Protein AF-0000000075536141 (afdb_homodimer)

Sequence (960 aa):
MYKQQSSNAVSGLGKDHEILRRAIENGAKEFWYFVQSEVKKLKHLDRNELQRHVDEIIIDMGHQQRSVMTDLYYLSQTDGAGDWREREAKDLTDLVQRRITYLQNPKDCSKAKKLVCNINKGCGYGCQLHHVVYCFMIAYGTQRTLILESQSWRYATGGWETVFKPVSETCTDRSGSSTGHWSGEANDKNVQVVELPIVDSLHPRPPYLPLGVPEDLADRLIRLHGDPAVWWVSQFVKYLIRPQPWLEKEIEESTKKLGFKHPVIGVHVRRTDKVGTEAAFHPIEEYMVHVEEHFQLLARRMQIDKKRVYLATDDPTLLQEAKAKYPQYEFISDNSISWSAGLHNRYTENSLRGVILDIHFLSQADFLVCTFSSQVCRVAYEIMQTLHPDASAHFHSLDDIYYFGGQNAHNQLAIYPHQPRNAEEIPLEPGDIIGVAGNHWDGYSKGINRKLGRTGLYPSYKVKEKIETVKYPTYQEAEKMYKQQSSNAVSGLGKDHEILRRAIENGAKEFWYFVQSEVKKLKHLDRNELQRHVDEIIIDMGHQQRSVMTDLYYLSQTDGAGDWREREAKDLTDLVQRRITYLQNPKDCSKAKKLVCNINKGCGYGCQLHHVVYCFMIAYGTQRTLILESQSWRYATGGWETVFKPVSETCTDRSGSSTGHWSGEANDKNVQVVELPIVDSLHPRPPYLPLGVPEDLADRLIRLHGDPAVWWVSQFVKYLIRPQPWLEKEIEESTKKLGFKHPVIGVHVRRTDKVGTEAAFHPIEEYMVHVEEHFQLLARRMQIDKKRVYLATDDPTLLQEAKAKYPQYEFISDNSISWSAGLHNRYTENSLRGVILDIHFLSQADFLVCTFSSQVCRVAYEIMQTLHPDASAHFHSLDDIYYFGGQNAHNQLAIYPHQPRNAEEIPLEPGDIIGVAGNHWDGYSKGINRKLGRTGLYPSYKVKEKIETVKYPTYQEAEK

Secondary structure (DSSP, 8-state):
--------------HHHHHHHHHHHHHHHHHHHHHHHHHHHHTT--HHHHHHHHHHHHHHHHHHHHHHHHHHHHHHHGGGHHHHHHHHHHHHHHHHHHHHHHHHS-S-TTTS-EEEEE---SS-HHHHHHHHHHHHHHHHHTT-EEEEE-TT-SS-TT-GGGTB--S-SS--S---S-EEE---TTTTTT-SEEE---GGG--SPPTTSTT-EEHHHHHHHHHH-S-HHHHHHHHHHHHHTPBPHHHHHHHHHHHHHHT--SSEEEEEE--STTBTTTB----HHHHHHHHHHHHHHHHTTS--S-EEEEEEES-THHHHHHHHH-TTEEEE--HHHHHHTSGGGTTSHHHHHHHHHHHHHHHHSSEEEE-TTSHHHHHHHHHHHHHSS--TTSEEESS-----TTPPP-EEEE-S-B--SSTTB--B-TT-EEEEEEE-SSSEEEEEETTTTEEEEEEGGGEEE---EE-----GGGG-/--------------HHHHHHHHHHHHHHHHHHHHHHHHHHHGGG--HHHHHHHHHHHHHHHHHHHHHHHHHHHHHHHGGGHHHHHHHHHHHHHHHHHHHHHHHHS-S-TTTS-EEEEE---SS-HHHHHHHHHHHHHHHHHTT-EEEEE-TT-SS-TT-GGGTB--S-SS--S---S-EEE---TTTTTT-SEEE---GGG--SPPTTSTTEEEHHHHHHHHHH-S-HHHHHHHHHHHHHTPBPHHHHHHHHHHHHHHT--SSEEEEEE--STTBTTTB----HHHHHHHHHHHHHHHHTTS--S-EEEEEEES-THHHHHHHHH-TTEEEE--HHHHHHHSGGGTTSHHHHHHHHHHHHHHHHSSEEEE-TTSHHHHHHHHHHHHHSS--TTSEEESS-----TTPPP-EEEE-S-B--SSTTB--B-TT-EEEEEEE-SSSEEEEEETTTTEEEEEEGGGEEE--EEE-----GGGG-

Nearest PDB structures (foldseek):
  6x5t-assembly2_C  TM=9.969E-01  e=1.463E-86  Homo sapiens
  6vlg-assembly2_B-3  TM=9.958E-01  e=9.331E-86  Mus musculus
  6vld-assembly2_G  TM=9.700E-01  e=4.482E-81  Homo sapiens
  6vle-assembly1_A  TM=9.747E-01  e=5.301E-80  Homo sapiens
  6vle-assembly1_B  TM=9.748E-01  e=2.282E-79  Homo sapiens

Structure (mmCIF, N/CA/C/O backbone):
data_AF-0000000075536141-model_v1
#
loop_
_entity.id
_entity.type
_entity.pdbx_description
1 polymer Alpha-(1,6)-fucosyltransferase
#
loop_
_atom_site.group_PDB
_atom_site.id
_atom_site.type_symbol
_atom_site.label_atom_id
_atom_site.label_alt_id
_atom_site.label_comp_id
_atom_site.label_asym_id
_atom_site.label_entity_id
_atom_site.label_seq_id
_atom_site.pdbx_PDB_ins_code
_atom_site.Cartn_x
_atom_site.Cartn_y
_atom_site.Cartn_z
_atom_site.occupancy
_atom_site.B_iso_or_equiv
_atom_site.auth_seq_id
_atom_site.auth_comp_id
_atom_site.auth_asym_id
_atom_site.auth_atom_id
_atom_site.pdbx_PDB_model_num
ATOM 1 N N . MET A 1 1 ? -6.297 -10.992 17.375 1 19.36 1 MET A N 1
ATOM 2 C CA . MET A 1 1 ? -5.418 -10.93 18.547 1 19.36 1 MET A CA 1
ATOM 3 C C . MET A 1 1 ? -3.957 -11.078 18.125 1 19.36 1 MET A C 1
ATOM 5 O O . MET A 1 1 ? -3.486 -12.195 17.875 1 19.36 1 MET A O 1
ATOM 9 N N . TYR A 1 2 ? -3.369 -10.141 17.344 1 21.41 2 TYR A N 1
ATOM 10 C CA . TYR A 1 2 ? -1.97 -10.172 16.938 1 21.41 2 TYR A CA 1
ATOM 11 C C . TYR A 1 2 ? -1.044 -10.164 18.156 1 21.41 2 TYR A C 1
ATOM 13 O O . TYR A 1 2 ? -1.078 -9.242 18.969 1 21.41 2 TYR A O 1
ATOM 21 N N . LYS A 1 3 ? -0.803 -11.352 18.578 1 23.03 3 LYS A N 1
ATOM 22 C CA . LYS A 1 3 ? 0.125 -11.562 19.688 1 23.03 3 LYS A CA 1
ATOM 23 C C . LYS A 1 3 ? 1.375 -10.703 19.531 1 23.03 3 LYS A C 1
ATOM 25 O O . LYS A 1 3 ? 1.927 -10.586 18.438 1 23.03 3 LYS A O 1
ATOM 30 N N . GLN A 1 4 ? 1.766 -9.891 20.641 1 25.67 4 GLN A N 1
ATOM 31 C CA . GLN A 1 4 ? 2.85 -8.984 21.016 1 25.67 4 GLN A CA 1
ATOM 32 C C . GLN A 1 4 ? 4.188 -9.719 21.062 1 25.67 4 GLN A C 1
ATOM 34 O O . GLN A 1 4 ? 4.527 -10.336 22.078 1 25.67 4 GLN A O 1
ATOM 39 N N . GLN A 1 5 ? 4.527 -10.594 20.172 1 24.98 5 GLN A N 1
ATOM 40 C CA . GLN A 1 5 ? 5.805 -11.258 20.406 1 24.98 5 GLN A CA 1
ATOM 41 C C . GLN A 1 5 ? 6.91 -10.25 20.688 1 24.98 5 GLN A C 1
ATOM 43 O O . GLN A 1 5 ? 6.789 -9.07 20.344 1 24.98 5 GLN A O 1
ATOM 48 N N . SER A 1 6 ? 8.062 -10.812 21.297 1 25.97 6 SER A N 1
ATOM 49 C CA . SER A 1 6 ? 9.297 -10.406 21.953 1 25.97 6 SER A CA 1
ATOM 50 C C . SER A 1 6 ? 10.094 -9.445 21.094 1 25.97 6 SER A C 1
ATOM 52 O O . SER A 1 6 ? 10.016 -9.492 19.859 1 25.97 6 SER A O 1
ATOM 54 N N . SER A 1 7 ? 10.664 -8.305 21.703 1 30.2 7 SER A N 1
ATOM 55 C CA . SER A 1 7 ? 11.344 -7.027 21.516 1 30.2 7 SER A CA 1
ATOM 56 C C . SER A 1 7 ? 12.695 -7.207 20.844 1 30.2 7 SER A C 1
ATOM 58 O O . SER A 1 7 ? 13.742 -7.066 21.484 1 30.2 7 SER A O 1
ATOM 60 N N . ASN A 1 8 ? 13.062 -8.273 20.141 1 32.16 8 ASN A N 1
ATOM 61 C CA . ASN A 1 8 ? 14.414 -8.117 19.625 1 32.16 8 ASN A CA 1
ATOM 62 C C . ASN A 1 8 ? 14.562 -6.824 18.828 1 32.16 8 ASN A C 1
ATOM 64 O O . ASN A 1 8 ? 13.641 -6.422 18.109 1 32.16 8 ASN A O 1
ATOM 68 N N . ALA A 1 9 ? 15.594 -5.969 19.094 1 35.06 9 ALA A N 1
ATOM 69 C CA . ALA A 1 9 ? 15.93 -4.637 18.594 1 35.06 9 ALA A CA 1
ATOM 70 C C . ALA A 1 9 ? 15.781 -4.57 17.078 1 35.06 9 ALA A C 1
ATOM 72 O O . ALA A 1 9 ? 16.656 -5.043 16.344 1 35.06 9 ALA A O 1
ATOM 73 N N . VAL A 1 10 ? 14.758 -4.875 16.516 1 41.94 10 VAL A N 1
ATOM 74 C CA . VAL A 1 10 ? 14.539 -4.656 15.078 1 41.94 10 VAL A CA 1
ATOM 75 C C . VAL A 1 10 ? 15.07 -3.285 14.68 1 41.94 10 VAL A C 1
ATOM 77 O O . VAL A 1 10 ? 14.68 -2.266 15.25 1 41.94 10 VAL A O 1
ATOM 80 N N . SER A 1 11 ? 16.266 -3.092 14.352 1 49.12 11 SER A N 1
ATOM 81 C CA . SER A 1 11 ? 16.672 -1.906 13.609 1 49.12 11 SER A CA 1
ATOM 82 C C . SER A 1 11 ? 15.562 -1.399 12.711 1 49.12 11 SER A C 1
ATOM 84 O O . SER A 1 11 ? 14.891 -2.189 12.039 1 49.12 11 SER A O 1
ATOM 86 N N . GLY A 1 12 ? 14.773 -0.425 13.062 1 57.66 12 GLY A N 1
ATOM 87 C CA . GLY A 1 12 ? 13.664 0.284 12.453 1 57.66 12 GLY A CA 1
ATOM 88 C C . GLY A 1 12 ? 13.641 0.162 10.938 1 57.66 12 GLY A C 1
ATOM 89 O O . GLY A 1 12 ? 14.641 -0.231 10.328 1 57.66 12 GLY A O 1
ATOM 90 N N . LEU A 1 13 ? 12.391 0.246 10.242 1 75.12 13 LEU A N 1
ATOM 91 C CA . LEU A 1 13 ? 12.203 0.31 8.797 1 75.12 13 LEU A CA 1
ATOM 92 C C . LEU A 1 13 ? 12.984 1.472 8.195 1 75.12 13 LEU A C 1
ATOM 94 O O . LEU A 1 13 ? 13.195 2.49 8.859 1 75.12 13 LEU A O 1
ATOM 98 N N . GLY A 1 14 ? 13.656 1.254 7.145 1 85.31 14 GLY A N 1
ATOM 99 C CA . GLY A 1 14 ? 14.484 2.25 6.488 1 85.31 14 GLY A CA 1
ATOM 100 C C . GLY A 1 14 ? 13.711 3.475 6.043 1 85.31 14 GLY A C 1
ATOM 101 O O . GLY A 1 14 ? 12.477 3.463 6.023 1 85.31 14 GLY A O 1
ATOM 102 N N . LYS A 1 15 ? 14.367 4.609 5.852 1 91.25 15 LYS A N 1
ATOM 103 C CA . LYS A 1 15 ? 13.797 5.887 5.434 1 91.25 15 LYS A CA 1
ATOM 104 C C . LYS A 1 15 ? 12.992 5.734 4.148 1 91.25 15 LYS A C 1
ATOM 106 O O . LYS A 1 15 ? 11.867 6.227 4.055 1 91.25 15 LYS A O 1
ATOM 111 N N . ASP A 1 16 ? 13.57 5.039 3.227 1 93.12 16 ASP A N 1
ATOM 112 C CA . ASP A 1 16 ? 12.898 4.867 1.945 1 93.12 16 ASP A CA 1
ATOM 113 C C . ASP A 1 16 ? 11.602 4.078 2.111 1 93.12 16 ASP A C 1
ATOM 115 O O . ASP A 1 16 ? 10.609 4.355 1.434 1 93.12 16 ASP A O 1
ATOM 119 N N . HIS A 1 17 ? 11.703 3.145 2.961 1 93.62 17 HIS A N 1
ATOM 120 C CA . HIS A 1 17 ? 10.5 2.367 3.24 1 93.62 17 HIS A CA 1
ATOM 121 C C . HIS A 1 17 ? 9.375 3.26 3.756 1 93.62 17 HIS A C 1
ATOM 123 O O . HIS A 1 17 ? 8.234 3.168 3.283 1 93.62 17 HIS A O 1
ATOM 129 N N . GLU A 1 18 ? 9.664 4.125 4.703 1 94.69 18 GLU A N 1
ATOM 130 C CA . GLU A 1 18 ? 8.648 4.984 5.309 1 94.69 18 GLU A CA 1
ATOM 131 C C . GLU A 1 18 ? 8.102 5.988 4.297 1 94.69 18 GLU A C 1
ATOM 133 O O . GLU A 1 18 ? 6.898 6.254 4.266 1 94.69 18 GLU A O 1
ATOM 138 N N . ILE A 1 19 ? 8.953 6.504 3.5 1 95.44 19 ILE A N 1
ATOM 139 C CA . ILE A 1 19 ? 8.547 7.465 2.479 1 95.44 19 ILE A CA 1
ATOM 140 C C . ILE A 1 19 ? 7.598 6.789 1.489 1 95.44 19 ILE A C 1
ATOM 142 O O . ILE A 1 19 ? 6.551 7.344 1.148 1 95.44 19 ILE A O 1
ATOM 146 N N . LEU A 1 20 ? 7.941 5.566 1.063 1 96.12 20 LEU A N 1
ATOM 147 C CA . LEU A 1 20 ? 7.133 4.832 0.098 1 96.12 20 LEU A CA 1
ATOM 148 C C . LEU A 1 20 ? 5.793 4.438 0.705 1 96.12 20 LEU A C 1
ATOM 150 O O . LEU A 1 20 ? 4.758 4.52 0.04 1 96.12 20 LEU A O 1
ATOM 154 N N . ARG A 1 21 ? 5.848 3.973 1.936 1 96.19 21 ARG A N 1
ATOM 155 C CA . ARG A 1 21 ? 4.605 3.598 2.604 1 96.19 21 ARG A CA 1
ATOM 156 C C . ARG A 1 21 ? 3.621 4.762 2.627 1 96.19 21 ARG A C 1
ATOM 158 O O . ARG A 1 21 ? 2.441 4.59 2.307 1 96.19 21 ARG A O 1
ATOM 165 N N . ARG A 1 22 ? 4.066 5.949 2.969 1 97.12 22 ARG A N 1
ATOM 166 C CA . ARG A 1 22 ? 3.207 7.129 3.006 1 97.12 22 ARG A CA 1
ATOM 167 C C . ARG A 1 22 ? 2.758 7.523 1.604 1 97.12 22 ARG A C 1
ATOM 169 O O . ARG A 1 22 ? 1.634 7.996 1.416 1 97.12 22 ARG A O 1
ATOM 176 N N . ALA A 1 23 ? 3.648 7.363 0.634 1 97.12 23 ALA A N 1
ATOM 177 C CA . ALA A 1 23 ? 3.291 7.656 -0.751 1 97.12 23 ALA A CA 1
ATOM 178 C C . ALA A 1 23 ? 2.152 6.754 -1.226 1 97.12 23 ALA A C 1
ATOM 180 O O . ALA A 1 23 ? 1.239 7.211 -1.916 1 97.12 23 ALA A O 1
ATOM 181 N N . ILE A 1 24 ? 2.24 5.48 -0.866 1 98.06 24 ILE A N 1
ATOM 182 C CA . ILE A 1 24 ? 1.205 4.52 -1.233 1 98.06 24 ILE A CA 1
ATOM 183 C C . ILE A 1 24 ? -0.116 4.906 -0.572 1 98.06 24 ILE A C 1
ATOM 185 O O . ILE A 1 24 ? -1.17 4.879 -1.212 1 98.06 24 ILE A O 1
ATOM 189 N N . GLU A 1 25 ? -0.046 5.258 0.682 1 97.5 25 GLU A N 1
ATOM 190 C CA . GLU A 1 25 ? -1.239 5.684 1.407 1 97.5 25 GLU A CA 1
ATOM 191 C C . GLU A 1 25 ? -1.88 6.902 0.75 1 97.5 25 GLU A C 1
ATOM 193 O O . GLU A 1 25 ? -3.096 6.934 0.541 1 97.5 25 GLU A O 1
ATOM 198 N N . ASN A 1 26 ? -1.071 7.867 0.434 1 96.62 26 ASN A N 1
ATOM 199 C CA . ASN A 1 26 ? -1.565 9.062 -0.237 1 96.62 26 ASN A CA 1
ATOM 200 C C . ASN A 1 26 ? -2.123 8.742 -1.621 1 96.62 26 ASN A C 1
ATOM 202 O O . ASN A 1 26 ? -3.143 9.297 -2.029 1 96.62 26 ASN A O 1
ATOM 206 N N . GLY A 1 27 ? -1.408 7.898 -2.375 1 97 27 GLY A N 1
ATOM 207 C CA . GLY A 1 27 ? -1.882 7.484 -3.688 1 97 27 GLY A CA 1
ATOM 208 C C . GLY A 1 27 ? -3.236 6.805 -3.646 1 97 27 GLY A C 1
ATOM 209 O O . GLY A 1 27 ? -4.102 7.082 -4.477 1 97 27 GLY A O 1
ATOM 210 N N . ALA A 1 28 ? -3.393 5.891 -2.672 1 97.44 28 ALA A N 1
ATOM 211 C CA . ALA A 1 28 ? -4.668 5.195 -2.506 1 97.44 28 ALA A CA 1
ATOM 212 C C . ALA A 1 28 ? -5.789 6.18 -2.176 1 97.44 28 ALA A C 1
ATOM 214 O O . ALA A 1 28 ? -6.898 6.062 -2.703 1 97.44 28 ALA A O 1
ATOM 215 N N . LYS A 1 29 ? -5.504 7.141 -1.345 1 96.31 29 LYS A N 1
ATOM 216 C CA . LYS A 1 29 ? -6.484 8.156 -0.965 1 96.31 29 LYS A CA 1
ATOM 217 C C . LYS A 1 29 ? -6.891 9.008 -2.166 1 96.31 29 LYS A C 1
ATOM 219 O O . LYS A 1 29 ? -8.078 9.234 -2.398 1 96.31 29 LYS A O 1
ATOM 224 N N . GLU A 1 30 ? -5.922 9.508 -2.898 1 96.62 30 GLU A N 1
ATOM 225 C CA . GLU A 1 30 ? -6.188 10.352 -4.066 1 96.62 30 GLU A CA 1
ATOM 226 C C . GLU A 1 30 ? -6.949 9.578 -5.137 1 96.62 30 GLU A C 1
ATOM 228 O O . GLU A 1 30 ? -7.816 10.133 -5.812 1 96.62 30 GLU A O 1
ATOM 233 N N . PHE A 1 31 ? -6.582 8.328 -5.281 1 97.69 31 PHE A N 1
ATOM 234 C CA . PHE A 1 31 ? -7.305 7.488 -6.234 1 97.69 31 PHE A CA 1
ATOM 235 C C . PHE A 1 31 ? -8.773 7.387 -5.855 1 97.69 31 PHE A C 1
ATOM 237 O O . PHE A 1 31 ? -9.648 7.484 -6.719 1 97.69 31 PHE A O 1
ATOM 244 N N . TRP A 1 32 ? -9.062 7.18 -4.59 1 97.25 32 TRP A N 1
ATOM 245 C CA . TRP A 1 32 ? -10.438 7.074 -4.121 1 97.25 32 TRP A CA 1
ATOM 246 C C . TRP A 1 32 ? -11.188 8.383 -4.344 1 97.25 32 TRP A C 1
ATOM 248 O O . TRP A 1 32 ? -12.352 8.375 -4.758 1 97.25 32 TRP A O 1
ATOM 258 N N . TYR A 1 33 ? -10.484 9.539 -4.078 1 96.75 33 TYR A N 1
ATOM 259 C CA . TYR A 1 33 ? -11.094 10.836 -4.352 1 96.75 33 TYR A CA 1
ATOM 260 C C . TYR A 1 33 ? -11.516 10.945 -5.812 1 96.75 33 TYR A C 1
ATOM 262 O O . TYR A 1 33 ? -12.641 11.375 -6.105 1 96.75 33 TYR A O 1
ATOM 270 N N . PHE A 1 34 ? -10.656 10.555 -6.664 1 97.56 34 PHE A N 1
ATOM 271 C CA . PHE A 1 34 ? -10.906 10.648 -8.102 1 97.56 34 PHE A CA 1
ATOM 272 C C . PHE A 1 34 ? -12.055 9.75 -8.516 1 97.56 34 PHE A C 1
ATOM 274 O O . PHE A 1 34 ? -12.969 10.18 -9.219 1 97.56 34 PHE A O 1
ATOM 281 N N . VAL A 1 35 ? -12.016 8.445 -8.07 1 97.31 35 VAL A N 1
ATOM 282 C CA . VAL A 1 35 ? -13.039 7.465 -8.414 1 97.31 35 VAL A CA 1
ATOM 283 C C . VAL A 1 35 ? -14.406 7.961 -7.949 1 97.31 35 VAL A C 1
ATOM 285 O O . VAL A 1 35 ? -15.359 7.984 -8.727 1 97.31 35 VAL A O 1
ATOM 288 N N . GLN A 1 36 ? -14.477 8.367 -6.711 1 95.88 36 GLN A N 1
ATOM 289 C CA . GLN A 1 36 ? -15.742 8.828 -6.145 1 95.88 36 GLN A CA 1
ATOM 290 C C . GLN A 1 36 ? -16.297 10.016 -6.922 1 95.88 36 GLN A C 1
ATOM 292 O O . GLN A 1 36 ? -17.469 10.055 -7.266 1 95.88 36 GLN A O 1
ATOM 297 N N . SER A 1 37 ? -15.414 10.945 -7.18 1 95.5 37 SER A N 1
ATOM 298 C CA . SER A 1 37 ? -15.828 12.164 -7.871 1 95.5 37 SER A CA 1
ATOM 299 C C . SER A 1 37 ? -16.312 11.859 -9.289 1 95.5 37 SER A C 1
ATOM 301 O O . SER A 1 37 ? -17.391 12.289 -9.688 1 95.5 37 SER A O 1
ATOM 303 N N . GLU A 1 38 ? -15.562 11.109 -10.055 1 95.62 38 GLU A N 1
ATOM 304 C CA . GLU A 1 38 ? -15.867 10.852 -11.453 1 95.62 38 GLU A CA 1
ATOM 305 C C . GLU A 1 38 ? -17.094 9.961 -11.602 1 95.62 38 GLU A C 1
ATOM 307 O O . GLU A 1 38 ? -17.922 10.172 -12.5 1 95.62 38 GLU A O 1
ATOM 312 N N . VAL A 1 39 ? -17.203 8.953 -10.766 1 95.25 39 VAL A N 1
ATOM 313 C CA . VAL A 1 39 ? -18.344 8.031 -10.859 1 95.25 39 VAL A CA 1
ATOM 314 C C . VAL A 1 39 ? -19.625 8.758 -10.5 1 95.25 39 VAL A C 1
ATOM 316 O O . VAL A 1 39 ? -20.672 8.547 -11.133 1 95.25 39 VAL A O 1
ATOM 319 N N . LYS A 1 40 ? -19.594 9.609 -9.516 1 93.56 40 LYS A N 1
ATOM 320 C CA . LYS A 1 40 ? -20.781 10.391 -9.148 1 93.56 40 LYS A CA 1
ATOM 321 C C . LYS A 1 40 ? -21.203 11.32 -10.289 1 93.56 40 LYS A C 1
ATOM 323 O O . LYS A 1 40 ? -22.391 11.539 -10.516 1 93.56 40 LYS A O 1
ATOM 328 N N . LYS A 1 41 ? -20.266 11.844 -10.977 1 92.94 41 LYS A N 1
ATOM 329 C CA . LYS A 1 41 ? -20.547 12.75 -12.094 1 92.94 41 LYS A CA 1
ATOM 330 C C . LYS A 1 41 ? -21.281 12.023 -13.219 1 92.94 41 LYS A C 1
ATOM 332 O O . LYS A 1 41 ? -22.062 12.633 -13.938 1 92.94 41 LYS A O 1
ATOM 337 N N . LEU A 1 42 ? -21.016 10.773 -13.344 1 91.88 42 LEU A N 1
ATOM 338 C CA . LEU A 1 42 ? -21.625 9.992 -14.422 1 91.88 42 LEU A CA 1
ATOM 339 C C . LEU A 1 42 ? -23.141 9.984 -14.312 1 91.88 42 LEU A C 1
ATOM 341 O O . LEU A 1 42 ? -23.844 9.82 -15.312 1 91.88 42 LEU A O 1
ATOM 345 N N . LYS A 1 43 ? -23.672 10.227 -13.125 1 88 43 LYS A N 1
ATOM 346 C CA . LYS A 1 43 ? -25.125 10.211 -12.891 1 88 43 LYS A CA 1
ATOM 347 C C . LYS A 1 43 ? -25.812 11.312 -13.68 1 88 43 LYS A C 1
ATOM 349 O O . LYS A 1 43 ? -27 11.203 -14 1 88 43 LYS A O 1
ATOM 354 N N . HIS A 1 44 ? -25.094 12.297 -14.016 1 87.25 44 HIS A N 1
ATOM 355 C CA . HIS A 1 44 ? -25.734 13.492 -14.539 1 87.25 44 HIS A CA 1
ATOM 356 C C . HIS A 1 44 ? -25.438 13.68 -16.016 1 87.25 44 HIS A C 1
ATOM 358 O O . HIS A 1 44 ? -25.875 14.656 -16.625 1 87.25 44 HIS A O 1
ATOM 364 N N . LEU A 1 45 ? -24.812 12.727 -16.609 1 87.69 45 LEU A N 1
ATOM 365 C CA . LEU A 1 45 ? -24.422 12.859 -18 1 87.69 45 LEU A CA 1
ATOM 366 C C . LEU A 1 45 ? -25.469 12.234 -18.922 1 87.69 45 LEU A C 1
ATOM 368 O O . LEU A 1 45 ? -26.172 11.297 -18.531 1 87.69 45 LEU A O 1
ATOM 372 N N . ASP A 1 46 ? -25.516 12.898 -20.094 1 86.75 46 ASP A N 1
ATOM 373 C CA . ASP A 1 46 ? -26.344 12.266 -21.125 1 86.75 46 ASP A CA 1
ATOM 374 C C . ASP A 1 46 ? -25.656 11.031 -21.703 1 86.75 46 ASP A C 1
ATOM 376 O O . ASP A 1 46 ? -24.469 10.797 -21.453 1 86.75 46 ASP A O 1
ATOM 380 N N . ARG A 1 47 ? -26.406 10.258 -22.516 1 83 47 ARG A N 1
ATOM 381 C CA . ARG A 1 47 ? -25.953 8.938 -22.953 1 83 47 ARG A CA 1
ATOM 382 C C . ARG A 1 47 ? -24.672 9.047 -23.766 1 83 47 ARG A C 1
ATOM 384 O O . ARG A 1 47 ? -23.719 8.297 -23.547 1 83 47 ARG A O 1
ATOM 391 N N . ASN A 1 48 ? -24.672 9.914 -24.719 1 84.12 48 ASN A N 1
ATOM 392 C CA . ASN A 1 48 ? -23.5 10.055 -25.562 1 84.12 48 ASN A CA 1
ATOM 393 C C . ASN A 1 48 ? -22.297 10.555 -24.781 1 84.12 48 ASN A C 1
ATOM 395 O O . ASN A 1 48 ? -21.188 10.055 -24.953 1 84.12 48 ASN A O 1
ATOM 399 N N . GLU A 1 49 ? -22.547 11.43 -23.922 1 88.62 49 GLU A N 1
ATOM 400 C CA . GLU A 1 49 ? -21.484 11.961 -23.078 1 88.62 49 GLU A CA 1
ATOM 401 C C . GLU A 1 49 ? -21 10.922 -22.078 1 88.62 49 GLU A C 1
ATOM 403 O O . GLU A 1 49 ? -19.812 10.859 -21.766 1 88.62 49 GLU A O 1
ATOM 408 N N . LEU A 1 50 ? -21.875 10.109 -21.734 1 90.75 50 LEU A N 1
ATOM 409 C CA . LEU A 1 50 ? -21.578 9.07 -20.75 1 90.75 50 LEU A CA 1
ATOM 410 C C . LEU A 1 50 ? -20.578 8.07 -21.328 1 90.75 50 LEU A C 1
ATOM 412 O O . LEU A 1 50 ? -19.594 7.723 -20.656 1 90.75 50 LEU A O 1
ATOM 416 N N . GLN A 1 51 ? -20.766 7.645 -22.531 1 89.81 51 GLN A N 1
ATOM 417 C CA . GLN A 1 51 ? -19.891 6.648 -23.156 1 89.81 51 GLN A CA 1
ATOM 418 C C . GLN A 1 51 ? -18.469 7.184 -23.344 1 89.81 51 GLN A C 1
ATOM 420 O O . GLN A 1 51 ? -17.5 6.492 -23.031 1 89.81 51 GLN A O 1
ATOM 425 N N . ARG A 1 52 ? -18.422 8.32 -23.766 1 89.81 52 ARG A N 1
ATOM 426 C CA . ARG A 1 52 ? -17.125 8.938 -23.984 1 89.81 52 ARG A CA 1
ATOM 427 C C . ARG A 1 52 ? -16.406 9.188 -22.672 1 89.81 52 ARG A C 1
ATOM 429 O O . ARG A 1 52 ? -15.211 8.898 -22.531 1 89.81 52 ARG A O 1
ATOM 436 N N . HIS A 1 53 ? -17.125 9.656 -21.75 1 91.25 53 HIS A N 1
ATOM 437 C CA . HIS A 1 53 ? -16.531 10.008 -20.453 1 91.25 53 HIS A CA 1
ATOM 438 C C . HIS A 1 53 ? -16.078 8.758 -19.703 1 91.25 53 HIS A C 1
ATOM 440 O O . HIS A 1 53 ? -15.047 8.773 -19.031 1 91.25 53 HIS A O 1
ATOM 446 N N . VAL A 1 54 ? -16.812 7.711 -19.844 1 93.94 54 VAL A N 1
ATOM 447 C CA . VAL A 1 54 ? -16.453 6.465 -19.172 1 93.94 54 VAL A CA 1
ATOM 448 C C . VAL A 1 54 ? -15.117 5.957 -19.688 1 93.94 54 VAL A C 1
ATOM 450 O O . VAL A 1 54 ? -14.258 5.551 -18.906 1 93.94 54 VAL A O 1
ATOM 453 N N . ASP A 1 55 ? -14.891 5.98 -20.984 1 92.5 55 ASP A N 1
ATOM 454 C CA . ASP A 1 55 ? -13.633 5.523 -21.562 1 92.5 55 ASP A CA 1
ATOM 455 C C . ASP A 1 55 ? -12.461 6.379 -21.078 1 92.5 55 ASP A C 1
ATOM 457 O O . ASP A 1 55 ? -11.398 5.852 -20.75 1 92.5 55 ASP A O 1
ATOM 461 N N . GLU A 1 56 ? -12.703 7.625 -20.984 1 92.69 56 GLU A N 1
ATOM 462 C CA . GLU A 1 56 ? -11.664 8.555 -20.562 1 92.69 56 GLU A CA 1
ATOM 463 C C . GLU A 1 56 ? -11.305 8.352 -19.094 1 92.69 56 GLU A C 1
ATOM 465 O O . GLU A 1 56 ? -10.133 8.336 -18.719 1 92.69 56 GLU A O 1
ATOM 470 N N . ILE A 1 57 ? -12.32 8.188 -18.281 1 94.5 57 ILE A N 1
ATOM 471 C CA . ILE A 1 57 ? -12.055 8.094 -16.844 1 94.5 57 ILE A CA 1
ATOM 472 C C . ILE A 1 57 ? -11.367 6.77 -16.531 1 94.5 57 ILE A C 1
ATOM 474 O O . ILE A 1 57 ? -10.531 6.691 -15.633 1 94.5 57 ILE A O 1
ATOM 478 N N . ILE A 1 58 ? -11.664 5.723 -17.328 1 95.62 58 ILE A N 1
ATOM 479 C CA . ILE A 1 58 ? -11.031 4.426 -17.109 1 95.62 58 ILE A CA 1
ATOM 480 C C . ILE A 1 58 ? -9.539 4.527 -17.438 1 95.62 58 ILE A C 1
ATOM 482 O O . ILE A 1 58 ? -8.703 3.945 -16.734 1 95.62 58 ILE A O 1
ATOM 486 N N . ILE A 1 59 ? -9.203 5.262 -18.422 1 94.69 59 ILE A N 1
ATOM 487 C CA . ILE A 1 59 ? -7.809 5.48 -18.781 1 94.69 59 ILE A CA 1
ATOM 488 C C . ILE A 1 59 ? -7.09 6.227 -17.656 1 9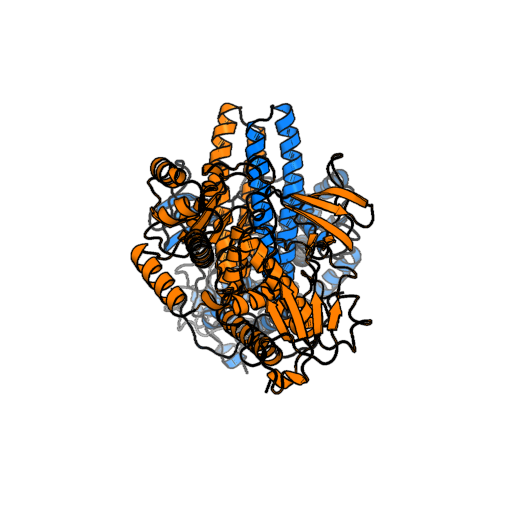4.69 59 ILE A C 1
ATOM 490 O O . ILE A 1 59 ? -6.008 5.824 -17.219 1 94.69 59 ILE A O 1
ATOM 494 N N . ASP A 1 60 ? -7.719 7.27 -17.141 1 95.19 60 ASP A N 1
ATOM 495 C CA . ASP A 1 60 ? -7.125 8.07 -16.078 1 95.19 60 ASP A CA 1
ATOM 496 C C . ASP A 1 60 ? -6.996 7.266 -14.781 1 95.19 60 ASP A C 1
ATOM 498 O O . ASP A 1 60 ? -5.973 7.336 -14.102 1 95.19 60 ASP A O 1
ATOM 502 N N . MET A 1 61 ? -8.07 6.52 -14.5 1 97.31 61 MET A N 1
ATOM 503 C CA . MET A 1 61 ? -8.031 5.656 -13.32 1 97.31 61 MET A CA 1
ATOM 504 C C . MET A 1 61 ? -6.914 4.625 -13.445 1 97.31 61 MET A C 1
ATOM 506 O O . MET A 1 61 ? -6.242 4.309 -12.461 1 97.31 61 MET A O 1
ATOM 510 N N . GLY A 1 62 ? -6.707 4.133 -14.641 1 96.94 62 GLY A N 1
ATOM 511 C CA . GLY A 1 62 ? -5.645 3.174 -14.891 1 96.94 62 GLY A CA 1
A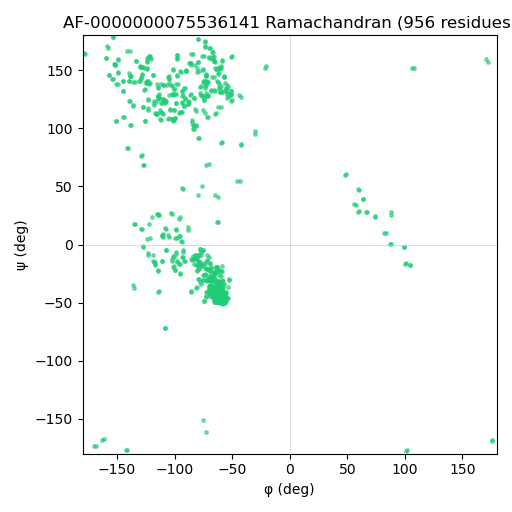TOM 512 C C . GLY A 1 62 ? -4.258 3.732 -14.625 1 96.94 62 GLY A C 1
ATOM 513 O O . GLY A 1 62 ? -3.418 3.057 -14.023 1 96.94 62 GLY A O 1
ATOM 514 N N . HIS A 1 63 ? -4.039 4.965 -15 1 96.25 63 HIS A N 1
ATOM 515 C CA . HIS A 1 63 ? -2.758 5.613 -14.742 1 96.25 63 HIS A CA 1
ATOM 516 C C . HIS A 1 63 ? -2.494 5.75 -13.25 1 96.25 63 HIS A C 1
ATOM 518 O O . HIS A 1 63 ? -1.386 5.48 -12.781 1 96.25 63 HIS A O 1
ATOM 524 N N . GLN A 1 64 ? -3.506 6.164 -12.57 1 96.56 64 GLN A N 1
ATOM 525 C CA . GLN A 1 64 ? -3.359 6.379 -11.133 1 96.56 64 GLN A CA 1
ATOM 526 C C . GLN A 1 64 ? -3.141 5.059 -10.406 1 96.56 64 GLN A C 1
ATOM 528 O O . GLN A 1 64 ? -2.299 4.973 -9.508 1 96.56 64 GLN A O 1
ATOM 533 N N . GLN A 1 65 ? -3.949 4.07 -10.82 1 97.25 65 GLN A N 1
ATOM 534 C CA . GLN A 1 65 ? -3.809 2.758 -10.195 1 97.25 65 GLN A CA 1
ATOM 535 C C . GLN A 1 65 ? -2.416 2.182 -10.438 1 97.25 65 GLN A C 1
ATOM 537 O O . GLN A 1 65 ? -1.809 1.61 -9.531 1 97.25 65 GLN A O 1
ATOM 542 N N . ARG A 1 66 ? -1.828 2.336 -11.578 1 97.75 66 ARG A N 1
ATOM 543 C CA . ARG A 1 66 ? -0.504 1.82 -11.914 1 97.75 66 ARG A CA 1
ATOM 544 C C . ARG A 1 66 ? 0.581 2.549 -11.125 1 97.75 66 ARG A C 1
ATOM 546 O O . ARG A 1 66 ? 1.605 1.959 -10.781 1 97.75 66 ARG A O 1
ATOM 553 N N . SER A 1 67 ? 0.306 3.832 -10.805 1 97.62 67 SER A N 1
ATOM 554 C CA . SER A 1 67 ? 1.243 4.57 -9.961 1 97.62 67 SER A CA 1
ATOM 555 C C . SER A 1 67 ? 1.332 3.961 -8.57 1 97.62 67 SER A C 1
ATOM 557 O O . SER A 1 67 ? 2.428 3.785 -8.031 1 97.62 67 SER A O 1
ATOM 559 N N . VAL A 1 68 ? 0.195 3.613 -8.023 1 98 68 VAL A N 1
ATOM 560 C CA . VAL A 1 68 ? 0.15 3 -6.699 1 98 68 VAL A CA 1
ATOM 561 C C . VAL A 1 68 ? 0.83 1.634 -6.738 1 98 68 VAL A C 1
ATOM 563 O O . VAL A 1 68 ? 1.629 1.307 -5.855 1 98 68 VAL A O 1
ATOM 566 N N . MET A 1 69 ? 0.56 0.854 -7.789 1 98.12 69 MET A N 1
ATOM 567 C CA . MET A 1 69 ? 1.152 -0.472 -7.934 1 98.12 69 MET A CA 1
ATOM 568 C C . MET A 1 69 ? 2.668 -0.378 -8.078 1 98.12 69 MET A C 1
ATOM 570 O O . MET A 1 69 ? 3.396 -1.245 -7.594 1 98.12 69 MET A O 1
ATOM 574 N N . THR A 1 70 ? 3.139 0.647 -8.75 1 97.75 70 THR A N 1
ATOM 575 C CA . THR A 1 70 ? 4.57 0.862 -8.922 1 97.75 70 THR A CA 1
ATOM 576 C C . THR A 1 70 ? 5.238 1.166 -7.582 1 97.75 70 THR A C 1
ATOM 578 O O . THR A 1 70 ? 6.309 0.635 -7.281 1 97.75 70 THR A O 1
ATOM 581 N N . ASP A 1 71 ? 4.602 1.995 -6.801 1 97.56 71 ASP A N 1
ATOM 582 C CA . ASP A 1 71 ? 5.133 2.293 -5.473 1 97.56 71 ASP A CA 1
ATOM 583 C C . ASP A 1 71 ? 5.164 1.042 -4.602 1 97.56 71 ASP A C 1
ATOM 585 O O . ASP A 1 71 ? 6.086 0.856 -3.803 1 97.56 71 ASP A O 1
ATOM 589 N N . LEU A 1 72 ? 4.176 0.208 -4.75 1 97.56 72 LEU A N 1
ATOM 590 C CA . LEU A 1 72 ? 4.133 -1.046 -4.008 1 97.56 72 LEU A CA 1
ATOM 591 C C . LEU A 1 72 ? 5.285 -1.959 -4.418 1 97.56 72 LEU A C 1
ATOM 593 O O . LEU A 1 72 ? 5.883 -2.627 -3.572 1 97.56 72 LEU A O 1
ATOM 597 N N . TYR A 1 73 ? 5.621 -1.962 -5.695 1 96.38 73 TYR A N 1
ATOM 598 C CA . TYR A 1 73 ? 6.762 -2.732 -6.18 1 96.38 73 TYR A CA 1
ATOM 599 C C . TYR A 1 73 ? 8.062 -2.232 -5.559 1 96.38 73 TYR A C 1
ATOM 601 O O . TYR A 1 73 ? 8.859 -3.025 -5.062 1 96.38 73 TYR A O 1
ATOM 609 N N . TYR A 1 74 ? 8.242 -0.95 -5.543 1 96.44 74 TYR A N 1
ATOM 610 C CA . TYR A 1 74 ? 9.461 -0.384 -4.977 1 96.44 74 TYR A CA 1
ATOM 611 C C . TYR A 1 74 ? 9.539 -0.636 -3.475 1 96.44 74 TYR A C 1
ATOM 613 O O . TYR A 1 74 ? 10.625 -0.846 -2.926 1 96.44 74 TYR A O 1
ATOM 621 N N . LEU A 1 75 ? 8.375 -0.571 -2.848 1 95.81 75 LEU A N 1
ATOM 622 C CA . LEU A 1 75 ? 8.344 -0.873 -1.42 1 95.81 75 LEU A CA 1
ATOM 623 C C . LEU A 1 75 ? 8.844 -2.287 -1.151 1 95.81 75 LEU A C 1
ATOM 625 O O . LEU A 1 75 ? 9.508 -2.533 -0.143 1 95.81 75 LEU A O 1
ATOM 629 N N . SER A 1 76 ? 8.555 -3.201 -2.031 1 93.81 76 SER A N 1
ATOM 630 C CA . SER A 1 76 ? 8.961 -4.594 -1.859 1 93.81 76 SER A CA 1
ATOM 631 C C . SER A 1 76 ? 10.461 -4.762 -2.061 1 93.81 76 SER A C 1
ATOM 633 O O . SER A 1 76 ? 11.039 -5.773 -1.652 1 93.81 76 SER A O 1
ATOM 635 N N . GLN A 1 77 ? 11.125 -3.736 -2.627 1 92.81 77 GLN A N 1
ATOM 636 C CA . GLN A 1 77 ? 12.531 -3.877 -2.99 1 92.81 77 GLN A CA 1
ATOM 637 C C . GLN A 1 77 ? 13.414 -3.021 -2.09 1 92.81 77 GLN A C 1
ATOM 639 O O . GLN A 1 77 ? 14.625 -3.256 -1.998 1 92.81 77 GLN A O 1
ATOM 644 N N . THR A 1 78 ? 12.844 -2.143 -1.393 1 91.25 78 THR A N 1
ATOM 645 C CA . THR A 1 78 ? 13.617 -1.08 -0.755 1 91.25 78 THR A CA 1
ATOM 646 C C . THR A 1 78 ? 14.281 -1.587 0.519 1 91.25 78 THR A C 1
ATOM 648 O O . THR A 1 78 ? 13.93 -2.65 1.031 1 91.25 78 THR A O 1
ATOM 651 N N . ASP A 1 79 ? 15.367 -0.862 0.886 1 87 79 ASP A N 1
ATOM 652 C CA . ASP A 1 79 ? 16.062 -1.026 2.158 1 87 79 ASP A CA 1
ATOM 653 C C . ASP A 1 79 ? 16.547 -2.467 2.344 1 87 79 ASP A C 1
ATOM 655 O O . ASP A 1 79 ? 16.391 -3.041 3.424 1 87 79 ASP A O 1
ATOM 659 N N . GLY A 1 80 ? 16.938 -3.104 1.193 1 87.69 80 GLY A N 1
ATOM 660 C CA . GLY A 1 80 ? 17.562 -4.414 1.242 1 87.69 80 GLY A CA 1
ATOM 661 C C . GLY A 1 80 ? 16.562 -5.559 1.232 1 87.69 80 GLY A C 1
ATOM 662 O O . GLY A 1 80 ? 16.953 -6.727 1.313 1 87.69 80 GLY A O 1
ATOM 663 N N . ALA A 1 81 ? 15.32 -5.234 1.168 1 90.25 81 ALA A N 1
ATOM 664 C CA . ALA A 1 81 ? 14.273 -6.258 1.176 1 90.25 81 ALA A CA 1
ATOM 665 C C . ALA A 1 81 ? 14.43 -7.203 -0.011 1 90.25 81 ALA A C 1
ATOM 667 O O . ALA A 1 81 ? 14.25 -8.414 0.126 1 90.25 81 ALA A O 1
ATOM 668 N N . GLY A 1 82 ? 14.758 -6.691 -1.179 1 91.38 82 GLY A N 1
ATOM 669 C CA . GLY A 1 82 ? 14.961 -7.516 -2.357 1 91.38 82 GLY A CA 1
ATOM 670 C C . GLY A 1 82 ? 16.125 -8.484 -2.211 1 91.38 82 GLY A C 1
ATOM 671 O O . GLY A 1 82 ? 16 -9.656 -2.568 1 91.38 82 GLY A O 1
ATOM 672 N N . ASP A 1 83 ? 17.141 -8.016 -1.681 1 92.88 83 ASP A N 1
ATOM 673 C CA . ASP A 1 83 ? 18.328 -8.852 -1.478 1 92.88 83 ASP A CA 1
ATOM 674 C C . ASP A 1 83 ? 18.031 -9.969 -0.479 1 92.88 83 ASP A C 1
ATOM 676 O O . ASP A 1 83 ? 18.469 -11.109 -0.674 1 92.88 83 ASP A O 1
ATOM 680 N N . TRP A 1 84 ? 17.375 -9.555 0.491 1 93.31 84 TRP A N 1
ATOM 681 C CA . TRP A 1 84 ? 17 -10.562 1.481 1 93.31 84 TRP A CA 1
ATOM 682 C C . TRP A 1 84 ? 16.172 -11.672 0.847 1 93.31 84 TRP A C 1
ATOM 684 O O . TRP A 1 84 ? 16.406 -12.852 1.111 1 93.31 84 TRP A O 1
ATOM 694 N N . ARG A 1 85 ? 15.211 -11.375 0.05 1 95.19 85 ARG A N 1
ATOM 695 C CA . ARG A 1 85 ? 14.336 -12.352 -0.578 1 95.19 85 ARG A CA 1
ATOM 696 C C . ARG A 1 85 ? 15.125 -13.289 -1.487 1 95.19 85 ARG A C 1
ATOM 698 O O . ARG A 1 85 ? 14.852 -14.492 -1.534 1 95.19 85 ARG A O 1
ATOM 705 N N . GLU A 1 86 ? 16.031 -12.703 -2.199 1 96.25 86 GLU A N 1
ATOM 706 C CA . GLU A 1 86 ? 16.859 -13.516 -3.082 1 96.25 86 GLU A CA 1
ATOM 707 C C . GLU A 1 86 ? 17.672 -14.539 -2.291 1 96.25 86 GLU A C 1
ATOM 709 O O . GLU A 1 86 ? 17.734 -15.711 -2.668 1 96.25 86 GLU A O 1
ATOM 714 N N . ARG A 1 87 ? 18.234 -14.062 -1.234 1 96.88 87 ARG A N 1
ATOM 715 C CA . ARG A 1 87 ? 19.047 -14.953 -0.409 1 96.88 87 ARG A CA 1
ATOM 716 C C . ARG A 1 87 ? 18.188 -16.031 0.245 1 96.88 87 ARG A C 1
ATOM 718 O O . ARG A 1 87 ? 18.562 -17.203 0.26 1 96.88 87 ARG A O 1
ATOM 725 N N . GLU A 1 88 ? 17.047 -15.57 0.766 1 97.06 88 GLU A N 1
ATOM 726 C CA . GLU A 1 88 ? 16.141 -16.5 1.443 1 97.06 88 GLU A CA 1
ATOM 727 C C . GLU A 1 88 ? 15.594 -17.547 0.473 1 97.06 88 GLU A C 1
ATOM 729 O O . GLU A 1 88 ? 15.5 -18.719 0.811 1 97.06 88 GLU A O 1
ATOM 734 N N . ALA A 1 89 ? 15.25 -17.094 -0.693 1 97.94 89 ALA A N 1
ATOM 735 C CA . ALA A 1 89 ? 14.734 -18.016 -1.71 1 97.94 89 ALA A CA 1
ATOM 736 C C . ALA A 1 89 ? 15.781 -19.047 -2.102 1 97.94 89 ALA A C 1
ATOM 738 O O . ALA A 1 89 ? 15.469 -20.234 -2.238 1 97.94 89 ALA A O 1
ATOM 739 N N . LYS A 1 90 ? 16.969 -18.641 -2.318 1 98.12 90 LYS A N 1
ATOM 740 C CA . LYS A 1 90 ? 18.062 -19.547 -2.666 1 98.12 90 LYS A CA 1
ATOM 741 C C . LYS A 1 90 ? 18.312 -20.547 -1.549 1 98.12 90 LYS A C 1
ATOM 743 O O . LYS A 1 90 ? 18.5 -21.734 -1.809 1 98.12 90 LYS A O 1
ATOM 748 N N . ASP A 1 91 ? 18.359 -20.016 -0.352 1 97.81 91 ASP A N 1
ATOM 749 C CA . ASP A 1 91 ? 18.609 -20.875 0.805 1 97.81 91 ASP A CA 1
ATOM 750 C C . ASP A 1 91 ? 17.547 -21.953 0.929 1 97.81 91 ASP A C 1
ATOM 752 O O . ASP A 1 91 ? 17.875 -23.125 1.157 1 97.81 91 ASP A O 1
ATOM 756 N N . LEU A 1 92 ? 16.312 -21.609 0.786 1 98.12 92 LEU A N 1
ATOM 757 C CA . LEU A 1 92 ? 15.203 -22.547 0.917 1 98.12 92 LEU A CA 1
ATOM 758 C C . LEU A 1 92 ? 15.219 -23.578 -0.215 1 98.12 92 LEU A C 1
ATOM 760 O O . LEU A 1 92 ? 15 -24.766 0.014 1 98.12 92 LEU A O 1
ATOM 764 N N . THR A 1 93 ? 15.438 -23.094 -1.428 1 98.56 93 THR A N 1
ATOM 765 C CA . THR A 1 93 ? 15.516 -24 -2.57 1 98.56 93 THR A CA 1
ATOM 766 C C . THR A 1 93 ? 16.656 -24.984 -2.396 1 98.56 93 THR A C 1
ATOM 768 O O . THR A 1 93 ? 16.5 -26.188 -2.635 1 98.56 93 THR A O 1
ATOM 771 N N . ASP A 1 94 ? 17.844 -24.469 -1.979 1 98.06 94 ASP A N 1
ATOM 772 C CA . ASP A 1 94 ? 19 -25.344 -1.767 1 98.06 94 ASP A CA 1
ATOM 773 C C . ASP A 1 94 ? 18.703 -26.406 -0.72 1 98.06 94 ASP A C 1
ATOM 775 O O . ASP A 1 94 ? 19.062 -27.578 -0.896 1 98.06 94 ASP A O 1
ATOM 779 N N . LEU A 1 95 ? 18.094 -25.984 0.314 1 97.88 95 LEU A N 1
ATOM 780 C CA . LEU A 1 95 ? 17.75 -26.922 1.388 1 97.88 95 LEU A CA 1
ATOM 781 C C . LEU A 1 95 ? 16.844 -28.031 0.876 1 97.88 95 LEU A C 1
ATOM 783 O O . LEU A 1 95 ? 17.109 -29.203 1.106 1 97.88 95 LEU A O 1
ATOM 787 N N . VAL A 1 96 ? 15.781 -27.688 0.188 1 98.25 96 VAL A N 1
ATOM 788 C CA . VAL A 1 96 ? 14.805 -28.672 -0.257 1 98.25 96 VAL A CA 1
ATOM 789 C C . VAL A 1 96 ? 15.414 -29.562 -1.334 1 98.25 96 VAL A C 1
ATOM 791 O O . VAL A 1 96 ? 15.172 -30.781 -1.364 1 98.25 96 VAL A O 1
ATOM 794 N N . GLN A 1 97 ? 16.219 -29 -2.229 1 98.25 97 GLN A N 1
ATOM 795 C CA . GLN A 1 97 ? 16.875 -29.797 -3.256 1 98.25 97 GLN A CA 1
ATOM 796 C C . GLN A 1 97 ? 17.844 -30.797 -2.637 1 98.25 97 GLN A C 1
ATOM 798 O O . GLN A 1 97 ? 18 -31.906 -3.131 1 98.25 97 GLN A O 1
ATOM 803 N N . ARG A 1 98 ? 18.547 -30.406 -1.548 1 98.06 98 ARG A N 1
ATOM 804 C CA . ARG A 1 98 ? 19.406 -31.328 -0.833 1 98.06 98 ARG A CA 1
ATOM 805 C C . ARG A 1 98 ? 18.609 -32.469 -0.219 1 98.06 98 ARG A C 1
ATOM 807 O O . ARG A 1 98 ? 19.016 -33.625 -0.274 1 98.06 98 ARG A O 1
ATOM 814 N N . ARG A 1 99 ? 17.469 -32.125 0.318 1 98.31 99 ARG A N 1
ATOM 815 C CA . ARG A 1 99 ? 16.609 -33.125 0.923 1 98.31 99 ARG A CA 1
ATOM 816 C C . ARG A 1 99 ? 16.125 -34.125 -0.123 1 98.31 99 ARG A C 1
ATOM 818 O O . ARG A 1 99 ? 16.125 -35.344 0.113 1 98.31 99 ARG A O 1
ATOM 825 N N . ILE A 1 100 ? 15.711 -33.625 -1.234 1 98.31 100 ILE A N 1
ATOM 826 C CA . ILE A 1 100 ? 15.219 -34.469 -2.326 1 98.31 100 ILE A CA 1
ATOM 827 C C . ILE A 1 100 ? 16.344 -35.375 -2.822 1 98.31 100 ILE A C 1
ATOM 829 O O . ILE A 1 100 ? 16.141 -36.562 -3.018 1 98.31 100 ILE A O 1
ATOM 833 N N . THR A 1 101 ? 17.531 -34.75 -2.998 1 97.81 101 THR A N 1
ATOM 834 C CA . THR A 1 101 ? 18.688 -35.5 -3.48 1 97.81 101 THR A CA 1
ATOM 835 C C . THR A 1 101 ? 19.062 -36.625 -2.498 1 97.81 101 THR A C 1
ATOM 837 O O . THR A 1 101 ? 19.391 -37.75 -2.906 1 97.81 101 THR A O 1
ATOM 840 N N . TYR A 1 102 ? 19.016 -36.281 -1.248 1 97.56 102 TYR A N 1
ATOM 841 C CA . TYR A 1 102 ? 19.312 -37.281 -0.207 1 97.56 102 TYR A CA 1
ATOM 842 C C . TYR A 1 102 ? 18.344 -38.438 -0.274 1 97.56 102 TYR A C 1
ATOM 844 O O . TYR A 1 102 ? 18.766 -39.594 -0.256 1 97.56 102 TYR A O 1
ATOM 852 N N . LEU A 1 103 ? 17.094 -38.156 -0.342 1 97.75 103 LEU A N 1
ATOM 853 C CA . LEU A 1 103 ? 16.078 -39.188 -0.392 1 97.75 103 LEU A CA 1
ATOM 854 C C . LEU A 1 103 ? 16.234 -40.062 -1.641 1 97.75 103 LEU A C 1
ATOM 856 O O . LEU A 1 103 ? 16.094 -41.281 -1.579 1 97.75 103 LEU A O 1
ATOM 860 N N . GLN A 1 104 ? 16.531 -39.438 -2.77 1 97.94 104 GLN A N 1
ATOM 861 C CA . GLN A 1 104 ? 16.516 -40.125 -4.066 1 97.94 104 GLN A CA 1
ATOM 862 C C . GLN A 1 104 ? 17.797 -40.906 -4.285 1 97.94 104 GLN A C 1
ATOM 864 O O . GLN A 1 104 ? 17.875 -41.75 -5.191 1 97.94 104 GLN A O 1
ATOM 869 N N . ASN A 1 105 ? 18.812 -40.656 -3.432 1 97.69 105 ASN A N 1
ATOM 870 C CA . ASN A 1 105 ? 20.078 -41.375 -3.615 1 97.69 105 ASN A CA 1
ATOM 871 C C . ASN A 1 105 ? 20.531 -42.062 -2.33 1 97.69 105 ASN A C 1
ATOM 873 O O . ASN A 1 105 ? 21.562 -41.688 -1.762 1 97.69 105 ASN A O 1
ATOM 877 N N . PRO A 1 106 ? 19.766 -43.062 -1.976 1 96.44 106 PRO A N 1
ATOM 878 C CA . PRO A 1 106 ? 20.172 -43.812 -0.783 1 96.44 106 PRO A CA 1
ATOM 879 C C . PRO A 1 106 ? 21.531 -44.5 -0.949 1 96.44 106 PRO A C 1
ATOM 881 O O . PRO A 1 106 ? 21.906 -44.875 -2.062 1 96.44 106 PRO A O 1
ATOM 884 N N . LYS A 1 107 ? 22.172 -44.656 0.171 1 94.38 107 LYS A N 1
ATOM 885 C CA . LYS A 1 107 ? 23.484 -45.312 0.154 1 94.38 107 LYS A CA 1
ATOM 886 C C . LYS A 1 107 ? 23.359 -46.781 -0.255 1 94.38 107 LYS A C 1
ATOM 888 O O . LYS A 1 107 ? 24.203 -47.281 -0.978 1 94.38 107 LYS A O 1
ATOM 893 N N . ASP A 1 108 ? 22.328 -47.406 0.243 1 95.56 108 ASP A N 1
ATOM 894 C CA . ASP A 1 108 ? 22.047 -48.812 -0.07 1 95.56 108 ASP A CA 1
ATOM 895 C C . ASP A 1 108 ? 20.625 -48.969 -0.6 1 95.56 108 ASP A C 1
ATOM 897 O O . ASP A 1 108 ? 19.688 -49.062 0.178 1 95.56 108 ASP A O 1
ATOM 901 N N . CYS A 1 109 ? 20.453 -49.188 -1.846 1 96 109 CYS A N 1
ATOM 902 C CA . CYS A 1 109 ? 19.156 -49.281 -2.508 1 96 109 CYS A CA 1
ATOM 903 C C . CYS A 1 109 ? 18.406 -50.531 -2.041 1 96 109 CYS A C 1
ATOM 905 O O . CYS A 1 109 ? 17.172 -50.531 -1.985 1 96 109 CYS A O 1
ATOM 907 N N . SER A 1 110 ? 19.109 -51.531 -1.717 1 94.62 110 SER A N 1
ATOM 908 C CA . SER A 1 110 ? 18.484 -52.812 -1.334 1 94.62 110 SER A CA 1
ATOM 909 C C . SER A 1 110 ? 17.719 -52.656 -0.024 1 94.62 110 SER A C 1
ATOM 911 O O . SER A 1 110 ? 16.797 -53.438 0.243 1 94.62 110 SER A O 1
ATOM 913 N N . LYS A 1 111 ? 18.094 -51.719 0.731 1 94.62 111 LYS A N 1
ATOM 914 C CA . LYS A 1 111 ? 17.469 -51.531 2.031 1 94.62 111 LYS A CA 1
ATOM 915 C C . LYS A 1 111 ? 16.469 -50.375 1.992 1 94.62 111 LYS A C 1
ATOM 917 O O . LYS A 1 111 ? 15.633 -50.219 2.891 1 94.62 111 LYS A O 1
ATOM 922 N N . ALA A 1 112 ? 16.578 -49.656 0.975 1 96.44 112 ALA A N 1
ATOM 923 C CA . ALA A 1 112 ? 15.742 -48.469 0.885 1 96.44 112 ALA A CA 1
ATOM 924 C C . ALA A 1 112 ? 14.281 -48.844 0.634 1 96.44 112 ALA A C 1
ATOM 926 O O . ALA A 1 112 ? 13.992 -49.812 -0.077 1 96.44 112 ALA A O 1
ATOM 927 N N . LYS A 1 113 ? 13.391 -48.125 1.304 1 97.44 113 LYS A N 1
ATOM 928 C CA . LYS A 1 113 ? 11.984 -48.219 0.921 1 97.44 113 LYS A CA 1
ATOM 929 C C . LYS A 1 113 ? 11.719 -47.438 -0.371 1 97.44 113 LYS A C 1
ATOM 931 O O . LYS A 1 113 ? 12.305 -46.375 -0.599 1 97.44 113 LYS A O 1
ATOM 936 N N . LYS A 1 114 ? 10.891 -48.031 -1.204 1 98.38 114 LYS A N 1
ATOM 937 C CA . LYS A 1 114 ? 10.727 -47.469 -2.545 1 98.38 114 LYS A CA 1
ATOM 938 C C . LYS A 1 114 ? 9.25 -47.25 -2.875 1 98.38 114 LYS A C 1
ATOM 940 O O . LYS A 1 114 ? 8.383 -47.969 -2.363 1 98.38 114 LYS A O 1
ATOM 945 N N . LEU A 1 115 ? 8.992 -46.25 -3.615 1 97.94 115 LEU A N 1
ATOM 946 C CA . LEU A 1 115 ? 7.676 -46 -4.191 1 97.94 115 LEU A CA 1
ATOM 947 C C . LEU A 1 115 ? 7.742 -46.031 -5.715 1 97.94 115 LEU A C 1
ATOM 949 O O . LEU A 1 115 ? 8.484 -45.25 -6.32 1 97.94 115 LEU A O 1
ATOM 953 N N . VAL A 1 116 ? 6.961 -46.875 -6.328 1 97.62 116 VAL A N 1
ATOM 954 C CA . VAL A 1 116 ? 7.016 -47.062 -7.773 1 97.62 116 VAL A CA 1
ATOM 955 C C . VAL A 1 116 ? 5.887 -46.281 -8.445 1 97.62 116 VAL A C 1
ATOM 957 O O . VAL A 1 116 ? 4.727 -46.375 -8.031 1 97.62 116 VAL A O 1
ATOM 960 N N . CYS A 1 117 ? 6.199 -45.531 -9.398 1 95.94 117 CYS A N 1
ATOM 961 C CA . CYS A 1 117 ? 5.266 -44.719 -10.195 1 95.94 117 CYS A CA 1
ATOM 962 C C . CYS A 1 117 ? 5.43 -45.031 -11.68 1 95.94 117 CYS A C 1
ATOM 964 O O . CYS A 1 117 ? 6.547 -45.031 -12.195 1 95.94 117 CYS A O 1
ATOM 966 N N . ASN A 1 118 ? 4.305 -45.219 -12.375 1 93.38 118 ASN A N 1
ATOM 967 C CA . ASN A 1 118 ? 4.305 -45.438 -13.812 1 93.38 118 ASN A CA 1
ATOM 968 C C . ASN A 1 118 ? 3.857 -44.219 -14.586 1 93.38 118 ASN A C 1
ATOM 970 O O . ASN A 1 118 ? 2.781 -43.656 -14.336 1 93.38 118 ASN A O 1
ATOM 974 N N . ILE A 1 119 ? 4.57 -43.781 -15.547 1 90.62 119 ILE A N 1
ATOM 975 C CA . ILE A 1 119 ? 4.332 -42.531 -16.234 1 90.62 119 ILE A CA 1
ATOM 976 C C . ILE A 1 119 ? 3.279 -42.719 -17.328 1 90.62 119 ILE A C 1
ATOM 978 O O . ILE A 1 119 ? 2.766 -41.75 -17.875 1 90.62 119 ILE A O 1
ATOM 982 N N . ASN A 1 120 ? 2.855 -43.875 -17.672 1 81.88 120 ASN A N 1
ATOM 983 C CA . ASN A 1 120 ? 2.027 -44.125 -18.844 1 81.88 120 ASN A CA 1
ATOM 984 C C . ASN A 1 120 ? 0.567 -43.781 -18.578 1 81.88 120 ASN A C 1
ATOM 986 O O . ASN A 1 120 ? -0.338 -44.469 -19.047 1 81.88 120 ASN A O 1
ATOM 990 N N . LYS A 1 121 ? 0.384 -42.719 -17.953 1 81.5 121 LYS A N 1
ATOM 991 C CA . LYS A 1 121 ? -0.962 -42.156 -17.875 1 81.5 121 LYS A CA 1
ATOM 992 C C . LYS A 1 121 ? -1.396 -41.562 -19.219 1 81.5 121 LYS A C 1
ATOM 994 O O . LYS A 1 121 ? -0.605 -40.938 -19.906 1 81.5 121 LYS A O 1
ATOM 999 N N . GLY A 1 122 ? -2.477 -41.844 -19.719 1 78.81 122 GLY A N 1
ATOM 1000 C CA . GLY A 1 122 ? -2.973 -41.438 -21.016 1 78.81 122 GLY A CA 1
ATOM 1001 C C . GLY A 1 122 ? -3.363 -39.969 -21.078 1 78.81 122 GLY A C 1
ATOM 1002 O O . GLY A 1 122 ? -4.531 -39.656 -21.297 1 78.81 122 GLY A O 1
ATOM 1003 N N . CYS A 1 123 ? -2.523 -39.156 -21.016 1 85.75 123 CYS A N 1
ATOM 1004 C CA . CYS A 1 123 ? -2.748 -37.719 -21.094 1 85.75 123 CYS A CA 1
ATOM 1005 C C . CYS A 1 123 ? -1.511 -37 -21.625 1 85.75 123 CYS A C 1
ATOM 1007 O O . CYS A 1 123 ? -0.51 -37.625 -21.953 1 85.75 123 CYS A O 1
ATOM 1009 N N . GLY A 1 124 ? -1.577 -35.656 -21.781 1 86.62 124 GLY A N 1
ATOM 1010 C CA . GLY A 1 124 ? -0.487 -34.875 -22.344 1 86.62 124 GLY A CA 1
ATOM 1011 C C . GLY A 1 124 ? 0.689 -34.719 -21.391 1 86.62 124 GLY A C 1
ATOM 1012 O O . GLY A 1 124 ? 0.637 -35.188 -20.25 1 86.62 124 GLY A O 1
ATOM 1013 N N . TYR A 1 125 ? 1.729 -34.156 -21.828 1 90.69 125 TYR A N 1
ATOM 1014 C CA . TYR A 1 125 ? 2.994 -34.062 -21.125 1 90.69 125 TYR A CA 1
ATOM 1015 C C . TYR A 1 125 ? 2.795 -33.375 -19.766 1 90.69 125 TYR A C 1
ATOM 1017 O O . TYR A 1 125 ? 3.281 -33.875 -18.75 1 90.69 125 TYR A O 1
ATOM 1025 N N . GLY A 1 126 ? 2.076 -32.219 -19.766 1 93.19 126 GLY A N 1
ATOM 1026 C CA . GLY A 1 126 ? 1.842 -31.531 -18.516 1 93.19 126 GLY A CA 1
ATOM 1027 C C . GLY A 1 126 ? 1.146 -32.406 -17.484 1 93.19 126 GLY A C 1
ATOM 1028 O O . GLY A 1 126 ? 1.505 -32.375 -16.297 1 93.19 126 GLY A O 1
ATOM 1029 N N . CYS A 1 127 ? 0.201 -33.094 -17.922 1 91.75 127 CYS A N 1
ATOM 1030 C CA . CYS A 1 127 ? -0.54 -34 -17.062 1 91.75 127 CYS A CA 1
ATOM 1031 C C . CYS A 1 127 ? 0.363 -35.125 -16.547 1 91.75 127 CYS A C 1
ATOM 1033 O O . CYS A 1 127 ? 0.292 -35.5 -15.367 1 91.75 127 CYS A O 1
ATOM 1035 N N . GLN A 1 128 ? 1.181 -35.656 -17.406 1 93.56 128 GLN A N 1
ATOM 1036 C CA . GLN A 1 128 ? 2.109 -36.688 -17 1 93.56 128 GLN A CA 1
ATOM 1037 C C . GLN A 1 128 ? 3.131 -36.188 -15.992 1 93.56 128 GLN A C 1
ATOM 1039 O O . GLN A 1 128 ? 3.461 -36.875 -15.023 1 93.56 128 GLN A O 1
ATOM 1044 N N . LEU A 1 129 ? 3.613 -35 -16.266 1 95.88 129 LEU A N 1
ATOM 1045 C CA . LEU A 1 129 ? 4.551 -34.406 -15.32 1 95.88 129 LEU A CA 1
ATOM 1046 C C . LEU A 1 129 ? 3.906 -34.25 -13.945 1 95.88 129 LEU A C 1
ATOM 1048 O O . LEU A 1 129 ? 4.504 -34.594 -12.93 1 95.88 129 LEU A O 1
ATOM 1052 N N . HIS A 1 130 ? 2.705 -33.75 -13.906 1 96.38 130 HIS A N 1
ATOM 1053 C CA . HIS A 1 130 ? 2.006 -33.562 -12.641 1 96.38 130 HIS A CA 1
ATOM 1054 C C . HIS A 1 130 ? 1.753 -34.875 -11.953 1 96.38 130 HIS A C 1
ATOM 1056 O O . HIS A 1 130 ? 1.773 -34.969 -10.719 1 96.38 130 HIS A O 1
ATOM 1062 N N . HIS A 1 131 ? 1.516 -35.875 -12.773 1 95.06 131 HIS A N 1
ATOM 1063 C CA . HIS A 1 131 ? 1.364 -37.219 -12.211 1 95.06 131 HIS A CA 1
ATOM 1064 C C . HIS A 1 131 ? 2.633 -37.656 -11.492 1 95.06 131 HIS A C 1
ATOM 1066 O O . HIS A 1 131 ? 2.572 -38.156 -10.367 1 95.06 131 HIS A O 1
ATOM 1072 N N . VAL A 1 132 ? 3.746 -37.469 -12.133 1 96.5 132 VAL A N 1
ATOM 1073 C CA . VAL A 1 132 ? 5.02 -37.844 -11.531 1 96.5 132 VAL A CA 1
ATOM 1074 C C . VAL A 1 132 ? 5.289 -37 -10.297 1 96.5 132 VAL A C 1
ATOM 1076 O O . VAL A 1 132 ? 5.812 -37.469 -9.297 1 96.5 132 VAL A O 1
ATOM 1079 N N . VAL A 1 133 ? 4.941 -35.75 -10.359 1 97.25 133 VAL A N 1
ATOM 1080 C CA . VAL A 1 133 ? 5.141 -34.844 -9.234 1 97.25 133 VAL A CA 1
ATOM 1081 C C . VAL A 1 133 ? 4.332 -35.312 -8.031 1 97.25 133 VAL A C 1
ATOM 1083 O O . VAL A 1 133 ? 4.836 -35.312 -6.902 1 97.25 133 VAL A O 1
ATOM 1086 N N . TYR A 1 134 ? 3.188 -35.625 -8.289 1 94.56 134 TYR A N 1
ATOM 1087 C CA . TYR A 1 134 ? 2.328 -36.156 -7.238 1 94.56 134 TYR A CA 1
ATOM 1088 C C . TYR A 1 134 ? 2.957 -37.406 -6.594 1 94.56 134 TYR A C 1
ATOM 1090 O O . TYR A 1 134 ? 3 -37.5 -5.367 1 94.56 134 TYR A O 1
ATOM 1098 N N . CYS A 1 135 ? 3.391 -38.344 -7.383 1 96.69 135 CYS A N 1
ATOM 1099 C CA . CYS A 1 135 ? 4.066 -39.531 -6.883 1 96.69 135 CYS A CA 1
ATOM 1100 C C . CYS A 1 135 ? 5.277 -39.156 -6.035 1 96.69 135 CYS A C 1
ATOM 1102 O O . CYS A 1 135 ? 5.492 -39.75 -4.969 1 96.69 135 CYS A O 1
ATOM 1104 N N . PHE A 1 136 ? 5.965 -38.188 -6.535 1 98.06 136 PHE A N 1
ATOM 1105 C CA . PHE A 1 136 ? 7.195 -37.75 -5.883 1 98.06 136 PHE A CA 1
ATOM 1106 C C . PHE A 1 136 ? 6.898 -37.156 -4.523 1 98.06 136 PHE A C 1
ATOM 1108 O O . PHE A 1 136 ? 7.629 -37.375 -3.557 1 98.06 136 PHE A O 1
ATOM 1115 N N . MET A 1 137 ? 5.891 -36.375 -4.418 1 97.44 137 MET A N 1
ATOM 1116 C CA . MET A 1 137 ? 5.512 -35.719 -3.156 1 97.44 137 MET A CA 1
ATOM 1117 C C . MET A 1 137 ? 5.121 -36.781 -2.119 1 97.44 137 MET A C 1
ATOM 1119 O O . MET A 1 137 ? 5.48 -36.656 -0.946 1 97.44 137 MET A O 1
ATOM 1123 N N . ILE A 1 138 ? 4.414 -37.75 -2.564 1 96.69 138 ILE A N 1
ATOM 1124 C CA . ILE A 1 138 ? 4.035 -38.844 -1.663 1 96.69 138 ILE A CA 1
ATOM 1125 C C . ILE A 1 138 ? 5.277 -39.625 -1.246 1 96.69 138 ILE A C 1
ATOM 1127 O O . ILE A 1 138 ? 5.418 -40 -0.081 1 96.69 138 ILE A O 1
ATOM 1131 N N . ALA A 1 139 ? 6.137 -39.875 -2.207 1 98 139 ALA A N 1
ATOM 1132 C CA . ALA A 1 139 ? 7.395 -40.531 -1.879 1 98 139 ALA A CA 1
ATOM 1133 C C . ALA A 1 139 ? 8.172 -39.75 -0.819 1 98 139 ALA A C 1
ATOM 1135 O O . ALA A 1 139 ? 8.656 -40.344 0.156 1 98 139 ALA A O 1
ATOM 1136 N N . TYR A 1 140 ? 8.289 -38.531 -1.031 1 98.19 140 TYR A N 1
ATOM 1137 C CA . TYR A 1 140 ? 8.977 -37.656 -0.089 1 98.19 140 TYR A CA 1
ATOM 1138 C C . TYR A 1 140 ? 8.336 -37.719 1.292 1 98.19 140 TYR A C 1
ATOM 1140 O O . TYR A 1 140 ? 9.039 -37.812 2.303 1 98.19 140 TYR A O 1
ATOM 1148 N N . GLY A 1 141 ? 7.055 -37.656 1.354 1 97.38 141 GLY A N 1
ATOM 1149 C CA . GLY A 1 141 ? 6.332 -37.688 2.615 1 97.38 141 GLY A CA 1
ATOM 1150 C C . GLY A 1 141 ? 6.402 -39 3.342 1 97.38 141 GLY A C 1
ATOM 1151 O O . GLY A 1 141 ? 6.344 -39.062 4.57 1 97.38 141 GLY A O 1
ATOM 1152 N N . THR A 1 142 ? 6.512 -40.062 2.609 1 97.19 142 THR A N 1
ATOM 1153 C CA . THR A 1 142 ? 6.516 -41.375 3.209 1 97.19 142 THR A CA 1
ATOM 1154 C C . THR A 1 142 ? 7.941 -41.906 3.348 1 97.19 142 THR A C 1
ATOM 1156 O O . THR A 1 142 ? 8.148 -43.062 3.674 1 97.19 142 THR A O 1
ATOM 1159 N N . GLN A 1 143 ? 8.938 -41.094 3.033 1 96.88 143 GLN A N 1
ATOM 1160 C CA . GLN A 1 143 ? 10.352 -41.438 3.121 1 96.88 143 GLN A CA 1
ATOM 1161 C C . GLN A 1 143 ? 10.688 -42.625 2.244 1 96.88 143 GLN A C 1
ATOM 1163 O O . GLN A 1 143 ? 11.305 -43.594 2.707 1 96.88 143 GLN A O 1
ATOM 1168 N N . ARG A 1 144 ? 10.211 -42.531 1.064 1 97.94 144 ARG A N 1
ATOM 1169 C CA . ARG A 1 144 ? 10.477 -43.594 0.087 1 97.94 144 ARG A CA 1
ATOM 1170 C C . ARG A 1 144 ? 11.172 -43.031 -1.147 1 97.94 144 ARG A C 1
ATOM 1172 O O . ARG A 1 144 ? 10.852 -41.938 -1.599 1 97.94 144 ARG A O 1
ATOM 1179 N N . THR A 1 145 ? 12.164 -43.75 -1.659 1 98.25 145 THR A N 1
ATOM 1180 C CA . THR A 1 145 ? 12.82 -43.344 -2.906 1 98.25 145 THR A CA 1
ATOM 1181 C C . THR A 1 145 ? 11.891 -43.594 -4.098 1 98.25 145 THR A C 1
ATOM 1183 O O . THR A 1 145 ? 11.352 -44.688 -4.266 1 98.25 145 THR A O 1
ATOM 1186 N N . LEU A 1 146 ? 11.68 -42.625 -4.891 1 98.44 146 LEU A N 1
ATOM 1187 C CA . LEU A 1 146 ? 10.805 -42.75 -6.051 1 98.44 146 LEU A CA 1
ATOM 1188 C C . LEU A 1 146 ? 11.484 -43.531 -7.168 1 98.44 146 LEU A C 1
ATOM 1190 O O . LEU A 1 146 ? 12.617 -43.219 -7.555 1 98.44 146 LEU A O 1
ATOM 1194 N N . ILE A 1 147 ? 10.805 -44.5 -7.625 1 97.62 147 ILE A N 1
ATOM 1195 C CA . ILE A 1 147 ? 11.203 -45.25 -8.82 1 97.62 147 ILE A CA 1
ATOM 1196 C C . ILE A 1 147 ? 10.234 -44.969 -9.953 1 97.62 147 ILE A C 1
ATOM 1198 O O . ILE A 1 147 ? 9.062 -45.344 -9.891 1 97.62 147 ILE A O 1
ATOM 1202 N N . LEU A 1 148 ? 10.688 -44.344 -10.938 1 96.56 148 LEU A N 1
ATOM 1203 C CA . LEU A 1 148 ? 9.844 -43.969 -12.078 1 96.56 148 LEU A CA 1
ATOM 1204 C C . LEU A 1 148 ? 9.969 -45 -13.195 1 96.56 148 LEU A C 1
ATOM 1206 O O . LEU A 1 148 ? 11.047 -45.188 -13.766 1 96.56 148 LEU A O 1
ATOM 1210 N N . GLU A 1 149 ? 8.922 -45.688 -13.438 1 94.56 149 GLU A N 1
ATOM 1211 C CA . GLU A 1 149 ? 8.867 -46.562 -14.586 1 94.56 149 GLU A CA 1
ATOM 1212 C C . GLU A 1 149 ? 8.453 -45.812 -15.852 1 94.56 149 GLU A C 1
ATOM 1214 O O . GLU A 1 149 ? 7.27 -45.531 -16.047 1 94.56 149 GLU A O 1
ATOM 1219 N N . SER A 1 150 ? 9.398 -45.625 -16.672 1 92.56 150 SER A N 1
ATOM 1220 C CA . SER A 1 150 ? 9.125 -44.75 -17.812 1 92.56 150 SER A CA 1
ATOM 1221 C C . SER A 1 150 ? 9.398 -45.469 -19.141 1 92.56 150 SER A C 1
ATOM 1223 O O . SER A 1 150 ? 9.281 -44.875 -20.203 1 92.56 150 SER A O 1
ATOM 1225 N N . GLN A 1 151 ? 9.719 -46.688 -19.062 1 89.44 151 GLN A N 1
ATOM 1226 C CA . GLN A 1 151 ? 9.969 -47.438 -20.297 1 89.44 151 GLN A CA 1
ATOM 1227 C C . GLN A 1 151 ? 8.727 -47.438 -21.188 1 89.44 151 GLN A C 1
ATOM 1229 O O . GLN A 1 151 ? 7.605 -47.625 -20.688 1 89.44 151 GLN A O 1
ATOM 1234 N N . SER A 1 152 ? 8.938 -47.219 -22.438 1 87.06 152 SER A N 1
ATOM 1235 C CA . SER A 1 152 ? 7.867 -47.188 -23.422 1 87.06 152 SER A CA 1
ATOM 1236 C C . SER A 1 152 ? 6.941 -46 -23.203 1 87.06 152 SER A C 1
ATOM 1238 O O . SER A 1 152 ? 5.73 -46.094 -23.422 1 87.06 152 SER A O 1
ATOM 1240 N N . TRP A 1 153 ? 7.531 -45.031 -22.656 1 89.75 153 TRP A N 1
ATOM 1241 C CA . TRP A 1 153 ? 6.805 -43.781 -22.531 1 89.75 153 TRP A CA 1
ATOM 1242 C C . TRP A 1 153 ? 6.211 -43.344 -23.859 1 89.75 153 TRP A C 1
ATOM 1244 O O . TRP A 1 153 ? 6.887 -43.406 -24.891 1 89.75 153 TRP A O 1
ATOM 1254 N N . ARG A 1 154 ? 4.988 -42.969 -23.922 1 83.88 154 ARG A N 1
ATOM 1255 C CA . ARG A 1 154 ? 4.262 -42.625 -25.141 1 83.88 154 ARG A CA 1
ATOM 1256 C C . ARG A 1 154 ? 4.992 -41.562 -25.953 1 83.88 154 ARG A C 1
ATOM 1258 O O . ARG A 1 154 ? 4.973 -41.594 -27.188 1 83.88 154 ARG A O 1
ATOM 1265 N N . TYR A 1 155 ? 5.605 -40.656 -25.312 1 85.69 155 TYR A N 1
ATOM 1266 C CA . TYR A 1 155 ? 6.297 -39.531 -25.969 1 85.69 155 TYR A CA 1
ATOM 1267 C C . TYR A 1 155 ? 7.676 -39.969 -26.453 1 85.69 155 TYR A C 1
ATOM 1269 O O . TYR A 1 155 ? 8.18 -39.469 -27.453 1 85.69 155 TYR A O 1
ATOM 1277 N N . ALA A 1 156 ? 8.273 -40.812 -25.625 1 86.31 156 ALA A N 1
ATOM 1278 C CA . ALA A 1 156 ? 9.641 -41.281 -25.875 1 86.31 156 ALA A CA 1
ATOM 1279 C C . ALA A 1 156 ? 9.82 -42.719 -25.453 1 86.31 156 ALA A C 1
ATOM 1281 O O . ALA A 1 156 ? 9.961 -43.031 -24.25 1 86.31 156 ALA A O 1
ATOM 1282 N N . THR A 1 157 ? 9.953 -43.469 -26.375 1 87.25 157 THR A N 1
ATOM 1283 C CA . THR A 1 157 ? 9.992 -44.906 -26.109 1 87.25 157 THR A CA 1
ATOM 1284 C C . THR A 1 157 ? 11.164 -45.25 -25.203 1 87.25 157 THR A C 1
ATOM 1286 O O . THR A 1 157 ? 11.086 -46.219 -24.422 1 87.25 157 THR A O 1
ATOM 1289 N N . GLY A 1 158 ? 12.266 -44.5 -25.312 1 89.75 158 GLY A N 1
ATOM 1290 C CA . GLY A 1 158 ? 13.43 -44.75 -24.484 1 89.75 158 GLY A CA 1
ATOM 1291 C C . GLY A 1 158 ? 13.211 -44.344 -23.031 1 89.75 158 GLY A C 1
ATOM 1292 O O . GLY A 1 158 ? 14.031 -44.656 -22.172 1 89.75 158 GLY A O 1
ATOM 1293 N N . GLY A 1 159 ? 12.125 -43.688 -22.781 1 91.94 159 GLY A N 1
ATOM 1294 C CA . GLY A 1 159 ? 11.766 -43.375 -21.406 1 91.94 159 GLY A CA 1
ATOM 1295 C C . GLY A 1 159 ? 12.086 -41.969 -21 1 91.94 159 GLY A C 1
ATOM 1296 O O . GLY A 1 159 ? 12.594 -41.188 -21.797 1 91.94 159 GLY A O 1
ATOM 1297 N N . TRP A 1 160 ? 11.82 -41.656 -19.75 1 94.19 160 TRP A N 1
ATOM 1298 C CA . TRP A 1 160 ? 11.992 -40.344 -19.125 1 94.19 160 TRP A CA 1
ATOM 1299 C C . TRP A 1 160 ? 13.445 -39.906 -19.172 1 94.19 160 TRP A C 1
ATOM 1301 O O . TRP A 1 160 ? 13.727 -38.719 -19.438 1 94.19 160 TRP A O 1
ATOM 1311 N N . GLU A 1 161 ? 14.352 -40.781 -19.078 1 94.06 161 GLU A N 1
ATOM 1312 C CA . GLU A 1 161 ? 15.781 -40.5 -18.922 1 94.06 161 GLU A CA 1
ATOM 1313 C C . GLU A 1 161 ? 16.406 -40.125 -20.266 1 94.06 161 GLU A C 1
ATOM 1315 O O . GLU A 1 161 ? 17.531 -39.656 -20.312 1 94.06 161 GLU A O 1
ATOM 1320 N N . THR A 1 162 ? 15.672 -40.281 -21.266 1 94.44 162 THR A N 1
ATOM 1321 C CA . THR A 1 162 ? 16.188 -39.844 -22.562 1 94.44 162 THR A CA 1
ATOM 1322 C C . THR A 1 162 ? 16.062 -38.312 -22.703 1 94.44 162 THR A C 1
ATOM 1324 O O . THR A 1 162 ? 16.766 -37.719 -23.516 1 94.44 162 THR A O 1
ATOM 1327 N N . VAL A 1 163 ? 15.211 -37.75 -21.922 1 95.44 163 VAL A N 1
ATOM 1328 C CA . VAL A 1 163 ? 14.938 -36.312 -22.062 1 95.44 163 VAL A CA 1
ATOM 1329 C C . VAL A 1 163 ? 15.43 -35.594 -20.812 1 95.44 163 VAL A C 1
ATOM 1331 O O . VAL A 1 163 ? 15.984 -34.5 -20.906 1 95.44 163 VAL A O 1
ATOM 1334 N N . PHE A 1 164 ? 15.195 -36.25 -19.656 1 97.25 164 PHE A N 1
ATOM 1335 C CA . PHE A 1 164 ? 15.555 -35.625 -18.391 1 97.25 164 PHE A CA 1
ATOM 1336 C C . PHE A 1 164 ? 16.531 -36.5 -17.625 1 97.25 164 PHE A C 1
ATOM 1338 O O . PHE A 1 164 ? 16.625 -37.719 -17.875 1 97.25 164 PHE A O 1
ATOM 1345 N N . LYS A 1 165 ? 17.219 -35.906 -16.688 1 97.38 165 LYS A N 1
ATOM 1346 C CA . LYS A 1 165 ? 18.109 -36.688 -15.82 1 97.38 165 LYS A CA 1
ATOM 1347 C C . LYS A 1 165 ? 17.328 -37.688 -14.977 1 97.38 165 LYS A C 1
ATOM 1349 O O . LYS A 1 165 ? 16.156 -37.438 -14.664 1 97.38 165 LYS A O 1
ATOM 1354 N N . PRO A 1 166 ? 18 -38.75 -14.672 1 95.81 166 PRO A N 1
ATOM 1355 C CA . PRO A 1 166 ? 17.297 -39.75 -13.875 1 95.81 166 PRO A CA 1
ATOM 1356 C C . PRO A 1 166 ? 16.828 -39.219 -12.523 1 95.81 166 PRO A C 1
ATOM 1358 O O . PRO A 1 166 ? 17.516 -38.375 -11.922 1 95.81 166 PRO A O 1
ATOM 1361 N N . VAL A 1 167 ? 15.75 -39.781 -12.016 1 96.88 167 VAL A N 1
ATOM 1362 C CA . VAL A 1 167 ? 15.188 -39.344 -10.742 1 96.88 167 VAL A CA 1
ATOM 1363 C C . VAL A 1 167 ? 16.078 -39.812 -9.594 1 96.88 167 VAL A C 1
ATOM 1365 O O . VAL A 1 167 ? 16.078 -39.219 -8.516 1 96.88 167 VAL A O 1
ATOM 1368 N N . SER A 1 168 ? 16.781 -40.844 -9.789 1 97.12 168 SER A N 1
ATOM 1369 C CA . SER A 1 168 ? 17.766 -41.375 -8.844 1 97.12 168 SER A CA 1
ATOM 1370 C C . SER A 1 168 ? 19.031 -41.844 -9.555 1 97.12 168 SER A C 1
ATOM 1372 O O . SER A 1 168 ? 18.953 -42.375 -10.664 1 97.12 168 SER A O 1
ATOM 1374 N N . GLU A 1 169 ? 20.125 -41.656 -8.883 1 95.56 169 GLU A N 1
ATOM 1375 C CA . GLU A 1 169 ? 21.391 -42.094 -9.445 1 95.56 169 GLU A CA 1
ATOM 1376 C C . GLU A 1 169 ? 21.844 -43.438 -8.82 1 95.56 169 GLU A C 1
ATOM 1378 O O . GLU A 1 169 ? 22.672 -44.156 -9.391 1 95.56 169 GLU A O 1
ATOM 1383 N N . THR A 1 170 ? 21.297 -43.75 -7.715 1 96.5 170 THR A N 1
ATOM 1384 C CA . THR A 1 170 ? 21.812 -44.906 -6.977 1 96.5 170 THR A CA 1
ATOM 1385 C C . THR A 1 170 ? 20.75 -46 -6.848 1 96.5 170 THR A C 1
ATOM 1387 O O . THR A 1 170 ? 21.062 -47.156 -6.512 1 96.5 170 THR A O 1
ATOM 1390 N N . CYS A 1 171 ? 19.547 -45.688 -7.105 1 96.12 171 CYS A N 1
ATOM 1391 C CA . CYS A 1 171 ? 18.438 -46.625 -6.934 1 96.12 171 CYS A CA 1
ATOM 1392 C C . CYS A 1 171 ? 17.469 -46.531 -8.094 1 96.12 171 CYS A C 1
ATOM 1394 O O . CYS A 1 171 ? 16.578 -45.688 -8.094 1 96.12 171 CYS A O 1
ATOM 1396 N N . THR A 1 172 ? 17.516 -47.5 -9.023 1 92.06 172 THR A N 1
ATOM 1397 C CA . THR A 1 172 ? 16.781 -47.312 -10.273 1 92.06 172 THR A CA 1
ATOM 1398 C C . THR A 1 172 ? 15.875 -48.5 -10.547 1 92.06 172 THR A C 1
ATOM 1400 O O . THR A 1 172 ? 15.195 -48.562 -11.57 1 92.06 172 THR A O 1
ATOM 1403 N N . ASP A 1 173 ? 15.898 -49.438 -9.719 1 90.31 173 ASP A N 1
ATOM 1404 C CA . ASP A 1 173 ? 15.055 -50.594 -9.992 1 90.31 173 ASP A CA 1
ATOM 1405 C C . ASP A 1 173 ? 14.109 -50.875 -8.828 1 90.31 173 ASP A C 1
ATOM 1407 O O . ASP A 1 173 ? 14.328 -50.375 -7.715 1 90.31 173 ASP A O 1
ATOM 1411 N N . ARG A 1 174 ? 13.086 -51.594 -9.078 1 91.5 174 ARG A N 1
ATOM 1412 C CA . ARG A 1 174 ? 12.047 -51.812 -8.078 1 91.5 174 ARG A CA 1
ATOM 1413 C C . ARG A 1 174 ? 12.281 -53.125 -7.309 1 91.5 174 ARG A C 1
ATOM 1415 O O . ARG A 1 174 ? 11.344 -53.688 -6.766 1 91.5 174 ARG A O 1
ATOM 1422 N N . SER A 1 175 ? 13.469 -53.594 -7.262 1 92.31 175 SER A N 1
ATOM 1423 C CA . SER A 1 175 ? 13.758 -54.812 -6.508 1 92.31 175 SER A CA 1
ATOM 1424 C C . SER A 1 175 ? 13.594 -54.594 -5.012 1 92.31 175 SER A C 1
ATOM 1426 O O . SER A 1 175 ? 13.914 -53.531 -4.504 1 92.31 175 SER A O 1
ATOM 1428 N N . GLY A 1 176 ? 13.109 -55.594 -4.289 1 92.19 176 GLY A N 1
ATOM 1429 C CA . GLY A 1 176 ? 12.93 -55.5 -2.85 1 92.19 176 GLY A CA 1
ATOM 1430 C C . GLY A 1 176 ? 12.391 -56.781 -2.248 1 92.19 176 GLY A C 1
ATOM 1431 O O . GLY A 1 176 ? 11.961 -57.688 -2.975 1 92.19 176 GLY A O 1
ATOM 1432 N N . SER A 1 177 ? 12.484 -56.875 -1.048 1 94.12 177 SER A N 1
ATOM 1433 C CA . SER A 1 177 ? 12.102 -58.094 -0.321 1 94.12 177 SER A CA 1
ATOM 1434 C C . SER A 1 177 ? 10.586 -58.25 -0.3 1 94.12 177 SER A C 1
ATOM 1436 O O . SER A 1 177 ? 10.086 -59.375 -0.213 1 94.12 177 SER A O 1
ATOM 1438 N N . SER A 1 178 ? 9.82 -57.156 -0.3 1 95.94 178 SER A N 1
ATOM 1439 C CA . SER A 1 178 ? 8.367 -57.188 -0.302 1 95.94 178 SER A CA 1
ATOM 1440 C C . SER A 1 178 ? 7.797 -56.125 -1.226 1 95.94 178 SER A C 1
ATOM 1442 O O . SER A 1 178 ? 8.344 -55 -1.316 1 95.94 178 SER A O 1
ATOM 1444 N N . THR A 1 179 ? 6.738 -56.531 -1.914 1 96 179 THR A N 1
ATOM 1445 C CA . THR A 1 179 ? 6.094 -55.625 -2.85 1 96 179 THR A CA 1
ATOM 1446 C C . THR A 1 179 ? 4.586 -55.594 -2.631 1 96 179 THR A C 1
ATOM 1448 O O . THR A 1 179 ? 3.98 -56.625 -2.307 1 96 179 THR A O 1
ATOM 1451 N N . GLY A 1 180 ? 4.004 -54.406 -2.734 1 95.5 180 GLY A N 1
ATOM 1452 C CA . GLY A 1 180 ? 2.562 -54.25 -2.609 1 95.5 180 GLY A CA 1
ATOM 1453 C C . GLY A 1 180 ? 2.027 -53 -3.258 1 95.5 180 GLY A C 1
ATOM 1454 O O . GLY A 1 180 ? 2.801 -52.125 -3.67 1 95.5 180 GLY A O 1
ATOM 1455 N N . HIS A 1 181 ? 0.655 -52.969 -3.344 1 96.5 181 HIS A N 1
ATOM 1456 C CA . HIS A 1 181 ? -0.03 -51.781 -3.82 1 96.5 181 HIS A CA 1
ATOM 1457 C C . HIS A 1 181 ? -0.373 -50.844 -2.666 1 96.5 181 HIS A C 1
ATOM 1459 O O . HIS A 1 181 ? -0.609 -51.281 -1.543 1 96.5 181 HIS A O 1
ATOM 1465 N N . TRP A 1 182 ? -0.391 -49.594 -2.986 1 96.88 182 TRP A N 1
ATOM 1466 C CA . TRP A 1 182 ? -0.694 -48.594 -1.969 1 96.88 182 TRP A CA 1
ATOM 1467 C C . TRP A 1 182 ? -1.973 -48.969 -1.219 1 96.88 182 TRP A C 1
ATOM 1469 O O . TRP A 1 182 ? -3.018 -49.188 -1.834 1 96.88 182 TRP A O 1
ATOM 1479 N N . SER A 1 183 ? -1.917 -49.062 -0.001 1 95.94 183 SER A N 1
ATOM 1480 C CA . SER A 1 183 ? -3.064 -49.344 0.852 1 95.94 183 SER A CA 1
ATOM 1481 C C . SER A 1 183 ? -3.084 -48.438 2.078 1 95.94 183 SER A C 1
ATOM 1483 O O . SER A 1 183 ? -3.715 -48.75 3.086 1 95.94 183 SER A O 1
ATOM 1485 N N . GLY A 1 184 ? -2.324 -47.344 1.985 1 94.81 184 GLY A N 1
ATOM 1486 C CA . GLY A 1 184 ? -2.201 -46.406 3.092 1 94.81 184 GLY A CA 1
ATOM 1487 C C . GLY A 1 184 ? -0.86 -46.5 3.795 1 94.81 184 GLY A C 1
ATOM 1488 O O . GLY A 1 184 ? -0.266 -47.562 3.887 1 94.81 184 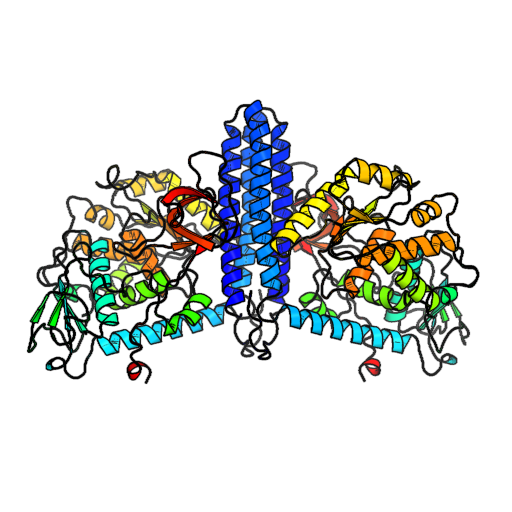GLY A O 1
ATOM 1489 N N . GLU A 1 185 ? -0.462 -45.438 4.348 1 92 185 GLU A N 1
ATOM 1490 C CA . GLU A 1 185 ? 0.87 -45.312 4.938 1 92 185 GLU A CA 1
ATOM 1491 C C . GLU A 1 185 ? 1.039 -46.281 6.109 1 92 185 GLU A C 1
ATOM 1493 O O . GLU A 1 185 ? 2.094 -46.906 6.266 1 92 185 GLU A O 1
ATOM 1498 N N . ALA A 1 186 ? 0.062 -46.375 6.938 1 92.94 186 ALA A N 1
ATOM 1499 C CA . ALA A 1 186 ? 0.121 -47.25 8.109 1 92.94 186 ALA A CA 1
ATOM 1500 C C . ALA A 1 186 ? 0.218 -48.688 7.695 1 92.94 186 ALA A C 1
ATOM 1502 O O . ALA A 1 186 ? 0.994 -49.469 8.273 1 92.94 186 ALA A O 1
ATOM 1503 N N . ASN A 1 187 ? -0.556 -49.062 6.691 1 94.62 187 ASN A N 1
ATOM 1504 C CA . ASN A 1 187 ? -0.588 -50.438 6.227 1 94.62 187 ASN A CA 1
ATOM 1505 C C . ASN A 1 187 ? 0.698 -50.812 5.496 1 94.62 187 ASN A C 1
ATOM 1507 O O . ASN A 1 187 ? 1.095 -52 5.488 1 94.62 187 ASN A O 1
ATOM 1511 N N . ASP A 1 188 ? 1.287 -49.844 4.902 1 94.94 188 ASP A N 1
ATOM 1512 C CA . ASP A 1 188 ? 2.418 -50.125 4.023 1 94.94 188 ASP A CA 1
ATOM 1513 C C . ASP A 1 188 ? 3.744 -49.875 4.734 1 94.94 188 ASP A C 1
ATOM 1515 O O . ASP A 1 188 ? 4.801 -49.844 4.102 1 94.94 188 ASP A O 1
ATOM 1519 N N . LYS A 1 189 ? 3.682 -49.719 5.984 1 93.25 189 LYS A N 1
ATOM 1520 C CA . LYS A 1 189 ? 4.863 -49.344 6.754 1 93.25 189 LYS A CA 1
ATOM 1521 C C . LYS A 1 189 ? 5.984 -50.375 6.574 1 93.25 189 LYS A C 1
ATOM 1523 O O . LYS A 1 189 ? 7.156 -50 6.484 1 93.25 189 LYS A O 1
ATOM 1528 N N . ASN A 1 190 ? 5.609 -51.625 6.465 1 93.62 190 ASN A N 1
ATOM 1529 C CA . ASN A 1 190 ? 6.621 -52.688 6.426 1 93.62 190 ASN A CA 1
ATOM 1530 C C . ASN A 1 190 ? 6.793 -53.25 5.016 1 93.62 190 ASN A C 1
ATOM 1532 O O . ASN A 1 190 ? 7.5 -54.219 4.82 1 93.62 190 ASN A O 1
ATOM 1536 N N . VAL A 1 191 ? 6.148 -52.625 4.113 1 96.94 191 VAL A N 1
ATOM 1537 C CA . VAL A 1 191 ? 6.312 -53.031 2.719 1 96.94 191 VAL A CA 1
ATOM 1538 C C . VAL A 1 191 ? 7.461 -52.219 2.094 1 96.94 191 VAL A C 1
ATOM 1540 O O . VAL A 1 191 ? 7.473 -51 2.146 1 96.94 191 VAL A O 1
ATOM 1543 N N . GLN A 1 192 ? 8.398 -52.844 1.546 1 97.69 192 GLN A N 1
ATOM 1544 C CA . GLN A 1 192 ? 9.578 -52.156 1.039 1 97.69 192 GLN A CA 1
ATOM 1545 C C . GLN A 1 192 ? 9.273 -51.406 -0.259 1 97.69 192 GLN A C 1
ATOM 1547 O O . GLN A 1 192 ? 9.688 -50.25 -0.44 1 97.69 192 GLN A O 1
ATOM 1552 N N . VAL A 1 193 ? 8.609 -52.156 -1.177 1 98.12 193 VAL A N 1
ATOM 1553 C CA . VAL A 1 193 ? 8.305 -51.562 -2.473 1 98.12 193 VAL A CA 1
ATOM 1554 C C . VAL A 1 193 ? 6.789 -51.375 -2.615 1 98.12 193 VAL A C 1
ATOM 1556 O O . VAL A 1 193 ? 6.047 -52.375 -2.654 1 98.12 193 VAL A O 1
ATOM 1559 N N . VAL A 1 194 ? 6.367 -50.156 -2.703 1 97.69 194 VAL A N 1
ATOM 1560 C CA . VAL A 1 194 ? 4.941 -49.844 -2.807 1 97.69 194 VAL A CA 1
ATOM 1561 C C . VAL A 1 194 ? 4.637 -49.219 -4.172 1 97.69 194 VAL A C 1
ATOM 1563 O O . VAL A 1 194 ? 5.301 -48.281 -4.594 1 97.69 194 VAL A O 1
ATOM 1566 N N . GLU A 1 195 ? 3.678 -49.75 -4.871 1 96.38 195 GLU A N 1
ATOM 1567 C CA . GLU A 1 195 ? 3.24 -49.188 -6.152 1 96.38 195 GLU A CA 1
ATOM 1568 C C . GLU A 1 195 ? 2.08 -48.219 -5.965 1 96.38 195 GLU A C 1
ATOM 1570 O O . GLU A 1 195 ? 1.064 -48.562 -5.355 1 96.38 195 GLU A O 1
ATOM 1575 N N . LEU A 1 196 ? 2.256 -47.125 -6.5 1 95.19 196 LEU A N 1
ATOM 1576 C CA . LEU A 1 196 ? 1.253 -46.062 -6.344 1 95.19 196 LEU A CA 1
ATOM 1577 C C . LEU A 1 196 ? 0.364 -45.969 -7.582 1 95.19 196 LEU A C 1
ATOM 1579 O O . LEU A 1 196 ? 0.86 -45.969 -8.711 1 95.19 196 LEU A O 1
ATOM 1583 N N . PRO A 1 197 ? -0.939 -45.875 -7.426 1 91.81 197 PRO A N 1
ATOM 1584 C CA . PRO A 1 197 ? -1.852 -45.656 -8.555 1 91.81 197 PRO A CA 1
ATOM 1585 C C . PRO A 1 197 ? -1.916 -44.219 -9 1 91.81 197 PRO A C 1
ATOM 1587 O O . PRO A 1 197 ? -1.23 -43.344 -8.438 1 91.81 197 PRO A O 1
ATOM 1590 N N . ILE A 1 198 ? -2.676 -43.938 -10.055 1 88.12 198 ILE A N 1
ATOM 1591 C CA . ILE A 1 198 ? -2.906 -42.562 -10.477 1 88.12 198 ILE A CA 1
ATOM 1592 C C . ILE A 1 198 ? -3.713 -41.844 -9.406 1 88.12 198 ILE A C 1
ATOM 1594 O O . ILE A 1 198 ? -4.375 -42.469 -8.578 1 88.12 198 ILE A O 1
ATOM 1598 N N . VAL A 1 199 ? -3.674 -40.562 -9.469 1 85.94 199 VAL A N 1
ATOM 1599 C CA . VAL A 1 199 ? -4.211 -39.719 -8.414 1 85.94 199 VAL A CA 1
ATOM 1600 C C . VAL A 1 199 ? -5.719 -39.938 -8.297 1 85.94 199 VAL A C 1
ATOM 1602 O O . VAL A 1 199 ? -6.277 -39.875 -7.199 1 85.94 199 VAL A O 1
ATOM 1605 N N . ASP A 1 200 ? -6.418 -40.25 -9.375 1 84.44 200 ASP A N 1
ATOM 1606 C CA . ASP A 1 200 ? -7.867 -40.406 -9.391 1 84.44 200 ASP A CA 1
ATOM 1607 C C . ASP A 1 200 ? -8.281 -41.656 -8.625 1 84.44 200 ASP A C 1
ATOM 1609 O O . ASP A 1 200 ? -9.406 -41.75 -8.133 1 84.44 200 ASP A O 1
ATOM 1613 N N . SER A 1 201 ? -7.359 -42.594 -8.5 1 87.06 201 SER A N 1
ATOM 1614 C CA . SER A 1 201 ? -7.656 -43.875 -7.863 1 87.06 201 SER A CA 1
ATOM 1615 C C . SER A 1 201 ? -6.941 -44 -6.523 1 87.06 201 SER A C 1
ATOM 1617 O O . SER A 1 201 ? -6.941 -45.094 -5.914 1 87.06 201 SER A O 1
ATOM 1619 N N . LEU A 1 202 ? -6.398 -43 -6.133 1 90.69 202 LEU A N 1
ATOM 1620 C CA . LEU A 1 202 ? -5.617 -43 -4.902 1 90.69 202 LEU A CA 1
ATOM 1621 C C . LEU A 1 202 ? -6.527 -43.062 -3.682 1 90.69 202 LEU A C 1
ATOM 1623 O O . LEU A 1 202 ? -7.223 -42.094 -3.381 1 90.69 202 LEU A O 1
ATOM 1627 N N . HIS A 1 203 ? -6.469 -44.156 -2.959 1 92.19 203 HIS A N 1
ATOM 1628 C CA . HIS A 1 203 ? -7.211 -44.344 -1.717 1 92.19 203 HIS A CA 1
ATOM 1629 C C . HIS A 1 203 ? -6.461 -45.25 -0.762 1 92.19 203 HIS A C 1
ATOM 1631 O O . HIS A 1 203 ? -5.98 -46.312 -1.168 1 92.19 203 HIS A O 1
ATOM 1637 N N . PRO A 1 204 ? -6.398 -45 0.453 1 94.62 204 PRO A N 1
ATOM 1638 C CA . PRO A 1 204 ? -6.73 -43.688 1.064 1 94.62 204 PRO A CA 1
ATOM 1639 C C . PRO A 1 204 ? -5.773 -42.594 0.646 1 94.62 204 PRO A C 1
ATOM 1641 O O . PRO A 1 204 ? -4.637 -42.844 0.256 1 94.62 204 PRO A O 1
ATOM 1644 N N . ARG A 1 205 ? -6.191 -41.375 0.743 1 93.06 205 ARG A N 1
ATOM 1645 C CA . ARG A 1 205 ? -5.371 -40.25 0.346 1 93.06 205 ARG A CA 1
ATOM 1646 C C . ARG A 1 205 ? -4.41 -39.844 1.463 1 93.06 205 ARG A C 1
ATOM 1648 O O . ARG A 1 205 ? -4.832 -39.625 2.602 1 93.06 205 ARG A O 1
ATOM 1655 N N . PRO A 1 206 ? -3.186 -39.781 1.174 1 93.31 206 PRO A N 1
ATOM 1656 C CA . PRO A 1 206 ? -2.238 -39.281 2.18 1 93.31 206 PRO A CA 1
ATOM 1657 C C . PRO A 1 206 ? -2.303 -37.781 2.371 1 93.31 206 PRO A C 1
ATOM 1659 O O . PRO A 1 206 ? -2.865 -37.062 1.53 1 93.31 206 PRO A O 1
ATOM 1662 N N . PRO A 1 207 ? -1.766 -37.281 3.473 1 93.75 207 PRO A N 1
ATOM 1663 C CA . PRO A 1 207 ? -1.812 -35.844 3.736 1 93.75 207 PRO A CA 1
ATOM 1664 C C . PRO A 1 207 ? -0.813 -35.062 2.893 1 93.75 207 PRO A C 1
ATOM 1666 O O . PRO A 1 207 ? -0.854 -33.812 2.873 1 93.75 207 PRO A O 1
ATOM 1669 N N . TYR A 1 208 ? 0.018 -35.719 2.115 1 94.94 208 TYR A N 1
ATOM 1670 C CA . TYR A 1 208 ? 1.159 -35.094 1.461 1 94.94 208 TYR A CA 1
ATOM 1671 C C . TYR A 1 208 ? 0.761 -34.531 0.105 1 94.94 208 TYR A C 1
ATOM 1673 O O . TYR A 1 208 ? 1.62 -34.094 -0.673 1 94.94 208 TYR A O 1
ATOM 1681 N N . LEU A 1 209 ? -0.499 -34.438 -0.196 1 91.69 209 LEU A N 1
ATOM 1682 C CA . LEU A 1 209 ? -0.986 -33.875 -1.454 1 91.69 209 LEU A CA 1
ATOM 1683 C C . LEU A 1 209 ? -0.996 -32.375 -1.408 1 91.69 209 LEU A C 1
ATOM 1685 O O . LEU A 1 209 ? -1.089 -31.766 -0.331 1 91.69 209 LEU A O 1
ATOM 1689 N N . PRO A 1 210 ? -0.854 -31.797 -2.58 1 92.81 210 PRO A N 1
ATOM 1690 C CA . PRO A 1 210 ? -1.072 -30.344 -2.578 1 92.81 210 PRO A CA 1
ATOM 1691 C C . PRO A 1 210 ? -2.443 -29.953 -2.027 1 92.81 210 PRO A C 1
ATOM 1693 O O . PRO A 1 210 ? -3.402 -30.719 -2.154 1 92.81 210 PRO A O 1
ATOM 1696 N N . LEU A 1 211 ? -2.479 -28.859 -1.215 1 93.25 211 LEU A N 1
ATOM 1697 C CA . LEU A 1 211 ? -1.825 -27.547 -1.081 1 93.25 211 LEU A CA 1
ATOM 1698 C C . LEU A 1 211 ? -1.119 -27.438 0.265 1 93.25 211 LEU A C 1
ATOM 1700 O O . LEU A 1 211 ? -0.884 -26.328 0.753 1 93.25 211 LEU A O 1
ATOM 1704 N N . GLY A 1 212 ? -0.805 -28.625 0.803 1 94.81 212 GLY A N 1
ATOM 1705 C CA . GLY A 1 212 ? -0.121 -28.625 2.086 1 94.81 212 GLY A CA 1
ATOM 1706 C C . GLY A 1 212 ? 1.331 -28.203 1.989 1 94.81 212 GLY A C 1
ATOM 1707 O O . GLY A 1 212 ? 2.041 -28.594 1.064 1 94.81 212 GLY A O 1
ATOM 1708 N N . VAL A 1 213 ? 1.737 -27.328 2.91 1 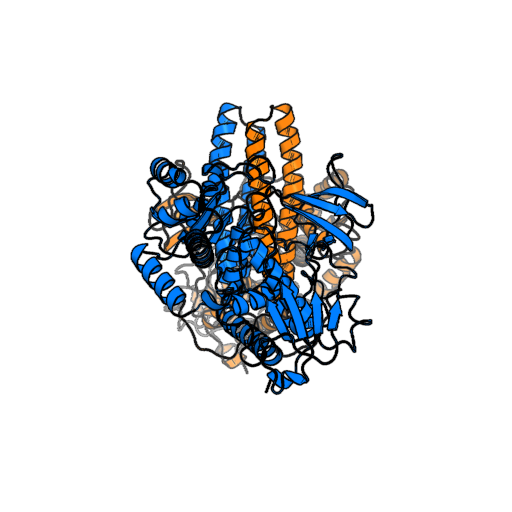96.25 213 VAL A N 1
ATOM 1709 C CA . VAL A 1 213 ? 3.109 -26.844 2.998 1 96.25 213 VAL A CA 1
ATOM 1710 C C . VAL A 1 213 ? 3.824 -27.516 4.168 1 96.25 213 VAL A C 1
ATOM 1712 O O . VAL A 1 213 ? 3.225 -27.75 5.219 1 96.25 213 VAL A O 1
ATOM 1715 N N . PRO A 1 214 ? 5.121 -27.906 3.951 1 97.88 214 PRO A N 1
ATOM 1716 C CA . PRO A 1 214 ? 5.828 -28.531 5.078 1 97.88 214 PRO A CA 1
ATOM 1717 C C . PRO A 1 214 ? 5.836 -27.641 6.32 1 97.88 214 PRO A C 1
ATOM 1719 O O . PRO A 1 214 ? 6.266 -26.484 6.258 1 97.88 214 PRO A O 1
ATOM 1722 N N . GLU A 1 215 ? 5.492 -28.234 7.438 1 97.81 215 GLU A N 1
ATOM 1723 C CA . GLU A 1 215 ? 5.34 -27.5 8.688 1 97.81 215 GLU A CA 1
ATOM 1724 C C . GLU A 1 215 ? 6.652 -26.844 9.102 1 97.81 215 GLU A C 1
ATOM 1726 O O . GLU A 1 215 ? 6.656 -25.703 9.586 1 97.81 215 GLU A O 1
ATOM 1731 N N . ASP A 1 216 ? 7.723 -27.516 8.93 1 97.25 216 ASP A N 1
ATOM 1732 C CA . ASP A 1 216 ? 9.008 -27.031 9.398 1 97.25 216 ASP A CA 1
ATOM 1733 C C . ASP A 1 216 ? 9.484 -25.844 8.562 1 97.25 216 ASP A C 1
ATOM 1735 O O . ASP A 1 216 ? 10.328 -25.062 9.008 1 97.25 216 ASP A O 1
ATOM 1739 N N . LEU A 1 217 ? 8.938 -25.719 7.348 1 97.75 217 LEU A N 1
ATOM 1740 C CA . LEU A 1 217 ? 9.359 -24.641 6.465 1 97.75 217 LEU A CA 1
ATOM 1741 C C . LEU A 1 217 ? 8.281 -23.562 6.352 1 97.75 217 LEU A C 1
ATOM 1743 O O . LEU A 1 217 ? 8.484 -22.531 5.727 1 97.75 217 LEU A O 1
ATOM 1747 N N . ALA A 1 218 ? 7.164 -23.797 6.953 1 97.5 218 ALA A N 1
ATOM 1748 C CA . ALA A 1 218 ? 5.965 -22.984 6.742 1 97.5 218 ALA A CA 1
ATOM 1749 C C . ALA A 1 218 ? 6.211 -21.531 7.109 1 97.5 218 ALA A C 1
ATOM 1751 O O . ALA A 1 218 ? 5.859 -20.625 6.352 1 97.5 218 ALA A O 1
ATOM 1752 N N . ASP A 1 219 ? 6.824 -21.312 8.258 1 96.56 219 ASP A N 1
ATOM 1753 C CA . ASP A 1 219 ? 7.043 -19.953 8.727 1 96.56 219 ASP A CA 1
ATOM 1754 C C . ASP A 1 219 ? 7.922 -19.172 7.758 1 96.56 219 ASP A C 1
ATOM 1756 O O . ASP A 1 219 ? 7.629 -18.016 7.438 1 96.56 219 ASP A O 1
ATOM 1760 N N . ARG A 1 220 ? 8.938 -19.781 7.285 1 97.12 220 ARG A N 1
ATOM 1761 C CA . ARG A 1 220 ? 9.852 -19.141 6.344 1 97.12 220 ARG A CA 1
ATOM 1762 C C . ARG A 1 220 ? 9.195 -18.938 4.988 1 97.12 220 ARG A C 1
ATOM 1764 O O . ARG A 1 220 ? 9.359 -17.891 4.363 1 97.12 220 ARG A O 1
ATOM 1771 N N . LEU A 1 221 ? 8.391 -19.891 4.582 1 97.88 221 LEU A N 1
ATOM 1772 C CA . LEU A 1 221 ? 7.754 -19.844 3.273 1 97.88 221 LEU A CA 1
ATOM 1773 C C . LEU A 1 221 ? 6.656 -18.781 3.246 1 97.88 221 LEU A C 1
ATOM 1775 O O . LEU A 1 221 ? 6.496 -18.078 2.252 1 97.88 221 LEU A O 1
ATOM 1779 N N . ILE A 1 222 ? 5.941 -18.734 4.324 1 97.06 222 ILE A N 1
ATOM 1780 C CA . ILE A 1 222 ? 4.844 -17.766 4.402 1 97.06 222 ILE A CA 1
ATOM 1781 C C . ILE A 1 222 ? 5.402 -16.344 4.363 1 97.06 222 ILE A C 1
ATOM 1783 O O . ILE A 1 222 ? 4.797 -15.445 3.771 1 97.06 222 ILE A O 1
ATOM 1787 N N . ARG A 1 223 ? 6.523 -16.156 4.969 1 96.31 223 ARG A N 1
ATOM 1788 C CA . ARG A 1 223 ? 7.18 -14.844 4.934 1 96.31 223 ARG A CA 1
ATOM 1789 C C . ARG A 1 223 ? 7.703 -14.531 3.535 1 96.31 223 ARG A C 1
ATOM 1791 O O . ARG A 1 223 ? 7.551 -13.414 3.045 1 96.31 223 ARG A O 1
ATOM 1798 N N . LEU A 1 224 ? 8.188 -15.445 2.814 1 97 224 LEU A N 1
ATOM 1799 C CA . LEU A 1 224 ? 8.93 -15.258 1.571 1 97 224 LEU A CA 1
ATOM 1800 C C . LEU A 1 224 ? 7.98 -15.148 0.384 1 97 224 LEU A C 1
ATOM 1802 O O . LEU A 1 224 ? 8.195 -14.328 -0.511 1 97 224 LEU A O 1
ATOM 1806 N N . HIS A 1 225 ? 6.969 -15.969 0.433 1 98.06 225 HIS A N 1
ATOM 1807 C CA . HIS A 1 225 ? 6.309 -16.25 -0.837 1 98.06 225 HIS A CA 1
ATOM 1808 C C . HIS A 1 225 ? 4.801 -16.062 -0.728 1 98.06 225 HIS A C 1
ATOM 1810 O O . HIS A 1 225 ? 4.199 -16.422 0.287 1 98.06 225 HIS A O 1
ATOM 1816 N N . GLY A 1 226 ? 4.184 -15.555 -1.791 1 97.56 226 GLY A N 1
ATOM 1817 C CA . GLY A 1 226 ? 2.76 -15.266 -1.808 1 97.56 226 GLY A CA 1
ATOM 1818 C C . GLY A 1 226 ? 1.902 -16.5 -2.006 1 97.56 226 GLY A C 1
ATOM 1819 O O . GLY A 1 226 ? 0.695 -16.469 -1.755 1 97.56 226 GLY A O 1
ATOM 1820 N N . ASP A 1 227 ? 2.441 -17.531 -2.453 1 97.44 227 ASP A N 1
ATOM 1821 C CA . ASP A 1 227 ? 1.796 -18.828 -2.625 1 97.44 227 ASP A CA 1
ATOM 1822 C C . ASP A 1 227 ? 2.738 -19.969 -2.24 1 97.44 227 ASP A C 1
ATOM 1824 O O . ASP A 1 227 ? 3.27 -20.656 -3.111 1 97.44 227 ASP A O 1
ATOM 1828 N N . PRO A 1 228 ? 2.809 -20.266 -0.977 1 97.81 228 PRO A N 1
ATOM 1829 C CA . PRO A 1 228 ? 3.756 -21.266 -0.491 1 97.81 228 PRO A CA 1
ATOM 1830 C C . PRO A 1 228 ? 3.498 -22.656 -1.077 1 97.81 228 PRO A C 1
ATOM 1832 O O . PRO A 1 228 ? 4.438 -23.422 -1.292 1 97.81 228 PRO A O 1
ATOM 1835 N N . ALA A 1 229 ? 2.264 -22.938 -1.358 1 97.31 229 ALA A N 1
ATOM 1836 C CA . ALA A 1 229 ? 1.929 -24.25 -1.889 1 97.31 229 ALA A CA 1
ATOM 1837 C C . ALA A 1 229 ? 2.531 -24.453 -3.275 1 97.31 229 ALA A C 1
ATOM 1839 O O . ALA A 1 229 ? 3.1 -25.516 -3.564 1 97.31 229 ALA A O 1
ATOM 1840 N N . VAL A 1 230 ? 2.369 -23.484 -4.133 1 97.75 230 VAL A N 1
ATOM 1841 C CA . VAL A 1 230 ? 2.924 -23.609 -5.477 1 97.75 230 VAL A CA 1
ATOM 1842 C C . VAL A 1 230 ? 4.449 -23.641 -5.406 1 97.75 230 VAL A C 1
ATOM 1844 O O . VAL A 1 230 ? 5.098 -24.344 -6.184 1 97.75 230 VAL A O 1
ATOM 1847 N N . TRP A 1 231 ? 5.008 -22.859 -4.492 1 98.5 231 TRP A N 1
ATOM 1848 C CA . TRP A 1 231 ? 6.453 -22.906 -4.301 1 98.5 231 TRP A CA 1
ATOM 1849 C C . TRP A 1 231 ? 6.914 -24.312 -3.975 1 98.5 231 TRP A C 1
ATOM 1851 O O . TRP A 1 231 ? 7.914 -24.797 -4.52 1 98.5 231 TRP A O 1
ATOM 1861 N N . TRP A 1 232 ? 6.227 -24.969 -3.113 1 98.38 232 TRP A N 1
ATOM 1862 C CA . TRP A 1 232 ? 6.562 -26.328 -2.699 1 98.38 232 TRP A CA 1
ATOM 1863 C C . TRP A 1 232 ? 6.484 -27.297 -3.879 1 98.38 232 TRP A C 1
ATOM 1865 O O . TRP A 1 232 ? 7.414 -28.062 -4.121 1 98.38 232 TRP A O 1
ATOM 1875 N N . VAL A 1 233 ? 5.434 -27.219 -4.621 1 98.25 233 VAL A N 1
ATOM 1876 C CA . VAL A 1 233 ? 5.25 -28.062 -5.801 1 98.25 233 VAL A CA 1
ATOM 1877 C C . VAL A 1 233 ? 6.387 -27.812 -6.793 1 98.25 233 VAL A C 1
ATOM 1879 O O . VAL A 1 233 ? 6.91 -28.766 -7.387 1 98.25 233 VAL A O 1
ATOM 1882 N N . SER A 1 234 ? 6.758 -26.594 -6.898 1 98.56 234 SER A N 1
ATOM 1883 C CA . SER A 1 234 ? 7.73 -26.188 -7.91 1 98.56 234 SER A CA 1
ATOM 1884 C C . SER A 1 234 ? 9.102 -26.812 -7.641 1 98.56 234 SER A C 1
ATOM 1886 O O . SER A 1 234 ? 9.883 -27.016 -8.57 1 98.56 234 SER A O 1
ATOM 1888 N N . GLN A 1 235 ? 9.367 -27.109 -6.406 1 98.69 235 GLN A N 1
ATOM 1889 C CA . GLN A 1 235 ? 10.664 -27.703 -6.082 1 98.69 235 GLN A CA 1
ATOM 1890 C C . GLN A 1 235 ? 10.773 -29.109 -6.633 1 98.69 235 GLN A C 1
ATOM 1892 O O . GLN A 1 235 ? 11.859 -29.547 -7.047 1 98.69 235 GLN A O 1
ATOM 1897 N N . PHE A 1 236 ? 9.711 -29.812 -6.594 1 98.69 236 PHE A N 1
ATOM 1898 C CA . PHE A 1 236 ? 9.703 -31.156 -7.184 1 98.69 236 PHE A CA 1
ATOM 1899 C C . PHE A 1 236 ? 9.797 -31.078 -8.703 1 98.69 236 PHE A C 1
ATOM 1901 O O . PHE A 1 236 ? 10.492 -31.875 -9.328 1 98.69 236 PHE A O 1
ATOM 1908 N N . VAL A 1 237 ? 9.07 -30.125 -9.25 1 98.69 237 VAL A N 1
ATOM 1909 C CA . VAL A 1 237 ? 9.141 -29.906 -10.688 1 98.69 237 VAL A CA 1
ATOM 1910 C C . VAL A 1 237 ? 10.578 -29.594 -11.094 1 98.69 237 VAL A C 1
ATOM 1912 O O . VAL A 1 237 ? 11.094 -30.172 -12.055 1 98.69 237 VAL A O 1
ATOM 1915 N N . LYS A 1 238 ? 11.172 -28.734 -10.367 1 98.56 238 LYS A N 1
ATOM 1916 C CA . LYS A 1 238 ? 12.555 -28.328 -10.648 1 98.56 238 LYS A CA 1
ATOM 1917 C C . LYS A 1 238 ? 13.477 -29.547 -10.695 1 98.56 238 LYS A C 1
ATOM 1919 O O . LYS A 1 238 ? 14.297 -29.672 -11.609 1 98.56 238 LYS A O 1
ATOM 1924 N N . TYR A 1 239 ? 13.352 -30.406 -9.734 1 98.69 239 TYR A N 1
ATOM 1925 C CA . TYR A 1 239 ? 14.195 -31.594 -9.656 1 98.69 239 TYR A CA 1
ATOM 1926 C C . TYR A 1 239 ? 13.914 -32.531 -10.828 1 98.69 239 TYR A C 1
ATOM 1928 O O . TYR A 1 239 ? 14.844 -33.094 -11.406 1 98.69 239 TYR A O 1
ATOM 1936 N N . LEU A 1 240 ? 12.688 -32.688 -11.203 1 98.44 240 LEU A N 1
ATOM 1937 C CA . LEU A 1 240 ? 12.258 -33.688 -12.172 1 98.44 240 LEU A CA 1
ATOM 1938 C C . LEU A 1 240 ? 12.641 -33.25 -13.594 1 98.44 240 LEU A C 1
ATOM 1940 O O . LEU A 1 240 ? 12.914 -34.125 -14.438 1 98.44 240 LEU A O 1
ATOM 1944 N N . ILE A 1 241 ? 12.688 -31.969 -13.859 1 98.19 241 ILE A N 1
ATOM 1945 C CA . ILE A 1 241 ? 12.844 -31.547 -15.242 1 98.19 241 ILE A CA 1
ATOM 1946 C C . ILE A 1 241 ? 14.281 -31.109 -15.5 1 98.19 241 ILE A C 1
ATOM 1948 O O . ILE A 1 241 ? 14.531 -30.188 -16.266 1 98.19 241 ILE A O 1
ATOM 1952 N N . ARG A 1 242 ? 15.227 -31.656 -14.75 1 98.06 242 ARG A N 1
ATOM 1953 C CA . ARG A 1 242 ? 16.641 -31.453 -15.078 1 98.06 242 ARG A CA 1
ATOM 1954 C C . ARG A 1 242 ? 16.969 -32.031 -16.453 1 98.06 242 ARG A C 1
ATOM 1956 O O . ARG A 1 242 ? 16.891 -33.219 -16.672 1 98.06 242 ARG A O 1
ATOM 1963 N N . PRO A 1 243 ? 17.375 -31.203 -17.312 1 97.88 243 PRO A N 1
ATOM 1964 C CA . PRO A 1 243 ? 17.469 -31.625 -18.703 1 97.88 243 PRO A CA 1
ATOM 1965 C C . PRO A 1 243 ? 18.734 -32.469 -18.969 1 97.88 243 PRO A C 1
ATOM 1967 O O . PRO A 1 243 ? 19.766 -32.219 -18.344 1 97.88 243 PRO A O 1
ATOM 1970 N N . GLN A 1 244 ? 18.625 -33.344 -19.875 1 97.38 244 GLN A N 1
ATOM 1971 C CA . GLN A 1 244 ? 19.812 -33.969 -20.469 1 97.38 244 GLN A CA 1
ATOM 1972 C C . GLN A 1 244 ? 20.625 -32.938 -21.25 1 97.38 244 GLN A C 1
ATOM 1974 O O . GLN A 1 244 ? 20.109 -31.906 -21.672 1 97.38 244 GLN A O 1
ATOM 1979 N N . PRO A 1 245 ? 21.875 -33.219 -21.438 1 97.31 245 PRO A N 1
ATOM 1980 C CA . PRO A 1 245 ? 22.75 -32.25 -22.109 1 97.31 245 PRO A CA 1
ATOM 1981 C C . PRO A 1 245 ? 22.219 -31.859 -23.484 1 97.31 245 PRO A C 1
ATOM 1983 O O . PRO A 1 245 ? 22.297 -30.688 -23.875 1 97.31 245 PRO A O 1
ATOM 1986 N N . TRP A 1 246 ? 21.75 -32.781 -24.188 1 96.12 246 TRP A N 1
ATOM 1987 C CA . TRP A 1 246 ? 21.266 -32.469 -25.531 1 96.12 246 TRP A CA 1
ATOM 1988 C C . TRP A 1 246 ? 20.109 -31.469 -25.469 1 96.12 246 TRP A C 1
ATOM 1990 O O . TRP A 1 246 ? 20 -30.578 -26.312 1 96.12 246 TRP A O 1
ATOM 2000 N N . LEU A 1 247 ? 19.172 -31.656 -24.547 1 96.19 247 LEU A N 1
ATOM 2001 C CA . LEU A 1 247 ? 18.047 -30.766 -24.375 1 96.19 247 LEU A CA 1
ATOM 2002 C C . LEU A 1 247 ? 18.5 -29.375 -23.953 1 96.19 247 LEU A C 1
ATOM 2004 O O . LEU A 1 247 ? 17.953 -28.375 -24.406 1 96.19 247 LEU A O 1
ATOM 2008 N N . GLU A 1 248 ? 19.531 -29.344 -23.094 1 97.06 248 GLU A N 1
ATOM 2009 C CA . GLU A 1 248 ? 20.125 -28.062 -22.703 1 97.06 248 GLU A CA 1
ATOM 2010 C C . GLU A 1 248 ? 20.656 -27.312 -23.922 1 97.06 248 GLU A C 1
ATOM 2012 O O . GLU A 1 248 ? 20.453 -26.094 -24.047 1 97.06 248 GLU A O 1
ATOM 2017 N N . LYS A 1 249 ? 21.328 -28.047 -24.703 1 96.62 249 LYS A N 1
ATOM 2018 C CA . LYS A 1 249 ? 21.859 -27.453 -25.922 1 96.62 249 LYS A CA 1
ATOM 2019 C C . LYS A 1 249 ? 20.75 -26.953 -26.828 1 96.62 249 LYS A C 1
ATOM 2021 O O . LYS A 1 249 ? 20.844 -25.875 -27.422 1 96.62 249 LYS A O 1
ATOM 2026 N N . GLU A 1 250 ? 19.75 -27.75 -26.953 1 94.12 250 GLU A N 1
ATOM 2027 C CA . GLU A 1 250 ? 18.609 -27.375 -27.766 1 94.12 250 GLU A CA 1
ATOM 2028 C C . GLU A 1 250 ? 17.953 -26.094 -27.25 1 94.12 250 GLU A C 1
ATOM 2030 O O . GLU A 1 250 ? 17.547 -25.234 -28.031 1 94.12 250 GLU A O 1
ATOM 2035 N N . ILE A 1 251 ? 17.781 -26 -25.984 1 95.25 251 ILE A N 1
ATOM 2036 C CA . ILE A 1 251 ? 17.188 -24.828 -25.359 1 95.25 251 ILE A CA 1
ATOM 2037 C C . ILE A 1 251 ? 18.047 -23.594 -25.656 1 95.25 251 ILE A C 1
ATOM 2039 O O . ILE A 1 251 ? 17.516 -22.547 -26.031 1 95.25 251 ILE A O 1
ATOM 2043 N N . GLU A 1 252 ? 19.328 -23.734 -25.547 1 95.94 252 GLU A N 1
ATOM 2044 C CA . GLU A 1 252 ? 20.25 -22.641 -25.812 1 95.94 252 GLU A CA 1
ATOM 2045 C C . GLU A 1 252 ? 20.188 -22.188 -27.266 1 95.94 252 GLU A C 1
ATOM 2047 O O . GLU A 1 252 ? 20.141 -21 -27.562 1 95.94 252 GLU A O 1
ATOM 2052 N N . GLU A 1 253 ? 20.172 -23.172 -28.094 1 94.81 253 GLU A N 1
ATOM 2053 C CA . GLU A 1 253 ? 20.125 -22.875 -29.531 1 94.81 253 GLU A CA 1
ATOM 2054 C C . GLU A 1 253 ? 18.797 -22.203 -29.891 1 94.81 253 GLU A C 1
ATOM 2056 O O . GLU A 1 253 ? 18.781 -21.25 -30.672 1 94.81 253 GLU A O 1
ATOM 2061 N N . SER A 1 254 ? 17.75 -22.75 -29.391 1 93.44 254 SER A N 1
ATOM 2062 C CA . SER A 1 254 ? 16.438 -22.172 -29.656 1 93.44 254 SER A CA 1
ATOM 2063 C C . SER A 1 254 ? 16.344 -20.75 -29.109 1 93.44 254 SER A C 1
ATOM 2065 O O . SER A 1 254 ? 15.688 -19.891 -29.703 1 93.44 254 SER A O 1
ATOM 2067 N N . THR A 1 255 ? 16.938 -20.516 -27.953 1 94.75 255 THR A N 1
ATOM 2068 C CA . THR A 1 255 ? 16.953 -19.188 -27.344 1 94.75 255 THR A CA 1
ATOM 2069 C C . THR A 1 255 ? 17.609 -18.172 -28.281 1 94.75 255 THR A C 1
ATOM 2071 O O . THR A 1 255 ? 17.078 -17.078 -28.469 1 94.75 255 THR A O 1
ATOM 2074 N N . LYS A 1 256 ? 18.703 -18.547 -28.828 1 94.12 256 LYS A N 1
ATOM 2075 C CA . LYS A 1 256 ? 19.422 -17.688 -29.766 1 94.12 256 LYS A CA 1
ATOM 2076 C C . LYS A 1 256 ? 18.641 -17.484 -31.047 1 94.12 256 LYS A C 1
ATOM 2078 O O . LYS A 1 256 ? 18.531 -16.359 -31.547 1 94.12 256 LYS A O 1
ATOM 2083 N N . LYS A 1 257 ? 18.141 -18.5 -31.469 1 93.19 257 LYS A N 1
ATOM 2084 C CA . LYS A 1 257 ? 17.406 -18.469 -32.75 1 93.19 257 LYS A CA 1
ATOM 2085 C C . LYS A 1 257 ? 16.172 -17.578 -32.625 1 93.19 257 LYS A C 1
ATOM 2087 O O . LYS A 1 257 ? 15.852 -16.844 -33.562 1 93.19 257 LYS A O 1
ATOM 2092 N N . LEU A 1 258 ? 15.477 -17.656 -31.562 1 92.44 258 LEU A N 1
ATOM 2093 C CA . LEU A 1 258 ? 14.234 -16.922 -31.344 1 92.44 258 LEU A CA 1
ATOM 2094 C C . LEU A 1 258 ? 14.531 -15.461 -31 1 92.44 258 LEU A C 1
ATOM 2096 O O . LEU A 1 258 ? 13.648 -14.602 -31.109 1 92.44 258 LEU A O 1
ATOM 2100 N N . GLY A 1 259 ? 15.719 -15.148 -30.609 1 92.38 259 GLY A N 1
ATOM 2101 C CA . GLY A 1 259 ? 16.016 -13.812 -30.109 1 92.38 259 GLY A CA 1
ATOM 2102 C C . GLY A 1 259 ? 15.273 -13.469 -28.844 1 92.38 259 GLY A C 1
ATOM 2103 O O . GLY A 1 259 ? 14.742 -12.359 -28.703 1 92.38 259 GLY A O 1
ATOM 2104 N N . PHE A 1 260 ? 15.148 -14.398 -28 1 94.19 260 PHE A N 1
ATOM 2105 C CA . PHE A 1 260 ? 14.43 -14.234 -26.75 1 94.19 260 PHE A CA 1
ATOM 2106 C C . PHE A 1 260 ? 15.109 -13.203 -25.859 1 94.19 260 PHE A C 1
ATOM 2108 O O . PHE A 1 260 ? 16.281 -13.375 -25.484 1 94.19 260 PHE A O 1
ATOM 2115 N N . LYS A 1 261 ? 14.477 -12.148 -25.656 1 94.69 261 LYS A N 1
ATOM 2116 C CA . LYS A 1 261 ? 15.031 -11.023 -24.906 1 94.69 261 LYS A CA 1
ATOM 2117 C C . LYS A 1 261 ? 13.977 -10.414 -23.984 1 94.69 261 LYS A C 1
ATOM 2119 O O . LYS A 1 261 ? 12.797 -10.328 -24.344 1 94.69 261 LYS A O 1
ATOM 2124 N N . HIS A 1 262 ? 14.43 -9.984 -22.891 1 95.69 262 HIS A N 1
ATOM 2125 C CA . HIS A 1 262 ? 13.531 -9.312 -21.969 1 95.69 262 HIS A CA 1
ATOM 2126 C C . HIS A 1 262 ? 13.438 -7.824 -22.266 1 95.69 262 HIS A C 1
ATOM 2128 O O . HIS A 1 262 ? 14.391 -7.223 -22.766 1 95.69 262 HIS A O 1
ATOM 2134 N N . PRO A 1 263 ? 12.391 -7.148 -21.891 1 97.38 263 PRO A N 1
ATOM 2135 C CA . PRO A 1 263 ? 11.195 -7.742 -21.297 1 97.38 263 PRO A CA 1
ATOM 2136 C C . PRO A 1 263 ? 10.344 -8.508 -22.312 1 97.38 263 PRO A C 1
ATOM 2138 O O . PRO A 1 263 ? 10.297 -8.125 -23.484 1 97.38 263 PRO A O 1
ATOM 2141 N N . VAL A 1 264 ? 9.734 -9.578 -21.891 1 98.25 264 VAL A N 1
ATOM 2142 C CA . VAL A 1 264 ? 8.891 -10.414 -22.734 1 98.25 264 VAL A CA 1
ATOM 2143 C C . VAL A 1 264 ? 7.73 -10.969 -21.922 1 98.25 264 VAL A C 1
ATOM 2145 O O . VAL A 1 264 ? 7.918 -11.391 -20.766 1 98.25 264 VAL A O 1
ATOM 2148 N N . ILE A 1 265 ? 6.543 -10.852 -22.469 1 98.75 265 ILE A N 1
ATOM 2149 C CA . ILE A 1 265 ? 5.363 -11.414 -21.828 1 98.75 265 ILE A CA 1
ATOM 2150 C C . ILE A 1 265 ? 4.984 -12.727 -22.5 1 98.75 265 ILE A C 1
ATOM 2152 O O . ILE A 1 265 ? 4.957 -12.812 -23.734 1 98.75 265 ILE A O 1
ATOM 2156 N N . GLY A 1 266 ? 4.805 -13.766 -21.688 1 98.75 266 GLY A N 1
ATOM 2157 C CA . GLY A 1 266 ? 4.395 -15.055 -22.219 1 98.75 266 GLY A CA 1
ATOM 2158 C C . GLY A 1 266 ? 2.889 -15.188 -22.359 1 98.75 266 GLY A C 1
ATOM 2159 O O . GLY A 1 266 ? 2.145 -14.875 -21.422 1 98.75 266 GLY A O 1
ATOM 2160 N N . VAL A 1 267 ? 2.461 -15.594 -23.531 1 98.44 267 VAL A N 1
ATOM 2161 C CA . VAL A 1 267 ? 1.044 -15.812 -23.812 1 98.44 267 VAL A CA 1
ATOM 2162 C C . VAL A 1 267 ? 0.819 -17.234 -24.281 1 98.44 267 VAL A C 1
ATOM 2164 O O . VAL A 1 267 ? 1.491 -17.703 -25.203 1 98.44 267 VAL A O 1
ATOM 2167 N N . HIS A 1 268 ? -0.036 -17.969 -23.656 1 96.31 268 HIS A N 1
ATOM 2168 C CA . HIS A 1 268 ? -0.436 -19.297 -24.094 1 96.31 268 HIS A CA 1
ATOM 2169 C C . HIS A 1 268 ? -1.91 -19.328 -24.484 1 96.31 268 HIS A C 1
ATOM 2171 O O . HIS A 1 268 ? -2.785 -19.125 -23.641 1 96.31 268 HIS A O 1
ATOM 2177 N N . VAL A 1 269 ? -2.135 -19.531 -25.781 1 93.5 269 VAL A N 1
ATOM 2178 C CA . VAL A 1 269 ? -3.5 -19.594 -26.297 1 93.5 269 VAL A CA 1
ATOM 2179 C C . VAL A 1 269 ? -3.846 -21.016 -26.688 1 93.5 269 VAL A C 1
ATOM 2181 O O . VAL A 1 269 ? -3.195 -21.609 -27.562 1 93.5 269 VAL A O 1
ATOM 2184 N N . ARG A 1 270 ? -4.871 -21.516 -26.094 1 84.69 270 ARG A N 1
ATOM 2185 C CA . ARG A 1 270 ? -5.367 -22.844 -26.406 1 84.69 270 ARG A CA 1
ATOM 2186 C C . ARG A 1 270 ? -6.438 -22.781 -27.5 1 84.69 270 ARG A C 1
ATOM 2188 O O . ARG A 1 270 ? -7.418 -22.047 -27.375 1 84.69 270 ARG A O 1
ATOM 2195 N N . ARG A 1 271 ? -6.262 -23.438 -28.719 1 77.12 271 ARG A N 1
ATOM 2196 C CA . ARG A 1 271 ? -7.277 -23.453 -29.781 1 77.12 271 ARG A CA 1
ATOM 2197 C C . ARG A 1 271 ? -7.73 -24.875 -30.078 1 77.12 271 ARG A C 1
ATOM 2199 O O . ARG A 1 271 ? -8.695 -25.078 -30.828 1 77.12 271 ARG A O 1
ATOM 2206 N N . THR A 1 272 ? -7.102 -25.812 -29.547 1 63.88 272 THR A N 1
ATOM 2207 C CA . THR A 1 272 ? -7.312 -27.188 -29.984 1 63.88 272 THR A CA 1
ATOM 2208 C C . THR A 1 272 ? -8.664 -27.703 -29.516 1 63.88 272 THR A C 1
ATOM 2210 O O . THR A 1 272 ? -9.492 -26.938 -29.016 1 63.88 272 THR A O 1
ATOM 2213 N N . ASP A 1 273 ? -8.672 -29.016 -29.562 1 54.34 273 ASP A N 1
ATOM 2214 C CA . ASP A 1 273 ? -9.828 -29.906 -29.438 1 54.34 273 ASP A CA 1
ATOM 2215 C C . ASP A 1 273 ? -10.539 -29.688 -28.094 1 54.34 273 ASP A C 1
ATOM 2217 O O . ASP A 1 273 ? -11.719 -30.016 -27.953 1 54.34 273 ASP A O 1
ATOM 2221 N N . LYS A 1 274 ? -9.875 -29.094 -27.172 1 59.34 274 LYS A N 1
ATOM 2222 C CA . LYS A 1 274 ? -10.531 -29.031 -25.875 1 59.34 274 LYS A CA 1
ATOM 2223 C C . LYS A 1 274 ? -11.328 -27.734 -25.719 1 59.34 274 LYS A C 1
ATOM 2225 O O . LYS A 1 274 ? -12.047 -27.562 -24.75 1 59.34 274 LYS A O 1
ATOM 2230 N N . VAL A 1 275 ? -11.141 -26.938 -26.781 1 60.78 275 VAL A N 1
ATOM 2231 C CA . VAL A 1 275 ? -11.93 -25.719 -26.766 1 60.78 275 VAL A CA 1
ATOM 2232 C C . VAL A 1 275 ? -13.383 -26.031 -27.094 1 60.78 275 VAL A C 1
ATOM 2234 O O . VAL A 1 275 ? -13.664 -26.703 -28.094 1 60.78 275 VAL A O 1
ATOM 2237 N N . GLY A 1 276 ? -14.258 -25.641 -26.219 1 54 276 GLY A N 1
ATOM 2238 C CA . GLY A 1 276 ? -15.672 -25.938 -26.375 1 54 276 GLY A CA 1
ATOM 2239 C C . GLY A 1 276 ? -16.141 -27.109 -25.516 1 54 276 GLY A C 1
ATOM 2240 O O . GLY A 1 276 ? -17.328 -27.297 -25.312 1 54 276 GLY A O 1
ATOM 2241 N N . THR A 1 277 ? -15.125 -27.859 -25.047 1 58.31 277 THR A N 1
ATOM 2242 C CA . THR A 1 277 ? -15.492 -28.953 -24.156 1 58.31 277 THR A CA 1
ATOM 2243 C C . THR A 1 277 ? -15.07 -28.656 -22.719 1 58.31 277 THR A C 1
ATOM 2245 O O . THR A 1 277 ? -15.891 -28.234 -21.891 1 58.31 277 THR A O 1
ATOM 2248 N N . GLU A 1 278 ? -13.789 -28.719 -22.516 1 58.22 278 GLU A N 1
ATOM 2249 C CA . GLU A 1 278 ? -13.273 -28.547 -21.172 1 58.22 278 GLU A CA 1
ATOM 2250 C C . GLU A 1 278 ? -12.789 -27.109 -20.938 1 58.22 278 GLU A C 1
ATOM 2252 O O . GLU A 1 278 ? -12.602 -26.688 -19.797 1 58.22 278 GLU A O 1
ATOM 2257 N N . ALA A 1 279 ? -12.648 -26.453 -22.047 1 69.12 279 ALA A N 1
ATOM 2258 C CA . ALA A 1 279 ? -12.133 -25.094 -21.922 1 69.12 279 ALA A CA 1
ATOM 2259 C C . ALA A 1 279 ? -12.922 -24.109 -22.766 1 69.12 279 ALA A C 1
ATOM 2261 O O . ALA A 1 279 ? -13.406 -24.469 -23.844 1 69.12 279 ALA A O 1
ATOM 2262 N N . ALA A 1 280 ? -13.164 -22.969 -22.234 1 77.31 280 ALA A N 1
ATOM 2263 C CA . ALA A 1 280 ? -13.844 -21.922 -22.984 1 77.31 280 ALA A CA 1
ATOM 2264 C C . ALA A 1 280 ? -12.906 -21.297 -24 1 77.31 280 ALA A C 1
ATOM 2266 O O . ALA A 1 280 ? -11.695 -21.25 -23.812 1 77.31 280 ALA A O 1
ATOM 2267 N N . PHE A 1 281 ? -13.422 -21.016 -25.109 1 83.5 281 PHE A N 1
ATOM 2268 C CA . PHE A 1 281 ? -12.656 -20.328 -26.141 1 83.5 281 PHE A CA 1
ATOM 2269 C C . PHE A 1 281 ? -12.422 -18.875 -25.75 1 83.5 281 PHE A C 1
ATOM 2271 O O . PHE A 1 281 ? -13.359 -18.156 -25.375 1 83.5 281 PHE A O 1
ATOM 2278 N N . HIS A 1 282 ? -11.211 -18.484 -25.812 1 90.88 282 HIS A N 1
ATOM 2279 C CA . HIS A 1 282 ? -10.805 -17.094 -25.609 1 90.88 282 HIS A CA 1
ATOM 2280 C C . HIS A 1 282 ? -10.031 -16.562 -26.812 1 90.88 282 HIS A C 1
ATOM 2282 O O . HIS A 1 282 ? -8.969 -17.094 -27.141 1 90.88 282 HIS A O 1
ATOM 2288 N N . PRO A 1 283 ? -10.562 -15.594 -27.469 1 93 283 PRO A N 1
ATOM 2289 C CA . PRO A 1 283 ? -9.82 -15.008 -28.594 1 93 283 PRO A CA 1
ATOM 2290 C C . PRO A 1 283 ? -8.562 -14.273 -28.141 1 93 283 PRO A C 1
ATOM 2292 O O . PRO A 1 283 ? -8.453 -13.891 -26.969 1 93 283 PRO A O 1
ATOM 2295 N N . ILE A 1 284 ? -7.605 -14.039 -29.031 1 95.5 284 ILE A N 1
ATOM 2296 C CA . ILE A 1 284 ? -6.309 -13.453 -28.719 1 95.5 284 ILE A CA 1
ATOM 2297 C C . ILE A 1 284 ? -6.5 -12.047 -28.156 1 95.5 284 ILE A C 1
ATOM 2299 O O . ILE A 1 284 ? -5.707 -11.594 -27.328 1 95.5 284 ILE A O 1
ATOM 2303 N N . GLU A 1 285 ? -7.578 -11.375 -28.484 1 96.62 285 GLU A N 1
ATOM 2304 C CA . GLU A 1 285 ? -7.875 -10.023 -28.031 1 96.62 285 GLU A CA 1
ATOM 2305 C C . GLU A 1 285 ? -8 -9.969 -26.516 1 96.62 285 GLU A C 1
ATOM 2307 O O . GLU A 1 285 ? -7.594 -8.992 -25.875 1 96.62 285 GLU A O 1
ATOM 2312 N N . GLU A 1 286 ? -8.531 -10.977 -25.938 1 96.06 286 GLU A N 1
ATOM 2313 C CA . GLU A 1 286 ? -8.703 -11.023 -24.484 1 96.06 286 GLU A CA 1
ATOM 2314 C C . GLU A 1 286 ? -7.359 -11.117 -23.781 1 96.06 286 GLU A C 1
ATOM 2316 O O . GLU A 1 286 ? -7.172 -10.523 -22.719 1 96.06 286 GLU A O 1
ATOM 2321 N N . TYR A 1 287 ? -6.457 -11.852 -24.375 1 97.75 287 TYR A N 1
ATOM 2322 C CA . TYR A 1 287 ? -5.125 -12 -23.812 1 97.75 287 TYR A CA 1
ATOM 2323 C C . TYR A 1 287 ? -4.352 -10.688 -23.875 1 97.75 287 TYR A C 1
ATOM 2325 O O . TYR A 1 287 ? -3.715 -10.281 -22.906 1 97.75 287 TYR A O 1
ATOM 2333 N N . MET A 1 288 ? -4.496 -10.023 -24.984 1 98.31 288 MET A N 1
ATOM 2334 C CA . MET A 1 288 ? -3.648 -8.875 -25.297 1 98.31 288 MET A CA 1
ATOM 2335 C C . MET A 1 288 ? -4.016 -7.68 -24.438 1 98.31 288 MET A C 1
ATOM 2337 O O . MET A 1 288 ? -3.193 -6.785 -24.219 1 98.31 288 MET A O 1
ATOM 2341 N N . VAL A 1 289 ? -5.223 -7.664 -23.891 1 96.69 289 VAL A N 1
ATOM 2342 C CA . VAL A 1 289 ? -5.598 -6.617 -22.938 1 96.69 289 VAL A CA 1
ATOM 2343 C C . VAL A 1 289 ? -4.676 -6.664 -21.719 1 96.69 289 VAL A C 1
ATOM 2345 O O . VAL A 1 289 ? -4.207 -5.625 -21.25 1 96.69 289 VAL A O 1
ATOM 2348 N N . HIS A 1 290 ? -4.426 -7.84 -21.25 1 97.56 290 HIS A N 1
ATOM 2349 C CA . HIS A 1 290 ? -3.605 -8.016 -20.062 1 97.56 290 HIS A CA 1
ATOM 2350 C C . HIS A 1 290 ? -2.121 -7.883 -20.391 1 97.56 290 HIS A C 1
ATOM 2352 O O . HIS A 1 290 ? -1.335 -7.434 -19.547 1 97.56 290 HIS A O 1
ATOM 2358 N N . VAL A 1 291 ? -1.769 -8.242 -21.594 1 98.62 291 VAL A N 1
ATOM 2359 C CA . VAL A 1 291 ? -0.401 -8.023 -22.047 1 98.62 291 VAL A CA 1
ATOM 2360 C C . VAL A 1 291 ? -0.081 -6.535 -22.047 1 98.62 291 VAL A C 1
ATOM 2362 O O . VAL A 1 291 ? 0.938 -6.117 -21.484 1 98.62 291 VAL A O 1
ATOM 2365 N N . GLU A 1 292 ? -0.952 -5.777 -22.609 1 97.94 292 GLU A N 1
ATOM 2366 C CA . GLU A 1 292 ? -0.752 -4.336 -22.672 1 97.94 292 GLU A CA 1
ATOM 2367 C C . GLU A 1 292 ? -0.713 -3.725 -21.266 1 97.94 292 GLU A C 1
ATOM 2369 O O . GLU A 1 292 ? 0.1 -2.84 -21 1 97.94 292 GLU A O 1
ATOM 2374 N N . GLU A 1 293 ? -1.588 -4.16 -20.422 1 97.06 293 GLU A N 1
ATOM 2375 C CA . GLU A 1 293 ? -1.606 -3.672 -19.047 1 97.06 293 GLU A CA 1
ATOM 2376 C C . GLU A 1 293 ? -0.261 -3.896 -18.375 1 97.06 293 GLU A C 1
ATOM 2378 O O . GLU A 1 293 ? 0.245 -3.012 -17.672 1 97.06 293 GLU A O 1
ATOM 2383 N N . HIS A 1 294 ? 0.28 -5.047 -18.562 1 97.94 294 HIS A N 1
ATOM 2384 C CA . HIS A 1 294 ? 1.545 -5.332 -17.891 1 97.94 294 HIS A CA 1
ATOM 2385 C C . HIS A 1 294 ? 2.682 -4.516 -18.484 1 97.94 294 HIS A C 1
ATOM 2387 O O . HIS A 1 294 ? 3.592 -4.09 -17.766 1 97.94 294 HIS A O 1
ATOM 2393 N N . PHE A 1 295 ? 2.664 -4.285 -19.781 1 98.19 295 PHE A N 1
ATOM 2394 C CA . PHE A 1 295 ? 3.684 -3.439 -20.391 1 98.19 295 PHE A CA 1
ATOM 2395 C C . PHE A 1 295 ? 3.584 -2.012 -19.859 1 98.19 295 PHE A C 1
ATOM 2397 O O . PHE A 1 295 ? 4.602 -1.343 -19.672 1 98.19 295 PHE A O 1
ATOM 2404 N N . GLN A 1 296 ? 2.379 -1.564 -19.672 1 96.81 296 GLN A N 1
ATOM 2405 C CA . GLN A 1 296 ? 2.201 -0.232 -19.094 1 96.81 296 GLN A CA 1
ATOM 2406 C C . GLN A 1 296 ? 2.77 -0.156 -17.688 1 96.81 296 GLN A C 1
ATOM 2408 O O . GLN A 1 296 ? 3.355 0.858 -17.297 1 96.81 296 GLN A O 1
ATOM 2413 N N . LEU A 1 297 ? 2.604 -1.168 -16.969 1 96.75 297 LEU A N 1
ATOM 2414 C CA . LEU A 1 297 ? 3.172 -1.239 -15.625 1 96.75 297 LEU A CA 1
ATOM 2415 C C . LEU A 1 297 ? 4.695 -1.252 -15.688 1 96.75 297 LEU A C 1
ATOM 2417 O O . LEU A 1 297 ? 5.355 -0.522 -14.938 1 96.75 297 LEU A O 1
ATOM 2421 N N . LEU A 1 298 ? 5.242 -2.07 -16.594 1 97 298 LEU A N 1
ATOM 2422 C CA . LEU A 1 298 ? 6.688 -2.189 -16.734 1 97 298 LEU A CA 1
ATOM 2423 C C . LEU A 1 298 ? 7.301 -0.866 -17.188 1 97 298 LEU A C 1
ATOM 2425 O O . LEU A 1 298 ? 8.398 -0.508 -16.766 1 97 298 LEU A O 1
ATOM 2429 N N . ALA A 1 299 ? 6.617 -0.171 -18 1 95.88 299 ALA A N 1
ATOM 2430 C CA . ALA A 1 299 ? 7.121 1.073 -18.562 1 95.88 299 ALA A CA 1
ATOM 2431 C C . ALA A 1 299 ? 7.352 2.125 -17.484 1 95.88 299 ALA A C 1
ATOM 2433 O O . ALA A 1 299 ? 8.125 3.066 -17.688 1 95.88 299 ALA A O 1
ATOM 2434 N N . ARG A 1 300 ? 6.742 1.979 -16.375 1 94.25 300 ARG A N 1
ATOM 2435 C CA . ARG A 1 300 ? 6.926 2.914 -15.266 1 94.25 300 ARG A CA 1
ATOM 2436 C C . ARG A 1 300 ? 8.219 2.629 -14.523 1 94.25 300 ARG A C 1
ATOM 2438 O O . ARG A 1 300 ? 8.742 3.496 -13.812 1 94.25 300 ARG A O 1
ATOM 2445 N N . ARG A 1 301 ? 8.727 1.495 -14.719 1 94 301 ARG A N 1
ATOM 2446 C CA . ARG A 1 301 ? 9.875 1.083 -13.914 1 94 301 ARG A CA 1
ATOM 2447 C C . ARG A 1 301 ? 11.125 0.922 -14.781 1 94 301 ARG A C 1
ATOM 2449 O O . ARG A 1 301 ? 12.242 0.949 -14.273 1 94 301 ARG A O 1
ATOM 2456 N N . MET A 1 302 ? 10.852 0.724 -16.031 1 94.19 302 MET A N 1
ATOM 2457 C CA . MET A 1 302 ? 11.992 0.472 -16.922 1 94.19 302 MET A CA 1
ATOM 2458 C C . MET A 1 302 ? 11.711 0.98 -18.328 1 94.19 302 MET A C 1
ATOM 2460 O O . MET A 1 302 ? 10.555 1.236 -18.688 1 94.19 302 MET A O 1
ATOM 2464 N N . GLN A 1 303 ? 12.789 1.178 -19.016 1 94.56 303 GLN A N 1
ATOM 2465 C CA . GLN A 1 303 ? 12.648 1.51 -20.438 1 94.56 303 GLN A CA 1
ATOM 2466 C C . GLN A 1 303 ? 12.328 0.269 -21.266 1 94.56 303 GLN A C 1
ATOM 2468 O O . GLN A 1 303 ? 12.984 -0.764 -21.125 1 94.56 303 GLN A O 1
ATOM 2473 N N . ILE A 1 304 ? 11.32 0.363 -22.031 1 96.44 304 ILE A N 1
ATOM 2474 C CA . ILE A 1 304 ? 10.914 -0.741 -22.891 1 96.44 304 ILE A CA 1
ATOM 2475 C C . ILE A 1 304 ? 11.367 -0.471 -24.328 1 96.44 304 ILE A C 1
ATOM 2477 O O . ILE A 1 304 ? 10.852 0.436 -24.984 1 96.44 304 ILE A O 1
ATOM 2481 N N . ASP A 1 305 ? 12.312 -1.15 -24.797 1 95.75 305 ASP A N 1
ATOM 2482 C CA . ASP A 1 305 ? 12.789 -0.981 -26.156 1 95.75 305 ASP A CA 1
ATOM 2483 C C . ASP A 1 305 ? 11.781 -1.555 -27.156 1 95.75 305 ASP A C 1
ATOM 2485 O O . ASP A 1 305 ? 11.5 -0.935 -28.188 1 95.75 305 ASP A O 1
ATOM 2489 N N . LYS A 1 306 ? 11.273 -2.754 -26.875 1 96.31 306 LYS A N 1
ATOM 2490 C CA . LYS A 1 306 ? 10.266 -3.42 -27.688 1 96.31 306 LYS A CA 1
ATOM 2491 C C . LYS A 1 306 ? 9.297 -4.219 -26.812 1 96.31 306 LYS A C 1
ATOM 2493 O O . LYS A 1 306 ? 9.703 -4.852 -25.844 1 96.31 306 LYS A O 1
ATOM 2498 N N . LYS A 1 307 ? 8.055 -4.148 -27.219 1 98.12 307 LYS A N 1
ATOM 2499 C CA . LYS A 1 307 ? 7.066 -4.988 -26.547 1 98.12 307 LYS A CA 1
ATOM 2500 C C . LYS A 1 307 ? 7.059 -6.398 -27.125 1 98.12 307 LYS A C 1
ATOM 2502 O O . LYS A 1 307 ? 6.395 -6.66 -28.125 1 98.12 307 LYS A O 1
ATOM 2507 N N . ARG A 1 308 ? 7.695 -7.281 -26.484 1 98.44 308 ARG A N 1
ATOM 2508 C CA . ARG A 1 308 ? 7.848 -8.641 -26.984 1 98.44 308 ARG A CA 1
ATOM 2509 C C . ARG A 1 308 ? 6.832 -9.578 -26.344 1 98.44 308 ARG A C 1
ATOM 2511 O O . ARG A 1 308 ? 6.555 -9.477 -25.156 1 98.44 308 ARG A O 1
ATOM 2518 N N . VAL A 1 309 ? 6.27 -10.445 -27.141 1 98.5 309 VAL A N 1
ATOM 2519 C CA . VAL A 1 309 ? 5.328 -11.453 -26.672 1 98.5 309 VAL A CA 1
ATOM 2520 C C . VAL A 1 309 ? 5.773 -12.836 -27.141 1 98.5 309 VAL A C 1
ATOM 2522 O O . VAL A 1 309 ? 5.938 -13.062 -28.344 1 98.5 309 VAL A O 1
ATOM 2525 N N . TYR A 1 310 ? 6.051 -13.688 -26.266 1 98.06 310 TYR A N 1
ATOM 2526 C CA . TYR A 1 310 ? 6.207 -15.086 -26.656 1 98.06 310 TYR A CA 1
ATOM 2527 C C . TYR A 1 310 ? 4.855 -15.781 -26.766 1 98.06 310 TYR A C 1
ATOM 2529 O O . TYR A 1 310 ? 4.148 -15.938 -25.766 1 98.06 310 TYR A O 1
ATOM 2537 N N . LEU A 1 311 ? 4.547 -16.188 -27.922 1 97.12 311 LEU A N 1
ATOM 2538 C CA . LEU A 1 311 ? 3.236 -16.766 -28.188 1 97.12 311 LEU A CA 1
ATOM 2539 C C . LEU A 1 311 ? 3.34 -18.281 -28.344 1 97.12 311 LEU A C 1
ATOM 2541 O O . LEU A 1 311 ? 3.918 -18.766 -29.312 1 97.12 311 LEU A O 1
ATOM 2545 N N . ALA A 1 312 ? 2.855 -19.031 -27.375 1 95 312 ALA A N 1
ATOM 2546 C CA . ALA A 1 312 ? 2.711 -20.469 -27.438 1 95 312 ALA A CA 1
ATOM 2547 C C . ALA A 1 312 ? 1.28 -20.875 -27.797 1 95 312 ALA A C 1
ATOM 2549 O O . ALA A 1 312 ? 0.332 -20.469 -27.125 1 95 312 ALA A O 1
ATOM 2550 N N . THR A 1 313 ? 1.144 -21.594 -28.844 1 91.88 313 THR A N 1
ATOM 2551 C CA . THR A 1 313 ? -0.183 -21.984 -29.312 1 91.88 313 THR A CA 1
ATOM 2552 C C . THR A 1 313 ? -0.117 -23.312 -30.078 1 91.88 313 THR A C 1
ATOM 2554 O O . THR A 1 313 ? 0.941 -23.688 -30.594 1 91.88 313 THR A O 1
ATOM 2557 N N . ASP A 1 314 ? -1.219 -24.047 -30.109 1 85.06 314 ASP A N 1
ATOM 2558 C CA . ASP A 1 314 ? -1.329 -25.266 -30.906 1 85.06 314 ASP A CA 1
ATOM 2559 C C . ASP A 1 314 ? -1.928 -24.969 -32.281 1 85.06 314 ASP A C 1
ATOM 2561 O O . ASP A 1 314 ? -2.164 -25.891 -33.062 1 85.06 314 ASP A O 1
ATOM 2565 N N . ASP A 1 315 ? -2.193 -23.656 -32.531 1 86.31 315 ASP A N 1
ATOM 2566 C CA . ASP A 1 315 ? -2.734 -23.219 -33.812 1 86.31 315 ASP A CA 1
ATOM 2567 C C . ASP A 1 315 ? -1.714 -22.391 -34.594 1 86.31 315 ASP A C 1
ATOM 2569 O O . ASP A 1 315 ? -1.53 -21.203 -34.281 1 86.31 315 ASP A O 1
ATOM 2573 N N . PRO A 1 316 ? -1.166 -22.984 -35.625 1 86 316 PRO A N 1
ATOM 2574 C CA . PRO A 1 316 ? -0.109 -22.281 -36.375 1 86 316 PRO A CA 1
ATOM 2575 C C . PRO A 1 316 ? -0.605 -21 -37.031 1 86 316 PRO A C 1
ATOM 2577 O O . PRO A 1 316 ? 0.196 -20.125 -37.344 1 86 316 PRO A O 1
ATOM 2580 N N . THR A 1 317 ? -1.856 -20.844 -37.219 1 89.06 317 THR A N 1
ATOM 2581 C CA . THR A 1 317 ? -2.391 -19.688 -37.938 1 89.06 317 THR A CA 1
ATOM 2582 C C . THR A 1 317 ? -2.479 -18.484 -37 1 89.06 317 THR A C 1
ATOM 2584 O O . THR A 1 317 ? -2.604 -17.344 -37.438 1 89.06 317 THR A O 1
ATOM 2587 N N . LEU A 1 318 ? -2.424 -18.734 -35.75 1 92.69 318 LEU A N 1
ATOM 2588 C CA . LEU A 1 318 ? -2.656 -17.672 -34.781 1 92.69 318 LEU A CA 1
ATOM 2589 C C . LEU A 1 318 ? -1.535 -16.641 -34.812 1 92.69 318 LEU A C 1
ATOM 2591 O O . LEU A 1 318 ? -1.767 -15.461 -34.562 1 92.69 318 LEU A O 1
ATOM 2595 N N . LEU A 1 319 ? -0.318 -17.109 -35.156 1 93.12 319 LEU A N 1
ATOM 2596 C CA . LEU A 1 319 ? 0.809 -16.188 -35.188 1 93.12 319 LEU A CA 1
ATOM 2597 C C . LEU A 1 319 ? 0.57 -15.078 -36.219 1 93.12 319 LEU A C 1
ATOM 2599 O O . LEU A 1 319 ? 0.762 -13.891 -35.906 1 93.12 319 LEU A O 1
ATOM 26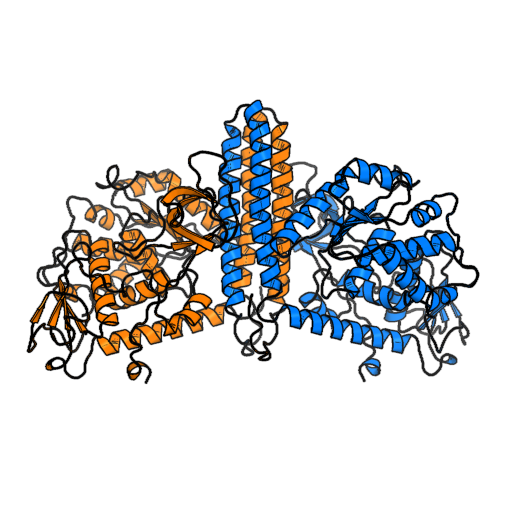03 N N . GLN A 1 320 ? 0.168 -15.469 -37.312 1 93.56 320 GLN A N 1
ATOM 2604 C CA . GLN A 1 320 ? -0.091 -14.492 -38.375 1 93.56 320 GLN A CA 1
ATOM 2605 C C . GLN A 1 320 ? -1.241 -13.562 -38 1 93.56 320 GLN A C 1
ATOM 2607 O O . GLN A 1 320 ? -1.187 -12.367 -38.281 1 93.56 320 GLN A O 1
ATOM 2612 N N . GLU A 1 321 ? -2.203 -14.133 -37.438 1 94.25 321 GLU A N 1
ATOM 2613 C CA . GLU A 1 321 ? -3.34 -13.344 -37 1 94.25 321 GLU A CA 1
ATOM 2614 C C . GLU A 1 321 ? -2.91 -12.312 -35.938 1 94.25 321 GLU A C 1
ATOM 2616 O O . GLU A 1 321 ? -3.307 -11.148 -36.031 1 94.25 321 GLU A O 1
ATOM 2621 N N . ALA A 1 322 ? -2.127 -12.711 -35 1 96.31 322 ALA A N 1
ATOM 2622 C CA . ALA A 1 322 ? -1.662 -11.836 -33.938 1 96.31 322 ALA A CA 1
ATOM 2623 C C . ALA A 1 322 ? -0.799 -10.703 -34.469 1 96.31 322 ALA A C 1
ATOM 2625 O O . ALA A 1 322 ? -0.961 -9.547 -34.094 1 96.31 322 ALA A O 1
ATOM 2626 N N . LYS A 1 323 ? 0.062 -11.031 -35.406 1 96.19 323 LYS A N 1
ATOM 2627 C CA . LYS A 1 323 ? 0.933 -10.031 -36 1 96.19 323 LYS A CA 1
ATOM 2628 C C . LYS A 1 323 ? 0.121 -8.992 -36.781 1 96.19 323 LYS A C 1
ATOM 2630 O O . LYS A 1 323 ? 0.442 -7.801 -36.75 1 96.19 323 LYS A O 1
ATOM 2635 N N . ALA A 1 324 ? -0.834 -9.445 -37.438 1 97.12 324 ALA A N 1
ATOM 2636 C CA . ALA A 1 324 ? -1.676 -8.562 -38.219 1 97.12 324 ALA A CA 1
ATOM 2637 C C . ALA A 1 324 ? -2.49 -7.629 -37.344 1 97.12 324 ALA A C 1
ATOM 2639 O O . ALA A 1 324 ? -2.627 -6.438 -37.625 1 97.12 324 ALA A O 1
ATOM 2640 N N . LYS A 1 325 ? -3 -8.148 -36.312 1 97.06 325 LYS A N 1
ATOM 2641 C CA . LYS A 1 325 ? -3.883 -7.391 -35.438 1 97.06 325 LYS A CA 1
ATOM 2642 C C . LYS A 1 325 ? -3.086 -6.441 -34.531 1 97.06 325 LYS A C 1
ATOM 2644 O O . LYS A 1 325 ? -3.57 -5.363 -34.188 1 97.06 325 LYS A O 1
ATOM 2649 N N . TYR A 1 326 ? -1.908 -6.891 -34.188 1 98.19 326 TYR A N 1
ATOM 2650 C CA . TYR A 1 326 ? -1.106 -6.121 -33.219 1 98.19 326 TYR A CA 1
ATOM 2651 C C . TYR A 1 326 ? 0.302 -5.895 -33.781 1 98.19 326 TYR A C 1
ATOM 2653 O O . TYR A 1 326 ? 1.279 -6.375 -33.188 1 98.19 326 TYR A O 1
ATOM 2661 N N . PRO A 1 327 ? 0.493 -5.016 -34.688 1 97.25 327 PRO A N 1
ATOM 2662 C CA . PRO A 1 327 ? 1.785 -4.809 -35.344 1 97.25 327 PRO A CA 1
ATOM 2663 C C . PRO A 1 327 ? 2.803 -4.113 -34.438 1 97.25 327 PRO A C 1
ATOM 2665 O O . PRO A 1 327 ? 4.008 -4.164 -34.688 1 97.25 327 PRO A O 1
ATOM 2668 N N . GLN A 1 328 ? 2.361 -3.48 -33.344 1 96.56 328 GLN A N 1
ATOM 2669 C CA . GLN A 1 328 ? 3.27 -2.754 -32.469 1 96.56 328 GLN A CA 1
ATOM 2670 C C . GLN A 1 328 ? 4.004 -3.705 -31.547 1 96.56 328 GLN A C 1
ATOM 2672 O O . GLN A 1 328 ? 4.957 -3.309 -30.859 1 96.56 328 GLN A O 1
ATOM 2677 N N . TYR A 1 329 ? 3.578 -4.93 -31.547 1 97.94 329 TYR A N 1
ATOM 2678 C CA . TYR A 1 329 ? 4.234 -5.945 -30.734 1 97.94 329 TYR A CA 1
ATOM 2679 C C . TYR A 1 329 ? 5.148 -6.82 -31.578 1 97.94 329 TYR A C 1
ATOM 2681 O O . TYR A 1 329 ? 4.934 -6.973 -32.781 1 97.94 329 TYR A O 1
ATOM 2689 N N . GLU A 1 330 ? 6.148 -7.297 -30.969 1 97.25 330 GLU A N 1
ATOM 2690 C CA . GLU A 1 330 ? 7.004 -8.312 -31.578 1 97.25 330 GLU A CA 1
ATOM 2691 C C . GLU A 1 330 ? 6.672 -9.703 -31.062 1 97.25 330 GLU A C 1
ATOM 2693 O O . GLU A 1 330 ? 6.988 -10.031 -29.906 1 97.25 330 GLU A O 1
ATOM 2698 N N . PHE A 1 331 ? 6.062 -10.461 -31.891 1 96.56 331 PHE A N 1
ATOM 2699 C CA . PHE A 1 331 ? 5.68 -11.812 -31.516 1 96.56 331 PHE A CA 1
ATOM 2700 C C . PHE A 1 331 ? 6.805 -12.797 -31.797 1 96.56 331 PHE A C 1
ATOM 2702 O O . PHE A 1 331 ? 7.309 -12.859 -32.938 1 96.56 331 PHE A O 1
ATOM 2709 N N . ILE A 1 332 ? 7.18 -13.453 -30.719 1 93.25 332 ILE A N 1
ATOM 2710 C CA . ILE A 1 332 ? 8.18 -14.508 -30.781 1 93.25 332 ILE A CA 1
ATOM 2711 C C . ILE A 1 332 ? 7.5 -15.875 -30.688 1 93.25 332 ILE A C 1
ATOM 2713 O O . ILE A 1 332 ? 6.789 -16.156 -29.719 1 93.25 332 ILE A O 1
ATOM 2717 N N . SER A 1 333 ? 7.629 -16.594 -31.734 1 88.94 333 SER A N 1
ATOM 2718 C CA . SER A 1 333 ? 6.996 -17.906 -31.734 1 88.94 333 SER A CA 1
ATOM 2719 C C . SER A 1 333 ? 7.73 -18.875 -32.688 1 88.94 333 SER A C 1
ATOM 2721 O O . SER A 1 333 ? 8.352 -18.438 -33.656 1 88.94 333 SER A O 1
ATOM 2723 N N . ASP A 1 334 ? 7.805 -20.031 -32.281 1 81.69 334 ASP A N 1
ATOM 2724 C CA . ASP A 1 334 ? 8.289 -21.078 -33.188 1 81.69 334 ASP A CA 1
ATOM 2725 C C . ASP A 1 334 ? 7.129 -21.875 -33.781 1 81.69 334 ASP A C 1
ATOM 2727 O O . ASP A 1 334 ? 6.574 -22.766 -33.156 1 81.69 334 ASP A O 1
ATOM 2731 N N . ASN A 1 335 ? 6.926 -21.656 -35 1 80.88 335 ASN A N 1
ATOM 2732 C CA . ASN A 1 335 ? 5.781 -22.266 -35.656 1 80.88 335 ASN A CA 1
ATOM 2733 C C . ASN A 1 335 ? 5.938 -23.781 -35.75 1 80.88 335 ASN A C 1
ATOM 2735 O O . ASN A 1 335 ? 4.949 -24.5 -35.875 1 80.88 335 ASN A O 1
ATOM 2739 N N . SER A 1 336 ? 7.141 -24.156 -35.812 1 77.44 336 SER A N 1
ATOM 2740 C CA . SER A 1 336 ? 7.34 -25.594 -35.875 1 77.44 336 SER A CA 1
ATOM 2741 C C . SER A 1 336 ? 6.777 -26.281 -34.625 1 77.44 336 SER A C 1
ATOM 2743 O O . SER A 1 336 ? 6.258 -27.406 -34.719 1 77.44 336 SER A O 1
ATOM 2745 N N . ILE A 1 337 ? 6.844 -25.641 -33.625 1 76.88 337 ILE A N 1
ATOM 2746 C CA . ILE A 1 337 ? 6.285 -26.172 -32.406 1 76.88 337 ILE A CA 1
ATOM 2747 C C . ILE A 1 337 ? 4.762 -26.188 -32.469 1 76.88 337 ILE A C 1
ATOM 2749 O O . ILE A 1 337 ? 4.121 -27.172 -32.094 1 76.88 337 ILE A O 1
ATOM 2753 N N . SER A 1 338 ? 4.238 -25.188 -33 1 74.88 338 SER A N 1
ATOM 2754 C CA . SER A 1 338 ? 2.791 -25.109 -33.156 1 74.88 338 SER A CA 1
ATOM 2755 C C . SER A 1 338 ? 2.27 -26.234 -34.031 1 74.88 338 SER A C 1
ATOM 2757 O O . SER A 1 338 ? 1.232 -26.828 -33.75 1 74.88 338 SER A O 1
ATOM 2759 N N . TRP A 1 339 ? 3.059 -26.453 -35 1 73.62 339 TRP A N 1
ATOM 2760 C CA . TRP A 1 339 ? 2.668 -27.5 -35.938 1 73.62 339 TRP A CA 1
ATOM 2761 C C . TRP A 1 339 ? 2.709 -28.875 -35.281 1 73.62 339 TRP A C 1
ATOM 2763 O O . TRP A 1 339 ? 1.806 -29.688 -35.469 1 73.62 339 TRP A O 1
ATOM 2773 N N . SER A 1 340 ? 3.695 -29.047 -34.5 1 72.5 340 SER A N 1
ATOM 2774 C CA . SER A 1 340 ? 3.865 -30.344 -33.875 1 72.5 340 SER A CA 1
ATOM 2775 C C . SER A 1 340 ? 2.871 -30.531 -32.719 1 72.5 340 SER A C 1
ATOM 2777 O O . SER A 1 340 ? 2.607 -31.656 -32.281 1 72.5 340 SER A O 1
ATOM 2779 N N . ALA A 1 341 ? 2.385 -29.547 -32.281 1 70.94 341 ALA A N 1
ATOM 2780 C CA . ALA A 1 341 ? 1.45 -29.578 -31.172 1 70.94 341 ALA A CA 1
ATOM 2781 C C . ALA A 1 341 ? 0.034 -29.891 -31.641 1 70.94 341 ALA A C 1
ATOM 2783 O O . ALA A 1 341 ? -0.848 -30.188 -30.828 1 70.94 341 ALA A O 1
ATOM 2784 N N . GLY A 1 342 ? -0.111 -29.812 -32.969 1 66.19 342 GLY A N 1
ATOM 2785 C CA . GLY A 1 342 ? -1.415 -30.125 -33.531 1 66.19 342 GLY A CA 1
ATOM 2786 C C . GLY A 1 342 ? -1.865 -31.547 -33.219 1 66.19 342 GLY A C 1
ATOM 2787 O O . GLY A 1 342 ? -1.039 -32.438 -32.969 1 66.19 342 GLY A O 1
ATOM 2788 N N . LEU A 1 343 ? -3.045 -31.797 -33.188 1 58.72 343 LEU A N 1
ATOM 2789 C CA . LEU A 1 343 ? -3.693 -33.031 -32.781 1 58.72 343 LEU A CA 1
ATOM 2790 C C . LEU A 1 343 ? -3.111 -34.25 -33.531 1 58.72 343 LEU A C 1
ATOM 2792 O O . LEU A 1 343 ? -2.932 -35.312 -32.969 1 58.72 343 LEU A O 1
ATOM 2796 N N . HIS A 1 344 ? -2.713 -33.938 -34.656 1 57.94 344 HIS A N 1
ATOM 2797 C CA . HIS A 1 344 ? -2.311 -35.062 -35.531 1 57.94 344 HIS A CA 1
ATOM 2798 C C . HIS A 1 344 ? -0.897 -35.531 -35.188 1 57.94 344 HIS A C 1
ATOM 2800 O O . HIS A 1 344 ? -0.525 -36.656 -35.5 1 57.94 344 HIS A O 1
ATOM 2806 N N . ASN A 1 345 ? -0.174 -34.75 -34.625 1 65.5 345 ASN A N 1
ATOM 2807 C CA . ASN A 1 345 ? 1.223 -35.062 -34.344 1 65.5 345 ASN A CA 1
ATOM 2808 C C . ASN A 1 345 ? 1.493 -35.156 -32.844 1 65.5 345 ASN A C 1
ATOM 2810 O O . ASN A 1 345 ? 2.65 -35.188 -32.406 1 65.5 345 ASN A O 1
ATOM 2814 N N . ARG A 1 346 ? 0.347 -35.5 -32.25 1 65.38 346 ARG A N 1
ATOM 2815 C CA . ARG A 1 346 ? 0.482 -35.531 -30.797 1 65.38 346 ARG A CA 1
ATOM 2816 C C . ARG A 1 346 ? 1.192 -36.781 -30.328 1 65.38 346 ARG A C 1
ATOM 2818 O O . ARG A 1 346 ? 1.111 -37.844 -30.969 1 65.38 346 ARG A O 1
ATOM 2825 N N . TYR A 1 347 ? 2.08 -36.75 -29.453 1 69.44 347 TYR A N 1
ATOM 2826 C CA . TYR A 1 347 ? 2.754 -37.844 -28.734 1 69.44 347 TYR A CA 1
ATOM 2827 C C . TYR A 1 347 ? 3.969 -38.312 -29.516 1 69.44 347 TYR A C 1
ATOM 2829 O O . TYR A 1 347 ? 4.266 -39.531 -29.531 1 69.44 347 TYR A O 1
ATOM 2837 N N . THR A 1 348 ? 4.484 -37.5 -30.266 1 79.5 348 THR A N 1
ATOM 2838 C CA . THR A 1 348 ? 5.77 -37.781 -30.891 1 79.5 348 THR A CA 1
ATOM 2839 C C . THR A 1 348 ? 6.91 -37.125 -30.125 1 79.5 348 THR A C 1
ATOM 2841 O O . THR A 1 348 ? 6.68 -36.281 -29.266 1 79.5 348 THR A O 1
ATOM 2844 N N . GLU A 1 349 ? 8.031 -37.594 -30.406 1 83.19 349 GLU A N 1
ATOM 2845 C CA . GLU A 1 349 ? 9.203 -37 -29.766 1 83.19 349 GLU A CA 1
ATOM 2846 C C . GLU A 1 349 ? 9.328 -35.531 -30.125 1 83.19 349 GLU A C 1
ATOM 2848 O O . GLU A 1 349 ? 9.758 -34.719 -29.312 1 83.19 349 GLU A O 1
ATOM 2853 N N . ASN A 1 350 ? 8.938 -35.25 -31.312 1 83.69 350 ASN A N 1
ATOM 2854 C CA . ASN A 1 350 ? 8.977 -33.875 -31.75 1 83.69 350 ASN A CA 1
ATOM 2855 C C . ASN A 1 350 ? 7.957 -33.031 -31 1 83.69 350 ASN A C 1
ATOM 2857 O O . ASN A 1 350 ? 8.242 -31.875 -30.656 1 83.69 350 ASN A O 1
ATOM 2861 N N . SER A 1 351 ? 6.84 -33.625 -30.844 1 86.38 351 SER A N 1
ATOM 2862 C CA . SER A 1 351 ? 5.812 -32.906 -30.078 1 86.38 351 SER A CA 1
ATOM 2863 C C . SER A 1 351 ? 6.242 -32.719 -28.641 1 86.38 351 SER A C 1
ATOM 2865 O O . SER A 1 351 ? 5.941 -31.672 -28.047 1 86.38 351 SER A O 1
ATOM 2867 N N . LEU A 1 352 ? 6.867 -33.688 -28.125 1 90.5 352 LEU A N 1
ATOM 2868 C CA . LEU A 1 352 ? 7.371 -33.562 -26.766 1 90.5 352 LEU A CA 1
ATOM 2869 C C . LEU A 1 352 ? 8.398 -32.469 -26.656 1 90.5 352 LEU A C 1
ATOM 2871 O O . LEU A 1 352 ? 8.328 -31.625 -25.75 1 90.5 352 LEU A O 1
ATOM 2875 N N . ARG A 1 353 ? 9.297 -32.469 -27.594 1 90.06 353 ARG A N 1
ATOM 2876 C CA . ARG A 1 353 ? 10.32 -31.438 -27.625 1 90.06 353 ARG A CA 1
ATOM 2877 C C . ARG A 1 353 ? 9.688 -30.047 -27.734 1 90.06 353 ARG A C 1
ATOM 2879 O O . ARG A 1 353 ? 10.102 -29.125 -27.047 1 90.06 353 ARG A O 1
ATOM 2886 N N . GLY A 1 354 ? 8.742 -29.969 -28.578 1 90.62 354 GLY A N 1
ATOM 2887 C CA . GLY A 1 354 ? 8.055 -28.703 -28.781 1 90.62 354 GLY A CA 1
ATOM 2888 C C . GLY A 1 354 ? 7.367 -28.188 -27.516 1 90.62 354 GLY A C 1
ATOM 2889 O O . GLY A 1 354 ? 7.473 -27.016 -27.188 1 90.62 354 GLY A O 1
ATOM 2890 N N . VAL A 1 355 ? 6.641 -29.062 -26.859 1 92.75 355 VAL A N 1
ATOM 2891 C CA . VAL A 1 355 ? 5.887 -28.641 -25.688 1 92.75 355 VAL A CA 1
ATOM 2892 C C . VAL A 1 355 ? 6.852 -28.297 -24.547 1 92.75 355 VAL A C 1
ATOM 2894 O O . VAL A 1 355 ? 6.605 -27.344 -23.797 1 92.75 355 VAL A O 1
ATOM 2897 N N . ILE A 1 356 ? 7.961 -28.984 -24.406 1 95.25 356 ILE A N 1
ATOM 2898 C CA . ILE A 1 356 ? 8.969 -28.703 -23.391 1 95.25 356 ILE A CA 1
ATOM 2899 C C . ILE A 1 356 ? 9.57 -27.312 -23.641 1 95.25 356 ILE A C 1
ATOM 2901 O O . ILE A 1 356 ? 9.734 -26.531 -22.703 1 95.25 356 ILE A O 1
ATOM 2905 N N . LEU A 1 357 ? 9.859 -27.047 -24.875 1 95.19 357 LEU A N 1
ATOM 2906 C CA . LEU A 1 357 ? 10.43 -25.75 -25.219 1 95.19 357 LEU A CA 1
ATOM 2907 C C . LEU A 1 357 ? 9.43 -24.625 -24.953 1 95.19 357 LEU A C 1
ATOM 2909 O O . LEU A 1 357 ? 9.797 -23.578 -24.422 1 95.19 357 LEU A O 1
ATOM 2913 N N . ASP A 1 358 ? 8.203 -24.812 -25.312 1 95.12 358 ASP A N 1
ATOM 2914 C CA . ASP A 1 358 ? 7.168 -23.828 -25.047 1 95.12 358 ASP A CA 1
ATOM 2915 C C . ASP A 1 358 ? 7.055 -23.531 -23.547 1 95.12 358 ASP A C 1
ATOM 2917 O O . ASP A 1 358 ? 6.996 -22.375 -23.141 1 95.12 358 ASP A O 1
ATOM 2921 N N . ILE A 1 359 ? 6.988 -24.562 -22.812 1 97.19 359 ILE A N 1
ATOM 2922 C CA . ILE A 1 359 ? 6.863 -24.406 -21.375 1 97.19 359 ILE A CA 1
ATOM 2923 C C . ILE A 1 359 ? 8.086 -23.672 -20.828 1 97.19 359 ILE A C 1
ATOM 2925 O O . ILE A 1 359 ? 7.949 -22.797 -19.969 1 97.19 359 ILE A O 1
ATOM 2929 N N . HIS A 1 360 ? 9.195 -24.047 -21.312 1 97.12 360 HIS A N 1
ATOM 2930 C CA . HIS A 1 360 ? 10.43 -23.406 -20.875 1 97.12 360 HIS A CA 1
ATOM 2931 C C . HIS A 1 360 ? 10.391 -21.906 -21.141 1 97.12 360 HIS A C 1
ATOM 2933 O O . HIS A 1 360 ? 10.648 -21.094 -20.25 1 97.12 360 HIS A O 1
ATOM 2939 N N . PHE A 1 361 ? 10.07 -21.516 -22.328 1 97.5 361 PHE A N 1
ATOM 2940 C CA . PHE A 1 361 ? 10.102 -20.094 -22.688 1 97.5 361 PHE A CA 1
ATOM 2941 C C . PHE A 1 361 ? 9 -19.328 -21.984 1 97.5 361 PHE A C 1
ATOM 2943 O O . PHE A 1 361 ? 9.18 -18.172 -21.609 1 97.5 361 PHE A O 1
ATOM 2950 N N . LEU A 1 362 ? 7.855 -19.953 -21.844 1 98.25 362 LEU A N 1
ATOM 2951 C CA . LEU A 1 362 ? 6.797 -19.328 -21.047 1 98.25 362 LEU A CA 1
ATOM 2952 C C . LEU A 1 362 ? 7.266 -19.062 -19.625 1 98.25 362 LEU A C 1
ATOM 2954 O O . LEU A 1 362 ? 6.996 -18 -19.062 1 98.25 362 LEU A O 1
ATOM 2958 N N . SER A 1 363 ? 7.938 -19.984 -19.031 1 98.5 363 SER A N 1
ATOM 2959 C CA . SER A 1 363 ? 8.406 -19.859 -17.656 1 98.5 363 SER A CA 1
ATOM 2960 C C . SER A 1 363 ? 9.469 -18.766 -17.531 1 98.5 363 SER A C 1
ATOM 2962 O O . SER A 1 363 ? 9.633 -18.172 -16.469 1 98.5 363 SER A O 1
ATOM 2964 N N . GLN A 1 364 ? 10.172 -18.516 -18.609 1 98 364 GLN A N 1
ATOM 2965 C CA . GLN A 1 364 ? 11.242 -17.531 -18.609 1 98 364 GLN A CA 1
ATOM 2966 C C . GLN A 1 364 ? 10.695 -16.125 -18.797 1 98 364 GLN A C 1
ATOM 2968 O O . GLN A 1 364 ? 11.406 -15.133 -18.594 1 98 364 GLN A O 1
ATOM 2973 N N . ALA A 1 365 ? 9.43 -15.984 -19.109 1 98.25 365 ALA A N 1
ATOM 2974 C CA . ALA A 1 365 ? 8.836 -14.672 -19.375 1 98.25 365 ALA A CA 1
ATOM 2975 C C . ALA A 1 365 ? 8.727 -13.844 -18.109 1 98.25 365 ALA A C 1
ATOM 2977 O O . ALA A 1 365 ? 8.797 -14.383 -17 1 98.25 365 ALA A O 1
ATOM 2978 N N . ASP A 1 366 ? 8.578 -12.539 -18.281 1 97.81 366 ASP A N 1
ATOM 2979 C CA . ASP A 1 366 ? 8.438 -11.633 -17.156 1 97.81 366 ASP A CA 1
ATOM 2980 C C . ASP A 1 366 ? 7.043 -11.742 -16.531 1 97.81 366 ASP A C 1
ATOM 2982 O O . ASP A 1 366 ? 6.852 -11.422 -15.352 1 97.81 366 ASP A O 1
ATOM 2986 N N . PHE A 1 367 ? 6.16 -12.117 -17.281 1 98.56 367 PHE A N 1
ATOM 2987 C CA . PHE A 1 367 ? 4.754 -12.219 -16.906 1 98.56 367 PHE A CA 1
ATOM 2988 C C . PHE A 1 367 ? 4.023 -13.211 -17.812 1 98.56 367 PHE A C 1
ATOM 2990 O O . PHE A 1 367 ? 4.34 -13.32 -19 1 98.56 367 PHE A O 1
ATOM 2997 N N . LEU A 1 368 ? 3.037 -13.914 -17.219 1 98.69 368 LEU A N 1
ATOM 2998 C CA . LEU A 1 368 ? 2.299 -14.93 -17.969 1 98.69 368 LEU A CA 1
ATOM 2999 C C . LEU A 1 368 ? 0.838 -14.523 -18.125 1 98.69 368 LEU A C 1
ATOM 3001 O O . LEU A 1 368 ? 0.192 -14.109 -17.172 1 98.69 368 LEU A O 1
ATOM 3005 N N . VAL A 1 369 ? 0.365 -14.547 -19.344 1 98.62 369 VAL A N 1
ATOM 3006 C CA . VAL A 1 369 ? -1.06 -14.422 -19.641 1 98.62 369 VAL A CA 1
ATOM 3007 C C . VAL A 1 369 ? -1.564 -15.695 -20.312 1 98.62 369 VAL A C 1
ATOM 3009 O O . VAL A 1 369 ? -1.161 -16.016 -21.438 1 98.62 369 VAL A O 1
ATOM 3012 N N . CYS A 1 370 ? -2.42 -16.438 -19.656 1 97.38 370 CYS A N 1
ATOM 3013 C CA . CYS A 1 370 ? -2.838 -17.75 -20.156 1 97.38 370 CYS A CA 1
ATOM 3014 C C . CYS A 1 370 ? -4.117 -18.219 -19.469 1 97.38 370 CYS A C 1
ATOM 3016 O O . CYS A 1 370 ? -4.902 -17.391 -18.984 1 97.38 370 CYS A O 1
ATOM 3018 N N . THR A 1 371 ? -4.484 -19.469 -19.641 1 94.94 371 THR A N 1
ATOM 3019 C CA . THR A 1 371 ? -5.582 -20.125 -18.922 1 94.94 371 THR A CA 1
ATOM 3020 C C . THR A 1 371 ? -5.059 -21.219 -18 1 94.94 371 THR A C 1
ATOM 3022 O O . THR A 1 371 ? -4.344 -22.125 -18.453 1 94.94 371 THR A O 1
ATOM 3025 N N . PHE A 1 372 ? -5.395 -21.172 -16.766 1 94.81 372 PHE A N 1
ATOM 3026 C CA . PHE A 1 372 ? -4.887 -22.141 -15.812 1 94.81 372 PHE A CA 1
ATOM 3027 C C . PHE A 1 372 ? -5.629 -23.469 -15.945 1 94.81 372 PHE A C 1
ATOM 3029 O O . PHE A 1 372 ? -5.246 -24.469 -15.328 1 94.81 372 PHE A O 1
ATOM 3036 N N . SER A 1 373 ? -6.617 -23.531 -16.797 1 91.38 373 SER A N 1
ATOM 3037 C CA . SER A 1 373 ? -7.195 -24.828 -17.172 1 91.38 373 SER A CA 1
ATOM 3038 C C . SER A 1 373 ? -6.223 -25.656 -18 1 91.38 373 SER A C 1
ATOM 3040 O O . SER A 1 373 ? -6.383 -26.875 -18.125 1 91.38 373 SER A O 1
ATOM 3042 N N . SER A 1 374 ? -5.242 -24.969 -18.5 1 91.25 374 SER A N 1
ATOM 3043 C CA . SER A 1 374 ? -4.211 -25.656 -19.266 1 91.25 374 SER A CA 1
ATOM 3044 C C . SER A 1 374 ? -3.053 -26.094 -18.391 1 91.25 374 SER A C 1
ATOM 3046 O O . SER A 1 374 ? -2.51 -25.297 -17.625 1 91.25 374 SER A O 1
ATOM 3048 N N . GLN A 1 375 ? -2.625 -27.375 -18.609 1 92.75 375 GLN A N 1
ATOM 3049 C CA . GLN A 1 375 ? -1.477 -27.875 -17.859 1 92.75 375 GLN A CA 1
ATOM 3050 C C . GLN A 1 375 ? -0.19 -27.188 -18.297 1 92.75 375 GLN A C 1
ATOM 3052 O O . GLN A 1 375 ? 0.716 -26.984 -17.484 1 92.75 375 GLN A O 1
ATOM 3057 N N . VAL A 1 376 ? -0.157 -26.766 -19.531 1 93.56 376 VAL A N 1
ATOM 3058 C CA . VAL A 1 376 ? 1.026 -26.109 -20.062 1 93.56 376 VAL A CA 1
ATOM 3059 C C . VAL A 1 376 ? 1.269 -24.797 -19.297 1 93.56 376 VAL A C 1
ATOM 3061 O O . VAL A 1 376 ? 2.387 -24.531 -18.844 1 93.56 376 VAL A O 1
ATOM 3064 N N . CYS A 1 377 ? 0.248 -24.062 -19.125 1 96.12 377 CYS A N 1
ATOM 3065 C CA . CYS A 1 377 ? 0.36 -22.797 -18.422 1 96.12 377 CYS A CA 1
ATOM 3066 C C . CYS A 1 377 ? 0.72 -23.031 -16.953 1 96.12 377 CYS A C 1
ATOM 3068 O O . CYS A 1 377 ? 1.57 -22.328 -16.406 1 96.12 377 CYS A O 1
ATOM 3070 N N . ARG A 1 378 ? 0.13 -23.969 -16.312 1 97.94 378 ARG A N 1
ATOM 3071 C CA . ARG A 1 378 ? 0.366 -24.234 -14.891 1 97.94 378 ARG A CA 1
ATOM 3072 C C . ARG A 1 378 ? 1.803 -24.688 -14.648 1 97.94 378 ARG A C 1
ATOM 3074 O O . ARG A 1 378 ? 2.441 -24.25 -13.695 1 97.94 378 ARG A O 1
ATOM 3081 N N . VAL A 1 379 ? 2.309 -25.531 -15.523 1 98.38 379 VAL A N 1
ATOM 3082 C CA . VAL A 1 379 ? 3.682 -26 -15.375 1 98.38 379 VAL A CA 1
ATOM 3083 C C . VAL A 1 379 ? 4.652 -24.844 -15.586 1 98.38 379 VAL A C 1
ATOM 3085 O O . VAL A 1 379 ? 5.629 -24.703 -14.844 1 98.38 379 VAL A O 1
ATOM 3088 N N . ALA A 1 380 ? 4.355 -24.016 -16.578 1 98.69 380 ALA A N 1
ATOM 3089 C CA . ALA A 1 380 ? 5.195 -22.844 -16.812 1 98.69 380 ALA A CA 1
ATOM 3090 C C . ALA A 1 380 ? 5.219 -21.938 -15.578 1 98.69 380 ALA A C 1
ATOM 3092 O O . ALA A 1 380 ? 6.277 -21.469 -15.164 1 98.69 380 ALA A O 1
ATOM 3093 N N . TYR A 1 381 ? 4.07 -21.75 -15.047 1 98.62 381 TYR A N 1
ATOM 3094 C CA . TYR A 1 381 ? 3.924 -20.953 -13.844 1 98.62 381 TYR A CA 1
ATOM 3095 C C . TYR A 1 381 ? 4.699 -21.562 -12.68 1 98.62 381 TYR A C 1
ATOM 3097 O O . TYR A 1 381 ? 5.355 -20.844 -11.922 1 98.62 381 TYR A O 1
ATOM 3105 N N . GLU A 1 382 ? 4.652 -22.844 -12.539 1 98.75 382 GLU A N 1
ATOM 3106 C CA . GLU A 1 382 ? 5.379 -23.547 -11.484 1 98.75 382 GLU A CA 1
ATOM 3107 C C . GLU A 1 382 ? 6.887 -23.391 -11.656 1 98.75 382 GLU A C 1
ATOM 3109 O O . GLU A 1 382 ? 7.602 -23.094 -10.695 1 98.75 382 GLU A O 1
ATOM 3114 N N . ILE A 1 383 ? 7.344 -23.578 -12.852 1 98.75 383 ILE A N 1
ATOM 3115 C CA . ILE A 1 383 ? 8.773 -23.438 -13.125 1 98.75 383 ILE A CA 1
ATOM 3116 C C . ILE A 1 383 ? 9.203 -22 -12.82 1 98.75 383 ILE A C 1
ATOM 3118 O O . ILE A 1 383 ? 10.281 -21.781 -12.258 1 98.75 383 ILE A O 1
ATOM 3122 N N . MET A 1 384 ? 8.352 -21.094 -13.133 1 98.62 384 MET A N 1
ATOM 3123 C CA . MET A 1 384 ? 8.633 -19.688 -12.906 1 98.62 384 MET A CA 1
ATOM 3124 C C . MET A 1 384 ? 8.914 -19.422 -11.438 1 98.62 384 MET A C 1
ATOM 3126 O O . MET A 1 384 ? 9.727 -18.547 -11.102 1 98.62 384 MET A O 1
ATOM 3130 N N . GLN A 1 385 ? 8.328 -20.156 -10.516 1 98.44 385 GLN A N 1
ATOM 3131 C CA . GLN A 1 385 ? 8.492 -19.953 -9.078 1 98.44 385 GLN A CA 1
ATOM 3132 C C . GLN A 1 385 ? 9.914 -20.297 -8.633 1 98.44 385 GLN A C 1
ATOM 3134 O O . GLN A 1 385 ? 10.352 -19.875 -7.559 1 98.44 385 GLN A O 1
ATOM 3139 N N . THR A 1 386 ? 10.641 -21.062 -9.406 1 97.75 386 THR A N 1
ATOM 3140 C CA . THR A 1 386 ? 12 -21.438 -9.031 1 97.75 386 THR A CA 1
ATOM 3141 C C . THR A 1 386 ? 13.008 -20.469 -9.641 1 97.75 386 THR A C 1
ATOM 3143 O O . THR A 1 386 ? 14.195 -20.5 -9.289 1 97.75 386 THR A O 1
ATOM 3146 N N . LEU A 1 387 ? 12.531 -19.641 -10.531 1 98 387 LEU A N 1
ATOM 3147 C CA . LEU A 1 387 ? 13.414 -18.719 -11.234 1 98 387 LEU A CA 1
ATOM 3148 C C . LEU A 1 387 ? 13.422 -17.344 -10.562 1 98 387 LEU A C 1
ATOM 3150 O O . LEU A 1 387 ? 14.312 -16.531 -10.812 1 98 387 LEU A O 1
ATOM 3154 N N . HIS A 1 388 ? 12.43 -17.094 -9.719 1 97.44 388 HIS A N 1
ATOM 3155 C CA . HIS A 1 388 ? 12.281 -15.859 -8.969 1 97.44 388 HIS A CA 1
ATOM 3156 C C . HIS A 1 388 ? 12.062 -16.141 -7.484 1 97.44 388 HIS A C 1
ATOM 3158 O O . HIS A 1 388 ? 11.547 -17.203 -7.117 1 97.44 388 HIS A O 1
ATOM 3164 N N . PRO A 1 389 ? 12.461 -15.172 -6.594 1 97.19 389 PRO A N 1
ATOM 3165 C CA . PRO A 1 389 ? 12.164 -15.375 -5.176 1 97.19 389 PRO A CA 1
ATOM 3166 C C . PRO A 1 389 ? 10.68 -15.555 -4.902 1 97.19 389 PRO A C 1
ATOM 3168 O O . PRO A 1 389 ? 10.289 -16.422 -4.105 1 97.19 389 PRO A O 1
ATOM 3171 N N . ASP A 1 390 ? 9.922 -14.781 -5.559 1 97.75 390 ASP A N 1
ATOM 3172 C CA . ASP A 1 390 ? 8.461 -14.844 -5.457 1 97.75 390 ASP A CA 1
ATOM 3173 C C . ASP A 1 390 ? 7.805 -14.398 -6.762 1 97.75 390 ASP A C 1
ATOM 3175 O O . ASP A 1 390 ? 7.762 -13.203 -7.07 1 97.75 390 ASP A O 1
ATOM 3179 N N . ALA A 1 391 ? 7.273 -15.328 -7.516 1 98 391 ALA A N 1
ATOM 3180 C CA . ALA A 1 391 ? 6.586 -15.023 -8.766 1 98 391 ALA A CA 1
ATOM 3181 C C . ALA A 1 391 ? 5.102 -15.352 -8.672 1 98 391 ALA A C 1
ATOM 3183 O O . ALA A 1 391 ? 4.449 -15.625 -9.688 1 98 391 ALA A O 1
ATOM 3184 N N . SER A 1 392 ? 4.594 -15.328 -7.461 1 97.56 392 SER A N 1
ATOM 3185 C CA . SER A 1 392 ? 3.217 -15.758 -7.23 1 97.56 392 SER A CA 1
ATOM 3186 C C . SER A 1 392 ? 2.227 -14.844 -7.938 1 97.56 392 SER A C 1
ATOM 3188 O O . SER A 1 392 ? 1.119 -15.258 -8.281 1 97.56 392 SER A O 1
ATOM 3190 N N . ALA A 1 393 ? 2.646 -13.617 -8.203 1 96.31 393 ALA A N 1
ATOM 3191 C CA . ALA A 1 393 ? 1.733 -12.656 -8.82 1 96.31 393 ALA A CA 1
ATOM 3192 C C . ALA A 1 393 ? 2.113 -12.398 -10.273 1 96.31 393 ALA A C 1
ATOM 3194 O O . ALA A 1 393 ? 1.578 -11.484 -10.914 1 96.31 393 ALA A O 1
ATOM 3195 N N . HIS A 1 394 ? 2.982 -13.188 -10.914 1 97.5 394 HIS A N 1
ATOM 3196 C CA . HIS A 1 394 ? 3.5 -12.922 -12.258 1 97.5 394 HIS A CA 1
ATOM 3197 C C . HIS A 1 394 ? 2.654 -13.609 -13.32 1 97.5 394 HIS A C 1
ATOM 3199 O O . HIS A 1 394 ? 3.189 -14.281 -14.203 1 97.5 394 HIS A O 1
ATOM 3205 N N . PHE A 1 395 ? 1.295 -13.375 -13.117 1 98 395 PHE A N 1
ATOM 3206 C CA . PHE A 1 395 ? 0.434 -14.016 -14.102 1 98 395 PHE A CA 1
ATOM 3207 C C . PHE A 1 395 ? -0.931 -13.344 -14.148 1 98 395 PHE A C 1
ATOM 3209 O O . PHE A 1 395 ? -1.29 -12.594 -13.242 1 98 395 PHE A O 1
ATOM 3216 N N . HIS A 1 396 ? -1.569 -13.562 -15.195 1 97.62 396 HIS A N 1
ATOM 3217 C CA . HIS A 1 396 ? -3.012 -13.383 -15.305 1 97.62 396 HIS A CA 1
ATOM 3218 C C . HIS A 1 396 ? -3.66 -14.547 -16.047 1 97.62 396 HIS A C 1
ATOM 3220 O O . HIS A 1 396 ? -3.334 -14.797 -17.219 1 97.62 396 HIS A O 1
ATOM 3226 N N . SER A 1 397 ? -4.516 -15.18 -15.375 1 96.94 397 SER A N 1
ATOM 3227 C CA . SER A 1 397 ? -5.289 -16.234 -16.016 1 96.94 397 SER A CA 1
ATOM 3228 C C . SER A 1 397 ? -6.66 -15.734 -16.453 1 96.94 397 SER A C 1
ATOM 3230 O O . SER A 1 397 ? -7.293 -14.953 -15.75 1 96.94 397 SER A O 1
ATOM 3232 N N . LEU A 1 398 ? -7.168 -16.266 -17.578 1 95.56 398 LEU A N 1
ATOM 3233 C CA . LEU A 1 398 ? -8.438 -15.781 -18.125 1 95.56 398 LEU A CA 1
ATOM 3234 C C . LEU A 1 398 ? -9.602 -16.609 -17.578 1 95.56 398 LEU A C 1
ATOM 3236 O O . LEU A 1 398 ? -10.758 -16.203 -17.703 1 95.56 398 LEU A O 1
ATOM 3240 N N . ASP A 1 399 ? -9.336 -17.75 -16.969 1 91.62 399 ASP A N 1
ATOM 3241 C CA . ASP A 1 399 ? -10.5 -18.609 -16.75 1 91.62 399 ASP A CA 1
ATOM 3242 C C . ASP A 1 399 ? -10.484 -19.203 -15.352 1 91.62 399 ASP A C 1
ATOM 3244 O O . ASP A 1 399 ? -11.531 -19.594 -14.828 1 91.62 399 ASP A O 1
ATOM 3248 N N . ASP A 1 400 ? -9.273 -19.516 -14.805 1 91.31 400 ASP A N 1
ATOM 3249 C CA . ASP A 1 400 ? -9.242 -20.219 -13.531 1 91.31 400 ASP A CA 1
ATOM 3250 C C . ASP A 1 400 ? -8.109 -19.703 -12.641 1 91.31 400 ASP A C 1
ATOM 3252 O O . ASP A 1 400 ? -7.23 -18.984 -13.109 1 91.31 400 ASP A O 1
ATOM 3256 N N . ILE A 1 401 ? -8.234 -20.141 -11.328 1 94.81 401 ILE A N 1
ATOM 3257 C CA . ILE A 1 401 ? -7.109 -19.938 -10.422 1 94.81 401 ILE A CA 1
ATOM 3258 C C . ILE A 1 401 ? -6.125 -21.094 -10.555 1 94.81 401 ILE A C 1
ATOM 3260 O O . ILE A 1 401 ? -6.445 -22.125 -11.156 1 94.81 401 ILE A O 1
ATOM 3264 N N . TYR A 1 402 ? -4.949 -20.891 -10.07 1 95.81 402 TYR A N 1
ATOM 3265 C CA . TYR A 1 402 ? -3.99 -22 -10.039 1 95.81 402 TYR A CA 1
ATOM 3266 C C . TYR A 1 402 ? -4.504 -23.141 -9.18 1 95.81 402 TYR A C 1
ATOM 3268 O O . TYR A 1 402 ? -5.012 -22.922 -8.078 1 95.81 402 TYR A O 1
ATOM 3276 N N . TYR A 1 403 ? -4.383 -24.359 -9.695 1 93.12 403 TYR A N 1
ATOM 3277 C CA . TYR A 1 403 ? -4.742 -25.562 -8.961 1 93.12 403 TYR A CA 1
ATOM 3278 C C . TYR A 1 403 ? -3.91 -26.75 -9.43 1 93.12 403 TYR A C 1
ATOM 3280 O O . TYR A 1 403 ? -3.367 -26.75 -10.539 1 93.12 403 TYR A O 1
ATOM 3288 N N . PHE A 1 404 ? -3.76 -27.719 -8.547 1 93.38 404 PHE A N 1
ATOM 3289 C CA . PHE A 1 404 ? -3.133 -29 -8.844 1 93.38 404 PHE A CA 1
ATOM 3290 C C . PHE A 1 404 ? -4.172 -30.109 -8.891 1 93.38 404 PHE A C 1
ATOM 3292 O O . PHE A 1 404 ? -4.945 -30.281 -7.949 1 93.38 404 PHE A O 1
ATOM 3299 N N . GLY A 1 405 ? -4.219 -30.828 -10.023 1 88 405 GLY A N 1
ATOM 3300 C CA . GLY A 1 405 ? -5.184 -31.906 -10.125 1 88 405 GLY A CA 1
ATOM 3301 C C . GLY A 1 405 ? -5.078 -32.906 -8.977 1 88 405 GLY A C 1
ATOM 3302 O O . GLY A 1 405 ? -3.996 -33.406 -8.688 1 88 405 GLY A O 1
ATOM 3303 N N . GLY A 1 406 ? -6.188 -33.125 -8.336 1 87.75 406 GLY A N 1
ATOM 3304 C CA . GLY A 1 406 ? -6.203 -34.062 -7.223 1 87.75 406 GLY A CA 1
ATOM 3305 C C . GLY A 1 406 ? -5.758 -33.438 -5.914 1 87.75 406 GLY A C 1
ATOM 3306 O O . GLY A 1 406 ? -5.574 -34.156 -4.914 1 87.75 406 GLY A O 1
ATOM 3307 N N . GLN A 1 407 ? -5.621 -32.125 -5.934 1 91.38 407 GLN A N 1
ATOM 3308 C CA . GLN A 1 407 ? -5.211 -31.422 -4.723 1 91.38 407 GLN A CA 1
ATOM 3309 C C . GLN A 1 407 ? -6.285 -31.516 -3.643 1 91.38 407 GLN A C 1
ATOM 3311 O O . GLN A 1 407 ? -7.414 -31.922 -3.914 1 91.38 407 GLN A O 1
ATOM 3316 N N . ASN A 1 408 ? -5.785 -31.141 -2.404 1 91.06 408 ASN A N 1
ATOM 3317 C CA . ASN A 1 408 ? -6.742 -30.938 -1.322 1 91.06 408 ASN A CA 1
ATOM 3318 C C . ASN A 1 408 ? -7.59 -29.688 -1.548 1 91.06 408 ASN A C 1
ATOM 3320 O O . ASN A 1 408 ? -7.332 -28.906 -2.473 1 91.06 408 ASN A O 1
ATOM 3324 N N . ALA A 1 409 ? -8.594 -29.578 -0.735 1 91.25 409 ALA A N 1
ATOM 3325 C CA . ALA A 1 409 ? -9.484 -28.422 -0.85 1 91.25 409 ALA A CA 1
ATOM 3326 C C . ALA A 1 409 ? -8.719 -27.125 -0.675 1 91.25 409 ALA A C 1
ATOM 3328 O O . ALA A 1 409 ? -7.84 -27.016 0.185 1 91.25 409 ALA A O 1
ATOM 3329 N N . HIS A 1 410 ? -8.969 -26.219 -1.58 1 95.44 410 HIS A N 1
ATOM 3330 C CA . HIS A 1 410 ? -8.43 -24.875 -1.452 1 95.44 410 HIS A CA 1
ATOM 3331 C C . HIS A 1 410 ? -9.312 -24 -0.564 1 95.44 410 HIS A C 1
ATOM 3333 O O . HIS A 1 410 ? -10.367 -23.531 -1.002 1 95.44 410 HIS A O 1
ATOM 3339 N N . ASN A 1 411 ? -8.883 -23.797 0.657 1 96.69 411 ASN A N 1
ATOM 3340 C CA . ASN A 1 411 ? -9.703 -23.125 1.651 1 96.69 411 ASN A CA 1
ATOM 3341 C C . ASN A 1 411 ? -9.219 -21.688 1.894 1 96.69 411 ASN A C 1
ATOM 3343 O O . ASN A 1 411 ? -8.016 -21.422 1.884 1 96.69 411 ASN A O 1
ATOM 3347 N N . GLN A 1 412 ? -10.141 -20.859 2.084 1 97.81 412 GLN A N 1
ATOM 3348 C CA . GLN A 1 412 ? -9.922 -19.484 2.494 1 97.81 412 GLN A CA 1
ATOM 3349 C C . GLN A 1 412 ? -10.688 -19.156 3.773 1 97.81 412 GLN A C 1
ATOM 3351 O O . GLN A 1 412 ? -11.586 -19.906 4.172 1 97.81 412 GLN A O 1
ATOM 3356 N N . LEU A 1 413 ? -10.25 -18.203 4.418 1 98.06 413 LEU A N 1
ATOM 3357 C CA . LEU A 1 413 ? -10.891 -17.734 5.648 1 98.06 413 LEU A CA 1
ATOM 3358 C C . LEU A 1 413 ? -11.547 -16.375 5.441 1 98.06 413 LEU A C 1
ATOM 3360 O O . LEU A 1 413 ? -10.906 -15.43 4.98 1 98.06 413 LEU A O 1
ATOM 3364 N N . ALA A 1 414 ? -12.844 -16.266 5.746 1 98.25 414 ALA A N 1
ATOM 3365 C CA . ALA A 1 414 ? -13.539 -14.984 5.684 1 98.25 414 ALA A CA 1
ATOM 3366 C C . ALA A 1 414 ? -13.031 -14.039 6.77 1 98.25 414 ALA A C 1
ATOM 3368 O O . ALA A 1 414 ? -12.969 -14.406 7.945 1 98.25 414 ALA A O 1
ATOM 3369 N N . ILE A 1 415 ? -12.734 -12.82 6.414 1 96.38 415 ILE A N 1
ATOM 3370 C CA . ILE A 1 415 ? -12.195 -11.891 7.398 1 96.38 415 ILE A CA 1
ATOM 3371 C C . ILE A 1 415 ? -13.164 -10.719 7.578 1 96.38 415 ILE A C 1
ATOM 3373 O O . ILE A 1 415 ? -13.062 -9.961 8.547 1 96.38 415 ILE A O 1
ATOM 3377 N N . TYR A 1 416 ? -14.102 -10.492 6.668 1 96.12 416 TYR A N 1
ATOM 3378 C CA . TYR A 1 416 ? -15.156 -9.484 6.77 1 96.12 416 TYR A CA 1
ATOM 3379 C C . TYR A 1 416 ? -16.531 -10.109 6.539 1 96.12 416 TYR A C 1
ATOM 3381 O O . TYR A 1 416 ? -16.656 -11.109 5.816 1 96.12 416 TYR A O 1
ATOM 3389 N N . PRO A 1 417 ? -17.469 -9.516 7.105 1 96.12 417 PRO A N 1
ATOM 3390 C CA . PRO A 1 417 ? -18.828 -10.008 6.84 1 96.12 417 PRO A CA 1
ATOM 3391 C C . PRO A 1 417 ? -19.328 -9.602 5.457 1 96.12 417 PRO A C 1
ATOM 3393 O O . PRO A 1 417 ? -18.859 -8.617 4.887 1 96.12 417 PRO A O 1
ATOM 3396 N N . HIS A 1 418 ? -20.188 -10.422 4.918 1 97.25 418 HIS A N 1
ATOM 3397 C CA . HIS A 1 418 ? -20.844 -10.117 3.648 1 97.25 418 HIS A CA 1
ATOM 3398 C C . HIS A 1 418 ? -22.312 -10.523 3.682 1 97.25 418 HIS A C 1
ATOM 3400 O O . HIS A 1 418 ? -22.641 -11.672 3.992 1 97.25 418 HIS A O 1
ATOM 3406 N N . GLN A 1 419 ? -23.125 -9.547 3.42 1 95.69 419 GLN A N 1
ATOM 3407 C CA . GLN A 1 419 ? -24.547 -9.797 3.232 1 95.69 419 GLN A CA 1
ATOM 3408 C C . GLN A 1 419 ? -24.906 -9.82 1.75 1 95.69 419 GLN A C 1
ATOM 3410 O O . GLN A 1 419 ? -24.812 -8.805 1.062 1 95.69 419 GLN A O 1
ATOM 3415 N N . PRO A 1 420 ? -25.344 -10.992 1.322 1 95.38 420 PRO A N 1
ATOM 3416 C CA . PRO A 1 420 ? -25.672 -11.125 -0.1 1 95.38 420 PRO A CA 1
ATOM 3417 C C . PRO A 1 420 ? -26.719 -10.109 -0.558 1 95.38 420 PRO A C 1
ATOM 3419 O O . PRO A 1 420 ? -27.672 -9.828 0.176 1 95.38 420 PRO A O 1
ATOM 3422 N N . ARG A 1 421 ? -26.625 -9.609 -1.757 1 88.56 421 ARG A N 1
ATOM 3423 C CA . ARG A 1 421 ? -27.594 -8.688 -2.332 1 88.56 421 ARG A CA 1
ATOM 3424 C C . ARG A 1 421 ? -28.562 -9.422 -3.254 1 88.56 421 ARG A C 1
ATOM 3426 O O . ARG A 1 421 ? -29.625 -8.898 -3.584 1 88.56 421 ARG A O 1
ATOM 3433 N N . ASN A 1 422 ? -28.125 -10.555 -3.715 1 91.69 422 ASN A N 1
ATOM 3434 C CA . ASN A 1 422 ? -28.953 -11.398 -4.57 1 91.69 422 ASN A CA 1
ATOM 3435 C C . ASN A 1 422 ? -28.766 -12.875 -4.258 1 91.69 422 ASN A C 1
ATOM 3437 O O . ASN A 1 422 ? -27.969 -13.234 -3.393 1 91.69 422 ASN A O 1
ATOM 3441 N N . ALA A 1 423 ? -29.406 -13.688 -5 1 93.44 423 ALA A N 1
ATOM 3442 C CA . ALA A 1 423 ? -29.453 -15.117 -4.715 1 93.44 423 ALA A CA 1
ATOM 3443 C C . ALA A 1 423 ? -28.156 -15.805 -5.168 1 93.44 423 ALA A C 1
ATOM 3445 O O . ALA A 1 423 ? -27.859 -16.922 -4.738 1 93.44 423 ALA A O 1
ATOM 3446 N N . GLU A 1 424 ? -27.375 -15.203 -5.953 1 95.81 424 GLU A N 1
ATOM 3447 C CA . GLU A 1 424 ? -26.156 -15.812 -6.496 1 95.81 424 GLU A CA 1
ATOM 3448 C C . GLU A 1 424 ? -24.984 -15.664 -5.531 1 95.81 424 GLU A C 1
ATOM 3450 O O . GLU A 1 424 ? -23.969 -16.344 -5.676 1 95.81 424 GLU A O 1
ATOM 3455 N N . GLU A 1 425 ? -25.125 -14.836 -4.551 1 97.38 425 GLU A N 1
ATOM 3456 C CA . GLU A 1 425 ? -24.047 -14.586 -3.588 1 97.38 425 GLU A CA 1
ATOM 3457 C C . GLU A 1 425 ? -24.25 -15.406 -2.316 1 97.38 425 GLU A C 1
ATOM 3459 O O . GLU A 1 425 ? -25.359 -15.883 -2.051 1 97.38 425 GLU A O 1
ATOM 3464 N N . ILE A 1 426 ? -23.219 -15.562 -1.594 1 98.06 426 ILE A N 1
ATOM 3465 C CA . ILE A 1 426 ? -23.297 -16.297 -0.336 1 98.06 426 ILE A CA 1
ATOM 3466 C C . ILE A 1 426 ? -22.906 -15.383 0.822 1 98.06 426 ILE A C 1
ATOM 3468 O O . ILE A 1 426 ? -22.062 -14.492 0.661 1 98.06 426 ILE A O 1
ATOM 3472 N N . PRO A 1 427 ? -23.531 -15.578 1.953 1 97.62 427 PRO A N 1
ATOM 3473 C CA . PRO A 1 427 ? -23.141 -14.805 3.137 1 97.62 427 PRO A CA 1
ATOM 3474 C C . PRO A 1 427 ? -21.797 -15.242 3.717 1 97.62 427 PRO A C 1
ATOM 3476 O O . PRO A 1 427 ? -21.422 -16.406 3.592 1 97.62 427 PRO A O 1
ATOM 3479 N N . LEU A 1 428 ? -21.094 -14.289 4.223 1 98.12 428 LEU A N 1
ATOM 3480 C CA . LEU A 1 428 ? -19.844 -14.555 4.918 1 98.12 428 LEU A CA 1
ATOM 3481 C C . LEU A 1 428 ? -19.875 -13.984 6.332 1 98.12 428 LEU A C 1
ATOM 3483 O O . LEU A 1 428 ? -20.438 -12.906 6.559 1 98.12 428 LEU A O 1
ATOM 3487 N N . GLU A 1 429 ? -19.375 -14.648 7.266 1 97.75 429 GLU A N 1
ATOM 3488 C CA . GLU A 1 429 ? -19.016 -14.188 8.602 1 97.75 429 GLU A CA 1
ATOM 3489 C C . GLU A 1 429 ? -17.547 -14.445 8.906 1 97.75 429 GLU A C 1
ATOM 3491 O O . GLU A 1 429 ? -17 -15.477 8.523 1 97.75 429 GLU A O 1
ATOM 3496 N N . PRO A 1 430 ? -17 -13.461 9.578 1 96.62 430 PRO A N 1
ATOM 3497 C CA . PRO A 1 430 ? -15.594 -13.703 9.93 1 96.62 430 PRO A CA 1
ATOM 3498 C C . PRO A 1 430 ? -15.383 -15.055 10.609 1 96.62 430 PRO A C 1
ATOM 3500 O O . PRO A 1 430 ? -16.109 -15.398 11.547 1 96.62 430 PRO A O 1
ATOM 3503 N N . GLY A 1 431 ? -14.414 -15.773 10.078 1 97.56 431 GLY A N 1
ATOM 3504 C CA . GLY A 1 431 ? -14.141 -17.094 10.625 1 97.56 431 GLY A CA 1
ATOM 3505 C C . GLY A 1 431 ? -14.656 -18.219 9.75 1 97.56 431 GLY A C 1
ATOM 3506 O O . GLY A 1 431 ? -14.234 -19.375 9.906 1 97.56 431 GLY A O 1
ATOM 3507 N N . ASP A 1 432 ? -15.57 -17.906 8.844 1 98.38 432 ASP A N 1
ATOM 3508 C CA . ASP A 1 432 ? -16.078 -18.906 7.922 1 98.38 432 ASP A CA 1
ATOM 3509 C C . ASP A 1 432 ? -14.969 -19.453 7.023 1 98.38 432 ASP A C 1
ATOM 3511 O O . ASP A 1 432 ? -14.094 -18.703 6.582 1 98.38 432 ASP A O 1
ATOM 3515 N N . ILE A 1 433 ? -15 -20.766 6.781 1 98.38 433 ILE A N 1
ATOM 3516 C CA . ILE A 1 433 ? -14.102 -21.391 5.824 1 98.38 433 ILE A CA 1
ATOM 3517 C C . ILE A 1 433 ? -14.773 -21.484 4.457 1 98.38 433 ILE A C 1
ATOM 3519 O O . ILE A 1 433 ? -15.867 -22.062 4.336 1 98.38 433 ILE A O 1
ATOM 3523 N N . ILE A 1 434 ? -14.156 -20.891 3.496 1 98.44 434 ILE A N 1
ATOM 3524 C CA . ILE A 1 434 ? -14.695 -20.859 2.141 1 98.44 434 ILE A CA 1
ATOM 3525 C C . ILE A 1 434 ? -13.828 -21.719 1.221 1 98.44 434 ILE A C 1
ATOM 3527 O O . ILE A 1 434 ? -12.617 -21.484 1.112 1 98.44 434 ILE A O 1
ATOM 3531 N N . GLY A 1 435 ? -14.414 -22.734 0.577 1 97.94 435 GLY A N 1
ATOM 3532 C CA . GLY A 1 435 ? -13.719 -23.453 -0.474 1 97.94 435 GLY A CA 1
ATOM 3533 C C . GLY A 1 435 ? -13.766 -22.766 -1.818 1 97.94 435 GLY A C 1
ATOM 3534 O O . GLY A 1 435 ? -14.789 -22.797 -2.502 1 97.94 435 GLY A O 1
ATOM 3535 N N . VAL A 1 436 ? -12.719 -22.125 -2.209 1 96.69 436 VAL A N 1
ATOM 3536 C CA . VAL A 1 436 ? -12.711 -21.328 -3.432 1 96.69 436 VAL A CA 1
ATOM 3537 C C . VAL A 1 436 ? -12.758 -22.25 -4.648 1 96.69 436 VAL A C 1
ATOM 3539 O O . VAL A 1 436 ? -12.102 -23.297 -4.668 1 96.69 436 VAL A O 1
ATOM 3542 N N . ALA A 1 437 ? -13.547 -21.828 -5.648 1 93.31 437 ALA A N 1
ATOM 3543 C CA . ALA A 1 437 ? -13.703 -22.609 -6.875 1 93.31 437 ALA A CA 1
ATOM 3544 C C . ALA A 1 437 ? -13.312 -21.781 -8.102 1 93.31 437 ALA A C 1
ATOM 3546 O O . ALA A 1 437 ? -13.234 -22.297 -9.211 1 93.31 437 ALA A O 1
ATOM 3547 N N . GLY A 1 438 ? -13.102 -20.5 -7.879 1 93.31 438 GLY A N 1
ATOM 3548 C CA . GLY A 1 438 ? -12.719 -19.688 -9.023 1 93.31 438 GLY A CA 1
ATOM 3549 C C . GLY A 1 438 ? -12.695 -18.203 -8.703 1 93.31 438 GLY A C 1
ATOM 3550 O O . GLY A 1 438 ? -13.359 -17.75 -7.773 1 93.31 438 GLY A O 1
ATOM 3551 N N . ASN A 1 439 ? -11.945 -17.453 -9.469 1 92.94 439 ASN A N 1
ATOM 3552 C CA . ASN A 1 439 ? -11.922 -15.984 -9.461 1 92.94 439 ASN A CA 1
ATOM 3553 C C . ASN A 1 439 ? -12.508 -15.414 -10.75 1 92.94 439 ASN A C 1
ATOM 3555 O O . ASN A 1 439 ? -12.258 -15.938 -11.836 1 92.94 439 ASN A O 1
ATOM 3559 N N . HIS A 1 440 ? -13.281 -14.398 -10.672 1 92.62 440 HIS A N 1
ATOM 3560 C CA . HIS A 1 440 ? -13.961 -13.836 -11.836 1 92.62 440 HIS A CA 1
ATOM 3561 C C . HIS A 1 440 ? -13.219 -12.625 -12.383 1 92.62 440 HIS A C 1
ATOM 3563 O O . HIS A 1 440 ? -13.57 -12.094 -13.438 1 92.62 440 HIS A O 1
ATOM 3569 N N . TRP A 1 441 ? -12.211 -12.164 -11.656 1 94.12 441 TRP A N 1
ATOM 3570 C CA . TRP A 1 441 ? -11.391 -11.023 -12.047 1 94.12 441 TRP A CA 1
ATOM 3571 C C . TRP A 1 441 ? -12.234 -9.766 -12.203 1 94.12 441 TRP A C 1
ATOM 3573 O O . TRP A 1 441 ? -12.039 -9 -13.148 1 94.12 441 TRP A O 1
ATOM 3583 N N . ASP A 1 442 ? -13.336 -9.625 -11.477 1 95.25 442 ASP A N 1
ATOM 3584 C CA . ASP A 1 442 ? -14.211 -8.453 -11.438 1 95.25 442 ASP A CA 1
ATOM 3585 C C . ASP A 1 442 ? -14.469 -8.016 -10 1 95.25 442 ASP A C 1
ATOM 3587 O O . ASP A 1 442 ? -15.422 -7.281 -9.727 1 95.25 442 ASP A O 1
ATOM 3591 N N . GLY A 1 443 ? -13.625 -8.594 -9.078 1 95.56 443 GLY A N 1
ATOM 3592 C CA . GLY A 1 443 ? -13.773 -8.289 -7.668 1 95.56 443 GLY A CA 1
ATOM 3593 C C . GLY A 1 443 ? -14.523 -9.352 -6.898 1 95.56 443 GLY A C 1
ATOM 3594 O O . GLY A 1 443 ? -14.656 -9.266 -5.676 1 95.56 443 GLY A O 1
ATOM 3595 N N . TYR A 1 444 ? -14.961 -10.352 -7.613 1 96.94 444 TYR A N 1
ATOM 3596 C CA . TYR A 1 444 ? -15.703 -11.438 -6.969 1 96.94 444 TYR A CA 1
ATOM 3597 C C . TYR A 1 444 ? -15.047 -12.781 -7.246 1 96.94 444 TYR A C 1
ATOM 3599 O O . TYR A 1 444 ? -14.336 -12.938 -8.242 1 96.94 444 TYR A O 1
ATOM 3607 N N . SER A 1 445 ? -15.219 -13.68 -6.355 1 97.69 445 SER A N 1
ATOM 3608 C CA . SER A 1 445 ? -14.836 -15.086 -6.488 1 97.69 445 SER A CA 1
ATOM 3609 C C . SER A 1 445 ? -16.047 -16 -6.301 1 97.69 445 SER A C 1
ATOM 3611 O O . SER A 1 445 ? -17.109 -15.555 -5.879 1 97.69 445 SER A O 1
ATOM 3613 N N . LYS A 1 446 ? -15.914 -17.172 -6.723 1 98 446 LYS A N 1
ATOM 3614 C CA . LYS A 1 446 ? -16.922 -18.203 -6.527 1 98 446 LYS A CA 1
ATOM 3615 C C . LYS A 1 446 ? -16.406 -19.312 -5.625 1 98 446 LYS A C 1
ATOM 3617 O O . LYS A 1 446 ? -15.25 -19.719 -5.727 1 98 446 LYS A O 1
ATOM 3622 N N . GLY A 1 447 ? -17.203 -19.719 -4.723 1 97.88 447 GLY A N 1
ATOM 3623 C CA . GLY A 1 447 ? -16.812 -20.797 -3.828 1 97.88 447 GLY A CA 1
ATOM 3624 C C . GLY A 1 447 ? -17.969 -21.312 -2.982 1 97.88 447 GLY A C 1
ATOM 3625 O O . GLY A 1 447 ? -19.125 -21 -3.256 1 97.88 447 GLY A O 1
ATOM 3626 N N . ILE A 1 448 ? -17.656 -22.172 -2.068 1 98 448 ILE A N 1
ATOM 3627 C CA . ILE A 1 448 ? -18.641 -22.797 -1.185 1 98 448 ILE A CA 1
ATOM 3628 C C . ILE A 1 448 ? -18.344 -22.406 0.262 1 98 448 ILE A C 1
ATOM 3630 O O . ILE A 1 448 ? -17.219 -22.562 0.745 1 98 448 ILE A O 1
ATOM 3634 N N . ASN A 1 449 ? -19.297 -21.797 0.937 1 98.06 449 ASN A N 1
ATOM 3635 C CA . ASN A 1 449 ? -19.203 -21.641 2.383 1 98.06 449 ASN A CA 1
ATOM 3636 C C . ASN A 1 449 ? -19.391 -22.969 3.107 1 98.06 449 ASN A C 1
ATOM 3638 O O . ASN A 1 449 ? -20.5 -23.5 3.17 1 98.06 449 ASN A O 1
ATOM 3642 N N . ARG A 1 450 ? -18.406 -23.5 3.676 1 97.31 450 ARG A N 1
ATOM 3643 C CA . ARG A 1 450 ? -18.391 -24.859 4.195 1 97.31 450 ARG A CA 1
ATOM 3644 C C . ARG A 1 450 ? -19.328 -24.984 5.398 1 97.31 450 ARG A C 1
ATOM 3646 O O . ARG A 1 450 ? -19.859 -26.062 5.652 1 97.31 450 ARG A O 1
ATOM 3653 N N . LYS A 1 451 ? -19.5 -23.938 6.125 1 97.06 451 LYS A N 1
ATOM 3654 C CA . LYS A 1 451 ? -20.438 -23.938 7.254 1 97.06 451 LYS A CA 1
ATOM 3655 C C . LYS A 1 451 ? -21.875 -24.047 6.781 1 97.06 451 LYS A C 1
ATOM 3657 O O . LYS A 1 451 ? -22.656 -24.828 7.328 1 97.06 451 LYS A O 1
ATOM 3662 N N . LEU A 1 452 ? -22.203 -23.375 5.754 1 96.44 452 LEU A N 1
ATOM 3663 C CA . LEU A 1 452 ? -23.578 -23.297 5.27 1 96.44 452 LEU A CA 1
ATOM 3664 C C . LEU A 1 452 ? -23.844 -24.328 4.18 1 96.44 452 LEU A C 1
ATOM 3666 O O . LEU A 1 452 ? -24.984 -24.656 3.893 1 96.44 452 LEU A O 1
ATOM 3670 N N . GLY A 1 453 ? -22.844 -24.766 3.477 1 96.5 453 GLY A N 1
ATOM 3671 C CA . GLY A 1 453 ? -22.969 -25.688 2.357 1 96.5 453 GLY A CA 1
ATOM 3672 C C . GLY A 1 453 ? -23.531 -25.031 1.109 1 96.5 453 GLY A C 1
ATOM 3673 O O . GLY A 1 453 ? -24.172 -25.688 0.287 1 96.5 453 GLY A O 1
ATOM 3674 N N . ARG A 1 454 ? -23.359 -23.766 1.014 1 96.56 454 ARG A N 1
ATOM 3675 C CA . ARG A 1 454 ? -23.906 -23.031 -0.12 1 96.56 454 ARG A CA 1
ATOM 3676 C C . ARG A 1 454 ? -22.797 -22.547 -1.044 1 96.56 454 ARG A C 1
ATOM 3678 O O . ARG A 1 454 ? -21.75 -22.062 -0.578 1 96.56 454 ARG A O 1
ATOM 3685 N N . THR A 1 455 ? -23.047 -22.703 -2.344 1 97.69 455 THR A N 1
ATOM 3686 C CA . THR A 1 455 ? -22.109 -22.266 -3.373 1 97.69 455 THR A CA 1
ATOM 3687 C C . THR A 1 455 ? -22.578 -20.953 -4.004 1 97.69 455 THR A C 1
ATOM 3689 O O . THR A 1 455 ? -23.781 -20.766 -4.246 1 97.69 455 THR A O 1
ATOM 3692 N N . GLY A 1 456 ? -21.672 -20.062 -4.191 1 98.12 456 GLY A N 1
ATOM 3693 C CA . GLY A 1 456 ? -22.031 -18.797 -4.816 1 98.12 456 GLY A CA 1
ATOM 3694 C C . GLY A 1 456 ? -20.875 -17.812 -4.867 1 98.12 456 GLY A C 1
ATOM 3695 O O . GLY A 1 456 ? -19.719 -18.203 -4.676 1 98.12 456 GLY A O 1
ATOM 3696 N N . LEU A 1 457 ? -21.203 -16.625 -5.199 1 98.19 457 LEU A N 1
ATOM 3697 C CA . LEU A 1 457 ? -20.219 -15.562 -5.363 1 98.19 457 LEU A CA 1
ATOM 3698 C C . LEU A 1 457 ? -20 -14.82 -4.051 1 98.19 457 LEU A C 1
ATOM 3700 O O . LEU A 1 457 ? -20.891 -14.766 -3.203 1 98.19 457 LEU A O 1
ATOM 3704 N N . TYR A 1 458 ? -18.844 -14.297 -3.801 1 98.06 458 TYR A N 1
ATOM 3705 C CA . TYR A 1 458 ? -18.469 -13.445 -2.678 1 98.06 458 TYR A CA 1
ATOM 3706 C C . TYR A 1 458 ? -17.375 -12.453 -3.074 1 98.06 458 TYR A C 1
ATOM 3708 O O . TYR A 1 458 ? -16.609 -12.719 -3.992 1 98.06 458 TYR A O 1
ATOM 3716 N N . PRO A 1 459 ? -17.359 -11.227 -2.473 1 97.5 459 PRO A N 1
ATOM 3717 C CA . PRO A 1 459 ? -16.266 -10.305 -2.779 1 97.5 459 PRO A CA 1
ATOM 3718 C C . PRO A 1 459 ? -14.898 -10.859 -2.395 1 97.5 459 PRO A C 1
ATOM 3720 O O . PRO A 1 459 ? -14.695 -11.266 -1.248 1 97.5 459 PRO A O 1
ATOM 3723 N N . SER A 1 460 ? -13.969 -10.797 -3.283 1 97.5 460 SER A N 1
ATOM 3724 C CA . SER A 1 460 ? -12.688 -11.469 -3.141 1 97.5 460 SER A CA 1
ATOM 3725 C C . SER A 1 460 ? -11.867 -10.867 -2.006 1 97.5 460 SER A C 1
ATOM 3727 O O . SER A 1 460 ? -11.055 -11.555 -1.38 1 97.5 460 SER A O 1
ATOM 3729 N N . TYR A 1 461 ? -12.102 -9.562 -1.711 1 96.88 461 TYR A N 1
ATOM 3730 C CA . TYR A 1 461 ? -11.273 -8.883 -0.722 1 96.88 461 TYR A CA 1
ATOM 3731 C C . TYR A 1 461 ? -11.68 -9.273 0.693 1 96.88 461 TYR A C 1
ATOM 3733 O O . TYR A 1 461 ? -10.992 -8.93 1.66 1 96.88 461 TYR A O 1
ATOM 3741 N N . LYS A 1 462 ? -12.742 -10.016 0.846 1 97.81 462 LYS A N 1
ATOM 3742 C CA . LYS A 1 462 ? -13.297 -10.305 2.168 1 97.81 462 LYS A CA 1
ATOM 3743 C C . LYS A 1 462 ? -12.781 -11.641 2.697 1 97.81 462 LYS A C 1
ATOM 3745 O O . LYS A 1 462 ? -13.25 -12.125 3.732 1 97.81 462 LYS A O 1
ATOM 3750 N N . VAL A 1 463 ? -11.844 -12.203 1.971 1 97.81 463 VAL A N 1
ATOM 3751 C CA . VAL A 1 463 ? -11.289 -13.484 2.387 1 97.81 463 VAL A CA 1
ATOM 3752 C C . VAL A 1 463 ? -9.766 -13.445 2.297 1 97.81 463 VAL A C 1
ATOM 3754 O O . VAL A 1 463 ? -9.203 -12.57 1.634 1 97.81 463 VAL A O 1
ATOM 3757 N N . LYS A 1 464 ? -9.164 -14.305 3.023 1 96.44 464 LYS A N 1
ATOM 3758 C CA . LYS A 1 464 ? -7.723 -14.523 2.932 1 96.44 464 LYS A CA 1
ATOM 3759 C C . LYS A 1 464 ? -7.398 -16 2.789 1 96.44 464 LYS A C 1
ATOM 3761 O O . LYS A 1 464 ? -8.18 -16.859 3.207 1 96.44 464 LYS A O 1
ATOM 3766 N N . GLU A 1 465 ? -6.273 -16.266 2.184 1 95.94 465 GLU A N 1
ATOM 3767 C CA . GLU A 1 465 ? -5.863 -17.656 1.968 1 95.94 465 GLU A CA 1
ATOM 3768 C C . GLU A 1 465 ? -5.578 -18.359 3.293 1 95.94 465 GLU A C 1
ATOM 3770 O O . GLU A 1 465 ? -4.969 -17.781 4.191 1 95.94 465 GLU A O 1
ATOM 3775 N N . LYS A 1 466 ? -6.105 -19.516 3.43 1 95.94 466 LYS A N 1
ATOM 3776 C CA . LYS A 1 466 ? -5.758 -20.359 4.562 1 95.94 466 LYS A CA 1
ATOM 3777 C C . LYS A 1 466 ? -4.641 -21.344 4.195 1 95.94 466 LYS A C 1
ATOM 3779 O O . LYS A 1 466 ? -4.84 -22.25 3.385 1 95.94 466 LYS A O 1
ATOM 3784 N N . ILE A 1 467 ? -3.5 -21.234 4.77 1 95.12 467 ILE A N 1
ATOM 3785 C CA . ILE A 1 467 ? -2.352 -22.078 4.469 1 95.12 467 ILE A CA 1
ATOM 3786 C C . ILE A 1 467 ? -2.389 -23.328 5.344 1 95.12 467 ILE A C 1
ATOM 3788 O O . ILE A 1 467 ? -2.424 -23.234 6.574 1 95.12 467 ILE A O 1
ATOM 3792 N N . GLU A 1 468 ? -2.424 -24.438 4.691 1 94.38 468 GLU A N 1
ATOM 3793 C CA . GLU A 1 468 ? -2.418 -25.719 5.395 1 94.38 468 GLU A CA 1
ATOM 3794 C C . GLU A 1 468 ? -1 -26.266 5.527 1 94.38 468 GLU A C 1
ATOM 3796 O O . GLU A 1 468 ? -0.225 -26.234 4.566 1 94.38 468 GLU A O 1
ATOM 3801 N N . THR A 1 469 ? -0.693 -26.672 6.75 1 96.88 469 THR A N 1
ATOM 3802 C CA . THR A 1 469 ? 0.628 -27.266 6.965 1 96.88 469 THR A CA 1
ATOM 3803 C C . THR A 1 469 ? 0.536 -28.766 7.125 1 96.88 469 THR A C 1
ATOM 3805 O O . THR A 1 469 ? -0.475 -29.297 7.602 1 96.88 469 THR A O 1
ATOM 3808 N N . VAL A 1 470 ? 1.498 -29.422 6.648 1 97 470 VAL A N 1
ATOM 3809 C CA . VAL A 1 470 ? 1.601 -30.875 6.723 1 97 470 VAL A CA 1
ATOM 3810 C C . VAL A 1 470 ? 2.922 -31.266 7.383 1 97 470 VAL A C 1
ATOM 3812 O O . VAL A 1 470 ? 3.949 -30.625 7.152 1 97 470 VAL A O 1
ATOM 3815 N N . LYS A 1 471 ? 2.916 -32.25 8.234 1 96.62 471 LYS A N 1
ATOM 3816 C CA . LYS A 1 471 ? 4.133 -32.75 8.867 1 96.62 471 LYS A CA 1
ATOM 3817 C C . LYS A 1 471 ? 4.91 -33.656 7.93 1 96.62 471 LYS A C 1
ATOM 3819 O O . LYS A 1 471 ? 4.723 -34.875 7.945 1 96.62 471 LYS A O 1
ATOM 3824 N N . TYR A 1 472 ? 5.793 -33.156 7.203 1 96.88 472 TYR A N 1
ATOM 3825 C CA . TYR A 1 472 ? 6.715 -33.906 6.355 1 96.88 472 TYR A CA 1
ATOM 3826 C C . TYR A 1 472 ? 7.945 -34.344 7.145 1 96.88 472 TYR A C 1
ATOM 3828 O O . TYR A 1 472 ? 8.297 -33.719 8.148 1 96.88 472 TYR A O 1
ATOM 3836 N N . PRO A 1 473 ? 8.57 -35.406 6.652 1 95.94 473 PRO A N 1
ATOM 3837 C CA . PRO A 1 473 ? 9.898 -35.688 7.207 1 95.94 473 PRO A CA 1
ATOM 3838 C C . PRO A 1 473 ? 10.891 -34.562 6.93 1 95.94 473 PRO A C 1
ATOM 3840 O O . PRO A 1 473 ? 10.836 -33.938 5.867 1 95.94 473 PRO A O 1
ATOM 3843 N N . THR A 1 474 ? 11.805 -34.312 7.82 1 95.12 474 THR A N 1
ATOM 3844 C CA . THR A 1 474 ? 12.68 -33.156 7.715 1 95.12 474 THR A CA 1
ATOM 3845 C C . THR A 1 474 ? 14.047 -33.562 7.176 1 95.12 474 THR A C 1
ATOM 3847 O O . THR A 1 474 ? 14.852 -32.719 6.805 1 95.12 474 THR A O 1
ATOM 3850 N N . TYR A 1 475 ? 14.305 -34.781 7.098 1 95.81 475 TYR A N 1
ATOM 3851 C CA . TYR A 1 475 ? 15.555 -35.281 6.547 1 95.81 475 TYR A CA 1
ATOM 3852 C C . TYR A 1 475 ? 16.75 -34.562 7.145 1 95.81 475 TYR A C 1
ATOM 3854 O O . TYR A 1 475 ? 17.562 -33.969 6.414 1 95.81 475 TYR A O 1
ATOM 3862 N N . GLN A 1 476 ? 16.984 -34.594 8.375 1 92.38 476 GLN A N 1
ATOM 3863 C CA . GLN A 1 476 ? 18.031 -33.875 9.109 1 92.38 476 GLN A CA 1
ATOM 3864 C C . GLN A 1 476 ? 19.406 -34.281 8.586 1 92.38 476 GLN A C 1
ATOM 3866 O O . GLN A 1 476 ? 20.344 -33.469 8.633 1 92.38 476 GLN A O 1
ATOM 3871 N N . GLU A 1 477 ? 19.484 -35.375 8.008 1 87.69 477 GLU A N 1
ATOM 3872 C CA . GLU A 1 477 ? 20.75 -35.875 7.48 1 87.69 477 GLU A CA 1
ATOM 3873 C C . GLU A 1 477 ? 21.219 -35.062 6.277 1 87.69 477 GLU A C 1
ATOM 3875 O O . GLU A 1 477 ? 22.406 -35.031 5.957 1 87.69 477 GLU A O 1
ATOM 3880 N N . ALA A 1 478 ? 20.344 -34.5 5.598 1 88.56 478 ALA A N 1
ATOM 3881 C CA . ALA A 1 478 ? 20.641 -33.719 4.398 1 88.56 478 ALA A CA 1
ATOM 3882 C C . ALA A 1 478 ? 21.125 -32.312 4.758 1 88.56 478 ALA A C 1
ATOM 3884 O O . ALA A 1 478 ? 21.594 -31.578 3.895 1 88.56 478 ALA A O 1
ATOM 3885 N N . GLU A 1 479 ? 21 -31.844 5.973 1 76.56 479 GLU A N 1
ATOM 3886 C CA . GLU A 1 479 ? 21.328 -30.484 6.402 1 76.56 479 GLU A CA 1
ATOM 3887 C C . GLU A 1 479 ? 22.812 -30.344 6.676 1 76.56 479 GLU A C 1
ATOM 3889 O O . GLU A 1 479 ? 23.344 -29.219 6.68 1 76.56 479 GLU A O 1
ATOM 3894 N N . LYS A 1 480 ? 23.453 -31.578 6.707 1 60.22 480 LYS A N 1
ATOM 3895 C CA . LYS A 1 480 ? 24.875 -31.547 6.98 1 60.22 480 LYS A CA 1
ATOM 3896 C C . LYS A 1 480 ? 25.688 -31.422 5.691 1 60.22 480 LYS A C 1
ATOM 3898 O O . LYS A 1 480 ? 25.281 -31.953 4.648 1 60.22 480 LYS A O 1
ATOM 3903 N N . MET B 1 1 ? 18.547 7.348 -9.961 1 19.27 1 MET B N 1
ATOM 3904 C CA . MET B 1 1 ? 19.781 6.672 -9.586 1 19.27 1 MET B CA 1
ATOM 3905 C C . MET B 1 1 ? 19.844 6.426 -8.086 1 19.27 1 MET B C 1
ATOM 3907 O O . MET B 1 1 ? 20.172 7.332 -7.312 1 19.27 1 MET B O 1
ATOM 3911 N N . TYR B 1 2 ? 18.906 5.574 -7.48 1 20.8 2 TYR B N 1
ATOM 3912 C CA . TYR B 1 2 ? 18.875 5.258 -6.059 1 20.8 2 TYR B CA 1
ATOM 3913 C C . TYR B 1 2 ? 20.188 4.594 -5.629 1 20.8 2 TYR B C 1
ATOM 3915 O O . TYR B 1 2 ? 20.547 3.537 -6.145 1 20.8 2 TYR B O 1
ATOM 3923 N N . LYS B 1 3 ? 21.062 5.461 -5.305 1 22.73 3 LYS B N 1
ATOM 3924 C CA . LYS B 1 3 ? 22.359 5.043 -4.797 1 22.73 3 LYS B CA 1
ATOM 3925 C C . LYS B 1 3 ? 22.234 3.898 -3.799 1 22.73 3 LYS B C 1
ATOM 3927 O O . LYS B 1 3 ? 21.375 3.939 -2.912 1 22.73 3 LYS B O 1
ATOM 3932 N N . GLN B 1 4 ? 23.016 2.707 -4.023 1 25.28 4 GLN B N 1
ATOM 3933 C CA . GLN B 1 4 ? 23.266 1.406 -3.414 1 25.28 4 GLN B CA 1
ATOM 3934 C C . GLN B 1 4 ? 23.938 1.559 -2.049 1 25.28 4 GLN B C 1
ATOM 3936 O O . GLN B 1 4 ? 25.156 1.685 -1.961 1 25.28 4 GLN B O 1
ATOM 3941 N N . GLN B 1 5 ? 23.578 2.441 -1.193 1 24.64 5 GLN B N 1
ATOM 3942 C CA . GLN B 1 5 ? 24.359 2.527 0.038 1 24.64 5 GLN B CA 1
ATOM 3943 C C . GLN B 1 5 ? 24.5 1.157 0.691 1 24.64 5 GLN B C 1
ATOM 3945 O O . GLN B 1 5 ? 23.719 0.245 0.421 1 24.64 5 GLN B O 1
ATOM 3950 N N . SER B 1 6 ? 25.562 1.081 1.635 1 25.95 6 SER B N 1
ATOM 3951 C CA . SER B 1 6 ? 26.312 0.087 2.398 1 25.95 6 SER B CA 1
ATOM 3952 C C . SER B 1 6 ? 25.375 -0.806 3.207 1 25.95 6 SER B C 1
ATOM 3954 O O . SER B 1 6 ? 24.281 -0.384 3.588 1 25.95 6 SER B O 1
ATOM 3956 N N . SER B 1 7 ? 25.641 -2.199 3.229 1 30.47 7 SER B N 1
ATOM 3957 C CA . SER B 1 7 ? 25.172 -3.535 3.582 1 30.47 7 SER B CA 1
ATOM 3958 C C . SER B 1 7 ? 24.984 -3.672 5.09 1 30.47 7 SER B C 1
ATOM 3960 O O . SER B 1 7 ? 25.75 -4.352 5.762 1 30.47 7 SER B O 1
ATOM 3962 N N . ASN B 1 8 ? 24.859 -2.666 5.941 1 31.91 8 ASN B N 1
ATOM 3963 C CA . ASN B 1 8 ? 24.656 -3.143 7.309 1 31.91 8 ASN B CA 1
ATOM 3964 C C . ASN B 1 8 ? 23.516 -4.148 7.395 1 31.91 8 ASN B C 1
ATOM 3966 O O . ASN B 1 8 ? 22.5 -4 6.711 1 31.91 8 ASN B O 1
ATOM 3970 N N . ALA B 1 9 ? 23.734 -5.355 7.992 1 35 9 ALA B N 1
ATOM 3971 C CA . ALA B 1 9 ? 22.891 -6.539 8.141 1 35 9 ALA B CA 1
ATOM 3972 C C . ALA B 1 9 ? 21.469 -6.152 8.523 1 35 9 ALA B C 1
ATOM 3974 O O . ALA B 1 9 ? 21.188 -5.844 9.688 1 35 9 ALA B O 1
ATOM 3975 N N . VAL B 1 10 ? 20.781 -5.359 7.875 1 42 10 VAL B N 1
ATOM 3976 C CA . VAL B 1 10 ? 19.375 -5.09 8.125 1 42 10 VAL B CA 1
ATOM 3977 C C . VAL B 1 10 ? 18.641 -6.402 8.406 1 42 10 VAL B C 1
ATOM 3979 O O . VAL B 1 10 ? 18.672 -7.32 7.586 1 42 10 VAL B O 1
ATOM 3982 N N . SER B 1 11 ? 18.594 -6.91 9.547 1 49.03 11 SER B N 1
ATOM 3983 C CA . SER B 1 11 ? 17.609 -7.93 9.898 1 49.03 11 SER B CA 1
ATOM 3984 C C . SER B 1 11 ? 16.328 -7.75 9.094 1 49.03 11 SER B C 1
ATOM 3986 O O . SER B 1 11 ? 15.812 -6.637 8.969 1 49.03 11 SER B O 1
ATOM 3988 N N . GLY B 1 12 ? 16.109 -8.406 8 1 57.59 12 GLY B N 1
ATOM 3989 C CA . GLY B 1 12 ? 15 -8.477 7.059 1 57.59 12 GLY B CA 1
ATOM 3990 C C . GLY B 1 12 ? 13.68 -8.008 7.648 1 57.59 12 GLY B C 1
ATOM 3991 O O . GLY B 1 12 ? 13.555 -7.879 8.867 1 57.59 12 GLY B O 1
ATOM 3992 N N . LEU B 1 13 ? 12.656 -7.469 6.77 1 75.5 13 LEU B N 1
ATOM 3993 C CA . LEU B 1 13 ? 11.289 -7.121 7.141 1 75.5 13 LEU B CA 1
ATOM 3994 C C . LEU B 1 13 ? 10.578 -8.312 7.777 1 75.5 13 LEU B C 1
ATOM 3996 O O . LEU B 1 13 ? 10.867 -9.461 7.445 1 75.5 13 LEU B O 1
ATOM 4000 N N . GLY B 1 14 ? 9.922 -8.117 8.844 1 85.31 14 GLY B N 1
ATOM 4001 C CA . GLY B 1 14 ? 9.234 -9.156 9.594 1 85.31 14 GLY B CA 1
ATOM 4002 C C . GLY B 1 14 ? 8.18 -9.883 8.773 1 85.31 14 GLY B C 1
ATOM 4003 O O . GLY B 1 14 ? 7.816 -9.43 7.688 1 85.31 14 GLY B O 1
ATOM 4004 N N . LYS B 1 15 ? 7.793 -11.086 9.172 1 91.31 15 LYS B N 1
ATOM 4005 C CA . LYS B 1 15 ? 6.809 -11.938 8.516 1 91.31 15 LYS B CA 1
ATOM 4006 C C . LYS B 1 15 ? 5.484 -11.195 8.328 1 91.31 15 LYS B C 1
ATOM 4008 O O . LYS B 1 15 ? 4.902 -11.219 7.242 1 91.31 15 LYS B O 1
ATOM 4013 N N . ASP B 1 16 ? 5.066 -10.547 9.359 1 93.19 16 ASP B N 1
ATOM 4014 C CA . ASP B 1 16 ? 3.791 -9.844 9.289 1 93.19 16 ASP B CA 1
ATOM 4015 C C . ASP B 1 16 ? 3.844 -8.711 8.266 1 93.19 16 ASP B C 1
ATOM 4017 O O . ASP B 1 16 ? 2.857 -8.445 7.574 1 93.19 16 ASP B O 1
ATOM 4021 N N . HIS B 1 17 ? 4.969 -8.109 8.258 1 93.62 17 HIS B N 1
ATOM 4022 C CA . HIS B 1 17 ? 5.148 -7.051 7.27 1 93.62 17 HIS B CA 1
ATOM 4023 C C . HIS B 1 17 ? 4.969 -7.582 5.852 1 93.62 17 HIS B C 1
ATOM 4025 O O . HIS B 1 17 ? 4.258 -6.984 5.043 1 93.62 17 HIS B O 1
ATOM 4031 N N . GLU B 1 18 ? 5.582 -8.695 5.535 1 94.69 18 GLU B N 1
ATOM 4032 C CA . GLU B 1 18 ? 5.527 -9.266 4.191 1 94.69 18 GLU B CA 1
ATOM 4033 C C . GLU B 1 18 ? 4.117 -9.734 3.846 1 94.69 18 GLU B C 1
ATOM 4035 O O . GLU B 1 18 ? 3.648 -9.539 2.723 1 94.69 18 GLU B O 1
ATOM 4040 N N . ILE B 1 19 ? 3.471 -10.297 4.789 1 95.5 19 ILE B N 1
ATOM 4041 C CA . ILE B 1 19 ? 2.107 -10.773 4.582 1 95.5 19 ILE B CA 1
ATOM 4042 C C . ILE B 1 19 ? 1.19 -9.586 4.281 1 95.5 19 ILE B C 1
ATOM 4044 O O . ILE B 1 19 ? 0.39 -9.633 3.346 1 95.5 19 ILE B O 1
ATOM 4048 N N . LEU B 1 20 ? 1.337 -8.508 5.047 1 96.19 20 LEU B N 1
ATOM 4049 C CA . LEU B 1 20 ? 0.504 -7.32 4.879 1 96.19 20 LEU B CA 1
ATOM 4050 C C . LEU B 1 20 ? 0.797 -6.637 3.547 1 96.19 20 LEU B C 1
ATOM 4052 O O . LEU B 1 20 ? -0.122 -6.188 2.859 1 96.19 20 LEU B O 1
ATOM 4056 N N . ARG B 1 21 ? 2.074 -6.543 3.232 1 96.19 21 ARG B N 1
ATOM 4057 C CA . ARG B 1 21 ? 2.445 -5.926 1.963 1 96.19 21 ARG B CA 1
ATOM 4058 C C . ARG B 1 21 ? 1.773 -6.637 0.793 1 96.19 21 ARG B C 1
ATOM 4060 O O . ARG B 1 21 ? 1.211 -5.988 -0.092 1 96.19 21 ARG B O 1
ATOM 4067 N N . ARG B 1 22 ? 1.789 -7.949 0.773 1 97.12 22 ARG B N 1
ATOM 4068 C CA . ARG B 1 22 ? 1.159 -8.719 -0.293 1 97.12 22 ARG B CA 1
ATOM 4069 C C . ARG B 1 22 ? -0.359 -8.578 -0.25 1 97.12 22 ARG B C 1
ATOM 4071 O O . ARG B 1 22 ? -1.016 -8.562 -1.294 1 97.12 22 ARG B O 1
ATOM 4078 N N . ALA B 1 23 ? -0.908 -8.516 0.952 1 97.25 23 ALA B N 1
ATOM 4079 C CA . ALA B 1 23 ? -2.348 -8.312 1.094 1 97.25 23 ALA B CA 1
ATOM 4080 C C . ALA B 1 23 ? -2.779 -6.984 0.483 1 97.25 23 ALA B C 1
ATOM 4082 O O . ALA B 1 23 ? -3.818 -6.906 -0.176 1 97.25 23 ALA B O 1
ATOM 4083 N N . ILE B 1 24 ? -1.985 -5.945 0.73 1 98.06 24 ILE B N 1
ATOM 4084 C CA . ILE B 1 24 ? -2.271 -4.621 0.185 1 98.06 24 ILE B CA 1
ATOM 4085 C C . ILE B 1 24 ? -2.197 -4.664 -1.34 1 98.06 24 ILE B C 1
ATOM 4087 O O . ILE B 1 24 ? -3.061 -4.109 -2.025 1 98.06 24 ILE B O 1
ATOM 4091 N N . GLU B 1 25 ? -1.182 -5.316 -1.84 1 97.56 25 GLU B N 1
ATOM 4092 C CA . GLU B 1 25 ? -1.029 -5.457 -3.285 1 97.56 25 GLU B CA 1
ATOM 4093 C C . GLU B 1 25 ? -2.23 -6.172 -3.9 1 97.56 25 GLU B C 1
ATOM 4095 O O . GLU B 1 25 ? -2.777 -5.723 -4.91 1 97.56 25 GLU B O 1
ATOM 4100 N N . ASN B 1 26 ? -2.617 -7.246 -3.295 1 96.75 26 ASN B N 1
ATOM 4101 C CA . ASN B 1 26 ? -3.779 -7.988 -3.768 1 96.75 26 ASN B CA 1
ATOM 4102 C C . ASN B 1 26 ? -5.059 -7.164 -3.65 1 96.75 26 ASN B C 1
ATOM 4104 O O . ASN B 1 26 ? -5.914 -7.203 -4.535 1 96.75 26 ASN B O 1
ATOM 4108 N N . GLY B 1 27 ? -5.223 -6.473 -2.521 1 97.12 27 GLY B N 1
ATOM 4109 C CA . GLY B 1 27 ? -6.383 -5.613 -2.336 1 97.12 27 GLY B CA 1
ATOM 4110 C C . GLY B 1 27 ? -6.496 -4.527 -3.393 1 97.12 27 GLY B C 1
ATOM 4111 O O . GLY B 1 27 ? -7.586 -4.273 -3.912 1 97.12 27 GLY B O 1
ATOM 4112 N N . ALA B 1 28 ? -5.352 -3.891 -3.689 1 97.5 28 ALA B N 1
ATOM 4113 C CA . ALA B 1 28 ? -5.328 -2.855 -4.719 1 97.5 28 ALA B CA 1
ATOM 4114 C C . ALA B 1 28 ? -5.703 -3.428 -6.082 1 97.5 28 ALA B C 1
ATOM 4116 O O . ALA B 1 28 ? -6.453 -2.805 -6.836 1 97.5 28 ALA B O 1
ATOM 4117 N N . LYS B 1 29 ? -5.223 -4.598 -6.383 1 96.5 29 LYS B N 1
ATOM 4118 C CA . LYS B 1 29 ? -5.527 -5.262 -7.645 1 96.5 29 LYS B CA 1
ATOM 4119 C C . LYS B 1 29 ? -7.012 -5.594 -7.754 1 96.5 29 LYS B C 1
ATOM 4121 O O . LYS B 1 29 ? -7.641 -5.32 -8.781 1 96.5 29 LYS B O 1
ATOM 4126 N N . GLU B 1 30 ? -7.566 -6.211 -6.73 1 96.75 30 GLU B N 1
ATOM 4127 C CA . GLU B 1 30 ? -8.977 -6.59 -6.723 1 96.75 30 GLU B CA 1
ATOM 4128 C C . GLU B 1 30 ? -9.875 -5.359 -6.801 1 96.75 30 GLU B C 1
ATOM 4130 O O . GLU B 1 30 ? -10.93 -5.391 -7.449 1 96.75 30 GLU B O 1
ATOM 4135 N N . PHE B 1 31 ? -9.453 -4.324 -6.109 1 97.75 31 PHE B N 1
ATOM 4136 C CA . PHE B 1 31 ? -10.211 -3.08 -6.18 1 97.75 31 PHE B CA 1
ATOM 4137 C C . PHE B 1 31 ? -10.258 -2.559 -7.613 1 97.75 31 PHE B C 1
ATOM 4139 O O . PHE B 1 31 ? -11.312 -2.127 -8.086 1 97.75 31 PHE B O 1
ATOM 4146 N N . TRP B 1 32 ? -9.141 -2.584 -8.305 1 97.25 32 TRP B N 1
ATOM 4147 C CA . TRP B 1 32 ? -9.086 -2.121 -9.688 1 97.25 32 TRP B CA 1
ATOM 4148 C C . TRP B 1 32 ? -9.961 -2.984 -10.594 1 97.25 32 TRP B C 1
ATOM 4150 O O . TRP B 1 32 ? -10.664 -2.469 -11.469 1 97.25 32 TRP B O 1
ATOM 4160 N N . TYR B 1 33 ? -9.938 -4.344 -10.352 1 96.81 33 TYR B N 1
ATOM 4161 C CA . TYR B 1 33 ? -10.812 -5.238 -11.094 1 96.81 33 TYR B CA 1
ATOM 4162 C C . TYR B 1 33 ? -12.273 -4.824 -10.945 1 96.81 33 TYR B C 1
ATOM 4164 O O . TYR B 1 33 ? -13.008 -4.746 -11.938 1 96.81 33 TYR B O 1
ATOM 4172 N N . PHE B 1 34 ? -12.648 -4.555 -9.758 1 97.62 34 PHE B N 1
ATOM 4173 C CA . PHE B 1 34 ? -14.031 -4.207 -9.453 1 97.62 34 PHE B CA 1
ATOM 4174 C C . PHE B 1 34 ? -14.414 -2.883 -10.102 1 97.62 34 PHE B C 1
ATOM 4176 O O . PHE B 1 34 ? -15.453 -2.779 -10.75 1 97.62 34 PHE B O 1
ATOM 4183 N N . VAL B 1 35 ? -13.547 -1.832 -9.914 1 97.38 35 VAL B N 1
ATOM 4184 C CA . VAL B 1 35 ? -13.805 -0.5 -10.453 1 97.38 35 VAL B CA 1
ATOM 4185 C C . VAL B 1 35 ? -13.945 -0.576 -11.977 1 97.38 35 VAL B C 1
ATOM 4187 O O . VAL B 1 35 ? -14.922 -0.073 -12.539 1 97.38 35 VAL B O 1
ATOM 4190 N N . GLN B 1 36 ? -13.008 -1.216 -12.609 1 95.88 36 GLN B N 1
ATOM 4191 C CA . GLN B 1 36 ? -13.023 -1.324 -14.062 1 95.88 36 GLN B CA 1
ATOM 4192 C C . GLN B 1 36 ? -14.289 -2.02 -14.547 1 95.88 36 GLN B C 1
ATOM 4194 O O . GLN B 1 36 ? -14.945 -1.55 -15.484 1 95.88 36 GLN B O 1
ATOM 4199 N N . SER B 1 37 ? -14.602 -3.1 -13.906 1 95.56 37 SER B N 1
ATOM 4200 C CA . SER B 1 37 ? -15.758 -3.889 -14.312 1 95.56 37 SER B CA 1
ATOM 4201 C C . SER B 1 37 ? -17.047 -3.105 -14.125 1 95.56 37 SER B C 1
ATOM 4203 O O . SER B 1 37 ? -17.875 -3.014 -15.047 1 95.56 37 SER B O 1
ATOM 4205 N N . GLU B 1 38 ? -17.25 -2.508 -12.984 1 95.75 38 GLU B N 1
ATOM 4206 C CA . GLU B 1 38 ? -18.516 -1.831 -12.656 1 95.75 38 GLU B CA 1
ATOM 4207 C C . GLU B 1 38 ? -18.672 -0.553 -13.469 1 95.75 38 GLU B C 1
ATOM 4209 O O . GLU B 1 38 ? -19.781 -0.232 -13.914 1 95.75 38 GLU B O 1
ATOM 4214 N N . VAL B 1 39 ? -17.609 0.196 -13.648 1 95.25 39 VAL B N 1
ATOM 4215 C CA . VAL B 1 39 ? -17.688 1.447 -14.391 1 95.25 39 VAL B CA 1
ATOM 4216 C C . VAL B 1 39 ? -18 1.156 -15.859 1 95.25 39 VAL B C 1
ATOM 4218 O O . VAL B 1 39 ? -18.781 1.87 -16.484 1 95.25 39 VAL B O 1
ATOM 4221 N N . LYS B 1 40 ? -17.406 0.138 -16.422 1 93.5 40 LYS B N 1
ATOM 4222 C CA . LYS B 1 40 ? -17.688 -0.247 -17.797 1 93.5 40 LYS B CA 1
ATOM 4223 C C . LYS B 1 40 ? -19.156 -0.658 -17.969 1 93.5 40 LYS B C 1
ATOM 4225 O O . LYS B 1 40 ? -19.766 -0.377 -19 1 93.5 40 LYS B O 1
ATOM 4230 N N . LYS B 1 41 ? -19.688 -1.285 -17 1 93 41 LYS B N 1
ATOM 4231 C CA . LYS B 1 41 ? -21.078 -1.73 -17.047 1 93 41 LYS B CA 1
ATOM 4232 C C . LYS B 1 41 ? -22.031 -0.543 -17.094 1 93 41 LYS B C 1
ATOM 4234 O O . LYS B 1 41 ? -23.109 -0.64 -17.672 1 93 41 LYS B O 1
ATOM 4239 N N . LEU B 1 42 ? -21.625 0.53 -16.516 1 91.88 42 LEU B N 1
ATOM 4240 C CA . LEU B 1 42 ? -22.484 1.706 -16.453 1 91.88 42 LEU B CA 1
ATOM 4241 C C . LEU B 1 42 ? -22.812 2.221 -17.844 1 91.88 42 LEU B C 1
ATOM 4243 O O . LEU B 1 42 ? -23.859 2.857 -18.047 1 91.88 42 LEU B O 1
ATOM 4247 N N . LYS B 1 43 ? -22 1.9 -18.844 1 88 43 LYS B N 1
ATOM 4248 C CA . LYS B 1 43 ? -22.188 2.359 -20.203 1 88 43 LYS B CA 1
ATOM 4249 C C . LYS B 1 43 ? -23.484 1.8 -20.797 1 88 43 LYS B C 1
ATOM 4251 O O . LYS B 1 43 ? -24.078 2.396 -21.703 1 88 43 LYS B O 1
ATOM 4256 N N . HIS B 1 44 ? -23.922 0.737 -20.266 1 87.31 44 HIS B N 1
ATOM 4257 C CA . HIS B 1 44 ? -25 0.012 -20.922 1 87.31 44 HIS B CA 1
ATOM 4258 C C . HIS B 1 44 ? -26.297 0.108 -20.141 1 87.31 44 HIS B C 1
ATOM 4260 O O . HIS B 1 44 ? -27.312 -0.485 -20.531 1 87.31 44 HIS B O 1
ATOM 4266 N N . LEU B 1 45 ? -26.297 0.894 -19.125 1 87.75 45 LEU B N 1
ATOM 4267 C CA . LEU B 1 45 ? -27.484 0.971 -18.281 1 87.75 45 LEU B CA 1
ATOM 4268 C C . LEU B 1 45 ? -28.375 2.131 -18.703 1 87.75 45 LEU B C 1
ATOM 4270 O O . LEU B 1 45 ? -27.906 3.127 -19.25 1 87.75 45 LEU B O 1
ATOM 4274 N N . ASP B 1 46 ? -29.672 1.843 -18.453 1 86.81 46 ASP B N 1
ATOM 4275 C CA . ASP B 1 46 ? -30.594 2.949 -18.625 1 86.81 46 ASP B CA 1
ATOM 4276 C C . ASP B 1 46 ? -30.484 3.965 -17.5 1 86.81 46 ASP B C 1
ATOM 4278 O O . ASP B 1 46 ? -29.828 3.695 -16.484 1 86.81 46 ASP B O 1
ATOM 4282 N N . ARG B 1 47 ? -31.141 5.121 -17.656 1 83.12 47 ARG B N 1
ATOM 4283 C CA . ARG B 1 47 ? -30.938 6.254 -16.766 1 83.12 47 ARG B CA 1
ATOM 4284 C C . ARG B 1 47 ? -31.328 5.902 -15.336 1 83.12 47 ARG B C 1
ATOM 4286 O O . ARG B 1 47 ? -30.594 6.191 -14.398 1 83.12 47 ARG B O 1
ATOM 4293 N N . ASN B 1 48 ? -32.469 5.363 -15.195 1 84.44 48 ASN B N 1
ATOM 4294 C CA . ASN B 1 48 ? -32.938 5.027 -13.852 1 84.44 48 ASN B CA 1
ATOM 4295 C C . ASN B 1 48 ? -32.062 3.955 -13.211 1 84.44 48 ASN B C 1
ATOM 4297 O O . ASN B 1 48 ? -31.734 4.055 -12.031 1 84.44 48 ASN B O 1
ATOM 4301 N N . GLU B 1 49 ? -31.703 3.045 -13.961 1 88.75 49 GLU B N 1
ATOM 4302 C CA . GLU B 1 49 ? -30.828 1.98 -13.477 1 88.75 49 GLU B CA 1
ATOM 4303 C C . GLU B 1 49 ? -29.422 2.508 -13.18 1 88.75 49 GLU B C 1
ATOM 4305 O O . GLU B 1 49 ? -28.781 2.072 -12.227 1 88.75 49 GLU B O 1
ATOM 4310 N N . LEU B 1 50 ? -29.109 3.475 -13.898 1 90.81 50 LEU B N 1
ATOM 4311 C CA . LEU B 1 50 ? -27.781 4.066 -13.75 1 90.81 50 LEU B CA 1
ATOM 4312 C C . LEU B 1 50 ? -27.641 4.762 -12.398 1 90.81 50 LEU B C 1
ATOM 4314 O O . LEU B 1 50 ? -26.656 4.566 -11.695 1 90.81 50 LEU B O 1
ATOM 4318 N N . GLN B 1 51 ? -28.641 5.496 -11.984 1 89.94 51 GLN B N 1
ATOM 4319 C CA . GLN B 1 51 ? -28.594 6.242 -10.734 1 89.94 51 GLN B CA 1
ATOM 4320 C C . GLN B 1 51 ? -28.531 5.301 -9.531 1 89.94 51 GLN B C 1
ATOM 4322 O O . GLN B 1 51 ? -27.734 5.504 -8.617 1 89.94 51 GLN B O 1
ATOM 4327 N N . ARG B 1 52 ? -29.297 4.363 -9.602 1 90.19 52 ARG B N 1
ATOM 4328 C CA . ARG B 1 52 ? -29.344 3.396 -8.516 1 90.19 52 ARG B CA 1
ATOM 4329 C C . ARG B 1 52 ? -28.047 2.6 -8.438 1 90.19 52 ARG B C 1
ATOM 4331 O O . ARG B 1 52 ? -27.484 2.404 -7.359 1 90.19 52 ARG B O 1
ATOM 4338 N N . HIS B 1 53 ? -27.594 2.209 -9.555 1 91.38 53 HIS B N 1
ATOM 4339 C CA . HIS B 1 53 ? -26.406 1.375 -9.609 1 91.38 53 HIS B CA 1
ATOM 4340 C C . HIS B 1 53 ? -25.156 2.16 -9.195 1 91.38 53 HIS B C 1
ATOM 4342 O O . HIS B 1 53 ? -24.281 1.621 -8.523 1 91.38 53 HIS B O 1
ATOM 4348 N N . VAL B 1 54 ? -25.125 3.395 -9.531 1 94.12 54 VAL B N 1
ATOM 4349 C CA . VAL B 1 54 ? -23.984 4.238 -9.164 1 94.12 54 VAL B CA 1
ATOM 4350 C C . VAL B 1 54 ? -23.891 4.352 -7.648 1 94.12 54 VAL B C 1
ATOM 4352 O O . VAL B 1 54 ? -22.797 4.223 -7.078 1 94.12 54 VAL B O 1
ATOM 4355 N N . ASP B 1 55 ? -24.984 4.559 -6.957 1 92.69 55 ASP B N 1
ATOM 4356 C CA . ASP B 1 55 ? -24.984 4.672 -5.5 1 92.69 55 ASP B CA 1
ATOM 4357 C C . ASP B 1 55 ? -24.531 3.369 -4.852 1 92.69 55 ASP B C 1
ATOM 4359 O O . ASP B 1 55 ? -23.75 3.389 -3.895 1 92.69 55 ASP B O 1
ATOM 4363 N N . GLU B 1 56 ? -24.953 2.311 -5.414 1 92.88 56 GLU B N 1
ATOM 4364 C CA . GLU B 1 56 ? -24.609 1.001 -4.871 1 92.88 56 GLU B CA 1
ATOM 4365 C C . GLU B 1 56 ? -23.125 0.702 -5.059 1 92.88 56 GLU B C 1
ATOM 4367 O O . GLU B 1 56 ? -22.453 0.21 -4.141 1 92.88 56 GLU B O 1
ATOM 4372 N N . ILE B 1 57 ? -22.625 0.992 -6.23 1 94.56 57 ILE B N 1
ATOM 4373 C CA . ILE B 1 57 ? -21.25 0.628 -6.512 1 94.56 57 ILE B CA 1
ATOM 4374 C C . ILE B 1 57 ? -20.297 1.514 -5.699 1 94.56 57 ILE B C 1
ATOM 4376 O O . ILE B 1 57 ? -19.234 1.068 -5.273 1 94.56 57 ILE B O 1
ATOM 4380 N N . ILE B 1 58 ? -20.719 2.76 -5.414 1 95.75 58 ILE B N 1
ATOM 4381 C CA . ILE B 1 58 ? -19.891 3.654 -4.609 1 95.75 58 ILE B CA 1
ATOM 4382 C C . ILE B 1 58 ? -19.797 3.121 -3.184 1 95.75 58 ILE B C 1
ATOM 4384 O O . ILE B 1 58 ? -18.719 3.18 -2.568 1 95.75 58 ILE B O 1
ATOM 4388 N N . ILE B 1 59 ? -20.828 2.578 -2.688 1 94.88 59 ILE B N 1
ATOM 4389 C CA . ILE B 1 59 ? -20.828 1.979 -1.355 1 94.88 59 ILE B CA 1
ATOM 4390 C C . ILE B 1 59 ? -19.891 0.775 -1.33 1 94.88 59 ILE B C 1
ATOM 4392 O O . ILE B 1 59 ? -19.047 0.649 -0.431 1 94.88 59 ILE B O 1
ATOM 4396 N N . ASP B 1 60 ? -19.969 -0.071 -2.338 1 95.38 60 ASP B N 1
ATOM 4397 C CA . ASP B 1 60 ? -19.141 -1.268 -2.41 1 95.38 60 ASP B CA 1
ATOM 4398 C C . ASP B 1 60 ? -17.672 -0.904 -2.592 1 95.38 60 ASP B C 1
ATOM 4400 O O . ASP B 1 60 ? -16.797 -1.502 -1.962 1 95.38 60 ASP B O 1
ATOM 4404 N N . MET B 1 61 ? -17.453 0.078 -3.482 1 97.44 61 MET B N 1
ATOM 4405 C CA . MET B 1 61 ? -16.094 0.551 -3.682 1 97.44 61 MET B CA 1
ATOM 4406 C C . MET B 1 61 ? -15.516 1.12 -2.389 1 97.44 61 MET B C 1
ATOM 4408 O O . MET B 1 61 ? -14.336 0.923 -2.088 1 97.44 61 MET B O 1
ATOM 4412 N N . GLY B 1 62 ? -16.359 1.788 -1.629 1 97.06 62 GLY B N 1
ATOM 4413 C CA . GLY B 1 62 ? -15.938 2.342 -0.351 1 97.06 62 GLY B CA 1
ATOM 4414 C C . GLY B 1 62 ? -15.492 1.282 0.643 1 97.06 62 GLY B C 1
ATOM 4415 O O . GLY B 1 62 ? -14.484 1.448 1.326 1 97.06 62 GLY B O 1
ATOM 4416 N N . HIS B 1 63 ? -16.203 0.185 0.678 1 96.38 63 HIS B N 1
ATOM 4417 C CA . HIS B 1 63 ? -15.844 -0.915 1.566 1 96.38 63 HIS B CA 1
ATOM 4418 C C . HIS B 1 63 ? -14.484 -1.501 1.194 1 96.38 63 HIS B C 1
ATOM 4420 O O . HIS B 1 63 ? -13.656 -1.764 2.068 1 96.38 63 HIS B O 1
ATOM 4426 N N . GLN B 1 64 ? -14.32 -1.687 -0.058 1 96.69 64 GLN B N 1
ATOM 4427 C CA . GLN B 1 64 ? -13.078 -2.285 -0.529 1 96.69 64 GLN B CA 1
ATOM 4428 C C . GLN B 1 64 ? -11.891 -1.349 -0.296 1 96.69 64 GLN B C 1
ATOM 4430 O O . GLN B 1 64 ? -10.82 -1.787 0.131 1 96.69 64 GLN B O 1
ATOM 4435 N N . GLN B 1 65 ? -12.141 -0.06 -0.621 1 97.31 65 GLN B N 1
ATOM 4436 C CA . GLN B 1 65 ? -11.078 0.924 -0.414 1 97.31 65 GLN B CA 1
ATOM 4437 C C . GLN B 1 65 ? -10.695 1.01 1.059 1 97.31 65 GLN B C 1
ATOM 4439 O O . GLN B 1 65 ? -9.508 1.09 1.39 1 97.31 65 GLN B O 1
ATOM 4444 N N . ARG B 1 66 ? -11.594 0.945 1.985 1 97.81 66 ARG B N 1
ATOM 4445 C CA . ARG B 1 66 ? -11.328 1.026 3.418 1 97.81 66 ARG B CA 1
ATOM 4446 C C . ARG B 1 66 ? -10.578 -0.207 3.906 1 97.81 66 ARG B C 1
ATOM 4448 O O . ARG B 1 66 ? -9.766 -0.12 4.828 1 97.81 66 ARG B O 1
ATOM 4455 N N . SER B 1 67 ? -10.82 -1.346 3.232 1 97.62 67 SER B N 1
ATOM 4456 C CA . SER B 1 67 ? -10.07 -2.549 3.568 1 97.62 67 SER B CA 1
ATOM 4457 C C . SER B 1 67 ? -8.586 -2.375 3.262 1 97.62 67 SER B C 1
ATOM 4459 O O . SER B 1 67 ? -7.73 -2.734 4.074 1 97.62 67 SER B O 1
ATOM 4461 N N . VAL B 1 68 ? -8.305 -1.798 2.119 1 98 68 VAL B N 1
ATOM 4462 C CA . VAL B 1 68 ? -6.918 -1.556 1.719 1 98 68 VAL B CA 1
ATOM 4463 C C . VAL B 1 68 ? -6.273 -0.551 2.67 1 98 68 VAL B C 1
ATOM 4465 O O . VAL B 1 68 ? -5.145 -0.752 3.121 1 98 68 VAL B O 1
ATOM 4468 N N . MET B 1 69 ? -7.012 0.51 3.02 1 98.12 69 MET B N 1
ATOM 4469 C CA . MET B 1 69 ? -6.5 1.536 3.924 1 98.12 69 MET B CA 1
ATOM 4470 C C . MET B 1 69 ? -6.227 0.955 5.309 1 98.12 69 MET B C 1
ATOM 4472 O O . MET B 1 69 ? -5.277 1.361 5.98 1 98.12 69 MET B O 1
ATOM 4476 N N . THR B 1 70 ? -7.047 0.029 5.73 1 97.75 70 THR B N 1
ATOM 4477 C CA . THR B 1 70 ? -6.863 -0.628 7.02 1 97.75 70 THR B CA 1
ATOM 4478 C C . THR B 1 70 ? -5.586 -1.462 7.023 1 97.75 70 THR B C 1
ATOM 4480 O O . THR B 1 70 ? -4.82 -1.431 7.992 1 97.75 70 THR B O 1
ATOM 4483 N N . ASP B 1 71 ? -5.363 -2.182 5.957 1 97.62 71 ASP B N 1
ATOM 4484 C CA . ASP B 1 71 ? -4.133 -2.963 5.848 1 97.62 71 ASP B CA 1
ATOM 4485 C C . ASP B 1 71 ? -2.904 -2.055 5.844 1 97.62 71 ASP B C 1
ATOM 4487 O O . ASP B 1 71 ? -1.865 -2.406 6.406 1 97.62 71 ASP B O 1
ATOM 4491 N N . LEU B 1 72 ? -3.027 -0.913 5.223 1 97.56 72 LEU B N 1
ATOM 4492 C CA . LEU B 1 72 ? -1.935 0.054 5.207 1 97.56 72 LEU B CA 1
ATOM 4493 C C . LEU B 1 72 ? -1.646 0.574 6.609 1 97.56 72 LEU B C 1
ATOM 4495 O O . LEU B 1 72 ? -0.485 0.754 6.984 1 97.56 72 LEU B O 1
ATOM 4499 N N . TYR B 1 73 ? -2.682 0.771 7.395 1 96.38 73 TYR B N 1
ATOM 4500 C CA . TYR B 1 73 ? -2.514 1.186 8.781 1 96.38 73 TYR B CA 1
ATOM 4501 C C . TYR B 1 73 ? -1.766 0.126 9.578 1 96.38 73 TYR B C 1
ATOM 4503 O O . TYR B 1 73 ? -0.816 0.439 10.305 1 96.38 73 TYR B O 1
ATOM 4511 N N . TYR B 1 74 ? -2.152 -1.105 9.43 1 96.44 74 TYR B N 1
ATOM 4512 C CA . TYR B 1 74 ? -1.5 -2.184 10.164 1 96.44 74 TYR B CA 1
ATOM 4513 C C . TYR B 1 74 ? -0.052 -2.35 9.719 1 96.44 74 TYR B C 1
ATOM 4515 O O . TYR B 1 74 ? 0.821 -2.672 10.531 1 96.44 74 TYR B O 1
ATOM 4523 N N . LEU B 1 75 ? 0.152 -2.152 8.43 1 95.88 75 LEU B N 1
ATOM 4524 C CA . LEU B 1 75 ? 1.52 -2.219 7.93 1 95.88 75 LEU B CA 1
ATOM 4525 C C . LEU B 1 75 ? 2.4 -1.18 8.617 1 95.88 75 LEU B C 1
ATOM 4527 O O . LEU B 1 75 ? 3.576 -1.437 8.883 1 95.88 75 LEU B O 1
ATOM 4531 N N . SER B 1 76 ? 1.858 -0.039 8.922 1 93.88 76 SER B N 1
ATOM 4532 C CA . SER B 1 76 ? 2.615 1.036 9.555 1 93.88 76 SER B CA 1
ATOM 4533 C C . SER B 1 76 ? 2.928 0.709 11.008 1 93.88 76 SER B C 1
ATOM 4535 O O . SER B 1 76 ? 3.811 1.322 11.617 1 93.88 76 SER B O 1
ATOM 4537 N N . GLN B 1 77 ? 2.252 -0.31 11.562 1 92.94 77 GLN B N 1
ATOM 4538 C CA . GLN B 1 77 ? 2.383 -0.592 12.992 1 92.94 77 GLN B CA 1
ATOM 4539 C C . GLN B 1 77 ? 3.137 -1.899 13.227 1 92.94 77 GLN B C 1
ATOM 4541 O O . GLN B 1 77 ? 3.645 -2.141 14.32 1 92.94 77 GLN B O 1
ATOM 4546 N N . THR B 1 78 ? 3.285 -2.662 12.227 1 91.38 78 THR B N 1
ATOM 4547 C CA . THR B 1 78 ? 3.693 -4.051 12.406 1 91.38 78 THR B CA 1
ATOM 4548 C C . THR B 1 78 ? 5.199 -4.145 12.641 1 91.38 78 THR B C 1
ATOM 4550 O O . THR B 1 78 ? 5.934 -3.191 12.375 1 91.38 78 THR B O 1
ATOM 4553 N N . ASP B 1 79 ? 5.582 -5.281 13.281 1 87.19 79 ASP B N 1
ATOM 4554 C CA . ASP B 1 79 ? 6.969 -5.688 13.461 1 87.19 79 ASP B CA 1
ATOM 4555 C C . ASP B 1 79 ? 7.781 -4.598 14.156 1 87.19 79 ASP B C 1
ATOM 4557 O O . ASP B 1 79 ? 8.898 -4.289 13.742 1 87.19 79 ASP B O 1
ATOM 4561 N N . GLY B 1 80 ? 7.094 -3.871 15.109 1 87.94 80 GLY B N 1
ATOM 4562 C CA . GLY B 1 80 ? 7.785 -2.92 15.969 1 87.94 80 GLY B CA 1
ATOM 4563 C C . GLY B 1 80 ? 7.891 -1.535 15.359 1 87.94 80 GLY B C 1
ATOM 4564 O O . GLY B 1 80 ? 8.477 -0.632 15.953 1 87.94 80 GLY B O 1
ATOM 4565 N N . ALA B 1 81 ? 7.355 -1.374 14.195 1 90.44 81 ALA B N 1
ATOM 4566 C CA . ALA B 1 81 ? 7.422 -0.084 13.516 1 90.44 81 ALA B CA 1
ATOM 4567 C C . ALA B 1 81 ? 6.742 1.008 14.336 1 90.44 81 ALA B C 1
ATOM 4569 O O . ALA B 1 81 ? 7.242 2.133 14.414 1 90.44 81 ALA B O 1
ATOM 4570 N N . GLY B 1 82 ? 5.613 0.706 14.953 1 91.56 82 GLY B N 1
ATOM 4571 C CA . GLY B 1 82 ? 4.914 1.666 15.789 1 91.56 82 GLY B CA 1
ATOM 4572 C C . GLY B 1 82 ? 5.719 2.096 17 1 91.56 82 GLY B C 1
ATOM 4573 O O . GLY B 1 82 ? 5.781 3.285 17.328 1 91.56 82 GLY B O 1
ATOM 4574 N N . ASP B 1 83 ? 6.32 1.186 17.594 1 93 83 ASP B N 1
ATOM 4575 C CA . ASP B 1 83 ? 7.133 1.472 18.781 1 93 83 ASP B CA 1
ATOM 4576 C C . ASP B 1 83 ? 8.336 2.34 18.406 1 93 83 ASP B C 1
ATOM 4578 O O . ASP B 1 83 ? 8.695 3.26 19.156 1 93 83 ASP B O 1
ATOM 4582 N N . TRP B 1 84 ? 8.859 1.959 17.344 1 93.44 84 TRP B N 1
ATOM 4583 C CA . TRP B 1 84 ? 9.992 2.756 16.875 1 93.44 84 TRP B CA 1
ATOM 4584 C C . TRP B 1 84 ? 9.578 4.207 16.656 1 93.44 84 TRP B C 1
ATOM 4586 O O . TRP B 1 84 ? 10.305 5.129 17.047 1 93.44 84 TRP B O 1
ATOM 4596 N N . ARG B 1 85 ? 8.484 4.473 16.031 1 95.25 85 ARG B N 1
ATOM 4597 C CA . ARG B 1 85 ? 8.023 5.824 15.734 1 95.25 85 ARG B CA 1
ATOM 4598 C C . ARG B 1 85 ? 7.77 6.613 17.016 1 95.25 85 ARG B C 1
ATOM 4600 O O . ARG B 1 85 ? 8.078 7.809 17.078 1 95.25 85 ARG B O 1
ATOM 4607 N N . GLU B 1 86 ? 7.195 5.934 17.953 1 96.31 86 GLU B N 1
ATOM 4608 C CA . GLU B 1 86 ? 6.934 6.59 19.234 1 96.31 86 GLU B CA 1
ATOM 4609 C C . GLU B 1 86 ? 8.234 7.035 19.891 1 96.31 86 GLU B C 1
ATOM 4611 O O . GLU B 1 86 ? 8.328 8.164 20.391 1 96.31 86 GLU B O 1
ATOM 4616 N N . ARG B 1 87 ? 9.164 6.152 19.875 1 96.88 87 ARG B N 1
ATOM 4617 C CA . ARG B 1 87 ? 10.445 6.465 20.5 1 96.88 87 ARG B CA 1
ATOM 4618 C C . ARG B 1 87 ? 11.164 7.582 19.75 1 96.88 87 ARG B C 1
ATOM 4620 O O . ARG B 1 87 ? 11.703 8.508 20.359 1 96.88 87 ARG B O 1
ATOM 4627 N N . GLU B 1 88 ? 11.133 7.441 18.406 1 97.12 88 GLU B N 1
ATOM 4628 C CA . GLU B 1 88 ? 11.812 8.43 17.578 1 97.12 88 GLU B CA 1
ATOM 4629 C C . GLU B 1 88 ? 11.156 9.805 17.719 1 97.12 88 GLU B C 1
ATOM 4631 O O . GLU B 1 88 ? 11.852 10.82 17.781 1 97.12 88 GLU B O 1
ATOM 4636 N N . ALA B 1 89 ? 9.867 9.82 17.75 1 97.94 89 ALA B N 1
ATOM 4637 C CA . ALA B 1 89 ? 9.133 11.078 17.906 1 97.94 89 ALA B CA 1
ATOM 4638 C C . ALA B 1 89 ? 9.453 11.734 19.25 1 97.94 89 ALA B C 1
ATOM 4640 O O . ALA B 1 89 ? 9.664 12.953 19.312 1 97.94 89 ALA B O 1
ATOM 4641 N N . LYS B 1 90 ? 9.469 11 20.281 1 98.12 90 LYS B N 1
ATOM 4642 C CA . LYS B 1 90 ? 9.789 11.516 21.609 1 98.12 90 LYS B CA 1
ATOM 4643 C C . LYS B 1 90 ? 11.219 12.062 21.656 1 98.12 90 LYS B C 1
ATOM 4645 O O . LYS B 1 90 ? 11.461 13.133 22.203 1 98.12 90 LYS B O 1
ATOM 4650 N N . ASP B 1 91 ? 12.102 11.266 21.094 1 97.81 91 ASP B N 1
ATOM 4651 C CA . ASP B 1 91 ? 13.508 11.664 21.078 1 97.81 91 ASP B CA 1
ATOM 4652 C C . ASP B 1 91 ? 13.695 12.992 20.359 1 97.81 91 ASP B C 1
ATOM 4654 O O . ASP B 1 91 ? 14.406 13.875 20.844 1 97.81 91 ASP B O 1
ATOM 4658 N N . LEU B 1 92 ? 13.086 13.148 19.219 1 98.19 92 LEU B N 1
ATOM 4659 C CA . LEU B 1 92 ? 13.219 14.367 18.422 1 98.19 92 LEU B CA 1
ATOM 4660 C C . LEU B 1 92 ? 12.578 15.555 19.125 1 98.19 92 LEU B C 1
ATOM 4662 O O . LEU B 1 92 ? 13.141 16.656 19.125 1 98.19 92 LEU B O 1
ATOM 4666 N N . THR B 1 93 ? 11.391 15.344 19.672 1 98.56 93 THR B N 1
ATOM 4667 C CA . THR B 1 93 ? 10.719 16.406 20.406 1 98.56 93 THR B CA 1
ATOM 4668 C C . THR B 1 93 ? 11.547 16.859 21.594 1 98.56 93 THR B C 1
ATOM 4670 O O . THR B 1 93 ? 11.711 18.062 21.844 1 98.56 93 THR B O 1
ATOM 4673 N N . ASP B 1 94 ? 12.078 15.875 22.359 1 98.06 94 ASP B N 1
ATOM 4674 C CA . ASP B 1 94 ? 12.906 16.203 23.516 1 98.06 94 ASP B CA 1
ATOM 4675 C C . ASP B 1 94 ? 14.133 17.016 23.109 1 98.06 94 ASP B C 1
ATOM 4677 O O . ASP B 1 94 ? 14.492 17.984 23.781 1 98.06 94 ASP B O 1
ATOM 4681 N N . LEU B 1 95 ? 14.719 16.609 22.062 1 97.88 95 LEU B N 1
ATOM 4682 C CA . LEU B 1 95 ? 15.906 17.297 21.578 1 97.88 95 LEU B CA 1
ATOM 4683 C C . LEU B 1 95 ? 15.578 18.75 21.234 1 97.88 95 LEU B C 1
ATOM 4685 O O . LEU B 1 95 ? 16.281 19.672 21.688 1 97.88 95 LEU B O 1
ATOM 4689 N N . VAL B 1 96 ? 14.547 18.984 20.469 1 98.25 96 VAL B N 1
ATOM 4690 C CA . VAL B 1 96 ? 14.219 20.328 20.016 1 98.25 96 VAL B CA 1
ATOM 4691 C C . VAL B 1 96 ? 13.75 21.172 21.188 1 98.25 96 VAL B C 1
ATOM 4693 O O . VAL B 1 96 ? 14.078 22.359 21.281 1 98.25 96 VAL B O 1
ATOM 4696 N N . GLN B 1 97 ? 12.984 20.609 22.109 1 98.25 97 GLN B N 1
ATOM 4697 C CA . GLN B 1 97 ? 12.539 21.344 23.281 1 98.25 97 GLN B CA 1
ATOM 4698 C C . GLN B 1 97 ? 13.719 21.75 24.156 1 98.25 97 GLN B C 1
ATOM 4700 O O . GLN B 1 97 ? 13.719 22.828 24.75 1 98.25 97 GLN B O 1
ATOM 4705 N N . ARG B 1 98 ? 14.75 20.891 24.266 1 98.06 98 ARG B N 1
ATOM 4706 C CA . ARG B 1 98 ? 15.961 21.25 24.984 1 98.06 98 ARG B CA 1
ATOM 4707 C C . ARG B 1 98 ? 16.688 22.406 24.312 1 98.06 98 ARG B C 1
ATOM 4709 O O . ARG B 1 98 ? 17.156 23.328 24.984 1 98.06 98 ARG B O 1
ATOM 4716 N N . ARG B 1 99 ? 16.719 22.375 23.016 1 98.25 99 ARG B N 1
ATOM 4717 C CA . ARG B 1 99 ? 17.359 23.438 22.266 1 98.25 99 ARG B CA 1
ATOM 4718 C C . ARG B 1 99 ? 16.641 24.766 22.469 1 98.25 99 ARG B C 1
ATOM 4720 O O . ARG B 1 99 ? 17.281 25.797 22.688 1 98.25 99 ARG B O 1
ATOM 4727 N N . ILE B 1 100 ? 15.352 24.719 22.406 1 98.25 100 ILE B N 1
ATOM 4728 C CA . ILE B 1 100 ? 14.531 25.906 22.594 1 98.25 100 ILE B CA 1
ATOM 4729 C C . ILE B 1 100 ? 14.734 26.453 24.016 1 98.25 100 ILE B C 1
ATOM 4731 O O . ILE B 1 100 ? 14.922 27.656 24.203 1 98.25 100 ILE B O 1
ATOM 4735 N N . THR B 1 101 ? 14.703 25.531 24.984 1 97.81 101 THR B N 1
ATOM 4736 C CA . THR B 1 101 ? 14.867 25.922 26.375 1 97.81 101 THR B CA 1
ATOM 4737 C C . THR B 1 101 ? 16.234 26.562 26.609 1 97.81 101 THR B C 1
ATOM 4739 O O . THR B 1 101 ? 16.359 27.547 27.328 1 97.81 101 THR B O 1
ATOM 4742 N N . TYR B 1 102 ? 17.219 25.969 26.016 1 97.56 102 TYR B N 1
ATOM 4743 C CA . TYR B 1 102 ? 18.578 26.5 26.125 1 97.56 102 TYR B CA 1
ATOM 4744 C C . TYR B 1 102 ? 18.656 27.922 25.578 1 97.56 102 TYR B C 1
ATOM 4746 O O . TYR B 1 102 ? 19.203 28.812 26.219 1 97.56 102 TYR B O 1
ATOM 4754 N N . LEU B 1 103 ? 18.141 28.125 24.422 1 97.75 103 LEU B N 1
ATOM 4755 C CA . LEU B 1 103 ? 18.172 29.438 23.781 1 97.75 103 LEU B CA 1
ATOM 4756 C C . LEU B 1 103 ? 17.406 30.453 24.609 1 97.75 103 LEU B C 1
ATOM 4758 O O . LEU B 1 103 ? 17.844 31.594 24.75 1 97.75 103 LEU B O 1
ATOM 4762 N N . GLN B 1 104 ? 16.266 30.078 25.156 1 97.94 104 GLN B N 1
ATOM 4763 C CA . GLN B 1 104 ? 15.336 31 25.812 1 97.94 104 GLN B CA 1
ATOM 4764 C C . GLN B 1 104 ? 15.797 31.328 27.234 1 97.94 104 GLN B C 1
ATOM 4766 O O . GLN B 1 104 ? 15.297 32.281 27.844 1 97.94 104 GLN B O 1
ATOM 4771 N N . ASN B 1 105 ? 16.766 30.531 27.75 1 97.69 105 ASN B N 1
ATOM 4772 C CA . ASN B 1 105 ? 17.219 30.766 29.109 1 97.69 105 ASN B CA 1
ATOM 4773 C C . ASN B 1 105 ? 18.734 30.922 29.188 1 97.69 105 ASN B C 1
ATOM 4775 O O . ASN B 1 105 ? 19.406 30.094 29.812 1 97.69 105 ASN B O 1
ATOM 4779 N N . PRO B 1 106 ? 19.188 32.031 28.625 1 96.44 106 PRO B N 1
ATOM 4780 C CA . PRO B 1 106 ? 20.625 32.25 28.703 1 96.44 106 PRO B CA 1
ATOM 4781 C C . PRO B 1 106 ? 21.109 32.438 30.141 1 96.44 106 PRO B C 1
ATOM 4783 O O . PRO B 1 106 ? 20.359 32.906 31 1 96.44 106 PRO B O 1
ATOM 4786 N N . LYS B 1 107 ? 22.344 32.062 30.328 1 94.38 107 LYS B N 1
ATOM 4787 C CA . LYS B 1 107 ? 22.938 32.219 31.656 1 94.38 107 LYS B CA 1
ATOM 4788 C C . LYS B 1 107 ? 23.047 33.656 32.062 1 94.38 107 LYS B C 1
ATOM 4790 O O . LYS B 1 107 ? 22.844 34.031 33.219 1 94.38 107 LYS B O 1
ATOM 4795 N N . ASP B 1 108 ? 23.422 34.5 31.109 1 95.44 108 ASP B N 1
ATOM 4796 C CA . ASP B 1 108 ? 23.547 35.938 31.328 1 95.44 108 ASP B CA 1
ATOM 4797 C C . ASP B 1 108 ? 22.734 36.719 30.312 1 95.44 108 ASP B C 1
ATOM 4799 O O . ASP B 1 108 ? 23.188 36.938 29.188 1 95.44 108 ASP B O 1
ATOM 4803 N N . CYS B 1 109 ? 21.641 37.281 30.688 1 95.94 109 CYS B N 1
ATOM 4804 C CA . CYS B 1 109 ? 20.719 38 29.828 1 95.94 109 CYS B CA 1
ATOM 4805 C C . CYS B 1 109 ? 21.344 39.25 29.281 1 95.94 109 CYS B C 1
ATOM 4807 O O . CYS B 1 109 ? 21.047 39.688 28.156 1 95.94 109 CYS B O 1
ATOM 4809 N N . SER B 1 110 ? 22.188 39.844 30.031 1 94.5 110 SER B N 1
ATOM 4810 C CA . SER B 1 110 ? 22.797 41.125 29.641 1 94.5 110 SER B CA 1
ATOM 4811 C C . SER B 1 110 ? 23.688 40.938 28.422 1 94.5 110 SER B C 1
ATOM 4813 O O . SER B 1 110 ? 23.938 41.906 27.672 1 94.5 110 SER B O 1
ATOM 4815 N N . LYS B 1 111 ? 24.156 39.781 28.219 1 94.56 111 LYS B N 1
ATOM 4816 C CA . LYS B 1 111 ? 25.062 39.5 27.109 1 94.56 111 LYS B CA 1
ATOM 4817 C C . LYS B 1 111 ? 24.328 38.812 25.953 1 94.56 111 LYS B C 1
ATOM 4819 O O . LYS B 1 111 ? 24.844 38.781 24.844 1 94.56 111 LYS B O 1
ATOM 4824 N N . ALA B 1 112 ? 23.203 38.406 26.266 1 96.44 112 ALA B N 1
ATOM 4825 C CA . ALA B 1 112 ? 22.453 37.625 25.281 1 96.44 112 ALA B CA 1
ATOM 4826 C C . ALA B 1 112 ? 21.938 38.531 24.156 1 96.44 112 ALA B C 1
ATOM 4828 O O . ALA B 1 112 ? 21.562 39.688 24.406 1 96.44 112 ALA B O 1
ATOM 4829 N N . LYS B 1 113 ? 22.047 38.062 22.938 1 97.38 113 LYS B N 1
ATOM 4830 C CA . LYS B 1 113 ? 21.328 38.719 21.859 1 97.38 113 LYS B CA 1
ATOM 4831 C C . LYS B 1 113 ? 19.828 38.438 21.922 1 97.38 113 LYS B C 1
ATOM 4833 O O . LYS B 1 113 ? 19.422 37.312 22.281 1 97.38 113 LYS B O 1
ATOM 4838 N N . LYS B 1 114 ? 19.047 39.438 21.641 1 98.31 114 LYS B N 1
ATOM 4839 C CA . LYS B 1 114 ? 17.609 39.344 21.875 1 98.31 114 LYS B CA 1
ATOM 4840 C C . LYS B 1 114 ? 16.812 39.719 20.641 1 98.31 114 LYS B C 1
ATOM 4842 O O . LYS B 1 114 ? 17.281 40.562 19.844 1 98.31 114 LYS B O 1
ATOM 4847 N N . LEU B 1 115 ? 15.742 39.125 20.438 1 97.94 115 LEU B N 1
ATOM 4848 C CA . LEU B 1 115 ? 14.75 39.469 19.438 1 97.94 115 LEU B CA 1
ATOM 4849 C C . LEU B 1 115 ? 13.422 39.844 20.078 1 97.94 115 LEU B C 1
ATOM 4851 O O . LEU B 1 115 ? 12.828 39.031 20.781 1 97.94 115 LEU B O 1
ATOM 4855 N N . VAL B 1 116 ? 12.961 41.062 19.828 1 97.62 116 VAL B N 1
ATOM 4856 C CA . VAL B 1 116 ? 11.758 41.562 20.484 1 97.62 116 VAL B CA 1
ATOM 4857 C C . VAL B 1 116 ? 10.562 41.406 19.547 1 97.62 116 VAL B C 1
ATOM 4859 O O . VAL B 1 116 ? 10.633 41.812 18.375 1 97.62 116 VAL B O 1
ATOM 4862 N N . CYS B 1 117 ? 9.523 40.844 20.016 1 95.94 117 CYS B N 1
ATOM 4863 C CA . CYS B 1 117 ? 8.281 40.625 19.281 1 95.94 117 CYS B CA 1
ATOM 4864 C C . CYS B 1 117 ? 7.098 41.188 20.062 1 95.94 117 CYS B C 1
ATOM 4866 O O . CYS B 1 117 ? 6.953 40.906 21.266 1 95.94 117 CYS B O 1
ATOM 4868 N N . ASN B 1 118 ? 6.234 41.938 19.375 1 93.62 118 ASN B N 1
ATOM 4869 C CA . ASN B 1 118 ? 5.031 42.5 19.984 1 93.62 118 ASN B CA 1
ATOM 4870 C C . ASN B 1 118 ? 3.787 41.688 19.594 1 93.62 118 ASN B C 1
ATOM 4872 O O . ASN B 1 118 ? 3.5 41.531 18.406 1 93.62 118 ASN B O 1
ATOM 4876 N N . ILE B 1 119 ? 3.012 41.312 20.5 1 91.19 119 ILE B N 1
ATOM 4877 C CA . ILE B 1 119 ? 1.901 40.375 20.266 1 91.19 119 ILE B CA 1
ATOM 4878 C C . ILE B 1 119 ? 0.701 41.156 19.734 1 91.19 119 ILE B C 1
ATOM 4880 O O . ILE B 1 119 ? -0.238 40.562 19.188 1 91.19 119 ILE B O 1
ATOM 4884 N N . ASN B 1 120 ? 0.66 42.469 19.859 1 83.06 120 ASN B N 1
ATOM 4885 C CA . ASN B 1 120 ? -0.538 43.25 19.594 1 83.06 120 ASN B CA 1
ATOM 4886 C C . ASN B 1 120 ? -0.781 43.406 18.094 1 83.06 120 ASN B C 1
ATOM 4888 O O . ASN B 1 120 ? -1.009 44.531 17.609 1 83.06 120 ASN B O 1
ATOM 4892 N N . LYS B 1 121 ? -0.753 42.344 17.422 1 82.31 121 LYS B N 1
ATOM 4893 C CA . LYS B 1 121 ? -1.234 42.344 16.047 1 82.31 121 LYS B CA 1
ATOM 4894 C C . LYS B 1 121 ? -2.76 42.312 16 1 82.31 121 LYS B C 1
ATOM 4896 O O . LYS B 1 121 ? -3.4 41.625 16.797 1 82.31 121 LYS B O 1
ATOM 4901 N N . GLY B 1 122 ? -3.393 43.094 15.32 1 79 122 GLY B N 1
ATOM 4902 C CA . GLY B 1 122 ? -4.84 43.219 15.258 1 79 122 GLY B CA 1
ATOM 4903 C C . GLY B 1 122 ? -5.527 42.062 14.57 1 79 122 GLY B C 1
ATOM 4904 O O . GLY B 1 122 ? -6.156 42.219 13.531 1 79 122 GLY B O 1
ATOM 4905 N N . CYS B 1 123 ? -5.531 41 15.109 1 85.75 123 CYS B N 1
ATOM 4906 C CA . CYS B 1 123 ? -6.176 39.781 14.594 1 85.75 123 CYS B CA 1
ATOM 4907 C C . CYS B 1 123 ? -6.547 38.844 15.719 1 85.75 123 CYS B C 1
ATOM 4909 O O . CYS B 1 123 ? -6.336 39.156 16.891 1 85.75 123 CYS B O 1
ATOM 4911 N N . GLY B 1 124 ? -7.184 37.688 15.406 1 86.81 124 GLY B N 1
ATOM 4912 C CA . GLY B 1 124 ? -7.645 36.75 16.406 1 86.81 124 GLY B CA 1
ATOM 4913 C C . GLY B 1 124 ? -6.516 35.969 17.047 1 86.81 124 GLY B C 1
ATOM 4914 O O . GLY B 1 124 ? -5.352 36.125 16.672 1 86.81 124 GLY B O 1
ATOM 4915 N N . TYR B 1 125 ? -6.809 35.188 18.016 1 90.94 125 TYR B N 1
ATOM 4916 C CA . TYR B 1 125 ? -5.852 34.469 18.828 1 90.94 125 TYR B CA 1
ATOM 4917 C C . TYR B 1 125 ? -4.945 33.594 17.969 1 90.94 125 TYR B C 1
ATOM 4919 O O . TYR B 1 125 ? -3.723 33.625 18.141 1 90.94 125 TYR B O 1
ATOM 4927 N N . GLY B 1 126 ? -5.57 32.781 17.047 1 93.31 126 GLY B N 1
ATOM 4928 C CA . GLY B 1 126 ? -4.762 31.938 16.188 1 93.31 126 GLY B CA 1
ATOM 4929 C C . GLY B 1 126 ? -3.736 32.719 15.383 1 93.31 126 GLY B C 1
ATOM 4930 O O . GLY B 1 126 ? -2.594 32.281 15.242 1 93.31 126 GLY B O 1
ATOM 4931 N N . CYS B 1 127 ? -4.152 33.781 14.883 1 91.81 127 CYS B N 1
ATOM 4932 C CA . CYS B 1 127 ? -3.273 34.656 14.117 1 91.81 127 CYS B CA 1
ATOM 4933 C C . CYS B 1 127 ? -2.16 35.219 14.992 1 91.81 127 CYS B C 1
ATOM 4935 O O . CYS B 1 127 ? -1.006 35.281 14.57 1 91.81 127 CYS B O 1
ATOM 4937 N N . GLN B 1 128 ? -2.502 35.625 16.172 1 93.69 128 GLN B N 1
ATOM 4938 C CA . GLN B 1 128 ? -1.507 36.156 17.094 1 93.69 128 GLN B CA 1
ATOM 4939 C C . GLN B 1 128 ? -0.503 35.062 17.5 1 93.69 128 GLN B C 1
ATOM 4941 O O . GLN B 1 128 ? 0.697 35.344 17.594 1 93.69 128 GLN B O 1
ATOM 4946 N N . LEU B 1 129 ? -1.018 33.906 17.75 1 96 129 LEU B N 1
ATOM 4947 C CA . LEU B 1 129 ? -0.12 32.812 18.078 1 96 129 LEU B CA 1
ATOM 4948 C C . LEU B 1 129 ? 0.856 32.531 16.938 1 96 129 LEU B C 1
ATOM 4950 O O . LEU B 1 129 ? 2.061 32.406 17.172 1 96 129 LEU B O 1
ATOM 4954 N N . HIS B 1 130 ? 0.365 32.5 15.727 1 96.38 130 HIS B N 1
ATOM 4955 C CA . HIS B 1 130 ? 1.224 32.281 14.57 1 96.38 130 HIS B CA 1
ATOM 4956 C C . HIS B 1 130 ? 2.244 33.375 14.406 1 96.38 130 HIS B C 1
ATOM 4958 O O . HIS B 1 130 ? 3.373 33.156 13.977 1 96.38 130 HIS B O 1
ATOM 4964 N N . HIS B 1 131 ? 1.793 34.562 14.75 1 95.12 131 HIS B N 1
ATOM 4965 C CA . HIS B 1 131 ? 2.723 35.688 14.719 1 95.12 131 HIS B CA 1
ATOM 4966 C C . HIS B 1 131 ? 3.883 35.469 15.688 1 95.12 131 HIS B C 1
ATOM 4968 O O . HIS B 1 131 ? 5.043 35.656 15.32 1 95.12 131 HIS B O 1
ATOM 4974 N N . VAL B 1 132 ? 3.566 35.062 16.875 1 96.5 132 VAL B N 1
ATOM 4975 C CA . VAL B 1 132 ? 4.594 34.812 17.875 1 96.5 132 VAL B CA 1
ATOM 4976 C C . VAL B 1 132 ? 5.477 33.656 17.438 1 96.5 132 VAL B C 1
ATOM 4978 O O . VAL B 1 132 ? 6.691 33.656 17.641 1 96.5 132 VAL B O 1
ATOM 4981 N N . VAL B 1 133 ? 4.871 32.656 16.844 1 97.19 133 VAL B N 1
ATOM 4982 C CA . VAL B 1 133 ? 5.613 31.484 16.375 1 97.19 133 VAL B CA 1
ATOM 4983 C C . VAL B 1 133 ? 6.617 31.922 15.305 1 97.19 133 VAL B C 1
ATOM 4985 O O . VAL B 1 133 ? 7.77 31.484 15.312 1 97.19 133 VAL B O 1
ATOM 4988 N N . TYR B 1 134 ? 6.172 32.688 14.461 1 94.75 134 TYR B N 1
ATOM 4989 C CA . TYR B 1 134 ? 7.043 33.219 13.422 1 94.75 134 TYR B CA 1
ATOM 4990 C C . TYR B 1 134 ? 8.234 33.938 14.031 1 94.75 134 TYR B C 1
ATOM 4992 O O . TYR B 1 134 ? 9.375 33.719 13.633 1 94.75 134 TYR B O 1
ATOM 5000 N N . CYS B 1 135 ? 8 34.844 14.969 1 96.62 135 CYS B N 1
ATOM 5001 C CA . CYS B 1 135 ? 9.062 35.562 15.672 1 96.62 135 CYS B CA 1
ATOM 5002 C C . CYS B 1 135 ? 10.039 34.594 16.328 1 96.62 135 CYS B C 1
ATOM 5004 O O . CYS B 1 135 ? 11.258 34.781 16.25 1 96.62 135 CYS B O 1
ATOM 5006 N N . PHE B 1 136 ? 9.445 33.594 16.891 1 98 136 PHE B N 1
ATOM 5007 C CA . PHE B 1 136 ? 10.227 32.594 17.625 1 98 136 PHE B CA 1
ATOM 5008 C C . PHE B 1 136 ? 11.141 31.812 16.688 1 98 136 PHE B C 1
ATOM 5010 O O . PHE B 1 136 ? 12.289 31.531 17.016 1 98 136 PHE B O 1
ATOM 5017 N N . MET B 1 137 ? 10.664 31.438 15.555 1 97.31 137 MET B N 1
ATOM 5018 C CA . MET B 1 137 ? 11.453 30.703 14.578 1 97.31 137 MET B CA 1
ATOM 5019 C C . MET B 1 137 ? 12.633 31.531 14.086 1 97.31 137 MET B C 1
ATOM 5021 O O . MET B 1 137 ? 13.742 31.016 13.93 1 97.31 137 MET B O 1
ATOM 5025 N N . ILE B 1 138 ? 12.383 32.781 13.867 1 96.56 138 ILE B N 1
ATOM 5026 C CA . ILE B 1 138 ? 13.453 33.688 13.453 1 96.56 138 ILE B CA 1
ATOM 5027 C C . ILE B 1 138 ? 14.461 33.844 14.594 1 96.56 138 ILE B C 1
ATOM 5029 O O . ILE B 1 138 ? 15.672 33.844 14.367 1 96.56 138 ILE B O 1
ATOM 5033 N N . ALA B 1 139 ? 13.938 34 15.797 1 98 139 ALA B N 1
ATOM 5034 C CA . ALA B 1 139 ? 14.82 34.062 16.953 1 98 139 ALA B CA 1
ATOM 5035 C C . ALA B 1 139 ? 15.719 32.844 17.047 1 98 139 ALA B C 1
ATOM 5037 O O . ALA B 1 139 ? 16.922 32.938 17.25 1 98 139 ALA B O 1
ATOM 5038 N N . TYR B 1 140 ? 15.117 31.719 16.922 1 98.12 140 TYR B N 1
ATOM 5039 C CA . TYR B 1 140 ? 15.852 30.469 16.969 1 98.12 140 TYR B CA 1
ATOM 5040 C C . TYR B 1 140 ? 16.922 30.422 15.883 1 98.12 140 TYR B C 1
ATOM 5042 O O . TYR B 1 140 ? 18.062 30.016 16.141 1 98.12 140 TYR B O 1
ATOM 5050 N N . GLY B 1 141 ? 16.594 30.812 14.703 1 97.31 141 GLY B N 1
ATOM 5051 C CA . GLY B 1 141 ? 17.516 30.766 13.578 1 97.31 141 GLY B CA 1
ATOM 5052 C C . GLY B 1 141 ? 18.641 31.766 13.695 1 97.31 141 GLY B C 1
ATOM 5053 O O . GLY B 1 141 ? 19.75 31.531 13.18 1 97.31 141 GLY B O 1
ATOM 5054 N N . THR B 1 142 ? 18.391 32.875 14.32 1 97.12 142 THR B N 1
ATOM 5055 C CA . THR B 1 142 ? 19.391 33.906 14.422 1 97.12 142 THR B CA 1
ATOM 5056 C C . THR B 1 142 ? 20.109 33.844 15.773 1 97.12 142 THR B C 1
ATOM 5058 O O . THR B 1 142 ? 20.875 34.75 16.109 1 97.12 142 THR B O 1
ATOM 5061 N N . GLN B 1 143 ? 19.828 32.844 16.578 1 96.88 143 GLN B N 1
ATOM 5062 C CA . GLN B 1 143 ? 20.438 32.625 17.891 1 96.88 143 GLN B CA 1
ATOM 5063 C C . GLN B 1 143 ? 20.172 33.812 18.812 1 96.88 143 GLN B C 1
ATOM 5065 O O . GLN B 1 143 ? 21.094 34.344 19.422 1 96.88 143 GLN B O 1
ATOM 5070 N N . ARG B 1 144 ? 18.953 34.188 18.828 1 97.94 144 ARG B N 1
ATOM 5071 C CA . ARG B 1 144 ? 18.531 35.281 19.703 1 97.94 144 ARG B CA 1
ATOM 5072 C C . ARG B 1 144 ? 17.438 34.812 20.656 1 97.94 144 ARG B C 1
ATOM 5074 O O . ARG B 1 144 ? 16.547 34.031 20.266 1 97.94 144 ARG B O 1
ATOM 5081 N N . THR B 1 145 ? 17.5 35.219 21.906 1 98.25 145 THR B N 1
ATOM 5082 C CA . THR B 1 145 ? 16.453 34.938 22.875 1 98.25 145 THR B CA 1
ATOM 5083 C C . THR B 1 145 ? 15.203 35.781 22.562 1 98.25 145 THR B C 1
ATOM 5085 O O . THR B 1 145 ? 15.289 37 22.406 1 98.25 145 THR B O 1
ATOM 5088 N N . LEU B 1 146 ? 14.102 35.188 22.453 1 98.44 146 LEU B N 1
ATOM 5089 C CA . LEU B 1 146 ? 12.859 35.875 22.141 1 98.44 146 LEU B CA 1
ATOM 5090 C C . LEU B 1 146 ? 12.336 36.625 23.359 1 98.44 146 LEU B C 1
ATOM 5092 O O . LEU B 1 146 ? 12.203 36.031 24.438 1 98.44 146 LEU B O 1
ATOM 5096 N N . ILE B 1 147 ? 12.078 37.875 23.172 1 97.62 147 ILE B N 1
ATOM 5097 C CA . ILE B 1 147 ? 11.391 38.688 24.172 1 97.62 147 ILE B CA 1
ATOM 5098 C C . ILE B 1 147 ? 9.992 39.031 23.672 1 97.62 147 ILE B C 1
ATOM 5100 O O . ILE B 1 147 ? 9.844 39.781 22.703 1 97.62 147 ILE B O 1
ATOM 5104 N N . LEU B 1 148 ? 9.023 38.531 24.281 1 96.69 148 LEU B N 1
ATOM 5105 C CA . LEU B 1 148 ? 7.645 38.781 23.891 1 96.69 148 LEU B CA 1
ATOM 5106 C C . LEU B 1 148 ? 7.055 39.938 24.688 1 96.69 148 LEU B C 1
ATOM 5108 O O . LEU B 1 148 ? 6.918 39.875 25.906 1 96.69 148 LEU B O 1
ATOM 5112 N N . GLU B 1 149 ? 6.77 41 24 1 94.69 149 GLU B N 1
ATOM 5113 C CA . GLU B 1 149 ? 6.035 42.094 24.609 1 94.69 149 GLU B CA 1
ATOM 5114 C C . GLU B 1 149 ? 4.527 41.875 24.547 1 94.69 149 GLU B C 1
ATOM 5116 O O . GLU B 1 149 ? 3.914 42.062 23.5 1 94.69 149 GLU B O 1
ATOM 5121 N N . SER B 1 150 ? 3.988 41.531 25.672 1 92.81 150 SER B N 1
ATOM 5122 C CA . SER B 1 150 ? 2.59 41.125 25.656 1 92.81 150 SER B CA 1
ATOM 5123 C C . SER B 1 150 ? 1.743 42 26.578 1 92.81 150 SER B C 1
ATOM 5125 O O . SER B 1 150 ? 0.543 41.781 26.734 1 92.81 150 SER B O 1
ATOM 5127 N N . GLN B 1 151 ? 2.346 43 27.125 1 89.69 151 GLN B N 1
ATOM 5128 C CA . GLN B 1 151 ? 1.574 43.875 28 1 89.69 151 GLN B CA 1
ATOM 5129 C C . GLN B 1 151 ? 0.433 44.531 27.234 1 89.69 151 GLN B C 1
ATOM 5131 O O . GLN B 1 151 ? 0.608 44.969 26.094 1 89.69 151 GLN B O 1
ATOM 5136 N N . SER B 1 152 ? -0.695 44.594 27.859 1 87.56 152 SER B N 1
ATOM 5137 C CA . SER B 1 152 ? -1.896 45.188 27.266 1 87.56 152 SER B CA 1
ATOM 5138 C C . SER B 1 152 ? -2.389 44.375 26.078 1 87.56 152 SER B C 1
ATOM 5140 O O . SER B 1 152 ? -2.896 44.938 25.109 1 87.56 152 SER B O 1
ATOM 5142 N N . TRP B 1 153 ? -2.08 43.156 26.172 1 90 153 TRP B N 1
ATOM 5143 C CA . TRP B 1 153 ? -2.621 42.219 25.172 1 90 153 TRP B CA 1
ATOM 5144 C C . TRP B 1 153 ? -4.133 42.375 25.047 1 90 153 TRP B C 1
ATOM 5146 O O . TRP B 1 153 ? -4.84 42.438 26.062 1 90 153 TRP B O 1
ATOM 5156 N N . ARG B 1 154 ? -4.672 42.469 23.875 1 84.25 154 ARG B N 1
ATOM 5157 C CA . ARG B 1 154 ? -6.082 42.75 23.641 1 84.25 154 ARG B CA 1
ATOM 5158 C C . ARG B 1 154 ? -6.969 41.719 24.328 1 84.25 154 ARG B C 1
ATOM 5160 O O . ARG B 1 154 ? -8.062 42.031 24.797 1 84.25 154 ARG B O 1
ATOM 5167 N N . TYR B 1 155 ? -6.551 40.5 24.406 1 85.94 155 TYR B N 1
ATOM 5168 C CA . TYR B 1 155 ? -7.332 39.438 25.016 1 85.94 155 TYR B CA 1
ATOM 5169 C C . TYR B 1 155 ? -7.199 39.469 26.531 1 85.94 155 TYR B C 1
ATOM 5171 O O . TYR B 1 155 ? -8.125 39.062 27.234 1 85.94 155 TYR B O 1
ATOM 5179 N N . ALA B 1 156 ? -5.992 39.812 26.953 1 86.69 156 ALA B N 1
ATOM 5180 C CA . ALA B 1 156 ? -5.664 39.812 28.375 1 86.69 156 ALA B CA 1
ATOM 5181 C C . ALA B 1 156 ? -4.719 40.938 28.719 1 86.69 156 ALA B C 1
ATOM 5183 O O . ALA B 1 156 ? -3.518 40.875 28.453 1 86.69 156 ALA B O 1
ATOM 5184 N N . THR B 1 157 ? -5.242 41.812 29.375 1 87.56 157 THR B N 1
ATOM 5185 C CA . THR B 1 157 ? -4.492 43.031 29.672 1 87.56 157 THR B CA 1
ATOM 5186 C C . THR B 1 157 ? -3.215 42.688 30.438 1 87.56 157 THR B C 1
ATOM 5188 O O . THR B 1 157 ? -2.205 43.375 30.297 1 87.56 157 THR B O 1
ATOM 5191 N N . GLY B 1 158 ? -3.271 41.656 31.281 1 90.12 158 GLY B N 1
ATOM 5192 C CA . GLY B 1 158 ? -2.105 41.25 32.062 1 90.12 158 GLY B CA 1
ATOM 5193 C C . GLY B 1 158 ? -1.021 40.625 31.203 1 90.12 158 GLY B C 1
ATOM 5194 O O . GLY B 1 158 ? 0.098 40.406 31.672 1 90.12 158 GLY B O 1
ATOM 5195 N N . GLY B 1 159 ? -1.357 40.344 29.969 1 92.12 159 GLY B N 1
ATOM 5196 C CA . GLY B 1 159 ? -0.339 39.875 29.047 1 92.12 159 GLY B CA 1
ATOM 5197 C C . GLY B 1 159 ? -0.382 38.375 28.828 1 92.12 159 GLY B C 1
ATOM 5198 O O . GLY B 1 159 ? -1.229 37.656 29.391 1 92.12 159 GLY B O 1
ATOM 5199 N N . TRP B 1 160 ? 0.56 37.875 28.047 1 94.38 160 TRP B N 1
ATOM 5200 C CA . TRP B 1 160 ? 0.707 36.469 27.625 1 94.38 160 TRP B CA 1
ATOM 5201 C C . TRP B 1 160 ? 0.91 35.562 28.844 1 94.38 160 TRP B C 1
ATOM 5203 O O . TRP B 1 160 ? 0.352 34.469 28.906 1 94.38 160 TRP B O 1
ATOM 5213 N N . GLU B 1 161 ? 1.583 36.031 29.812 1 94.12 161 GLU B N 1
ATOM 5214 C CA . GLU B 1 161 ? 2.027 35.25 30.969 1 94.12 161 GLU B CA 1
ATOM 5215 C C . GLU B 1 161 ? 0.883 35 31.953 1 94.12 161 GLU B C 1
ATOM 5217 O O . GLU B 1 161 ? 0.993 34.188 32.844 1 94.12 161 GLU B O 1
ATOM 5222 N N . THR B 1 162 ? -0.171 35.625 31.719 1 94.56 162 THR B N 1
ATOM 5223 C CA . THR B 1 162 ? -1.329 35.375 32.562 1 94.56 162 THR B CA 1
ATOM 5224 C C . THR B 1 162 ? -2.018 34.062 32.125 1 94.56 162 THR B C 1
ATOM 5226 O O . THR B 1 162 ? -2.771 33.469 32.906 1 94.56 162 THR B O 1
ATOM 5229 N N . VAL B 1 163 ? -1.785 33.656 30.953 1 95.5 163 VAL B N 1
ATOM 5230 C CA . VAL B 1 163 ? -2.48 32.5 30.406 1 95.5 163 VAL B CA 1
ATOM 5231 C C . VAL B 1 163 ? -1.487 31.375 30.172 1 95.5 163 VAL B C 1
ATOM 5233 O O . VAL B 1 163 ? -1.797 30.203 30.438 1 95.5 163 VAL B O 1
ATOM 5236 N N . PHE B 1 164 ? -0.301 31.75 29.672 1 97.25 164 PHE B N 1
ATOM 5237 C CA . PHE B 1 164 ? 0.724 30.766 29.359 1 97.25 164 PHE B CA 1
ATOM 5238 C C . PHE B 1 164 ? 1.999 31.031 30.156 1 97.25 164 PHE B C 1
ATOM 5240 O O . PHE B 1 164 ? 2.217 32.156 30.625 1 97.25 164 PHE B O 1
ATOM 5247 N N . LYS B 1 165 ? 2.818 30 30.266 1 97.38 165 LYS B N 1
ATOM 5248 C CA . LYS B 1 165 ? 4.113 30.188 30.906 1 97.38 165 LYS B CA 1
ATOM 5249 C C . LYS B 1 165 ? 4.992 31.156 30.141 1 97.38 165 LYS B C 1
ATOM 5251 O O . LYS B 1 165 ? 4.855 31.297 28.922 1 97.38 165 LYS B O 1
ATOM 5256 N N . PRO B 1 166 ? 5.84 31.828 30.875 1 95.88 166 PRO B N 1
ATOM 5257 C CA . PRO B 1 166 ? 6.703 32.781 30.188 1 95.88 166 PRO B CA 1
ATOM 5258 C C . PRO B 1 166 ? 7.578 32.125 29.125 1 95.88 166 PRO B C 1
ATOM 5260 O O . PRO B 1 166 ? 8.008 30.984 29.281 1 95.88 166 PRO B O 1
ATOM 5263 N N . VAL B 1 167 ? 7.918 32.906 28.109 1 96.88 167 VAL B N 1
ATOM 5264 C CA . VAL B 1 167 ? 8.734 32.406 27.016 1 96.88 167 VAL B CA 1
ATOM 5265 C C . VAL B 1 167 ? 10.18 32.25 27.469 1 96.88 167 VAL B C 1
ATOM 5267 O O . VAL B 1 167 ? 10.938 31.438 26.906 1 96.88 167 VAL B O 1
ATOM 5270 N N . SER B 1 168 ? 10.57 32.969 28.422 1 97.12 168 SER B N 1
ATOM 5271 C CA . SER B 1 168 ? 11.883 32.844 29.047 1 97.12 168 SER B CA 1
ATOM 5272 C C . SER B 1 168 ? 11.781 33 30.562 1 97.12 168 SER B C 1
ATOM 5274 O O . SER B 1 168 ? 10.961 33.781 31.062 1 97.12 168 SER B O 1
ATOM 5276 N N . GLU B 1 169 ? 12.625 32.312 31.234 1 95.56 169 GLU B N 1
ATOM 5277 C CA . GLU B 1 169 ? 12.648 32.375 32.688 1 95.56 169 GLU B CA 1
ATOM 5278 C C . GLU B 1 169 ? 13.797 33.281 33.188 1 95.56 169 GLU B C 1
ATOM 5280 O O . GLU B 1 169 ? 13.766 33.781 34.312 1 95.56 169 GLU B O 1
ATOM 5285 N N . THR B 1 170 ? 14.742 33.5 32.344 1 96.44 170 THR B N 1
ATOM 5286 C CA . THR B 1 170 ? 15.953 34.188 32.812 1 96.44 170 THR B CA 1
ATOM 5287 C C . THR B 1 170 ? 16.141 35.5 32.094 1 96.44 170 THR B C 1
ATOM 5289 O O . THR B 1 170 ? 16.938 36.344 32.5 1 96.44 170 THR B O 1
ATOM 5292 N N . CYS B 1 171 ? 15.477 35.719 31.047 1 96.12 171 CYS B N 1
ATOM 5293 C CA . CYS B 1 171 ? 15.648 36.906 30.219 1 96.12 171 CYS B CA 1
ATOM 5294 C C . CYS B 1 171 ? 14.297 37.438 29.766 1 96.12 171 CYS B C 1
ATOM 5296 O O . CYS B 1 171 ? 13.742 37 28.766 1 96.12 171 CYS B O 1
ATOM 5298 N N . THR B 1 172 ? 13.82 38.531 30.406 1 92.06 172 THR B N 1
ATOM 5299 C CA . THR B 1 172 ? 12.438 38.938 30.203 1 92.06 172 THR B CA 1
ATOM 5300 C C . THR B 1 172 ? 12.359 40.406 29.797 1 92.06 172 THR B C 1
ATOM 5302 O O . THR B 1 172 ? 11.266 40.938 29.578 1 92.06 172 THR B O 1
ATOM 5305 N N . ASP B 1 173 ? 13.422 41.031 29.734 1 90.19 173 ASP B N 1
ATOM 5306 C CA . ASP B 1 173 ? 13.359 42.438 29.375 1 90.19 173 ASP B CA 1
ATOM 5307 C C . ASP B 1 173 ? 14.211 42.75 28.141 1 90.19 173 ASP B C 1
ATOM 5309 O O . ASP B 1 173 ? 15.094 41.938 27.781 1 90.19 173 ASP B O 1
ATOM 5313 N N . ARG B 1 174 ? 13.953 43.812 27.516 1 91.56 174 ARG B N 1
ATOM 5314 C CA . ARG B 1 174 ? 14.609 44.125 26.25 1 91.56 174 ARG B CA 1
ATOM 5315 C C . ARG B 1 174 ? 15.812 45.031 26.484 1 91.56 174 ARG B C 1
ATOM 5317 O O . ARG B 1 174 ? 16.234 45.781 25.578 1 91.56 174 ARG B O 1
ATOM 5324 N N . SER B 1 175 ? 16.359 45.062 27.641 1 92.19 175 SER B N 1
ATOM 5325 C CA . SER B 1 175 ? 17.547 45.875 27.891 1 92.19 175 SER B CA 1
ATOM 5326 C C . SER B 1 175 ? 18.75 45.375 27.125 1 92.19 175 SER B C 1
ATOM 5328 O O . SER B 1 175 ? 18.922 44.156 26.938 1 92.19 175 SER B O 1
ATOM 5330 N N . GLY B 1 176 ? 19.609 46.25 26.641 1 92.12 176 GLY B N 1
ATOM 5331 C CA . GLY B 1 176 ? 20.812 45.906 25.906 1 92.12 176 GLY B CA 1
ATOM 5332 C C . GLY B 1 176 ? 21.641 47.094 25.516 1 92.12 176 GLY B C 1
ATOM 5333 O O . GLY B 1 176 ? 21.188 48.25 25.609 1 92.12 176 GLY B O 1
ATOM 5334 N N . SER B 1 177 ? 22.781 46.844 25.172 1 94.06 177 SER B N 1
ATOM 5335 C CA . SER B 1 177 ? 23.75 47.906 24.844 1 94.06 177 SER B CA 1
ATOM 5336 C C . SER B 1 177 ? 23.391 48.562 23.516 1 94.06 177 SER B C 1
ATOM 5338 O O . SER B 1 177 ? 23.719 49.75 23.312 1 94.06 177 SER B O 1
ATOM 5340 N N . SER B 1 178 ? 22.797 47.875 22.578 1 95.94 178 SER B N 1
ATOM 5341 C CA . SER B 1 178 ? 22.375 48.406 21.281 1 95.94 178 SER B CA 1
ATOM 5342 C C . SER B 1 178 ? 21.016 47.844 20.875 1 95.94 178 SER B C 1
ATOM 5344 O O . SER B 1 178 ? 20.703 46.688 21.125 1 95.94 178 SER B O 1
ATOM 5346 N N . THR B 1 179 ? 20.25 48.781 20.297 1 96 179 THR B N 1
ATOM 5347 C CA . THR B 1 179 ? 18.906 48.406 19.859 1 96 179 THR B CA 1
ATOM 5348 C C . THR B 1 179 ? 18.656 48.844 18.438 1 96 179 THR B C 1
ATOM 5350 O O . THR B 1 179 ? 19.141 49.906 18.016 1 96 179 THR B O 1
ATOM 5353 N N . GLY B 1 180 ? 17.969 48 17.672 1 95.5 180 GLY B N 1
ATOM 5354 C CA . GLY B 1 180 ? 17.609 48.375 16.312 1 95.5 180 GLY B CA 1
ATOM 5355 C C . GLY B 1 180 ? 16.422 47.562 15.773 1 95.5 180 GLY B C 1
ATOM 5356 O O . GLY B 1 180 ? 15.977 46.625 16.406 1 95.5 180 GLY B O 1
ATOM 5357 N N . HIS B 1 181 ? 15.953 48.062 14.57 1 96.5 181 HIS B N 1
ATOM 5358 C CA . HIS B 1 181 ? 14.906 47.344 13.852 1 96.5 181 HIS B CA 1
ATOM 5359 C C . HIS B 1 181 ? 15.508 46.312 12.875 1 96.5 181 HIS B C 1
ATOM 5361 O O . HIS B 1 181 ? 16.594 46.531 12.344 1 96.5 181 HIS B O 1
ATOM 5367 N N . TRP B 1 182 ? 14.773 45.281 12.68 1 96.81 182 TRP B N 1
ATOM 5368 C CA . TRP B 1 182 ? 15.234 44.25 11.773 1 96.81 182 TRP B CA 1
ATOM 5369 C C . TRP B 1 182 ? 15.656 44.844 10.43 1 96.81 182 TRP B C 1
ATOM 5371 O O . TRP B 1 182 ? 14.891 45.562 9.789 1 96.81 182 TRP B O 1
ATOM 5381 N N . SER B 1 183 ? 16.797 44.625 10.039 1 95.88 183 SER B N 1
ATOM 5382 C CA . SER B 1 183 ? 17.328 45.062 8.758 1 95.88 183 SER B CA 1
ATOM 5383 C C . SER B 1 183 ? 18.094 43.969 8.047 1 95.88 183 SER B C 1
ATOM 5385 O O . SER B 1 183 ? 18.922 44.219 7.176 1 95.88 183 SER B O 1
ATOM 5387 N N . GLY B 1 184 ? 17.844 42.75 8.508 1 94.75 184 GLY B N 1
ATOM 5388 C CA . GLY B 1 184 ? 18.547 41.594 7.961 1 94.75 184 GLY B CA 1
ATOM 5389 C C . GLY B 1 184 ? 19.578 41 8.906 1 94.75 184 GLY B C 1
ATOM 5390 O O . GLY B 1 184 ? 20.219 41.75 9.664 1 94.75 184 GLY B O 1
ATOM 5391 N N . GLU B 1 185 ? 19.812 39.75 8.773 1 91.94 185 GLU B N 1
ATOM 5392 C CA . GLU B 1 185 ? 20.688 39.062 9.711 1 91.94 185 GLU B CA 1
ATOM 5393 C C . GLU B 1 185 ? 22.109 39.562 9.648 1 91.94 185 GLU B C 1
ATOM 5395 O O . GLU B 1 185 ? 22.781 39.719 10.68 1 91.94 185 GLU B O 1
ATOM 5400 N N . ALA B 1 186 ? 22.609 39.812 8.477 1 92.94 186 ALA B N 1
ATOM 5401 C CA . ALA B 1 186 ? 23.969 40.281 8.297 1 92.94 186 ALA B CA 1
ATOM 5402 C C . ALA B 1 186 ? 24.141 41.688 8.898 1 92.94 186 ALA B C 1
ATOM 5404 O O . ALA B 1 186 ? 25.156 41.938 9.555 1 92.94 186 ALA B O 1
ATOM 5405 N N . ASN B 1 187 ? 23.156 42.5 8.68 1 94.56 187 ASN B N 1
ATOM 5406 C CA . ASN B 1 187 ? 23.219 43.875 9.164 1 94.56 187 ASN B CA 1
ATOM 5407 C C . ASN B 1 187 ? 23.078 43.938 10.688 1 94.56 187 ASN B C 1
ATOM 5409 O O . ASN B 1 187 ? 23.578 44.875 11.328 1 94.56 187 ASN B O 1
ATOM 5413 N N . ASP B 1 188 ? 22.375 43 11.195 1 94.88 188 ASP B N 1
ATOM 5414 C CA . ASP B 1 188 ? 22.016 43.062 12.609 1 94.88 188 ASP B CA 1
ATOM 5415 C C . ASP B 1 188 ? 22.938 42.188 13.453 1 94.88 188 ASP B C 1
ATOM 5417 O O . ASP B 1 188 ? 22.672 41.938 14.625 1 94.88 188 ASP B O 1
ATOM 5421 N N . LYS B 1 189 ? 23.969 41.781 12.883 1 93.25 189 LYS B N 1
ATOM 5422 C CA . LYS B 1 189 ? 24.875 40.844 13.539 1 93.25 189 LYS B CA 1
ATOM 5423 C C . LYS B 1 189 ? 25.391 41.406 14.859 1 93.25 189 LYS B C 1
ATOM 5425 O O . LYS B 1 189 ? 25.516 40.656 15.844 1 93.25 189 LYS B O 1
ATOM 5430 N N . ASN B 1 190 ? 25.641 42.688 14.875 1 93.62 190 ASN B N 1
ATOM 5431 C CA . ASN B 1 190 ? 26.266 43.281 16.047 1 93.62 190 ASN B CA 1
ATOM 5432 C C . ASN B 1 190 ? 25.266 44.094 16.875 1 93.62 190 ASN B C 1
ATOM 5434 O O . ASN B 1 190 ? 25.641 44.781 17.828 1 93.62 190 ASN B O 1
ATOM 5438 N N . VAL B 1 191 ? 24.047 43.969 16.5 1 96.94 191 VAL B N 1
ATOM 5439 C CA . VAL B 1 191 ? 23 44.625 17.281 1 96.94 191 VAL B CA 1
ATOM 5440 C C . VAL B 1 191 ? 22.484 43.656 18.359 1 96.94 191 VAL B C 1
ATOM 5442 O O . VAL B 1 191 ? 22.109 42.5 18.047 1 96.94 191 VAL B O 1
ATOM 5445 N N . GLN B 1 192 ? 22.484 44 19.547 1 97.69 192 GLN B N 1
ATOM 5446 C CA . GLN B 1 192 ? 22.125 43.094 20.625 1 97.69 192 GLN B CA 1
ATOM 5447 C C . GLN B 1 192 ? 20.625 42.844 20.672 1 97.69 192 GLN B C 1
ATOM 5449 O O . GLN B 1 192 ? 20.172 41.719 20.828 1 97.69 192 GLN B O 1
ATOM 5454 N N . VAL B 1 193 ? 19.875 43.969 20.625 1 98.12 193 VAL B N 1
ATOM 5455 C CA . VAL B 1 193 ? 18.422 43.875 20.703 1 98.12 193 VAL B CA 1
ATOM 5456 C C . VAL B 1 193 ? 17.797 44.281 19.375 1 98.12 193 VAL B C 1
ATOM 5458 O O . VAL B 1 193 ? 17.906 45.438 18.969 1 98.12 193 VAL B O 1
ATOM 5461 N N . VAL B 1 194 ? 17.172 43.312 18.719 1 97.69 194 VAL B N 1
ATOM 5462 C CA . VAL B 1 194 ? 16.562 43.594 17.422 1 97.69 194 VAL B CA 1
ATOM 5463 C C . VAL B 1 194 ? 15.039 43.469 17.516 1 97.69 194 VAL B C 1
ATOM 5465 O O . VAL B 1 194 ? 14.523 42.5 18.047 1 97.69 194 VAL B O 1
ATOM 5468 N N . GLU B 1 195 ? 14.32 44.438 17.062 1 96.38 195 GLU B N 1
ATOM 5469 C CA . GLU B 1 195 ? 12.867 44.406 17.031 1 96.38 195 GLU B CA 1
ATOM 5470 C C . GLU B 1 195 ? 12.352 43.906 15.68 1 96.38 195 GLU B C 1
ATOM 5472 O O . GLU B 1 195 ? 12.727 44.438 14.633 1 96.38 195 GLU B O 1
ATOM 5477 N N . LEU B 1 196 ? 11.531 42.969 15.773 1 95.25 196 LEU B N 1
ATOM 5478 C CA . LEU B 1 196 ? 11.016 42.344 14.562 1 95.25 196 LEU B CA 1
ATOM 5479 C C . LEU B 1 196 ? 9.625 42.875 14.219 1 95.25 196 LEU B C 1
ATOM 5481 O O . LEU B 1 196 ? 8.766 42.969 15.094 1 95.25 196 LEU B O 1
ATOM 5485 N N . PRO B 1 197 ? 9.367 43.219 12.977 1 91.62 197 PRO B N 1
ATOM 5486 C CA . PRO B 1 197 ? 8.023 43.625 12.547 1 91.62 197 PRO B CA 1
ATOM 5487 C C . PRO B 1 197 ? 7.09 42.438 12.305 1 91.62 197 PRO B C 1
ATOM 5489 O O . PRO B 1 197 ? 7.492 41.281 12.484 1 91.62 197 PRO B O 1
ATOM 5492 N N . ILE B 1 198 ? 5.84 42.75 11.977 1 88.06 198 ILE B N 1
ATOM 5493 C CA . ILE B 1 198 ? 4.91 41.688 11.602 1 88.06 198 ILE B CA 1
ATOM 5494 C C . ILE B 1 198 ? 5.355 41.031 10.289 1 88.06 198 ILE B C 1
ATOM 5496 O O . ILE B 1 198 ? 6.121 41.625 9.531 1 88.06 198 ILE B O 1
ATOM 5500 N N . VAL B 1 199 ? 4.871 39.906 10.055 1 85.56 199 VAL B N 1
ATOM 5501 C CA . VAL B 1 199 ? 5.344 39.062 8.953 1 85.56 199 VAL B CA 1
ATOM 5502 C C . VAL B 1 199 ? 5.094 39.781 7.621 1 85.56 199 VAL B C 1
ATOM 5504 O O . VAL B 1 199 ? 5.891 39.656 6.691 1 85.56 199 VAL B O 1
ATOM 5507 N N . ASP B 1 200 ? 4.051 40.562 7.48 1 84.19 200 ASP B N 1
ATOM 5508 C CA . ASP B 1 200 ? 3.684 41.219 6.238 1 84.19 200 ASP B CA 1
ATOM 5509 C C . ASP B 1 200 ? 4.688 42.312 5.887 1 84.19 200 ASP B C 1
ATOM 5511 O O . ASP B 1 200 ? 4.836 42.688 4.719 1 84.19 200 ASP B O 1
ATOM 5515 N N . SER B 1 201 ? 5.391 42.812 6.883 1 86.81 201 SER B N 1
ATOM 5516 C CA . SER B 1 201 ? 6.32 43.906 6.68 1 86.81 201 SER B CA 1
ATOM 5517 C C . SER B 1 201 ? 7.766 43.438 6.832 1 86.81 201 SER B C 1
ATOM 5519 O O . SER B 1 201 ? 8.688 44.281 6.844 1 86.81 201 SER B O 1
ATOM 5521 N N . LEU B 1 202 ? 7.91 42.219 6.918 1 90.44 202 LEU B N 1
ATOM 5522 C CA . LEU B 1 202 ? 9.242 41.688 7.145 1 90.44 202 LEU B CA 1
ATOM 5523 C C . LEU B 1 202 ? 10.086 41.75 5.875 1 90.44 202 LEU B C 1
ATOM 5525 O O . LEU B 1 202 ? 9.797 41.062 4.898 1 90.44 202 LEU B O 1
ATOM 5529 N N . HIS B 1 203 ? 11.133 42.531 5.926 1 91.94 203 HIS B N 1
ATOM 5530 C CA . HIS B 1 203 ? 12.094 42.656 4.836 1 91.94 203 HIS B CA 1
ATOM 5531 C C . HIS B 1 203 ? 13.484 43 5.359 1 91.94 203 HIS B C 1
ATOM 5533 O O . HIS B 1 203 ? 13.633 43.875 6.207 1 91.94 203 HIS B O 1
ATOM 5539 N N . PRO B 1 204 ? 14.492 42.438 4.867 1 94.56 204 PRO B N 1
ATOM 5540 C CA . PRO B 1 204 ? 14.492 41.25 4.02 1 94.56 204 PRO B CA 1
ATOM 5541 C C . PRO B 1 204 ? 14 40 4.754 1 94.56 204 PRO B C 1
ATOM 5543 O O . PRO B 1 204 ? 14.07 39.938 5.984 1 94.56 204 PRO B O 1
ATOM 5546 N N . ARG B 1 205 ? 13.547 39.031 4.055 1 93 205 ARG B N 1
ATOM 5547 C CA . ARG B 1 205 ? 13.031 37.781 4.656 1 93 205 ARG B CA 1
ATOM 5548 C C . ARG B 1 205 ? 14.164 36.812 4.98 1 93 205 ARG B C 1
ATOM 5550 O O . ARG B 1 205 ? 14.992 36.5 4.121 1 93 205 ARG B O 1
ATOM 5557 N N . PRO B 1 206 ? 14.219 36.375 6.172 1 93.44 206 PRO B N 1
ATOM 5558 C CA . PRO B 1 206 ? 15.219 35.375 6.512 1 93.44 206 PRO B CA 1
ATOM 5559 C C . PRO B 1 206 ? 14.844 33.969 6.004 1 93.44 206 PRO B C 1
ATOM 5561 O O . PRO B 1 206 ? 13.688 33.75 5.652 1 93.44 206 PRO B O 1
ATOM 5564 N N . PRO B 1 207 ? 15.812 33.094 5.938 1 93.69 207 PRO B N 1
ATOM 5565 C CA . PRO B 1 207 ? 15.523 31.734 5.441 1 93.69 207 PRO B CA 1
ATOM 5566 C C . PRO B 1 207 ? 14.781 30.875 6.461 1 93.69 207 PRO B C 1
ATOM 5568 O O . PRO B 1 207 ? 14.312 29.781 6.133 1 93.69 207 PRO B O 1
ATOM 5571 N N . TYR B 1 208 ? 14.57 31.375 7.66 1 94.88 208 TYR B N 1
ATOM 5572 C CA . TYR B 1 208 ? 14.086 30.562 8.773 1 94.88 208 TYR B CA 1
ATOM 5573 C C . TYR B 1 208 ? 12.562 30.531 8.797 1 94.88 208 TYR B C 1
ATOM 5575 O O . TYR B 1 208 ? 11.961 30.062 9.773 1 94.88 208 TYR B O 1
ATOM 5583 N N . LEU B 1 209 ? 11.906 30.922 7.762 1 91.38 209 LEU B N 1
ATOM 5584 C CA . LEU B 1 209 ? 10.453 30.906 7.676 1 91.38 209 LEU B CA 1
ATOM 5585 C C . LEU B 1 209 ? 9.945 29.516 7.301 1 91.38 209 LEU B C 1
ATOM 5587 O O . LEU B 1 209 ? 10.664 28.734 6.684 1 91.38 209 LEU B O 1
ATOM 5591 N N . PRO B 1 210 ? 8.727 29.25 7.699 1 92.25 210 PRO B N 1
ATOM 5592 C CA . PRO B 1 210 ? 8.148 28 7.195 1 92.25 210 PRO B CA 1
ATOM 5593 C C . PRO B 1 210 ? 8.133 27.938 5.668 1 92.25 210 PRO B C 1
ATOM 5595 O O . PRO B 1 210 ? 8.039 28.969 5.004 1 92.25 210 PRO B O 1
ATOM 5598 N N . LEU B 1 211 ? 8.352 26.703 5.215 1 92.69 211 LEU B N 1
ATOM 5599 C CA . LEU B 1 211 ? 8.227 25.25 5.246 1 92.69 211 LEU B CA 1
ATOM 5600 C C . LEU B 1 211 ? 9.594 24.594 5.305 1 92.69 211 LEU B C 1
ATOM 5602 O O . LEU B 1 211 ? 9.734 23.406 4.969 1 92.69 211 LEU B O 1
ATOM 5606 N N . GLY B 1 212 ? 10.586 25.5 5.711 1 94.62 212 GLY B N 1
ATOM 5607 C CA . GLY B 1 212 ? 11.93 24.969 5.828 1 94.62 212 GLY B CA 1
ATOM 5608 C C . GLY B 1 212 ? 12.117 24.078 7.047 1 94.62 212 GLY B C 1
ATOM 5609 O O . GLY B 1 212 ? 11.617 24.391 8.133 1 94.62 212 GLY B O 1
ATOM 5610 N N . VAL B 1 213 ? 12.789 22.953 6.844 1 96.12 213 VAL B N 1
ATOM 5611 C CA . VAL B 1 213 ? 13.094 22 7.91 1 96.12 213 VAL B CA 1
ATOM 5612 C C . VAL B 1 213 ? 14.578 22.078 8.258 1 96.12 213 VAL B C 1
ATOM 5614 O O . VAL B 1 213 ? 15.422 22.234 7.371 1 96.12 213 VAL B O 1
ATOM 5617 N N . PRO B 1 214 ? 14.906 22.047 9.594 1 97.88 214 PRO B N 1
ATOM 5618 C CA . PRO B 1 214 ? 16.328 22.078 9.938 1 97.88 214 PRO B CA 1
ATOM 5619 C C . PRO B 1 214 ? 17.125 20.969 9.25 1 97.88 214 PRO B C 1
ATOM 5621 O O . PRO B 1 214 ? 16.797 19.781 9.375 1 97.88 214 PRO B O 1
ATOM 5624 N N . GLU B 1 215 ? 18.234 21.359 8.656 1 97.75 215 GLU B N 1
ATOM 5625 C CA . GLU B 1 215 ? 19.047 20.453 7.859 1 97.75 215 GLU B CA 1
ATOM 5626 C C . GLU B 1 215 ? 19.562 19.281 8.703 1 97.75 215 GLU B C 1
ATOM 5628 O O . GLU B 1 215 ? 19.578 18.141 8.25 1 97.75 215 GLU B O 1
ATOM 5633 N N . ASP B 1 216 ? 19.953 19.562 9.898 1 97.19 216 ASP B N 1
ATOM 5634 C CA . ASP B 1 216 ? 20.562 18.547 10.734 1 97.19 216 ASP B CA 1
ATOM 5635 C C . ASP B 1 216 ? 19.547 17.5 11.188 1 97.19 216 ASP B C 1
ATOM 5637 O O . ASP B 1 216 ? 19.906 16.391 11.57 1 97.19 216 ASP B O 1
ATOM 5641 N N . LEU B 1 217 ? 18.25 17.875 11.141 1 97.69 217 LEU B N 1
ATOM 5642 C CA . LEU B 1 217 ? 17.203 16.969 11.586 1 97.69 217 LEU B CA 1
ATOM 5643 C C . LEU B 1 217 ? 16.422 16.422 10.406 1 97.69 217 LEU B C 1
ATOM 5645 O O . LEU B 1 217 ? 15.555 15.555 10.578 1 97.69 217 LEU B O 1
ATOM 5649 N N . ALA B 1 218 ? 16.703 16.875 9.242 1 97.44 218 ALA B N 1
ATOM 5650 C CA . ALA B 1 218 ? 15.891 16.625 8.062 1 97.44 218 ALA B CA 1
ATOM 5651 C C . ALA B 1 218 ? 15.773 15.125 7.781 1 97.44 218 ALA B C 1
ATOM 5653 O O . ALA B 1 218 ? 14.68 14.617 7.535 1 97.44 218 ALA B O 1
ATOM 5654 N N . ASP B 1 219 ? 16.906 14.43 7.828 1 96.56 219 ASP B N 1
ATOM 5655 C CA . ASP B 1 219 ? 16.906 13.008 7.508 1 96.56 219 ASP B CA 1
ATOM 5656 C C . ASP B 1 219 ? 16.016 12.227 8.469 1 96.56 219 ASP B C 1
ATOM 5658 O O . ASP B 1 219 ? 15.242 11.367 8.055 1 96.56 219 ASP B O 1
ATOM 5662 N N . ARG B 1 220 ? 16.109 12.531 9.711 1 97.12 220 ARG B N 1
ATOM 5663 C CA . ARG B 1 220 ? 15.305 11.859 10.734 1 97.12 220 ARG B CA 1
ATOM 5664 C C . ARG B 1 220 ? 13.836 12.234 10.617 1 97.12 220 ARG B C 1
ATOM 5666 O O . ARG B 1 220 ? 12.953 11.383 10.75 1 97.12 220 ARG B O 1
ATOM 5673 N N . LEU B 1 221 ? 13.586 13.477 10.289 1 97.88 221 LEU B N 1
ATOM 5674 C CA . LEU B 1 221 ? 12.211 13.977 10.219 1 97.88 221 LEU B CA 1
ATOM 5675 C C . LEU B 1 221 ? 11.5 13.414 8.992 1 97.88 221 LEU B C 1
ATOM 5677 O O . LEU B 1 221 ? 10.312 13.07 9.062 1 97.88 221 LEU B O 1
ATOM 5681 N N . ILE B 1 222 ? 12.227 13.375 7.938 1 97.06 222 ILE B N 1
ATOM 5682 C CA . ILE B 1 222 ? 11.641 12.875 6.699 1 97.06 222 ILE B CA 1
ATOM 5683 C C . ILE B 1 222 ? 11.266 11.398 6.863 1 97.06 222 ILE B C 1
ATOM 5685 O O . ILE B 1 222 ? 10.25 10.953 6.332 1 97.06 222 ILE B O 1
ATOM 5689 N N . ARG B 1 223 ? 12.07 10.672 7.57 1 96.31 223 ARG B N 1
ATOM 5690 C CA . ARG B 1 223 ? 11.773 9.273 7.848 1 96.31 223 ARG B CA 1
ATOM 5691 C C . ARG B 1 223 ? 10.562 9.141 8.773 1 96.31 223 ARG B C 1
ATOM 5693 O O . ARG B 1 223 ? 9.695 8.297 8.555 1 96.31 223 ARG B O 1
ATOM 5700 N N . LEU B 1 224 ? 10.383 9.969 9.703 1 97 224 LEU B N 1
ATOM 5701 C CA . LEU B 1 224 ? 9.422 9.836 10.797 1 97 224 LEU B CA 1
ATOM 5702 C C . LEU B 1 224 ? 8.047 10.359 10.375 1 97 224 LEU B C 1
ATOM 5704 O O . LEU B 1 224 ? 7.023 9.758 10.711 1 97 224 LEU B O 1
ATOM 5708 N N . HIS B 1 225 ? 8.086 11.453 9.664 1 98.06 225 HIS B N 1
ATOM 5709 C CA . HIS B 1 225 ? 6.863 12.25 9.633 1 98.06 225 HIS B CA 1
ATOM 5710 C C . HIS B 1 225 ? 6.461 12.586 8.195 1 98.06 225 HIS B C 1
ATOM 5712 O O . HIS B 1 225 ? 7.316 12.875 7.359 1 98.06 225 HIS B O 1
ATOM 5718 N N . GLY B 1 226 ? 5.16 12.602 7.934 1 97.56 226 GLY B N 1
ATOM 5719 C CA . GLY B 1 226 ? 4.633 12.852 6.602 1 97.56 226 GLY B CA 1
ATOM 5720 C C . GLY B 1 226 ? 4.645 14.312 6.215 1 97.56 226 GLY B C 1
ATOM 5721 O O . GLY B 1 226 ? 4.516 14.656 5.035 1 97.56 226 GLY B O 1
ATOM 5722 N N . ASP B 1 227 ? 4.781 15.164 7.125 1 97.38 227 ASP B N 1
ATOM 5723 C CA . ASP B 1 227 ? 4.898 16.609 6.934 1 97.38 227 ASP B CA 1
ATOM 5724 C C . ASP B 1 227 ? 5.914 17.203 7.906 1 97.38 227 ASP B C 1
ATOM 5726 O O . ASP B 1 227 ? 5.535 17.859 8.883 1 97.38 227 ASP B O 1
ATOM 5730 N N . PRO B 1 228 ? 7.16 17.141 7.559 1 97.75 228 PRO B N 1
ATOM 5731 C CA . PRO B 1 228 ? 8.219 17.594 8.461 1 97.75 228 PRO B CA 1
ATOM 5732 C C . PRO B 1 228 ? 8.109 19.078 8.797 1 97.75 228 PRO B C 1
ATOM 5734 O O . PRO B 1 228 ? 8.461 19.484 9.906 1 97.75 228 PRO B O 1
ATOM 5737 N N . ALA B 1 229 ? 7.609 19.844 7.875 1 97.25 229 ALA B N 1
ATOM 5738 C CA . ALA B 1 229 ? 7.508 21.281 8.102 1 97.25 229 ALA B CA 1
ATOM 5739 C C . ALA B 1 229 ? 6.516 21.594 9.219 1 97.25 229 ALA B C 1
ATOM 5741 O O . ALA B 1 229 ? 6.793 22.406 10.094 1 97.25 229 ALA B O 1
ATOM 5742 N N . VAL B 1 230 ? 5.359 20.969 9.164 1 97.69 230 VAL B N 1
ATOM 5743 C CA . VAL B 1 230 ? 4.367 21.219 10.203 1 97.69 230 VAL B CA 1
ATOM 5744 C C . VAL B 1 230 ? 4.879 20.688 11.539 1 97.69 230 VAL B C 1
ATOM 5746 O O . VAL B 1 230 ? 4.621 21.281 12.594 1 97.69 230 VAL B O 1
ATOM 5749 N N . TRP B 1 231 ? 5.578 19.562 11.5 1 98.5 231 TRP B N 1
ATOM 5750 C CA . TRP B 1 231 ? 6.18 19.047 12.727 1 98.5 231 TRP B CA 1
ATOM 5751 C C . TRP B 1 231 ? 7.102 20.094 13.352 1 98.5 231 TRP B C 1
ATOM 5753 O O . TRP B 1 231 ? 7.074 20.297 14.57 1 98.5 231 TRP B O 1
ATOM 5763 N N . TRP B 1 232 ? 7.898 20.703 12.57 1 98.38 232 TRP B N 1
ATOM 5764 C CA . TRP B 1 232 ? 8.844 21.719 13.047 1 98.38 232 TRP B CA 1
ATOM 5765 C C . TRP B 1 232 ? 8.109 22.906 13.664 1 98.38 232 TRP B C 1
ATOM 5767 O O . TRP B 1 232 ? 8.438 23.328 14.773 1 98.38 232 TRP B O 1
ATOM 5777 N N . VAL B 1 233 ? 7.117 23.391 13 1 98.19 233 VAL B N 1
ATOM 5778 C CA . VAL B 1 233 ? 6.309 24.5 13.492 1 98.19 233 VAL B CA 1
ATOM 5779 C C . VAL B 1 233 ? 5.668 24.109 14.828 1 98.19 233 VAL B C 1
ATOM 5781 O O . VAL B 1 233 ? 5.621 24.922 15.758 1 98.19 233 VAL B O 1
ATOM 5784 N N . SER B 1 234 ? 5.254 22.906 14.906 1 98.56 234 SER B N 1
ATOM 5785 C CA . SER B 1 234 ? 4.488 22.438 16.062 1 98.56 234 SER B CA 1
ATOM 5786 C C . SER B 1 234 ? 5.336 22.453 17.328 1 98.56 234 SER B C 1
ATOM 5788 O O . SER B 1 234 ? 4.809 22.594 18.438 1 98.56 234 SER B O 1
ATOM 5790 N N . GLN B 1 235 ? 6.621 22.328 17.156 1 98.62 235 GLN B N 1
ATOM 5791 C CA . GLN B 1 235 ? 7.488 22.328 18.344 1 98.62 235 GLN B CA 1
ATOM 5792 C C . GLN B 1 235 ? 7.531 23.703 19 1 98.62 235 GLN B C 1
ATOM 5794 O O . GLN B 1 235 ? 7.621 23.797 20.219 1 98.62 235 GLN B O 1
ATOM 5799 N N . PHE B 1 236 ? 7.508 24.703 18.203 1 98.62 236 PHE B N 1
ATOM 5800 C CA . PHE B 1 236 ? 7.457 26.047 18.75 1 98.62 236 PHE B CA 1
ATOM 5801 C C . PHE B 1 236 ? 6.102 26.328 19.391 1 98.62 236 PHE B C 1
ATOM 5803 O O . PHE B 1 236 ? 6.023 26.953 20.453 1 98.62 236 PHE B O 1
ATOM 5810 N N . VAL B 1 237 ? 5.07 25.844 18.719 1 98.69 237 VAL B N 1
ATOM 5811 C CA . VAL B 1 237 ? 3.732 25.984 19.281 1 98.69 237 VAL B CA 1
ATOM 5812 C C . VAL B 1 237 ? 3.674 25.297 20.656 1 98.69 237 VAL B C 1
ATOM 5814 O O . VAL B 1 237 ? 3.164 25.859 21.609 1 98.69 237 VAL B O 1
ATOM 5817 N N . LYS B 1 238 ? 4.188 24.125 20.688 1 98.56 238 LYS B N 1
ATOM 5818 C CA . LYS B 1 238 ? 4.191 23.344 21.922 1 98.56 238 LYS B CA 1
ATOM 5819 C C . LYS B 1 238 ? 4.844 24.125 23.062 1 98.56 238 LYS B C 1
ATOM 5821 O O . LYS B 1 238 ? 4.316 24.156 24.172 1 98.56 238 LYS B O 1
ATOM 5826 N N . TYR B 1 239 ? 5.965 24.703 22.797 1 98.69 239 TYR B N 1
ATOM 5827 C CA . TYR B 1 239 ? 6.695 25.453 23.812 1 98.69 239 TYR B CA 1
ATOM 5828 C C . TYR B 1 239 ? 5.906 26.688 24.234 1 98.69 239 TYR B C 1
ATOM 5830 O O . TYR B 1 239 ? 5.859 27.016 25.422 1 98.69 239 TYR B O 1
ATOM 5838 N N . LEU B 1 240 ? 5.277 27.359 23.328 1 98.44 240 LEU B N 1
ATOM 5839 C CA . LEU B 1 240 ? 4.641 28.656 23.562 1 98.44 240 LEU B CA 1
ATOM 5840 C C . LEU B 1 240 ? 3.344 28.484 24.344 1 98.44 240 LEU B C 1
ATOM 5842 O O . LEU B 1 240 ? 2.967 29.359 25.125 1 98.44 240 LEU B O 1
ATOM 5846 N N . ILE B 1 241 ? 2.662 27.359 24.172 1 98.19 241 ILE B N 1
ATOM 5847 C CA . ILE B 1 241 ? 1.32 27.266 24.734 1 98.19 241 ILE B CA 1
ATOM 5848 C C . ILE B 1 241 ? 1.355 26.438 26.016 1 98.19 241 ILE B C 1
ATOM 5850 O O . ILE B 1 241 ? 0.408 25.703 26.312 1 98.19 241 ILE B O 1
ATOM 5854 N N . ARG B 1 242 ? 2.482 26.391 26.703 1 98.06 242 ARG B N 1
ATOM 5855 C CA . ARG B 1 242 ? 2.523 25.797 28.031 1 98.06 242 ARG B CA 1
ATOM 5856 C C . ARG B 1 242 ? 1.595 26.516 28.984 1 98.06 242 ARG B C 1
ATOM 5858 O O . ARG B 1 242 ? 1.808 27.703 29.297 1 98.06 242 ARG B O 1
ATOM 5865 N N . PRO B 1 243 ? 0.665 25.844 29.484 1 97.81 243 PRO B N 1
ATOM 5866 C CA . PRO B 1 243 ? -0.398 26.547 30.219 1 97.81 243 PRO B CA 1
ATOM 5867 C C . PRO B 1 243 ? 0.01 26.906 31.641 1 97.81 243 PRO B C 1
ATOM 5869 O O . PRO B 1 243 ? 0.791 26.188 32.281 1 97.81 243 PRO B O 1
ATOM 5872 N N . GLN B 1 244 ? -0.515 27.984 32.094 1 97.38 244 GLN B N 1
ATOM 5873 C CA . GLN B 1 244 ? -0.485 28.266 33.531 1 97.38 244 GLN B CA 1
ATOM 5874 C C . GLN B 1 244 ? -1.309 27.25 34.312 1 97.38 244 GLN B C 1
ATOM 5876 O O . GLN B 1 244 ? -2.191 26.594 33.75 1 97.38 244 GLN B O 1
ATOM 5881 N N . PRO B 1 245 ? -1.019 27.094 35.562 1 97.25 245 PRO B N 1
ATOM 5882 C CA . PRO B 1 245 ? -1.711 26.078 36.375 1 97.25 245 PRO B CA 1
ATOM 5883 C C . PRO B 1 245 ? -3.23 26.234 36.344 1 97.25 245 PRO B C 1
ATOM 5885 O O . PRO B 1 245 ? -3.957 25.25 36.25 1 97.25 245 PRO B O 1
ATOM 5888 N N . TRP B 1 246 ? -3.66 27.422 36.406 1 96.06 246 TRP B N 1
ATOM 5889 C CA . TRP B 1 246 ? -5.105 27.625 36.406 1 96.06 246 TRP B CA 1
ATOM 5890 C C . TRP B 1 246 ? -5.73 27.125 35.125 1 96.06 246 TRP B C 1
ATOM 5892 O O . TRP B 1 246 ? -6.828 26.547 35.125 1 96.06 246 TRP B O 1
ATOM 5902 N N . LEU B 1 247 ? -5.113 27.391 33.969 1 96.19 247 LEU B N 1
ATOM 5903 C CA . LEU B 1 247 ? -5.613 26.938 32.688 1 96.19 247 LEU B CA 1
ATOM 5904 C C . LEU B 1 247 ? -5.594 25.422 32.594 1 96.19 247 LEU B C 1
ATOM 5906 O O . LEU B 1 247 ? -6.504 24.812 32.031 1 96.19 247 LEU B O 1
ATOM 5910 N N . GLU B 1 248 ? -4.539 24.812 33.188 1 97.06 248 GLU B N 1
ATOM 5911 C CA . GLU B 1 248 ? -4.477 23.359 33.25 1 97.06 248 GLU B CA 1
ATOM 5912 C C . GLU B 1 248 ? -5.676 22.781 34 1 97.06 248 GLU B C 1
ATOM 5914 O O . GLU B 1 248 ? -6.27 21.797 33.562 1 97.06 248 GLU B O 1
ATOM 5919 N N . LYS B 1 249 ? -5.914 23.391 35.062 1 96.62 249 LYS B N 1
ATOM 5920 C CA . LYS B 1 249 ? -7.059 22.969 35.875 1 96.62 249 LYS B CA 1
ATOM 5921 C C . LYS B 1 249 ? -8.367 23.141 35.094 1 96.62 249 LYS B C 1
ATOM 5923 O O . LYS B 1 249 ? -9.242 22.281 35.156 1 96.62 249 LYS B O 1
ATOM 5928 N N . GLU B 1 250 ? -8.469 24.25 34.469 1 94 250 GLU B N 1
ATOM 5929 C CA . GLU B 1 250 ? -9.664 24.5 33.656 1 94 250 GLU B CA 1
ATOM 5930 C C . GLU B 1 250 ? -9.844 23.453 32.562 1 94 250 GLU B C 1
ATOM 5932 O O . GLU B 1 250 ? -10.961 23.016 32.281 1 94 250 GLU B O 1
ATOM 5937 N N . ILE B 1 251 ? -8.797 23.125 31.906 1 95.19 251 ILE B N 1
ATOM 5938 C CA . ILE B 1 251 ? -8.828 22.109 30.844 1 95.19 251 ILE B CA 1
ATOM 5939 C C . ILE B 1 251 ? -9.281 20.781 31.422 1 95.19 251 ILE B C 1
ATOM 5941 O O . ILE B 1 251 ? -10.133 20.094 30.844 1 95.19 251 ILE B O 1
ATOM 5945 N N . GLU B 1 252 ? -8.75 20.422 32.562 1 95.94 252 GLU B N 1
ATOM 5946 C CA . GLU B 1 252 ? -9.117 19.172 33.219 1 95.94 252 GLU B CA 1
ATOM 5947 C C . GLU B 1 252 ? -10.594 19.141 33.594 1 95.94 252 GLU B C 1
ATOM 5949 O O . GLU B 1 252 ? -11.281 18.156 33.375 1 95.94 252 GLU B O 1
ATOM 5954 N N . GLU B 1 253 ? -10.977 20.234 34.156 1 94.75 253 GLU B N 1
ATOM 5955 C CA . GLU B 1 253 ? -12.367 20.328 34.594 1 94.75 253 GLU B CA 1
ATOM 5956 C C . GLU B 1 253 ? -13.32 20.281 33.375 1 94.75 253 GLU B C 1
ATOM 5958 O O . GLU B 1 253 ? -14.352 19.625 33.438 1 94.75 253 GLU B O 1
ATOM 5963 N N . SER B 1 254 ? -12.984 21.031 32.406 1 93.44 254 SER B N 1
ATOM 5964 C CA . SER B 1 254 ? -13.805 21.031 31.188 1 93.44 254 SER B CA 1
ATOM 5965 C C . SER B 1 254 ? -13.844 19.641 30.547 1 93.44 254 SER B C 1
ATOM 5967 O O . SER B 1 254 ? -14.859 19.25 29.984 1 93.44 254 SER B O 1
ATOM 5969 N N . THR B 1 255 ? -12.727 18.938 30.562 1 94.81 255 THR B N 1
ATOM 5970 C CA . THR B 1 255 ? -12.648 17.594 30.016 1 94.81 255 THR B CA 1
ATOM 5971 C C . THR B 1 255 ? -13.641 16.672 30.703 1 94.81 255 THR B C 1
ATOM 5973 O O . THR B 1 255 ? -14.359 15.906 30.047 1 94.81 255 THR B O 1
ATOM 5976 N N . LYS B 1 256 ? -13.688 16.75 31.984 1 94.19 256 LYS B N 1
ATOM 5977 C CA . LYS B 1 256 ? -14.609 15.945 32.781 1 94.19 256 LYS B CA 1
ATOM 5978 C C . LYS B 1 256 ? -16.047 16.359 32.531 1 94.19 256 LYS B C 1
ATOM 5980 O O . LYS B 1 256 ? -16.922 15.5 32.344 1 94.19 256 LYS B O 1
ATOM 5985 N N . LYS B 1 257 ? -16.219 17.562 32.5 1 93.25 257 LYS B N 1
ATOM 5986 C CA . LYS B 1 257 ? -17.562 18.094 32.344 1 93.25 257 LYS B CA 1
ATOM 5987 C C . LYS B 1 257 ? -18.141 17.703 30.969 1 93.25 257 LYS B C 1
ATOM 5989 O O . LYS B 1 257 ? -19.328 17.375 30.859 1 93.25 257 LYS B O 1
ATOM 5994 N N . LEU B 1 258 ? -17.359 17.766 29.953 1 92.56 258 LEU B N 1
ATOM 5995 C CA . LEU B 1 258 ? -17.781 17.484 28.594 1 92.56 258 LEU B CA 1
ATOM 5996 C C . LEU B 1 258 ? -17.906 15.977 28.359 1 92.56 258 LEU B C 1
ATOM 5998 O O . LEU B 1 258 ? -18.547 15.547 27.391 1 92.56 258 LEU B O 1
ATOM 6002 N N . GLY B 1 259 ? -17.328 15.172 29.188 1 92.5 259 GLY B N 1
ATOM 6003 C CA . GLY B 1 259 ? -17.266 13.742 28.938 1 92.5 259 GLY B CA 1
ATOM 6004 C C . GLY B 1 259 ? -16.469 13.391 27.703 1 92.5 259 GLY B C 1
ATOM 6005 O O . GLY B 1 259 ? -16.891 12.547 26.906 1 92.5 259 GLY B O 1
ATOM 6006 N N . PHE B 1 260 ? -15.43 14.07 27.5 1 94.31 260 PHE B N 1
ATOM 6007 C CA . PHE B 1 260 ? -14.578 13.875 26.328 1 94.31 260 PHE B CA 1
ATOM 6008 C C . PHE B 1 260 ? -13.938 12.492 26.344 1 94.31 260 PHE B C 1
ATOM 6010 O O . PHE B 1 260 ? -13.203 12.156 27.281 1 94.31 260 PHE B O 1
ATOM 6017 N N . LYS B 1 261 ? -14.328 11.703 25.453 1 94.75 261 LYS B N 1
ATOM 6018 C CA . LYS B 1 261 ? -13.883 10.312 25.375 1 94.75 261 LYS B CA 1
ATOM 6019 C C . LYS B 1 261 ? -13.586 9.906 23.938 1 94.75 261 LYS B C 1
ATOM 6021 O O . LYS B 1 261 ? -14.281 10.328 23.016 1 94.75 261 LYS B O 1
ATOM 6026 N N . HIS B 1 262 ? -12.625 9.102 23.812 1 95.62 262 HIS B N 1
ATOM 6027 C CA . HIS B 1 262 ? -12.289 8.586 22.484 1 95.62 262 HIS B CA 1
ATOM 6028 C C . HIS B 1 262 ? -13.109 7.348 22.156 1 95.62 262 HIS B C 1
ATOM 6030 O O . HIS B 1 262 ? -13.492 6.586 23.047 1 95.62 262 HIS B O 1
ATOM 6036 N N . PRO B 1 263 ? -13.312 7.008 20.922 1 97.38 263 PRO B N 1
ATOM 6037 C CA . PRO B 1 263 ? -12.922 7.828 19.766 1 97.38 263 PRO B CA 1
ATOM 6038 C C . PRO B 1 263 ? -13.805 9.055 19.594 1 97.38 263 PRO B C 1
ATOM 6040 O O . PRO B 1 263 ? -15 9.016 19.891 1 97.38 263 PRO B O 1
ATOM 6043 N N . VAL B 1 264 ? -13.234 10.148 19.156 1 98.25 264 VAL B N 1
ATOM 6044 C CA . VAL B 1 264 ? -13.938 11.406 18.922 1 98.25 264 VAL B CA 1
ATOM 6045 C C . VAL B 1 264 ? -13.344 12.125 17.719 1 98.25 264 VAL B C 1
ATOM 6047 O O . VAL B 1 264 ? -12.125 12.156 17.547 1 98.25 264 VAL B O 1
ATOM 6050 N N . ILE B 1 265 ? -14.219 12.562 16.844 1 98.75 265 ILE B N 1
ATOM 6051 C CA . ILE B 1 265 ? -13.781 13.336 15.68 1 98.75 265 ILE B CA 1
ATOM 6052 C C . ILE B 1 265 ? -14.039 14.82 15.93 1 98.75 265 ILE B C 1
ATOM 6054 O O . ILE B 1 265 ? -15.109 15.203 16.391 1 98.75 265 ILE B O 1
ATOM 6058 N N . GLY B 1 266 ? -13.008 15.625 15.711 1 98.75 266 GLY B N 1
ATOM 6059 C CA . GLY B 1 266 ? -13.141 17.062 15.859 1 98.75 266 GLY B CA 1
ATOM 6060 C C . GLY B 1 266 ? -13.648 17.75 14.609 1 98.75 266 GLY B C 1
ATOM 6061 O O . GLY B 1 266 ? -13.148 17.5 13.508 1 98.75 266 GLY B O 1
ATOM 6062 N N . VAL B 1 267 ? -14.672 18.547 14.773 1 98.44 267 VAL B N 1
ATOM 6063 C CA . VAL B 1 267 ? -15.25 19.312 13.672 1 98.44 267 VAL B CA 1
ATOM 6064 C C . VAL B 1 267 ? -15.242 20.797 14 1 98.44 267 VAL B C 1
ATOM 6066 O O . VAL B 1 267 ? -15.703 21.203 15.07 1 98.44 267 VAL B O 1
ATOM 6069 N N . HIS B 1 268 ? -14.68 21.609 13.18 1 96.31 268 HIS B N 1
ATOM 6070 C CA . HIS B 1 268 ? -14.711 23.062 13.32 1 96.31 268 HIS B CA 1
ATOM 6071 C C . HIS B 1 268 ? -15.469 23.703 12.164 1 96.31 268 HIS B C 1
ATOM 6073 O O . HIS B 1 268 ? -15.047 23.625 11.008 1 96.31 268 HIS B O 1
ATOM 6079 N N . VAL B 1 269 ? -16.625 24.281 12.5 1 93.44 269 VAL B N 1
ATOM 6080 C CA . VAL B 1 269 ? -17.453 24.938 11.5 1 93.44 269 VAL B CA 1
ATOM 6081 C C . VAL B 1 269 ? -17.406 26.453 11.695 1 93.44 269 VAL B C 1
ATOM 6083 O O . VAL B 1 269 ? -17.797 26.953 12.758 1 93.44 269 VAL B O 1
ATOM 6086 N N . ARG B 1 270 ? -17 27.125 10.68 1 84.56 270 ARG B N 1
ATOM 6087 C CA . ARG B 1 270 ? -16.969 28.578 10.688 1 84.56 270 ARG B CA 1
ATOM 6088 C C . ARG B 1 270 ? -18.266 29.156 10.133 1 84.56 270 ARG B C 1
ATOM 6090 O O . ARG B 1 270 ? -18.688 28.797 9.039 1 84.56 270 ARG B O 1
ATOM 6097 N N . ARG B 1 271 ? -19.094 29.984 10.906 1 76.81 271 ARG B N 1
ATOM 6098 C CA . ARG B 1 271 ? -20.312 30.594 10.398 1 76.81 271 ARG B CA 1
ATOM 6099 C C . ARG B 1 271 ? -20.219 32.125 10.445 1 76.81 271 ARG B C 1
ATOM 6101 O O . ARG B 1 271 ? -21.078 32.812 9.891 1 76.81 271 ARG B O 1
ATOM 6108 N N . THR B 1 272 ? -19.328 32.625 11.109 1 63.81 272 THR B N 1
ATOM 6109 C CA . THR B 1 272 ? -19.359 34.062 11.398 1 63.81 272 THR B CA 1
ATOM 6110 C C . THR B 1 272 ? -18.969 34.875 10.172 1 63.81 272 THR B C 1
ATOM 6112 O O . THR B 1 272 ? -18.938 34.344 9.055 1 63.81 272 THR B O 1
ATOM 6115 N N . ASP B 1 273 ? -18.406 36.031 10.516 1 54.22 273 ASP B N 1
ATOM 6116 C CA . ASP B 1 273 ? -18.25 37.219 9.695 1 54.22 273 ASP B CA 1
ATOM 6117 C C . ASP B 1 273 ? -17.359 36.938 8.492 1 54.22 273 ASP B C 1
ATOM 6119 O O . ASP B 1 273 ? -17.422 37.656 7.492 1 54.22 273 ASP B O 1
ATOM 6123 N N . LYS B 1 274 ? -16.609 35.938 8.547 1 59.19 274 LYS B N 1
ATOM 6124 C CA . LYS B 1 274 ? -15.664 35.781 7.438 1 59.19 274 LYS B CA 1
ATOM 6125 C C . LYS B 1 274 ? -16.234 34.906 6.348 1 59.19 274 LYS B C 1
ATOM 6127 O O . LYS B 1 274 ? -15.648 34.75 5.273 1 59.19 274 LYS B O 1
ATOM 6132 N N . VAL B 1 275 ? -17.422 34.375 6.723 1 60.66 275 VAL B N 1
ATOM 6133 C CA . VAL B 1 275 ? -18.094 33.562 5.703 1 60.66 275 VAL B CA 1
ATOM 6134 C C . VAL B 1 275 ? -18.688 34.469 4.637 1 60.66 275 VAL B C 1
ATOM 6136 O O . VAL B 1 275 ? -19.422 35.406 4.953 1 60.66 275 VAL B O 1
ATOM 6139 N N . GLY B 1 276 ? -18.312 34.219 3.414 1 53.78 276 GLY B N 1
ATOM 6140 C CA . GLY B 1 276 ? -18.734 35.062 2.293 1 53.78 276 GLY B CA 1
ATOM 6141 C C . GLY B 1 276 ? -17.688 36.062 1.849 1 53.78 276 GLY B C 1
ATOM 6142 O O . GLY B 1 276 ? -17.781 36.625 0.754 1 53.78 276 GLY B O 1
ATOM 6143 N N . THR B 1 277 ? -16.719 36.25 2.758 1 58.31 277 THR B N 1
ATOM 6144 C CA . THR B 1 277 ? -15.633 37.156 2.369 1 58.31 277 THR B CA 1
ATOM 6145 C C . THR B 1 277 ? -14.352 36.375 2.102 1 58.31 277 THR B C 1
ATOM 6147 O O . THR B 1 277 ? -14.016 36.094 0.949 1 58.31 277 THR B O 1
ATOM 6150 N N . GLU B 1 278 ? -13.789 35.906 3.184 1 58.03 278 GLU B N 1
ATOM 6151 C CA . GLU B 1 278 ? -12.5 35.219 3.068 1 58.03 278 GLU B CA 1
ATOM 6152 C C . GLU B 1 278 ? -12.664 33.688 3.043 1 58.03 278 GLU B C 1
ATOM 6154 O O . GLU B 1 278 ? -11.75 32.969 2.662 1 58.03 278 GLU B O 1
ATOM 6159 N N . ALA B 1 279 ? -13.859 33.344 3.418 1 68.94 279 ALA B N 1
ATOM 6160 C CA . ALA B 1 279 ? -14.07 31.891 3.482 1 68.94 279 ALA B CA 1
ATOM 6161 C C . ALA B 1 279 ? -15.414 31.5 2.871 1 68.94 279 ALA B C 1
ATOM 6163 O O . ALA B 1 279 ? -16.375 32.25 2.955 1 68.94 279 ALA B O 1
ATOM 6164 N N . ALA B 1 280 ? -15.391 30.422 2.154 1 77.31 280 ALA B N 1
ATOM 6165 C CA . ALA B 1 280 ? -16.641 29.906 1.588 1 77.31 280 ALA B CA 1
ATOM 6166 C C . ALA B 1 280 ? -17.5 29.25 2.662 1 77.31 280 ALA B C 1
ATOM 6168 O O . ALA B 1 280 ? -16.969 28.719 3.648 1 77.31 280 ALA B O 1
ATOM 6169 N N . PHE B 1 281 ? -18.734 29.453 2.584 1 83.38 281 PHE B N 1
ATOM 6170 C CA . PHE B 1 281 ? -19.672 28.812 3.498 1 83.38 281 PHE B CA 1
ATOM 6171 C C . PHE B 1 281 ? -19.781 27.312 3.193 1 83.38 281 PHE B C 1
ATOM 6173 O O . PHE B 1 281 ? -19.984 26.938 2.041 1 83.38 281 PHE B O 1
ATOM 6180 N N . HIS B 1 282 ? -19.609 26.547 4.199 1 90.94 282 HIS B N 1
ATOM 6181 C CA . HIS B 1 282 ? -19.812 25.094 4.133 1 90.94 282 HIS B CA 1
ATOM 6182 C C . HIS B 1 282 ? -20.844 24.641 5.16 1 90.94 282 HIS B C 1
ATOM 6184 O O . HIS B 1 282 ? -20.656 24.812 6.363 1 90.94 282 HIS B O 1
ATOM 6190 N N . PRO B 1 283 ? -21.922 24.109 4.707 1 93 283 PRO B N 1
ATOM 6191 C CA . PRO B 1 283 ? -22.906 23.594 5.656 1 93 283 PRO B CA 1
ATOM 6192 C C . PRO B 1 283 ? -22.422 22.375 6.418 1 93 283 PRO B C 1
ATOM 6194 O O . PRO B 1 283 ? -21.484 21.703 5.977 1 93 283 PRO B O 1
ATOM 6197 N N . ILE B 1 284 ? -23 22.047 7.559 1 95.56 284 ILE B N 1
ATOM 6198 C CA . ILE B 1 284 ? -22.578 20.969 8.453 1 95.56 284 ILE B CA 1
ATOM 6199 C C . ILE B 1 284 ? -22.625 19.641 7.719 1 95.56 284 ILE B C 1
ATOM 6201 O O . ILE B 1 284 ? -21.812 18.734 7.992 1 95.56 284 ILE B O 1
ATOM 6205 N N . GLU B 1 285 ? -23.469 19.5 6.73 1 96.62 285 GLU B N 1
ATOM 6206 C CA . GLU B 1 285 ? -23.625 18.266 5.957 1 96.62 285 GLU B CA 1
ATOM 6207 C C . GLU B 1 285 ? -22.328 17.891 5.242 1 96.62 285 GLU B C 1
ATOM 6209 O O . GLU B 1 285 ? -22 16.719 5.125 1 96.62 285 GLU B O 1
ATOM 6214 N N . GLU B 1 286 ? -21.609 18.859 4.785 1 96.06 286 GLU B N 1
ATOM 6215 C CA . GLU B 1 286 ? -20.359 18.594 4.086 1 96.06 286 GLU B CA 1
ATOM 6216 C C . GLU B 1 286 ? -19.297 18.031 5.031 1 96.06 286 GLU B C 1
ATOM 6218 O O . GLU B 1 286 ? -18.516 17.156 4.645 1 96.06 286 GLU B O 1
ATOM 6223 N N . TYR B 1 287 ? -19.312 18.531 6.254 1 97.75 287 TYR B N 1
ATOM 6224 C CA . TYR B 1 287 ? -18.375 18.047 7.254 1 97.75 287 TYR B CA 1
ATOM 6225 C C . TYR B 1 287 ? -18.688 16.609 7.645 1 97.75 287 TYR B C 1
ATOM 6227 O O . TYR B 1 287 ? -17.781 15.781 7.738 1 97.75 287 TYR B O 1
ATOM 6235 N N . MET B 1 288 ? -19.938 16.328 7.785 1 98.31 288 MET B N 1
ATOM 6236 C CA . MET B 1 288 ? -20.375 15.062 8.375 1 98.31 288 MET B CA 1
ATOM 6237 C C . MET B 1 288 ? -20.125 13.898 7.418 1 98.31 288 MET B C 1
ATOM 6239 O O . MET B 1 288 ? -20.016 12.75 7.844 1 98.31 288 MET B O 1
ATOM 6243 N N . VAL B 1 289 ? -19.984 14.188 6.121 1 96.69 289 VAL B N 1
ATOM 6244 C CA . VAL B 1 289 ? -19.625 13.148 5.164 1 96.69 289 VAL B CA 1
ATOM 6245 C C . VAL B 1 289 ? -18.266 12.57 5.535 1 96.69 289 VAL B C 1
ATOM 6247 O O . VAL B 1 289 ? -18.078 11.352 5.516 1 96.69 289 VAL B O 1
ATOM 6250 N N . HIS B 1 290 ? -17.359 13.414 5.871 1 97.56 290 HIS B N 1
ATOM 6251 C CA . HIS B 1 290 ? -15.992 12.992 6.184 1 97.56 290 HIS B CA 1
ATOM 6252 C C . HIS B 1 290 ? -15.906 12.43 7.602 1 97.56 290 HIS B C 1
ATOM 6254 O O . HIS B 1 290 ? -15.086 11.547 7.871 1 97.56 290 HIS B O 1
ATOM 6260 N N . VAL B 1 291 ? -16.75 12.93 8.461 1 98.69 291 VAL B N 1
ATOM 6261 C CA . VAL B 1 291 ? -16.844 12.359 9.805 1 98.69 291 VAL B CA 1
ATOM 6262 C C . VAL B 1 291 ? -17.281 10.898 9.719 1 98.69 291 VAL B C 1
ATOM 6264 O O . VAL B 1 291 ? -16.641 10.023 10.312 1 98.69 291 VAL B O 1
ATOM 6267 N N . GLU B 1 292 ? -18.297 10.664 8.977 1 97.94 292 GLU B N 1
ATOM 6268 C CA . GLU B 1 292 ? -18.797 9.297 8.828 1 97.94 292 GLU B CA 1
ATOM 6269 C C . GLU B 1 292 ? -17.766 8.398 8.172 1 97.94 292 GLU B C 1
ATOM 6271 O O . GLU B 1 292 ? -17.594 7.242 8.57 1 97.94 292 GLU B O 1
ATOM 6276 N N . GLU B 1 293 ? -17.109 8.891 7.176 1 97.06 293 GLU B N 1
ATOM 6277 C CA . GLU B 1 293 ? -16.062 8.125 6.512 1 97.06 293 GLU B CA 1
ATOM 6278 C C . GLU B 1 293 ? -14.992 7.684 7.5 1 97.06 293 GLU B C 1
ATOM 6280 O O . GLU B 1 293 ? -14.539 6.535 7.469 1 97.06 293 GLU B O 1
ATOM 6285 N N . HIS B 1 294 ? -14.594 8.57 8.336 1 97.94 294 HIS B N 1
ATOM 6286 C CA . HIS B 1 294 ? -13.531 8.219 9.281 1 97.94 294 HIS B CA 1
ATOM 6287 C C . HIS B 1 294 ? -14.031 7.223 10.32 1 97.94 294 HIS B C 1
ATOM 6289 O O . HIS B 1 294 ? -13.281 6.34 10.75 1 97.94 294 HIS B O 1
ATOM 6295 N N . PHE B 1 295 ? -15.266 7.348 10.75 1 98.19 295 PHE B N 1
ATOM 6296 C CA . PHE B 1 295 ? -15.812 6.371 11.68 1 98.19 295 PHE B CA 1
ATOM 6297 C C . PHE B 1 295 ? -15.883 4.988 11.039 1 98.19 295 PHE B C 1
ATOM 6299 O O . PHE B 1 295 ? -15.648 3.977 11.711 1 98.19 295 PHE B O 1
ATOM 6306 N N . GLN B 1 296 ? -16.219 4.965 9.789 1 96.81 296 GLN B N 1
ATOM 6307 C CA . GLN B 1 296 ? -16.234 3.686 9.086 1 96.81 296 GLN B CA 1
ATOM 6308 C C . GLN B 1 296 ? -14.836 3.07 9.031 1 96.81 296 GLN B C 1
ATOM 6310 O O . GLN B 1 296 ? -14.688 1.854 9.156 1 96.81 296 GLN B O 1
ATOM 6315 N N . LEU B 1 297 ? -13.883 3.863 8.844 1 96.75 297 LEU B N 1
ATOM 6316 C CA . LEU B 1 297 ? -12.5 3.398 8.852 1 96.75 297 LEU B CA 1
ATOM 6317 C C . LEU B 1 297 ? -12.109 2.885 10.234 1 96.75 297 LEU B C 1
ATOM 6319 O O . LEU B 1 297 ? -11.516 1.812 10.359 1 96.75 297 LEU B O 1
ATOM 6323 N N . LEU B 1 298 ? -12.484 3.658 11.273 1 97 298 LEU B N 1
ATOM 6324 C CA . LEU B 1 298 ? -12.148 3.287 12.641 1 97 298 LEU B CA 1
ATOM 6325 C C . LEU B 1 298 ? -12.844 1.987 13.039 1 97 298 LEU B C 1
ATOM 6327 O O . LEU B 1 298 ? -12.266 1.17 13.766 1 97 298 LEU B O 1
ATOM 6331 N N . ALA B 1 299 ? -13.992 1.801 12.578 1 95.94 299 ALA B N 1
ATOM 6332 C CA . ALA B 1 299 ? -14.805 0.64 12.938 1 95.94 299 ALA B CA 1
ATOM 6333 C C . ALA B 1 299 ? -14.141 -0.656 12.477 1 95.94 299 ALA B C 1
ATOM 6335 O O . ALA B 1 299 ? -14.43 -1.729 13.008 1 95.94 299 ALA B O 1
ATOM 6336 N N . ARG B 1 300 ? -13.273 -0.589 11.547 1 94.25 300 ARG B N 1
ATOM 6337 C CA . ARG B 1 300 ? -12.57 -1.771 11.055 1 94.25 300 ARG B CA 1
ATOM 6338 C C . ARG B 1 300 ? -11.438 -2.158 11.992 1 94.25 300 ARG B C 1
ATOM 6340 O O . ARG B 1 300 ? -10.961 -3.295 11.969 1 94.25 300 ARG B O 1
ATOM 6347 N N . ARG B 1 301 ? -11.062 -1.261 12.797 1 94 301 ARG B N 1
ATOM 6348 C CA . ARG B 1 301 ? -9.867 -1.492 13.609 1 94 301 ARG B CA 1
ATOM 6349 C C . ARG B 1 301 ? -10.227 -1.57 15.086 1 94 301 ARG B C 1
ATOM 6351 O O . ARG B 1 301 ? -9.461 -2.117 15.883 1 94 301 ARG B O 1
ATOM 6358 N N . MET B 1 302 ? -11.352 -0.982 15.383 1 94.19 302 MET B N 1
ATOM 6359 C CA . MET B 1 302 ? -11.727 -0.94 16.797 1 94.19 302 MET B CA 1
ATOM 6360 C C . MET B 1 302 ? -13.242 -0.958 16.969 1 94.19 302 MET B C 1
ATOM 6362 O O . MET B 1 302 ? -13.977 -0.695 16.016 1 94.19 302 MET B O 1
ATOM 6366 N N . GLN B 1 303 ? -13.617 -1.345 18.141 1 94.56 303 GLN B N 1
ATOM 6367 C CA . GLN B 1 303 ? -15.031 -1.25 18.484 1 94.56 303 GLN B CA 1
ATOM 6368 C C . GLN B 1 303 ? -15.422 0.186 18.812 1 94.56 303 GLN B C 1
ATOM 6370 O O . GLN B 1 303 ? -14.742 0.853 19.609 1 94.56 303 GLN B O 1
ATOM 6375 N N . ILE B 1 304 ? -16.422 0.648 18.203 1 96.44 304 ILE B N 1
ATOM 6376 C CA . ILE B 1 304 ? -16.922 2.002 18.438 1 96.44 304 ILE B CA 1
ATOM 6377 C C . ILE B 1 304 ? -18.156 1.95 19.328 1 96.44 304 ILE B C 1
ATOM 6379 O O . ILE B 1 304 ? -19.219 1.476 18.906 1 96.44 304 ILE B O 1
ATOM 6383 N N . ASP B 1 305 ? -18.062 2.338 20.5 1 95.69 305 ASP B N 1
ATOM 6384 C CA . ASP B 1 305 ? -19.219 2.355 21.406 1 95.69 305 ASP B CA 1
ATOM 6385 C C . ASP B 1 305 ? -20.188 3.471 21.047 1 95.69 305 ASP B C 1
ATOM 6387 O O . ASP B 1 305 ? -21.406 3.262 21.016 1 95.69 305 ASP B O 1
ATOM 6391 N N . LYS B 1 306 ? -19.656 4.66 20.781 1 96.38 306 LYS B N 1
ATOM 6392 C CA . LYS B 1 306 ? -20.438 5.82 20.344 1 96.38 306 LYS B CA 1
ATOM 6393 C C . LYS B 1 306 ? -19.656 6.668 19.344 1 96.38 306 LYS B C 1
ATOM 6395 O O . LYS B 1 306 ? -18.438 6.855 19.5 1 96.38 306 LYS B O 1
ATOM 6400 N N . LYS B 1 307 ? -20.391 7.137 18.375 1 98.12 307 LYS B N 1
ATOM 6401 C CA . LYS B 1 307 ? -19.766 8.078 17.438 1 98.12 307 LYS B CA 1
ATOM 6402 C C . LYS B 1 307 ? -19.797 9.5 18 1 98.12 307 LYS B C 1
ATOM 6404 O O . LYS B 1 307 ? -20.781 10.219 17.859 1 98.12 307 LYS B O 1
ATOM 6409 N N . ARG B 1 308 ? -18.734 9.906 18.547 1 98.44 308 ARG B N 1
ATOM 6410 C CA . ARG B 1 308 ? -18.641 11.211 19.203 1 98.44 308 ARG B CA 1
ATOM 6411 C C . ARG B 1 308 ? -18.031 12.258 18.281 1 98.44 308 ARG B C 1
ATOM 6413 O O . ARG B 1 308 ? -17.094 11.969 17.547 1 98.44 308 ARG B O 1
ATOM 6420 N N . VAL B 1 309 ? -18.594 13.422 18.297 1 98.5 309 VAL B N 1
ATOM 6421 C CA . VAL B 1 309 ? -18.094 14.555 17.516 1 98.5 309 VAL B CA 1
ATOM 6422 C C . VAL B 1 309 ? -17.906 15.766 18.438 1 98.5 309 VAL B C 1
ATOM 6424 O O . VAL B 1 309 ? -18.844 16.203 19.109 1 98.5 309 VAL B O 1
ATOM 6427 N N . TYR B 1 310 ? -16.75 16.234 18.562 1 98.06 310 TYR B N 1
ATOM 6428 C CA . TYR B 1 310 ? -16.547 17.531 19.188 1 98.06 310 TYR B CA 1
ATOM 6429 C C . TYR B 1 310 ? -16.797 18.656 18.203 1 98.06 310 TYR B C 1
ATOM 6431 O O . TYR B 1 310 ? -16.047 18.797 17.219 1 98.06 310 TYR B O 1
ATOM 6439 N N . LEU B 1 311 ? -17.781 19.406 18.469 1 97.12 311 LEU B N 1
ATOM 6440 C CA . LEU B 1 311 ? -18.172 20.469 17.547 1 97.12 311 LEU B CA 1
ATOM 6441 C C . LEU B 1 311 ? -17.75 21.844 18.078 1 97.12 311 LEU B C 1
ATOM 6443 O O . LEU B 1 311 ? -18.281 22.312 19.078 1 97.12 311 LEU B O 1
ATOM 6447 N N . ALA B 1 312 ? -16.766 22.438 17.453 1 94.94 312 ALA B N 1
ATOM 6448 C CA . ALA B 1 312 ? -16.344 23.828 17.703 1 94.94 312 ALA B CA 1
ATOM 6449 C C . ALA B 1 312 ? -16.938 24.766 16.656 1 94.94 312 ALA B C 1
ATOM 6451 O O . ALA B 1 312 ? -16.766 24.578 15.453 1 94.94 312 ALA B O 1
ATOM 6452 N N . THR B 1 313 ? -17.672 25.734 17.109 1 91.81 313 THR B N 1
ATOM 6453 C CA . THR B 1 313 ? -18.312 26.672 16.203 1 91.81 313 THR B CA 1
ATOM 6454 C C . THR B 1 313 ? -18.516 28.031 16.891 1 91.81 313 THR B C 1
ATOM 6456 O O . THR B 1 313 ? -18.531 28.109 18.125 1 91.81 313 THR B O 1
ATOM 6459 N N . ASP B 1 314 ? -18.609 29.094 16.094 1 85 314 ASP B N 1
ATOM 6460 C CA . ASP B 1 314 ? -18.906 30.422 16.609 1 85 314 ASP B CA 1
ATOM 6461 C C . ASP B 1 314 ? -20.406 30.703 16.531 1 85 314 ASP B C 1
ATOM 6463 O O . ASP B 1 314 ? -20.859 31.812 16.859 1 85 314 ASP B O 1
ATOM 6467 N N . ASP B 1 315 ? -21.188 29.672 16.078 1 86.25 315 ASP B N 1
ATOM 6468 C CA . ASP B 1 315 ? -22.625 29.781 15.984 1 86.25 315 ASP B CA 1
ATOM 6469 C C . ASP B 1 315 ? -23.312 28.844 16.984 1 86.25 315 ASP B C 1
ATOM 6471 O O . ASP B 1 315 ? -23.422 27.641 16.75 1 86.25 315 ASP B O 1
ATOM 6475 N N . PRO B 1 316 ? -23.891 29.453 18.016 1 85.94 316 PRO B N 1
ATOM 6476 C CA . PRO B 1 316 ? -24.484 28.625 19.062 1 85.94 316 PRO B CA 1
ATOM 6477 C C . PRO B 1 316 ? -25.672 27.797 18.562 1 85.94 316 PRO B C 1
ATOM 6479 O O . PRO B 1 316 ? -26.047 26.812 19.188 1 85.94 316 PRO B O 1
ATOM 6482 N N . THR B 1 317 ? -26.266 28.141 17.5 1 89.06 317 THR B N 1
ATOM 6483 C CA . THR B 1 317 ? -27.438 27.453 17 1 89.06 317 THR B CA 1
ATOM 6484 C C . THR B 1 317 ? -27.062 26.172 16.266 1 89.06 317 THR B C 1
ATOM 6486 O O . THR B 1 317 ? -27.906 25.297 16.047 1 89.06 317 THR B O 1
ATOM 6489 N N . LEU B 1 318 ? -25.844 26.094 15.898 1 92.69 318 LEU B N 1
ATOM 6490 C CA . LEU B 1 318 ? -25.422 24.969 15.062 1 92.69 318 LEU B CA 1
ATOM 6491 C C . LEU B 1 318 ? -25.5 23.656 15.82 1 92.69 318 LEU B C 1
ATOM 6493 O O . LEU B 1 318 ? -25.766 22.609 15.234 1 92.69 318 LEU B O 1
ATOM 6497 N N . LEU B 1 319 ? -25.266 23.719 17.141 1 93.25 319 LEU B N 1
ATOM 6498 C CA . LEU B 1 319 ? -25.312 22.5 17.938 1 93.25 319 LEU B CA 1
ATOM 6499 C C . LEU B 1 319 ? -26.672 21.828 17.844 1 93.25 319 LEU B C 1
ATOM 6501 O O . LEU B 1 319 ? -26.766 20.625 17.609 1 93.25 319 LEU B O 1
ATOM 6505 N N . GLN B 1 320 ? -27.656 22.609 18.016 1 93.69 320 GLN B N 1
ATOM 6506 C CA . GLN B 1 320 ? -29.016 22.078 17.953 1 93.69 320 GLN B CA 1
ATOM 6507 C C . GLN B 1 320 ? -29.344 21.547 16.562 1 93.69 320 GLN B C 1
ATOM 6509 O O . GLN B 1 320 ? -30 20.516 16.422 1 93.69 320 GLN B O 1
ATOM 6514 N N . GLU B 1 321 ? -28.922 22.266 15.625 1 94.25 321 GLU B N 1
ATOM 6515 C CA . GLU B 1 321 ? -29.125 21.844 14.242 1 94.25 321 GLU B CA 1
ATOM 6516 C C . GLU B 1 321 ? -28.438 20.5 13.969 1 94.25 321 GLU B C 1
ATOM 6518 O O . GLU B 1 321 ? -29.031 19.609 13.359 1 94.25 321 GLU B O 1
ATOM 6523 N N . ALA B 1 322 ? -27.219 20.359 14.398 1 96.31 322 ALA B N 1
ATOM 6524 C CA . ALA B 1 322 ? -26.438 19.141 14.188 1 96.31 322 ALA B CA 1
ATOM 6525 C C . ALA B 1 322 ? -27.078 17.938 14.883 1 96.31 322 ALA B C 1
ATOM 6527 O O . ALA B 1 322 ? -27.188 16.859 14.305 1 96.31 322 ALA B O 1
ATOM 6528 N N . LYS B 1 323 ? -27.547 18.156 16.094 1 96.25 323 LYS B N 1
ATOM 6529 C CA . LYS B 1 323 ? -28.188 17.094 16.844 1 96.25 323 LYS B CA 1
ATOM 6530 C C . LYS B 1 323 ? -29.469 16.625 16.172 1 96.25 323 LYS B C 1
ATOM 6532 O O . LYS B 1 323 ? -29.781 15.43 16.156 1 96.25 323 LYS B O 1
ATOM 6537 N N . ALA B 1 324 ? -30.172 17.547 15.68 1 97.12 324 ALA B N 1
ATOM 6538 C CA . ALA B 1 324 ? -31.422 17.234 15.023 1 97.12 324 ALA B CA 1
ATOM 6539 C C . ALA B 1 324 ? -31.203 16.469 13.727 1 97.12 324 ALA B C 1
ATOM 6541 O O . ALA B 1 324 ? -31.922 15.516 13.422 1 97.12 324 ALA B O 1
ATOM 6542 N N . LYS B 1 325 ? -30.25 16.859 13.008 1 97.12 325 LYS B N 1
ATOM 6543 C CA . LYS B 1 325 ? -29.984 16.281 11.695 1 97.12 325 LYS B CA 1
ATOM 6544 C C . LYS B 1 325 ? -29.297 14.914 11.828 1 97.12 325 LYS B C 1
ATOM 6546 O O . LYS B 1 325 ? -29.516 14.031 11 1 97.12 325 LYS B O 1
ATOM 6551 N N . TYR B 1 326 ? -28.484 14.82 12.844 1 98.19 326 TYR B N 1
ATOM 6552 C CA . TYR B 1 326 ? -27.688 13.609 13.008 1 98.19 326 TYR B CA 1
ATOM 6553 C C . TYR B 1 326 ? -27.844 13.039 14.414 1 98.19 326 TYR B C 1
ATOM 6555 O O . TYR B 1 326 ? -26.875 12.984 15.18 1 98.19 326 TYR B O 1
ATOM 6563 N N . PRO B 1 327 ? -28.891 12.398 14.719 1 97.25 327 PRO B N 1
ATOM 6564 C CA . PRO B 1 327 ? -29.188 11.922 16.078 1 97.25 327 PRO B CA 1
ATOM 6565 C C . PRO B 1 327 ? -28.344 10.711 16.469 1 97.25 327 PRO B C 1
ATOM 6567 O O . PRO B 1 327 ? -28.219 10.398 17.656 1 97.25 327 PRO B O 1
ATOM 6570 N N . GLN B 1 328 ? -27.719 10.031 15.5 1 96.56 328 GLN B N 1
ATOM 6571 C CA . GLN B 1 328 ? -26.938 8.844 15.797 1 96.56 328 GLN B CA 1
ATOM 6572 C C . GLN B 1 328 ? -25.562 9.211 16.328 1 96.56 328 GLN B C 1
ATOM 6574 O O . GLN B 1 328 ? -24.828 8.352 16.812 1 96.56 328 GLN B O 1
ATOM 6579 N N . TYR B 1 329 ? -25.25 10.469 16.25 1 97.94 329 TYR B N 1
ATOM 6580 C CA . TYR B 1 329 ? -23.969 10.953 16.766 1 97.94 329 TYR B CA 1
ATOM 6581 C C . TYR B 1 329 ? -24.156 11.625 18.125 1 97.94 329 TYR B C 1
ATOM 6583 O O . TYR B 1 329 ? -25.234 12.133 18.422 1 97.94 329 TYR B O 1
ATOM 6591 N N . GLU B 1 330 ? -23.172 11.562 18.891 1 97.31 330 GLU B N 1
ATOM 6592 C CA . GLU B 1 330 ? -23.109 12.32 20.141 1 97.31 330 GLU B CA 1
ATOM 6593 C C . GLU B 1 330 ? -22.234 13.57 19.984 1 97.31 330 GLU B C 1
ATOM 6595 O O . GLU B 1 330 ? -21.016 13.477 19.906 1 97.31 330 GLU B O 1
ATOM 6600 N N . PHE B 1 331 ? -22.891 14.672 19.938 1 96.56 331 PHE B N 1
ATOM 6601 C CA . PHE B 1 331 ? -22.172 15.938 19.781 1 96.56 331 PHE B CA 1
ATOM 6602 C C . PHE B 1 331 ? -21.766 16.5 21.141 1 96.56 331 PHE B C 1
ATOM 6604 O O . PHE B 1 331 ? -22.594 16.656 22.031 1 96.56 331 PHE B O 1
ATOM 6611 N N . ILE B 1 332 ? -20.453 16.703 21.219 1 93.38 332 ILE B N 1
ATOM 6612 C CA . ILE B 1 332 ? -19.859 17.312 22.391 1 93.38 332 ILE B CA 1
ATOM 6613 C C . ILE B 1 332 ? -19.484 18.766 22.094 1 93.38 332 ILE B C 1
ATOM 6615 O O . ILE B 1 332 ? -18.734 19.031 21.156 1 93.38 332 ILE B O 1
ATOM 6619 N N . SER B 1 333 ? -20.109 19.625 22.781 1 89 333 SER B N 1
ATOM 6620 C CA . SER B 1 333 ? -19.844 21.047 22.547 1 89 333 SER B CA 1
ATOM 6621 C C . SER B 1 333 ? -20.141 21.875 23.781 1 89 333 SER B C 1
ATOM 6623 O O . SER B 1 333 ? -20.984 21.5 24.609 1 89 333 SER B O 1
ATOM 6625 N N . ASP B 1 334 ? -19.359 22.812 23.984 1 81.75 334 ASP B N 1
ATOM 6626 C CA . ASP B 1 334 ? -19.656 23.812 25.016 1 81.75 334 ASP B CA 1
ATOM 6627 C C . ASP B 1 334 ? -20.25 25.078 24.406 1 81.75 334 ASP B C 1
ATOM 6629 O O . ASP B 1 334 ? -19.531 25.922 23.891 1 81.75 334 ASP B O 1
ATOM 6633 N N . ASN B 1 335 ? -21.453 25.25 24.641 1 80.75 335 ASN B N 1
ATOM 6634 C CA . ASN B 1 335 ? -22.172 26.359 24.031 1 80.75 335 ASN B CA 1
ATOM 6635 C C . ASN B 1 335 ? -21.688 27.703 24.578 1 80.75 335 ASN B C 1
ATOM 6637 O O . ASN B 1 335 ? -21.797 28.734 23.906 1 80.75 335 ASN B O 1
ATOM 6641 N N . SER B 1 336 ? -21.25 27.625 25.75 1 77.44 336 SER B N 1
ATOM 6642 C CA . SER B 1 336 ? -20.734 28.875 26.297 1 77.44 336 SER B CA 1
ATOM 6643 C C . SER B 1 336 ? -19.547 29.406 25.5 1 77.44 336 SER B C 1
ATOM 6645 O O . SER B 1 336 ? -19.391 30.609 25.344 1 77.44 336 SER B O 1
ATOM 6647 N N . ILE B 1 337 ? -18.859 28.547 25.016 1 76.75 337 ILE B N 1
ATOM 6648 C CA . ILE B 1 337 ? -17.734 28.922 24.188 1 76.75 337 ILE B CA 1
ATOM 6649 C C . ILE B 1 337 ? -18.25 29.5 22.859 1 76.75 337 ILE B C 1
ATOM 6651 O O . ILE B 1 337 ? -17.75 30.531 22.391 1 76.75 337 ILE B O 1
ATOM 6655 N N . SER B 1 338 ? -19.203 28.906 22.344 1 74.69 338 SER B N 1
ATOM 6656 C CA . SER B 1 338 ? -19.781 29.391 21.094 1 74.69 338 SER B CA 1
ATOM 6657 C C . SER B 1 338 ? -20.344 30.812 21.25 1 74.69 338 SER B C 1
ATOM 6659 O O . SER B 1 338 ? -20.188 31.641 20.359 1 74.69 338 SER B O 1
ATOM 6661 N N . TRP B 1 339 ? -20.875 30.953 22.375 1 73.5 339 TRP B N 1
ATOM 6662 C CA . TRP B 1 339 ? -21.469 32.25 22.641 1 73.5 339 TRP B CA 1
ATOM 6663 C C . TRP B 1 339 ? -20.375 33.312 22.766 1 73.5 339 TRP B C 1
ATOM 6665 O O . TRP B 1 339 ? -20.531 34.438 22.234 1 73.5 339 TRP B O 1
ATOM 6675 N N . SER B 1 340 ? -19.359 32.969 23.391 1 72.5 340 SER B N 1
ATOM 6676 C CA . SER B 1 340 ? -18.281 33.906 23.609 1 72.5 340 SER B CA 1
ATOM 6677 C C . SER B 1 340 ? -17.484 34.156 22.344 1 72.5 340 SER B C 1
ATOM 6679 O O . SER B 1 340 ? -16.781 35.188 22.219 1 72.5 340 SER B O 1
ATOM 6681 N N . ALA B 1 341 ? -17.578 33.344 21.5 1 70.94 341 ALA B N 1
ATOM 6682 C CA . ALA B 1 341 ? -16.828 33.406 20.25 1 70.94 341 ALA B CA 1
ATOM 6683 C C . ALA B 1 341 ? -17.562 34.312 19.234 1 70.94 341 ALA B C 1
ATOM 6685 O O . ALA B 1 341 ? -16.984 34.719 18.219 1 70.94 341 ALA B O 1
ATOM 6686 N N . GLY B 1 342 ? -18.797 34.625 19.578 1 66.25 342 GLY B N 1
ATOM 6687 C CA . GLY B 1 342 ? -19.562 35.5 18.719 1 66.25 342 GLY B CA 1
ATOM 6688 C C . GLY B 1 342 ? -18.938 36.875 18.547 1 66.25 342 GLY B C 1
ATOM 6689 O O . GLY B 1 342 ? -18.156 37.312 19.406 1 66.25 342 GLY B O 1
ATOM 6690 N N . LEU B 1 343 ? -19.156 37.5 17.547 1 58.53 343 LEU B N 1
ATOM 6691 C CA . LEU B 1 343 ? -18.547 38.75 17.125 1 58.53 343 LEU B CA 1
ATOM 6692 C C . LEU B 1 343 ? -18.641 39.812 18.219 1 58.53 343 LEU B C 1
ATOM 6694 O O . LEU B 1 343 ? -17.703 40.594 18.422 1 58.53 343 LEU B O 1
ATOM 6698 N N . HIS B 1 344 ? -19.625 39.688 18.938 1 57.75 344 HIS B N 1
ATOM 6699 C CA . HIS B 1 344 ? -19.875 40.75 19.906 1 57.75 344 HIS B CA 1
ATOM 6700 C C . HIS B 1 344 ? -19 40.594 21.141 1 57.75 344 HIS B C 1
ATOM 6702 O O . HIS B 1 344 ? -18.766 41.562 21.875 1 57.75 344 HIS B O 1
ATOM 6708 N N . ASN B 1 345 ? -18.562 39.5 21.375 1 65.62 345 ASN B N 1
ATOM 6709 C CA . ASN B 1 345 ? -17.797 39.219 22.594 1 65.62 345 ASN B CA 1
ATOM 6710 C C . ASN B 1 345 ? -16.359 38.844 22.281 1 65.62 345 ASN B C 1
ATOM 6712 O O . ASN B 1 345 ? -15.641 38.344 23.156 1 65.62 345 ASN B O 1
ATOM 6716 N N . ARG B 1 346 ? -16.031 39.406 21.125 1 65.44 346 ARG B N 1
ATOM 6717 C CA . ARG B 1 346 ? -14.703 39.031 20.688 1 65.44 346 ARG B CA 1
ATOM 6718 C C . ARG B 1 346 ? -13.625 39.812 21.438 1 65.44 346 ARG B C 1
ATOM 6720 O O . ARG B 1 346 ? -13.867 40.938 21.875 1 65.44 346 ARG B O 1
ATOM 6727 N N . TYR B 1 347 ? -12.602 39.25 21.891 1 69.62 347 TYR B N 1
ATOM 6728 C CA . TYR B 1 347 ? -11.398 39.812 22.469 1 69.62 347 TYR B CA 1
ATOM 6729 C C . TYR B 1 347 ? -11.562 40.031 23.969 1 69.62 347 TYR B C 1
ATOM 6731 O O . TYR B 1 347 ? -11.078 41.031 24.531 1 69.62 347 TYR B O 1
ATOM 6739 N N . THR B 1 348 ? -12.352 39.281 24.516 1 79.5 348 THR B N 1
ATOM 6740 C CA . THR B 1 348 ? -12.453 39.219 25.984 1 79.5 348 THR B CA 1
ATOM 6741 C C . THR B 1 348 ? -11.656 38.062 26.531 1 79.5 348 THR B C 1
ATOM 6743 O O . THR B 1 348 ? -11.273 37.156 25.797 1 79.5 348 THR B O 1
ATOM 6746 N N . GLU B 1 349 ? -11.438 38.156 27.766 1 83.19 349 GLU B N 1
ATOM 6747 C CA . GLU B 1 349 ? -10.75 37.031 28.422 1 83.19 349 GLU B CA 1
ATOM 6748 C C . GLU B 1 349 ? -11.555 35.75 28.312 1 83.19 349 GLU B C 1
ATOM 6750 O O . GLU B 1 349 ? -10.977 34.656 28.172 1 83.19 349 GLU B O 1
ATOM 6755 N N . ASN B 1 350 ? -12.812 35.938 28.344 1 83.62 350 ASN B N 1
ATOM 6756 C CA . ASN B 1 350 ? -13.68 34.75 28.203 1 83.62 350 ASN B CA 1
ATOM 6757 C C . ASN B 1 350 ? -13.602 34.156 26.797 1 83.62 350 ASN B C 1
ATOM 6759 O O . ASN B 1 350 ? -13.617 32.938 26.641 1 83.62 350 ASN B O 1
ATOM 6763 N N . SER B 1 351 ? -13.57 35.062 25.906 1 86.44 351 SER B N 1
ATOM 6764 C CA . SER B 1 351 ? -13.445 34.625 24.516 1 86.44 351 SER B CA 1
ATOM 6765 C C . SER B 1 351 ? -12.109 33.906 24.297 1 86.44 351 SER B C 1
ATOM 6767 O O . SER B 1 351 ? -12.031 32.938 23.547 1 86.44 351 SER B O 1
ATOM 6769 N N . LEU B 1 352 ? -11.133 34.469 24.891 1 90.5 352 LEU B N 1
ATOM 6770 C CA . LEU B 1 352 ? -9.812 33.844 24.781 1 90.5 352 LEU B CA 1
ATOM 6771 C C . LEU B 1 352 ? -9.812 32.438 25.391 1 90.5 352 LEU B C 1
ATOM 6773 O O . LEU B 1 352 ? -9.312 31.5 24.766 1 90.5 352 LEU B O 1
ATOM 6777 N N . ARG B 1 353 ? -10.375 32.375 26.547 1 90 353 ARG B N 1
ATOM 6778 C CA . ARG B 1 353 ? -10.484 31.094 27.219 1 90 353 ARG B CA 1
ATOM 6779 C C . ARG B 1 353 ? -11.25 30.094 26.359 1 90 353 ARG B C 1
ATOM 6781 O O . ARG B 1 353 ? -10.844 28.938 26.219 1 90 353 ARG B O 1
ATOM 6788 N N . GLY B 1 354 ? -12.305 30.547 25.812 1 90.56 354 GLY B N 1
ATOM 6789 C CA . GLY B 1 354 ? -13.125 29.703 24.969 1 90.56 354 GLY B CA 1
ATOM 6790 C C . GLY B 1 354 ? -12.383 29.188 23.75 1 90.56 354 GLY B C 1
ATOM 6791 O O . GLY B 1 354 ? -12.469 28 23.422 1 90.56 354 GLY B O 1
ATOM 6792 N N . VAL B 1 355 ? -11.695 30.047 23.062 1 92.69 355 VAL B N 1
ATOM 6793 C CA . VAL B 1 355 ? -11 29.656 21.844 1 92.69 355 VAL B CA 1
ATOM 6794 C C . VAL B 1 355 ? -9.844 28.719 22.172 1 92.69 355 VAL B C 1
ATOM 6796 O O . VAL B 1 355 ? -9.57 27.781 21.438 1 92.69 355 VAL B O 1
ATOM 6799 N N . ILE B 1 356 ? -9.156 28.922 23.281 1 95.19 356 ILE B N 1
ATOM 6800 C CA . ILE B 1 356 ? -8.07 28.062 23.719 1 95.19 356 ILE B CA 1
ATOM 6801 C C . ILE B 1 356 ? -8.602 26.656 24 1 95.19 356 ILE B C 1
ATOM 6803 O O . ILE B 1 356 ? -7.992 25.672 23.609 1 95.19 356 ILE B O 1
ATOM 6807 N N . LEU B 1 357 ? -9.711 26.609 24.672 1 95.12 357 LEU B N 1
ATOM 6808 C CA . LEU B 1 357 ? -10.312 25.328 25 1 95.12 357 LEU B CA 1
ATOM 6809 C C . LEU B 1 357 ? -10.758 24.594 23.734 1 95.12 357 LEU B C 1
ATOM 6811 O O . LEU B 1 357 ? -10.547 23.391 23.594 1 95.12 357 LEU B O 1
ATOM 6815 N N . ASP B 1 358 ? -11.359 25.297 22.812 1 95.12 358 ASP B N 1
ATOM 6816 C CA . ASP B 1 358 ? -11.773 24.688 21.547 1 95.12 358 ASP B CA 1
ATOM 6817 C C . ASP B 1 358 ? -10.57 24.109 20.812 1 95.12 358 ASP B C 1
ATOM 6819 O O . ASP B 1 358 ? -10.633 22.984 20.312 1 95.12 358 ASP B O 1
ATOM 6823 N N . ILE B 1 359 ? -9.578 24.875 20.703 1 97.25 359 ILE B N 1
ATOM 6824 C CA . ILE B 1 359 ? -8.375 24.438 20.016 1 97.25 359 ILE B CA 1
ATOM 6825 C C . ILE B 1 359 ? -7.801 23.203 20.703 1 97.25 359 ILE B C 1
ATOM 6827 O O . ILE B 1 359 ? -7.383 22.25 20.047 1 97.25 359 ILE B O 1
ATOM 6831 N N . HIS B 1 360 ? -7.789 23.266 21.984 1 97.12 360 HIS B N 1
ATOM 6832 C CA . HIS B 1 360 ? -7.273 22.141 22.75 1 97.12 360 HIS B CA 1
ATOM 6833 C C . HIS B 1 360 ? -8.047 20.859 22.453 1 97.12 360 HIS B C 1
ATOM 6835 O O . HIS B 1 360 ? -7.453 19.828 22.141 1 97.12 360 HIS B O 1
ATOM 6841 N N . PHE B 1 361 ? -9.328 20.922 22.531 1 97.56 361 PHE B N 1
ATOM 6842 C CA . PHE B 1 361 ? -10.141 19.719 22.344 1 97.56 361 PHE B CA 1
ATOM 6843 C C . PHE B 1 361 ? -10.102 19.234 20.906 1 97.56 361 PHE B C 1
ATOM 6845 O O . PHE B 1 361 ? -10.117 18.031 20.641 1 97.56 361 PHE B O 1
ATOM 6852 N N . LEU B 1 362 ? -10.086 20.172 19.984 1 98.25 362 LEU B N 1
ATOM 6853 C CA . LEU B 1 362 ? -9.906 19.797 18.594 1 98.25 362 LEU B CA 1
ATOM 6854 C C . LEU B 1 362 ? -8.594 19.047 18.391 1 98.25 362 LEU B C 1
ATOM 6856 O O . LEU B 1 362 ? -8.555 18.031 17.688 1 98.25 362 LEU B O 1
ATOM 6860 N N . SER B 1 363 ? -7.551 19.484 18.984 1 98.5 363 SER B N 1
ATOM 6861 C CA . SER B 1 363 ? -6.238 18.875 18.844 1 98.5 363 SER B CA 1
ATOM 6862 C C . SER B 1 363 ? -6.207 17.484 19.469 1 98.5 363 SER B C 1
ATOM 6864 O O . SER B 1 363 ? -5.418 16.625 19.062 1 98.5 363 SER B O 1
ATOM 6866 N N . GLN B 1 364 ? -7.039 17.281 20.453 1 98 364 GLN B N 1
ATOM 6867 C CA . GLN B 1 364 ? -7.074 16 21.172 1 98 364 GLN B CA 1
ATOM 6868 C C . GLN B 1 364 ? -7.898 14.969 20.406 1 98 364 GLN B C 1
ATOM 6870 O O . GLN B 1 364 ? -7.859 13.773 20.719 1 98 364 GLN B O 1
ATOM 6875 N N . ALA B 1 365 ? -8.586 15.359 19.375 1 98.25 365 ALA B N 1
ATOM 6876 C CA . ALA B 1 365 ? -9.469 14.461 18.625 1 98.25 365 ALA B CA 1
ATOM 6877 C C . ALA B 1 365 ? -8.656 13.43 17.844 1 98.25 365 ALA B C 1
ATOM 6879 O O . ALA B 1 365 ? -7.461 13.625 17.609 1 98.25 365 ALA B O 1
ATOM 6880 N N . ASP B 1 366 ? -9.312 12.344 17.453 1 97.81 366 ASP B N 1
ATOM 6881 C CA . ASP B 1 366 ? -8.664 11.297 16.672 1 97.81 366 ASP B CA 1
ATOM 6882 C C . ASP B 1 366 ? -8.477 11.734 15.219 1 97.81 366 ASP B C 1
ATOM 6884 O O . ASP B 1 366 ? -7.609 11.219 14.516 1 97.81 366 ASP B O 1
ATOM 6888 N N . PHE B 1 367 ?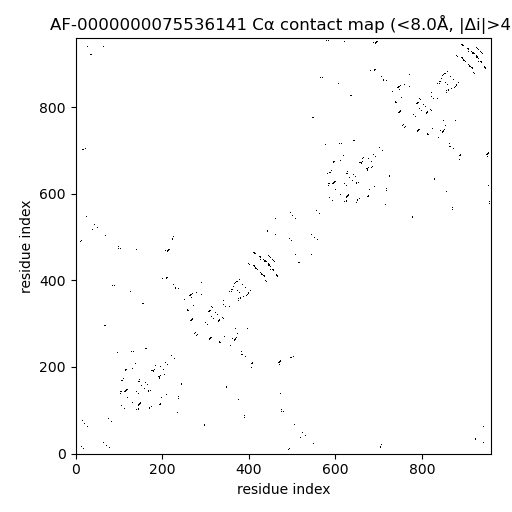 -9.273 12.578 14.812 1 98.56 367 PHE B N 1
ATOM 6889 C CA . PHE B 1 367 ? -9.312 13.078 13.445 1 98.56 367 PHE B CA 1
ATOM 6890 C C . PHE B 1 367 ? -9.977 14.445 13.383 1 98.56 367 PHE B C 1
ATOM 6892 O O . PHE B 1 367 ? -10.891 14.734 14.156 1 98.56 367 PHE B O 1
ATOM 6899 N N . LEU B 1 368 ? -9.477 15.289 12.445 1 98.69 368 LEU B N 1
ATOM 6900 C CA . LEU B 1 368 ? -9.992 16.656 12.328 1 98.69 368 LEU B CA 1
ATOM 6901 C C . LEU B 1 368 ? -10.703 16.844 10.992 1 98.69 368 LEU B C 1
ATOM 6903 O O . LEU B 1 368 ? -10.18 16.469 9.938 1 98.69 368 LEU B O 1
ATOM 6907 N N . VAL B 1 369 ? -11.922 17.312 11.039 1 98.62 369 VAL B N 1
ATOM 6908 C CA . VAL B 1 369 ? -12.641 17.781 9.859 1 98.62 369 VAL B CA 1
ATOM 6909 C C . VAL B 1 369 ? -12.938 19.266 9.977 1 98.62 369 VAL B C 1
ATOM 6911 O O . VAL B 1 369 ? -13.711 19.688 10.844 1 98.62 369 VAL B O 1
ATOM 6914 N N . CYS B 1 370 ? -12.32 20.094 9.148 1 97.31 370 CYS B N 1
ATOM 6915 C CA . CYS B 1 370 ? -12.438 21.547 9.289 1 97.31 370 CYS B CA 1
ATOM 6916 C C . CYS B 1 370 ? -12.031 22.25 8 1 97.31 370 CYS B C 1
ATOM 6918 O O . CYS B 1 370 ? -12.133 21.688 6.918 1 97.31 370 CYS B O 1
ATOM 6920 N N . THR B 1 371 ? -11.828 23.562 8.039 1 94.94 371 THR B N 1
ATOM 6921 C CA . THR B 1 371 ? -11.289 24.359 6.945 1 94.94 371 THR B CA 1
ATOM 6922 C C . THR B 1 371 ? -9.938 24.938 7.32 1 94.94 371 THR B C 1
ATOM 6924 O O . THR B 1 371 ? -9.805 25.625 8.344 1 94.94 371 THR B O 1
ATOM 6927 N N . PHE B 1 372 ? -8.945 24.719 6.543 1 94.75 372 PHE B N 1
ATOM 6928 C CA . PHE B 1 372 ? -7.605 25.188 6.863 1 94.75 372 PHE B CA 1
ATOM 6929 C C . PHE B 1 372 ? -7.469 26.672 6.574 1 94.75 372 PHE B C 1
ATOM 6931 O O . PHE B 1 372 ? -6.461 27.297 6.93 1 94.75 372 PHE B O 1
ATOM 6938 N N . SER B 1 373 ? -8.492 27.297 6.035 1 91.44 373 SER B N 1
ATOM 6939 C CA . SER B 1 373 ? -8.531 28.75 5.973 1 91.44 373 SER B CA 1
ATOM 6940 C C . SER B 1 373 ? -8.695 29.359 7.359 1 91.44 373 SER B C 1
ATOM 6942 O O . SER B 1 373 ? -8.422 30.547 7.559 1 91.44 373 SER B O 1
ATOM 6944 N N . SER B 1 374 ? -9.086 28.516 8.266 1 91.25 374 SER B N 1
ATOM 6945 C CA . SER B 1 374 ? -9.25 28.953 9.648 1 91.25 374 SER B CA 1
ATOM 6946 C C . SER B 1 374 ? -7.969 28.734 10.445 1 91.25 374 SER B C 1
ATOM 6948 O O . SER B 1 374 ? -7.402 27.641 10.438 1 91.25 374 SER B O 1
ATOM 6950 N N . GLN B 1 375 ? -7.605 29.797 11.242 1 92.75 375 GLN B N 1
ATOM 6951 C CA . GLN B 1 375 ? -6.43 29.672 12.102 1 92.75 375 GLN B CA 1
ATOM 6952 C C . GLN B 1 375 ? -6.691 28.688 13.234 1 92.75 375 GLN B C 1
ATOM 6954 O O . GLN B 1 375 ? -5.781 27.984 13.68 1 92.75 375 GLN B O 1
ATOM 6959 N N . VAL B 1 376 ? -7.918 28.609 13.641 1 93.56 376 VAL B N 1
ATOM 6960 C CA . VAL B 1 376 ? -8.281 27.719 14.734 1 93.56 376 VAL B CA 1
ATOM 6961 C C . VAL B 1 376 ? -7.996 26.266 14.336 1 93.56 376 VAL B C 1
ATOM 6963 O O . VAL B 1 376 ? -7.371 25.516 15.094 1 93.56 376 VAL B O 1
ATOM 6966 N N . CYS B 1 377 ? -8.398 25.906 13.18 1 96.12 377 CYS B N 1
ATOM 6967 C CA . CYS B 1 377 ? -8.18 24.562 12.695 1 96.12 377 CYS B CA 1
ATOM 6968 C C . CYS B 1 377 ? -6.695 24.281 12.508 1 96.12 377 CYS B C 1
ATOM 6970 O O . CYS B 1 377 ? -6.207 23.203 12.883 1 96.12 377 CYS B O 1
ATOM 6972 N N . ARG B 1 378 ? -5.957 25.172 11.961 1 97.88 378 ARG B N 1
ATOM 6973 C CA . ARG B 1 378 ? -4.539 24.969 11.688 1 97.88 378 ARG B CA 1
ATOM 6974 C C . ARG B 1 378 ? -3.75 24.812 12.984 1 97.88 378 ARG B C 1
ATOM 6976 O O . ARG B 1 378 ? -2.861 23.969 13.078 1 97.88 378 ARG B O 1
ATOM 6983 N N . VAL B 1 379 ? -4.082 25.641 13.984 1 98.38 379 VAL B N 1
ATOM 6984 C CA . VAL B 1 379 ? -3.391 25.531 15.266 1 98.38 379 VAL B CA 1
ATOM 6985 C C . VAL B 1 379 ? -3.703 24.188 15.922 1 98.38 379 VAL B C 1
ATOM 6987 O O . VAL B 1 379 ? -2.812 23.547 16.469 1 98.38 379 VAL B O 1
ATOM 6990 N N . ALA B 1 380 ? -4.969 23.797 15.844 1 98.69 380 ALA B N 1
ATOM 6991 C CA . ALA B 1 380 ? -5.344 22.484 16.391 1 98.69 380 ALA B CA 1
ATOM 6992 C C . ALA B 1 380 ? -4.559 21.375 15.711 1 98.69 380 ALA B C 1
ATOM 6994 O O . ALA B 1 380 ? -4.062 20.453 16.375 1 98.69 380 ALA B O 1
ATOM 6995 N N . TYR B 1 381 ? -4.484 21.484 14.438 1 98.69 381 TYR B N 1
ATOM 6996 C CA . TYR B 1 381 ? -3.734 20.516 13.648 1 98.69 381 TYR B CA 1
ATOM 6997 C C . TYR B 1 381 ? -2.262 20.5 14.039 1 98.69 381 TYR B C 1
ATOM 6999 O O . TYR B 1 381 ? -1.648 19.438 14.156 1 98.69 381 TYR B O 1
ATOM 7007 N N . GLU B 1 382 ? -1.693 21.641 14.258 1 98.75 382 GLU B N 1
ATOM 7008 C CA . GLU B 1 382 ? -0.299 21.766 14.672 1 98.75 382 GLU B CA 1
ATOM 7009 C C . GLU B 1 382 ? -0.073 21.141 16.047 1 98.75 382 GLU B C 1
ATOM 7011 O O . GLU B 1 382 ? 0.885 20.391 16.25 1 98.75 382 GLU B O 1
ATOM 7016 N N . ILE B 1 383 ? -0.943 21.438 16.953 1 98.75 383 ILE B N 1
ATOM 7017 C CA . ILE B 1 383 ? -0.825 20.859 18.297 1 98.75 383 ILE B CA 1
ATOM 7018 C C . ILE B 1 383 ? -0.939 19.344 18.219 1 98.75 383 ILE B C 1
ATOM 7020 O O . ILE B 1 383 ? -0.208 18.625 18.906 1 98.75 383 ILE B O 1
ATOM 7024 N N . MET B 1 384 ? -1.778 18.906 17.359 1 98.62 384 MET B N 1
ATOM 7025 C CA . MET B 1 384 ? -1.995 17.469 17.188 1 98.62 384 MET B CA 1
ATOM 7026 C C . MET B 1 384 ? -0.696 16.766 16.812 1 98.62 384 MET B C 1
ATOM 7028 O O . MET B 1 384 ? -0.473 15.617 17.188 1 98.62 384 MET B O 1
ATOM 7032 N N . GLN B 1 385 ? 0.214 17.422 16.109 1 98.44 385 GLN B N 1
ATOM 7033 C CA . GLN B 1 385 ? 1.466 16.828 15.656 1 98.44 385 GLN B CA 1
ATOM 7034 C C . GLN B 1 385 ? 2.391 16.531 16.828 1 98.44 385 GLN B C 1
ATOM 7036 O O . GLN B 1 385 ? 3.322 15.727 16.703 1 98.44 385 GLN B O 1
ATOM 7041 N N . THR B 1 386 ? 2.193 17.156 17.969 1 97.75 386 THR B N 1
ATOM 7042 C CA . THR B 1 386 ? 3.041 16.922 19.125 1 97.75 386 THR B CA 1
ATOM 7043 C C . THR B 1 386 ? 2.449 15.836 20.016 1 97.75 386 THR B C 1
ATOM 7045 O O . THR B 1 386 ? 3.111 15.352 20.938 1 97.75 386 THR B O 1
ATOM 7048 N N . LEU B 1 387 ? 1.224 15.477 19.734 1 98 387 LEU B N 1
ATOM 7049 C CA . LEU B 1 387 ? 0.523 14.508 20.562 1 98 387 LEU B CA 1
ATOM 7050 C C . LEU B 1 387 ? 0.646 13.102 19.969 1 98 387 LEU B C 1
ATOM 7052 O O . LEU B 1 387 ? 0.397 12.109 20.672 1 98 387 LEU B O 1
ATOM 7056 N N . HIS B 1 388 ? 1.02 13.031 18.703 1 97.5 388 HIS B N 1
ATOM 7057 C CA . HIS B 1 388 ? 1.207 11.773 17.984 1 97.5 388 HIS B CA 1
ATOM 7058 C C . HIS B 1 388 ? 2.562 11.742 17.281 1 97.5 388 HIS B C 1
ATOM 7060 O O . HIS B 1 388 ? 3.117 12.789 16.953 1 97.5 388 HIS B O 1
ATOM 7066 N N . PRO B 1 389 ? 3.123 10.5 17.062 1 97.25 389 PRO B N 1
ATOM 7067 C CA . PRO B 1 389 ? 4.379 10.445 16.312 1 97.25 389 PRO B CA 1
ATOM 7068 C C . PRO B 1 389 ? 4.262 11.062 14.922 1 97.25 389 PRO B C 1
ATOM 7070 O O . PRO B 1 389 ? 5.168 11.773 14.484 1 97.25 389 PRO B O 1
ATOM 7073 N N . ASP B 1 390 ? 3.176 10.797 14.312 1 97.75 390 ASP B N 1
ATOM 7074 C CA . ASP B 1 390 ? 2.871 11.336 12.984 1 97.75 390 ASP B CA 1
ATOM 7075 C C . ASP B 1 390 ? 1.364 11.484 12.789 1 97.75 390 ASP B C 1
ATOM 7077 O O . ASP B 1 390 ? 0.659 10.5 12.578 1 97.75 390 ASP B O 1
ATOM 7081 N N . ALA B 1 391 ? 0.875 12.703 12.828 1 98 391 ALA B N 1
ATOM 7082 C CA . ALA B 1 391 ? -0.544 12.977 12.625 1 98 391 ALA B CA 1
ATOM 7083 C C . ALA B 1 391 ? -0.77 13.773 11.344 1 98 391 ALA B C 1
ATOM 7085 O O . ALA B 1 391 ? -1.769 14.484 11.211 1 98 391 ALA B O 1
ATOM 7086 N N . SER B 1 392 ? 0.156 13.641 10.422 1 97.56 392 SER B N 1
ATOM 7087 C CA . SER B 1 392 ? 0.118 14.461 9.211 1 97.56 392 SER B CA 1
ATOM 7088 C C . SER B 1 392 ? -1.12 14.156 8.375 1 97.56 392 SER B C 1
ATOM 7090 O O . SER B 1 392 ? -1.601 15.016 7.633 1 97.56 392 SER B O 1
ATOM 7092 N N . ALA B 1 393 ? -1.668 12.961 8.555 1 96.38 393 ALA B N 1
ATOM 7093 C CA . ALA B 1 393 ? -2.818 12.57 7.738 1 96.38 393 ALA B CA 1
ATOM 7094 C C . ALA B 1 393 ? -4.098 12.547 8.57 1 96.38 393 ALA B C 1
ATOM 7096 O O . ALA B 1 393 ? -5.133 12.062 8.117 1 96.38 393 ALA B O 1
ATOM 7097 N N . HIS B 1 394 ? -4.145 13.117 9.789 1 97.5 394 HIS B N 1
ATOM 7098 C CA . HIS B 1 394 ? -5.277 13.016 10.695 1 97.5 394 HIS B CA 1
ATOM 7099 C C . HIS B 1 394 ? -6.223 14.195 10.531 1 97.5 394 HIS B C 1
ATOM 7101 O O . HIS B 1 394 ? -6.617 14.828 11.508 1 97.5 394 HIS B O 1
ATOM 7107 N N . PHE B 1 395 ? -6.523 14.422 9.18 1 98 395 PHE B N 1
ATOM 7108 C CA . PHE B 1 395 ? -7.426 15.547 8.961 1 98 395 PHE B CA 1
ATOM 7109 C C . PHE B 1 395 ? -8.102 15.43 7.598 1 98 395 PHE B C 1
ATOM 7111 O O . PHE B 1 395 ? -7.664 14.656 6.742 1 98 395 PHE B O 1
ATOM 7118 N N . HIS B 1 396 ? -9.141 16.109 7.484 1 97.62 396 HIS B N 1
ATOM 7119 C CA . HIS B 1 396 ? -9.719 16.484 6.199 1 97.62 396 HIS B CA 1
ATOM 7120 C C . HIS B 1 396 ? -10.156 17.938 6.195 1 97.62 396 HIS B C 1
ATOM 7122 O O . HIS B 1 396 ? -11.008 18.344 6.996 1 97.62 396 HIS B O 1
ATOM 7128 N N . SER B 1 397 ? -9.578 18.656 5.328 1 96.94 397 SER B N 1
ATOM 7129 C CA . SER B 1 397 ? -9.992 20.047 5.148 1 96.94 397 SER B CA 1
ATOM 7130 C C . SER B 1 397 ? -10.953 20.188 3.977 1 96.94 397 SER B C 1
ATOM 7132 O O . SER B 1 397 ? -10.781 19.531 2.943 1 96.94 397 SER B O 1
ATOM 7134 N N . LEU B 1 398 ? -11.922 21.094 4.082 1 95.5 398 LEU B N 1
ATOM 7135 C CA . LEU B 1 398 ? -12.938 21.25 3.047 1 95.5 398 LEU B CA 1
ATOM 7136 C C . LEU B 1 398 ? -12.508 22.281 2.006 1 95.5 398 LEU B C 1
ATOM 7138 O O . LEU B 1 398 ? -13.078 22.344 0.919 1 95.5 398 LEU B O 1
ATOM 7142 N N . ASP B 1 399 ? -11.492 23.078 2.283 1 91.38 399 ASP B N 1
ATOM 7143 C CA . ASP B 1 399 ? -11.32 24.203 1.371 1 91.38 399 ASP B CA 1
ATOM 7144 C C . ASP B 1 399 ? -9.852 24.375 0.988 1 91.38 399 ASP B C 1
ATOM 7146 O O . ASP B 1 399 ? -9.547 24.922 -0.073 1 91.38 399 ASP B O 1
ATOM 7150 N N . ASP B 1 400 ? -8.898 24.156 1.945 1 91.12 400 ASP B N 1
ATOM 7151 C CA . ASP B 1 400 ? -7.5 24.453 1.641 1 91.12 400 ASP B CA 1
ATOM 7152 C C . ASP B 1 400 ? -6.578 23.359 2.188 1 91.12 400 ASP B C 1
ATOM 7154 O O . ASP B 1 400 ? -7.008 22.516 2.977 1 91.12 400 ASP B O 1
ATOM 7158 N N . ILE B 1 401 ? -5.297 23.453 1.659 1 94.75 401 ILE B N 1
ATOM 7159 C CA . ILE B 1 401 ? -4.246 22.656 2.27 1 94.75 401 ILE B CA 1
ATOM 7160 C C . ILE B 1 401 ? -3.67 23.375 3.48 1 94.75 401 ILE B C 1
ATOM 7162 O O . ILE B 1 401 ? -3.918 24.578 3.668 1 94.75 401 ILE B O 1
ATOM 7166 N N . TYR B 1 402 ? -2.979 22.656 4.285 1 95.81 402 TYR B N 1
ATOM 7167 C CA . TYR B 1 402 ? -2.287 23.312 5.395 1 95.81 402 TYR B CA 1
ATOM 7168 C C . TYR B 1 402 ? -1.257 24.312 4.891 1 95.81 402 TYR B C 1
ATOM 7170 O O . TYR B 1 402 ? -0.498 24.016 3.963 1 95.81 402 TYR B O 1
ATOM 7178 N N . TYR B 1 403 ? -1.247 25.484 5.492 1 93.12 403 TYR B N 1
ATOM 7179 C CA . TYR B 1 403 ? -0.267 26.531 5.18 1 93.12 403 TYR B CA 1
ATOM 7180 C C . TYR B 1 403 ? -0.021 27.422 6.391 1 93.12 403 TYR B C 1
ATOM 7182 O O . TYR B 1 403 ? -0.854 27.5 7.297 1 93.12 403 TYR B O 1
ATOM 7190 N N . PHE B 1 404 ? 1.146 28.016 6.414 1 93.44 404 PHE B N 1
ATOM 7191 C CA . PHE B 1 404 ? 1.515 29.031 7.398 1 93.44 404 PHE B CA 1
ATOM 7192 C C . PHE B 1 404 ? 1.569 30.422 6.762 1 93.44 404 PHE B C 1
ATOM 7194 O O . PHE B 1 404 ? 2.268 30.625 5.766 1 93.44 404 PHE B O 1
ATOM 7201 N N . GLY B 1 405 ? 0.792 31.359 7.324 1 87.75 405 GLY B N 1
ATOM 7202 C CA . GLY B 1 405 ? 0.81 32.688 6.762 1 87.75 405 GLY B CA 1
ATOM 7203 C C . GLY B 1 405 ? 2.205 33.281 6.66 1 87.75 405 GLY B C 1
ATOM 7204 O O . GLY B 1 405 ? 2.953 33.281 7.641 1 87.75 405 GLY B O 1
ATOM 7205 N N . GLY B 1 406 ? 2.547 33.75 5.484 1 87.25 406 GLY B N 1
ATOM 7206 C CA . GLY B 1 406 ? 3.861 34.312 5.273 1 87.25 406 GLY B CA 1
ATOM 7207 C C . GLY B 1 406 ? 4.941 33.281 5.02 1 87.25 406 GLY B C 1
ATOM 7208 O O . GLY B 1 406 ? 6.129 33.625 4.977 1 87.25 406 GLY B O 1
ATOM 7209 N N . GLN B 1 407 ? 4.5 32.031 4.82 1 90.94 407 GLN B N 1
ATOM 7210 C CA . GLN B 1 407 ? 5.453 30.969 4.559 1 90.94 407 GLN B CA 1
ATOM 7211 C C . GLN B 1 407 ? 6.145 31.156 3.211 1 90.94 407 GLN B C 1
ATOM 7213 O O . GLN B 1 407 ? 5.727 32 2.41 1 90.94 407 GLN B O 1
ATOM 7218 N N . ASN B 1 408 ? 7.266 30.344 3.094 1 90.56 408 ASN B N 1
ATOM 7219 C CA . ASN B 1 408 ? 7.891 30.234 1.781 1 90.56 408 ASN B CA 1
ATOM 7220 C C . ASN B 1 408 ? 7.004 29.469 0.801 1 90.56 408 ASN B C 1
ATOM 7222 O O . ASN B 1 408 ? 5.977 28.922 1.189 1 90.56 408 ASN B O 1
ATOM 7226 N N . ALA B 1 409 ? 7.41 29.531 -0.426 1 90.94 409 ALA B N 1
ATOM 7227 C CA . ALA B 1 409 ? 6.648 28.844 -1.463 1 90.94 409 ALA B CA 1
ATOM 7228 C C . ALA B 1 409 ? 6.551 27.344 -1.172 1 90.94 409 ALA B C 1
ATOM 7230 O O . ALA B 1 409 ? 7.527 26.719 -0.751 1 90.94 409 ALA B O 1
ATOM 7231 N N . HIS B 1 410 ? 5.344 26.844 -1.269 1 95.25 410 HIS B N 1
ATOM 7232 C CA . HIS B 1 410 ? 5.125 25.406 -1.162 1 95.25 410 HIS B CA 1
ATOM 7233 C C . HIS B 1 410 ? 5.355 24.719 -2.5 1 95.25 410 HIS B C 1
ATOM 7235 O O . HIS B 1 410 ? 4.496 24.766 -3.385 1 95.25 410 HIS B O 1
ATOM 7241 N N . ASN B 1 411 ? 6.496 24.078 -2.623 1 96.62 411 ASN B N 1
ATOM 7242 C CA . ASN B 1 411 ? 6.906 23.5 -3.902 1 96.62 411 ASN B CA 1
ATOM 7243 C C . ASN B 1 411 ? 6.754 21.984 -3.914 1 96.62 411 ASN B C 1
ATOM 7245 O O . ASN B 1 411 ? 6.996 21.328 -2.902 1 96.62 411 ASN B O 1
ATOM 7249 N N . GLN B 1 412 ? 6.363 21.516 -5.008 1 97.75 412 GLN B N 1
ATOM 7250 C CA . GLN B 1 412 ? 6.301 20.094 -5.309 1 97.75 412 GLN B CA 1
ATOM 7251 C C . GLN B 1 412 ? 7.109 19.75 -6.559 1 97.75 412 GLN B C 1
ATOM 7253 O O . GLN B 1 412 ? 7.473 20.656 -7.324 1 97.75 412 GLN B O 1
ATOM 7258 N N . LEU B 1 413 ? 7.477 18.578 -6.656 1 98 413 LEU B N 1
ATOM 7259 C CA . LEU B 1 413 ? 8.227 18.094 -7.812 1 98 413 LEU B CA 1
ATOM 7260 C C . LEU B 1 413 ? 7.367 17.141 -8.648 1 98 413 LEU B C 1
ATOM 7262 O O . LEU B 1 413 ? 6.812 16.172 -8.125 1 98 413 LEU B O 1
ATOM 7266 N N . ALA B 1 414 ? 7.223 17.422 -9.938 1 98.25 414 ALA B N 1
ATOM 7267 C CA . ALA B 1 414 ? 6.516 16.516 -10.844 1 98.25 414 ALA B CA 1
ATOM 7268 C C . ALA B 1 414 ? 7.293 15.227 -11.047 1 98.25 414 ALA B C 1
ATOM 7270 O O . ALA B 1 414 ? 8.484 15.25 -11.352 1 98.25 414 ALA B O 1
ATOM 7271 N N . ILE B 1 415 ? 6.625 14.117 -10.945 1 96.31 415 ILE B N 1
ATOM 7272 C CA . ILE B 1 415 ? 7.328 12.844 -11.078 1 96.31 415 ILE B CA 1
ATOM 7273 C C . ILE B 1 415 ? 6.797 12.086 -12.289 1 96.31 415 ILE B C 1
ATOM 7275 O O . ILE B 1 415 ? 7.426 11.133 -12.758 1 96.31 415 ILE B O 1
ATOM 7279 N N . TYR B 1 416 ? 5.633 12.414 -12.828 1 96.06 416 TYR B N 1
ATOM 7280 C CA . TYR B 1 416 ? 5.062 11.859 -14.047 1 96.06 416 TYR B CA 1
ATOM 7281 C C . TYR B 1 416 ? 4.684 12.961 -15.023 1 96.06 416 TYR B C 1
ATOM 7283 O O . TYR B 1 416 ? 4.355 14.078 -14.617 1 96.06 416 TYR B O 1
ATOM 7291 N N . PRO B 1 417 ? 4.711 12.617 -16.234 1 96.06 417 PRO B N 1
ATOM 7292 C CA . PRO B 1 417 ? 4.258 13.602 -17.219 1 96.06 417 PRO B CA 1
ATOM 7293 C C . PRO B 1 417 ? 2.738 13.75 -17.234 1 96.06 417 PRO B C 1
ATOM 7295 O O . PRO B 1 417 ? 2.016 12.836 -16.844 1 96.06 417 PRO B O 1
ATOM 7298 N N . HIS B 1 418 ? 2.299 14.93 -17.578 1 97.19 418 HIS B N 1
ATOM 7299 C CA . HIS B 1 418 ? 0.875 15.195 -17.75 1 97.19 418 HIS B CA 1
ATOM 7300 C C . HIS B 1 418 ? 0.62 16.078 -18.969 1 97.19 418 HIS B C 1
ATOM 7302 O O . HIS B 1 418 ? 1.209 17.156 -19.109 1 97.19 418 HIS B O 1
ATOM 7308 N N . GLN B 1 419 ? -0.199 15.539 -19.828 1 95.62 419 GLN B N 1
ATOM 7309 C CA . GLN B 1 419 ? -0.689 16.312 -20.969 1 95.62 419 GLN B CA 1
ATOM 7310 C C . GLN B 1 419 ? -2.102 16.828 -20.719 1 95.62 419 GLN B C 1
ATOM 7312 O O . GLN B 1 419 ? -3.047 16.047 -20.609 1 95.62 419 GLN B O 1
ATOM 7317 N N . PRO B 1 420 ? -2.193 18.141 -20.656 1 95.38 420 PRO B N 1
ATOM 7318 C CA . PRO B 1 420 ? -3.508 18.719 -20.359 1 95.38 420 PRO B CA 1
ATOM 7319 C C . PRO B 1 420 ? -4.578 18.281 -21.359 1 95.38 420 PRO B C 1
ATOM 7321 O O . PRO B 1 420 ? -4.301 18.188 -22.562 1 95.38 420 PRO B O 1
ATOM 7324 N N . ARG B 1 421 ? -5.789 18.094 -20.922 1 88.38 421 ARG B N 1
ATOM 7325 C CA . ARG B 1 421 ? -6.906 17.734 -21.781 1 88.38 421 ARG B CA 1
ATOM 7326 C C . ARG B 1 421 ? -7.754 18.969 -22.109 1 88.38 421 ARG B C 1
ATOM 7328 O O . ARG B 1 421 ? -8.547 18.938 -23.062 1 88.38 421 ARG B O 1
ATOM 7335 N N . ASN B 1 422 ? -7.629 19.938 -21.281 1 91.62 422 ASN B N 1
ATOM 7336 C CA . ASN B 1 422 ? -8.336 21.203 -21.484 1 91.62 422 ASN B CA 1
ATOM 7337 C C . ASN B 1 422 ? -7.484 22.391 -21.078 1 91.62 422 ASN B C 1
ATOM 7339 O O . ASN B 1 422 ? -6.355 22.234 -20.609 1 91.62 422 ASN B O 1
ATOM 7343 N N . ALA B 1 423 ? -8.055 23.547 -21.172 1 93.44 423 ALA B N 1
ATOM 7344 C CA . ALA B 1 423 ? -7.309 24.781 -20.969 1 93.44 423 ALA B CA 1
ATOM 7345 C C . ALA B 1 423 ? -7.09 25.062 -19.484 1 93.44 423 ALA B C 1
ATOM 7347 O O . ALA B 1 423 ? -6.227 25.859 -19.125 1 93.44 423 ALA B O 1
ATOM 7348 N N . GLU B 1 424 ? -7.773 24.438 -18.625 1 95.81 424 GLU B N 1
ATOM 7349 C CA . GLU B 1 424 ? -7.684 24.703 -17.188 1 95.81 424 GLU B CA 1
ATOM 7350 C C . GLU B 1 424 ? -6.539 23.906 -16.547 1 95.81 424 GLU B C 1
ATOM 7352 O O . GLU B 1 424 ? -6.137 24.203 -15.422 1 95.81 424 GLU B O 1
ATOM 7357 N N . GLU B 1 425 ? -5.996 22.969 -17.234 1 97.38 425 GLU B N 1
ATOM 7358 C CA . GLU B 1 425 ? -4.918 22.125 -16.719 1 97.38 425 GLU B CA 1
ATOM 7359 C C . GLU B 1 425 ? -3.555 22.625 -17.188 1 97.38 425 GLU B C 1
ATOM 7361 O O . GLU B 1 425 ? -3.469 23.391 -18.172 1 97.38 425 GLU B O 1
ATOM 7366 N N . ILE B 1 426 ? -2.564 22.25 -16.531 1 98.06 426 ILE B N 1
ATOM 7367 C CA . ILE B 1 426 ? -1.209 22.625 -16.906 1 98.06 426 ILE B CA 1
ATOM 7368 C C . ILE B 1 426 ? -0.387 21.391 -17.219 1 98.06 426 ILE B C 1
ATOM 7370 O O . ILE B 1 426 ? -0.602 20.328 -16.625 1 98.06 426 ILE B O 1
ATOM 7374 N N . PRO B 1 427 ? 0.509 21.5 -18.156 1 97.62 427 PRO B N 1
ATOM 7375 C CA . PRO B 1 427 ? 1.398 20.375 -18.453 1 97.62 427 PRO B CA 1
ATOM 7376 C C . PRO B 1 427 ? 2.457 20.156 -17.375 1 97.62 427 PRO B C 1
ATOM 7378 O O . PRO B 1 427 ? 2.867 21.109 -16.703 1 97.62 427 PRO B O 1
ATOM 7381 N N . LEU B 1 428 ? 2.783 18.922 -17.188 1 98.12 428 LEU B N 1
ATOM 7382 C CA . LEU B 1 428 ? 3.859 18.547 -16.266 1 98.12 428 LEU B CA 1
ATOM 7383 C C . LEU B 1 428 ? 4.906 17.688 -16.984 1 98.12 428 LEU B C 1
ATOM 7385 O O . LEU B 1 428 ? 4.562 16.859 -17.828 1 98.12 428 LEU B O 1
ATOM 7389 N N . GLU B 1 429 ? 6.121 17.891 -16.719 1 97.75 429 GLU B N 1
ATOM 7390 C CA . GLU B 1 429 ? 7.25 17.016 -17.047 1 97.75 429 GLU B CA 1
ATOM 7391 C C . GLU B 1 429 ? 8.039 16.656 -15.789 1 97.75 429 GLU B C 1
ATOM 7393 O O . GLU B 1 429 ? 8.219 17.5 -14.906 1 97.75 429 GLU B O 1
ATOM 7398 N N . PRO B 1 430 ? 8.438 15.398 -15.797 1 96.62 430 PRO B N 1
ATOM 7399 C CA . PRO B 1 430 ? 9.242 15.039 -14.625 1 96.62 430 PRO B CA 1
ATOM 7400 C C . PRO B 1 430 ? 10.391 16.016 -14.375 1 96.62 430 PRO B C 1
ATOM 7402 O O . PRO B 1 430 ? 11.133 16.359 -15.297 1 96.62 430 PRO B O 1
ATOM 7405 N N . GLY B 1 431 ? 10.453 16.469 -13.125 1 97.56 431 GLY B N 1
ATOM 7406 C CA . GLY B 1 431 ? 11.484 17.438 -12.773 1 97.56 431 GLY B CA 1
ATOM 7407 C C . GLY B 1 431 ? 10.953 18.844 -12.625 1 97.56 431 GLY B C 1
ATOM 7408 O O . GLY B 1 431 ? 11.617 19.703 -12.031 1 97.56 431 GLY B O 1
ATOM 7409 N N . ASP B 1 432 ? 9.758 19.109 -13.164 1 98.38 432 ASP B N 1
ATOM 7410 C CA . ASP B 1 432 ? 9.148 20.438 -13.016 1 98.38 432 ASP B CA 1
ATOM 7411 C C . ASP B 1 432 ? 8.867 20.75 -11.547 1 98.38 432 ASP B C 1
ATOM 7413 O O . ASP B 1 432 ? 8.461 19.859 -10.781 1 98.38 432 ASP B O 1
ATOM 7417 N N . ILE B 1 433 ? 9.109 22 -11.172 1 98.38 433 ILE B N 1
ATOM 7418 C CA . ILE B 1 433 ? 8.734 22.484 -9.844 1 98.38 433 ILE B CA 1
ATOM 7419 C C . ILE B 1 433 ? 7.359 23.141 -9.906 1 98.38 433 ILE B C 1
ATOM 7421 O O . ILE B 1 433 ? 7.137 24.062 -10.688 1 98.38 433 ILE B O 1
ATOM 7425 N N . ILE B 1 434 ? 6.473 22.625 -9.109 1 98.44 434 ILE B N 1
ATOM 7426 C CA . ILE B 1 434 ? 5.102 23.125 -9.078 1 98.44 434 ILE B CA 1
ATOM 7427 C C . ILE B 1 434 ? 4.836 23.812 -7.742 1 98.44 434 ILE B C 1
ATOM 7429 O O . ILE B 1 434 ? 5.004 23.203 -6.68 1 98.44 434 ILE B O 1
ATOM 7433 N N . GLY B 1 435 ? 4.453 25.094 -7.777 1 97.94 435 GLY B N 1
ATOM 7434 C CA . GLY B 1 435 ? 3.975 25.766 -6.578 1 97.94 435 GLY B CA 1
ATOM 7435 C C . GLY B 1 435 ? 2.516 25.469 -6.273 1 97.94 435 GLY B C 1
ATOM 7436 O O . GLY B 1 435 ? 1.622 26.047 -6.906 1 97.94 435 GLY B O 1
ATOM 7437 N N . VAL B 1 436 ? 2.254 24.625 -5.344 1 96.62 436 VAL B N 1
ATOM 7438 C CA . VAL B 1 436 ? 0.887 24.203 -5.059 1 96.62 436 VAL B CA 1
ATOM 7439 C C . VAL B 1 436 ? 0.119 25.344 -4.395 1 96.62 436 VAL B C 1
ATOM 7441 O O . VAL B 1 436 ? 0.666 26.062 -3.553 1 96.62 436 VAL B O 1
ATOM 7444 N N . ALA B 1 437 ? -1.152 25.484 -4.812 1 93.19 437 ALA B N 1
ATOM 7445 C CA . ALA B 1 437 ? -2.01 26.531 -4.277 1 93.19 437 ALA B CA 1
ATOM 7446 C C . ALA B 1 437 ? -3.279 25.953 -3.666 1 93.19 437 ALA B C 1
ATOM 7448 O O . ALA B 1 437 ? -4.074 26.672 -3.062 1 93.19 437 ALA B O 1
ATOM 7449 N N . GLY B 1 438 ? -3.463 24.672 -3.852 1 93.19 438 GLY B N 1
ATOM 7450 C CA . GLY B 1 438 ? -4.66 24.078 -3.283 1 93.19 438 GLY B CA 1
ATOM 7451 C C . GLY B 1 438 ? -4.891 22.656 -3.75 1 93.19 438 GLY B C 1
ATOM 7452 O O . GLY B 1 438 ? -4.359 22.234 -4.785 1 93.19 438 GLY B O 1
ATOM 7453 N N . ASN B 1 439 ? -5.68 21.891 -3.006 1 93 439 ASN B N 1
ATOM 7454 C CA . ASN B 1 439 ? -6.172 20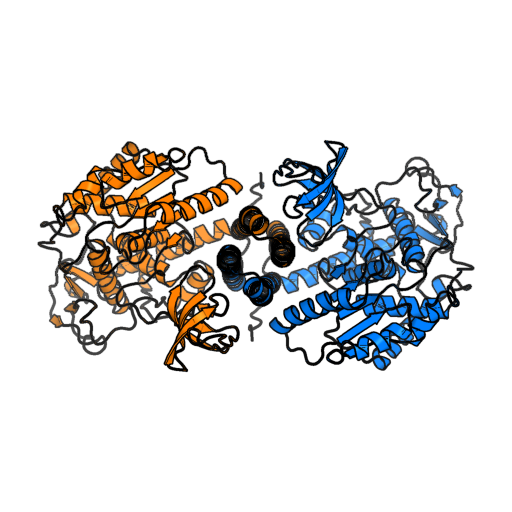.562 -3.352 1 93 439 ASN B CA 1
ATOM 7455 C C . ASN B 1 439 ? -7.691 20.547 -3.512 1 93 439 ASN B C 1
ATOM 7457 O O . ASN B 1 439 ? -8.406 21.188 -2.736 1 93 439 ASN B O 1
ATOM 7461 N N . HIS B 1 440 ? -8.195 19.891 -4.488 1 92.62 440 HIS B N 1
ATOM 7462 C CA . HIS B 1 440 ? -9.625 19.922 -4.785 1 92.62 440 HIS B CA 1
ATOM 7463 C C . HIS B 1 440 ? -10.32 18.688 -4.215 1 92.62 440 HIS B C 1
ATOM 7465 O O . HIS B 1 440 ? -11.547 18.578 -4.293 1 92.62 440 HIS B O 1
ATOM 7471 N N . TRP B 1 441 ? -9.562 17.75 -3.68 1 93.88 441 TRP B N 1
ATOM 7472 C CA . TRP B 1 441 ? -10.078 16.531 -3.068 1 93.88 441 TRP B CA 1
ATOM 7473 C C . TRP B 1 441 ? -10.891 15.719 -4.074 1 93.88 441 TRP B C 1
ATOM 7475 O O . TRP B 1 441 ? -11.938 15.164 -3.729 1 93.88 441 TRP B O 1
ATOM 7485 N N . ASP B 1 442 ? -10.609 15.805 -5.363 1 95.19 442 ASP B N 1
ATOM 7486 C CA . ASP B 1 442 ? -11.227 15.047 -6.441 1 95.19 442 ASP B CA 1
ATOM 7487 C C . ASP B 1 442 ? -10.172 14.383 -7.324 1 95.19 442 ASP B C 1
ATOM 7489 O O . ASP B 1 442 ? -10.461 13.977 -8.453 1 95.19 442 ASP B O 1
ATOM 7493 N N . GLY B 1 443 ? -8.922 14.391 -6.773 1 95.31 443 GLY B N 1
ATOM 7494 C CA . GLY B 1 443 ? -7.809 13.812 -7.512 1 95.31 443 GLY B CA 1
ATOM 7495 C C . GLY B 1 443 ? -6.965 14.852 -8.227 1 95.31 443 GLY B C 1
ATOM 7496 O O . GLY B 1 443 ? -5.938 14.523 -8.82 1 95.31 443 GLY B O 1
ATOM 7497 N N . TYR B 1 444 ? -7.375 16.094 -8.117 1 96.88 444 TYR B N 1
ATOM 7498 C CA . TYR B 1 444 ? -6.629 17.172 -8.758 1 96.88 444 TYR B CA 1
ATOM 7499 C C . TYR B 1 444 ? -6.211 18.234 -7.742 1 96.88 444 TYR B C 1
ATOM 7501 O O . TYR B 1 444 ? -6.844 18.375 -6.695 1 96.88 444 TYR B O 1
ATOM 7509 N N . SER B 1 445 ? -5.141 18.875 -8.008 1 97.62 445 SER B N 1
ATOM 7510 C CA . SER B 1 445 ? -4.652 20.047 -7.277 1 97.62 445 SER B CA 1
ATOM 7511 C C . SER B 1 445 ? -4.508 21.25 -8.195 1 97.62 445 SER B C 1
ATOM 7513 O O . SER B 1 445 ? -4.59 21.125 -9.422 1 97.62 445 SER B O 1
ATOM 7515 N N . LYS B 1 446 ? -4.441 22.359 -7.637 1 98 446 LYS B N 1
ATOM 7516 C CA . LYS B 1 446 ? -4.199 23.609 -8.367 1 98 446 LYS B CA 1
ATOM 7517 C C . LYS B 1 446 ? -2.852 24.219 -7.984 1 98 446 LYS B C 1
ATOM 7519 O O . LYS B 1 446 ? -2.469 24.188 -6.812 1 98 446 LYS B O 1
ATOM 7524 N N . GLY B 1 447 ? -2.133 24.625 -8.945 1 97.81 447 GLY B N 1
ATOM 7525 C CA . GLY B 1 447 ? -0.846 25.25 -8.688 1 97.81 447 GLY B CA 1
ATOM 7526 C C . GLY B 1 447 ? -0.246 25.922 -9.906 1 97.81 447 GLY B C 1
ATOM 7527 O O . GLY B 1 447 ? -0.934 26.125 -10.914 1 97.81 447 GLY B O 1
ATOM 7528 N N . ILE B 1 448 ? 0.962 26.391 -9.773 1 98.06 448 ILE B N 1
ATOM 7529 C CA . ILE B 1 448 ? 1.682 27.078 -10.844 1 98.06 448 ILE B CA 1
ATOM 7530 C C . ILE B 1 448 ? 2.91 26.25 -11.242 1 98.06 448 ILE B C 1
ATOM 7532 O O . ILE B 1 448 ? 3.721 25.891 -10.391 1 98.06 448 ILE B O 1
ATOM 7536 N N . ASN B 1 449 ? 3.029 25.891 -12.492 1 98.12 449 ASN B N 1
ATOM 7537 C CA . ASN B 1 449 ? 4.285 25.344 -13.008 1 98.12 449 ASN B CA 1
ATOM 7538 C C . ASN B 1 449 ? 5.352 26.438 -13.125 1 98.12 449 ASN B C 1
ATOM 7540 O O . ASN B 1 449 ? 5.273 27.297 -14.008 1 98.12 449 ASN B O 1
ATOM 7544 N N . ARG B 1 450 ? 6.316 26.422 -12.352 1 97.31 450 ARG B N 1
ATOM 7545 C CA . ARG B 1 450 ? 7.266 27.531 -12.211 1 97.31 450 ARG B CA 1
ATOM 7546 C C . ARG B 1 450 ? 8.117 27.672 -13.469 1 97.31 450 ARG B C 1
ATOM 7548 O O . ARG B 1 450 ? 8.57 28.781 -13.789 1 97.31 450 ARG B O 1
ATOM 7555 N N . LYS B 1 451 ? 8.336 26.609 -14.164 1 97.06 451 LYS B N 1
ATOM 7556 C CA . LYS B 1 451 ? 9.078 26.672 -15.422 1 97.06 451 LYS B CA 1
ATOM 7557 C C . LYS B 1 451 ? 8.273 27.391 -16.5 1 97.06 451 LYS B C 1
ATOM 7559 O O . LYS B 1 451 ? 8.82 28.219 -17.219 1 97.06 451 LYS B O 1
ATOM 7564 N N . LEU B 1 452 ? 7.031 27.156 -16.562 1 96.5 452 LEU B N 1
ATOM 7565 C CA . LEU B 1 452 ? 6.176 27.688 -17.625 1 96.5 452 LEU B CA 1
ATOM 7566 C C . LEU B 1 452 ? 5.5 28.969 -17.188 1 96.5 452 LEU B C 1
ATOM 7568 O O . LEU B 1 452 ? 5.023 29.75 -18.016 1 96.5 452 LEU B O 1
ATOM 7572 N N . GLY B 1 453 ? 5.324 29.188 -15.906 1 96.5 453 GLY B N 1
ATOM 7573 C CA . GLY B 1 453 ? 4.613 30.344 -15.367 1 96.5 453 GLY B CA 1
ATOM 7574 C C . GLY B 1 453 ? 3.109 30.25 -15.539 1 96.5 453 GLY B C 1
ATOM 7575 O O . GLY B 1 453 ? 2.424 31.266 -15.633 1 96.5 453 GLY B O 1
ATOM 7576 N N . ARG B 1 454 ? 2.629 29.062 -15.664 1 96.56 454 ARG B N 1
ATOM 7577 C CA . ARG B 1 454 ? 1.201 28.859 -15.891 1 96.56 454 ARG B CA 1
ATOM 7578 C C . ARG B 1 454 ? 0.532 28.266 -14.656 1 96.56 454 ARG B C 1
ATOM 7580 O O . ARG B 1 454 ? 1.08 27.359 -14.023 1 96.56 454 ARG B O 1
ATOM 7587 N N . THR B 1 455 ? -0.65 28.812 -14.344 1 97.69 455 THR B N 1
ATOM 7588 C CA . THR B 1 455 ? -1.451 28.328 -13.227 1 97.69 455 THR B CA 1
ATOM 7589 C C . THR B 1 455 ? -2.613 27.469 -13.719 1 97.69 455 THR B C 1
ATOM 7591 O O . THR B 1 455 ? -3.24 27.781 -14.727 1 97.69 455 THR B O 1
ATOM 7594 N N . GLY B 1 456 ? -2.824 26.391 -13.039 1 98.12 456 GLY B N 1
ATOM 7595 C CA . GLY B 1 456 ? -3.934 25.531 -13.422 1 98.12 456 GLY B CA 1
ATOM 7596 C C . GLY B 1 456 ? -3.99 24.25 -12.609 1 98.12 456 GLY B C 1
ATOM 7597 O O . GLY B 1 456 ? -3.344 24.125 -11.57 1 98.12 456 GLY B O 1
ATOM 7598 N N . LEU B 1 457 ? -4.809 23.359 -13.078 1 98.12 457 LEU B N 1
ATOM 7599 C CA . LEU B 1 457 ? -5.043 22.094 -12.398 1 98.12 457 LEU B CA 1
ATOM 7600 C C . LEU B 1 457 ? -4.074 21.031 -12.883 1 98.12 457 LEU B C 1
ATOM 7602 O O . LEU B 1 457 ? -3.6 21.094 -14.023 1 98.12 457 LEU B O 1
ATOM 7606 N N . TYR B 1 458 ? -3.705 20.094 -12.078 1 98.06 458 TYR B N 1
ATOM 7607 C CA . TYR B 1 458 ? -2.902 18.906 -12.391 1 98.06 458 TYR B CA 1
ATOM 7608 C C . TYR B 1 458 ? -3.287 17.734 -11.508 1 98.06 458 TYR B C 1
ATOM 7610 O O . TYR B 1 458 ? -3.783 17.922 -10.391 1 98.06 458 TYR B O 1
ATOM 7618 N N . PRO B 1 459 ? -3.174 16.469 -12.023 1 97.38 459 PRO B N 1
ATOM 7619 C CA . PRO B 1 459 ? -3.459 15.32 -11.156 1 97.38 459 PRO B CA 1
ATOM 7620 C C . PRO B 1 459 ? -2.525 15.25 -9.945 1 97.38 459 PRO B C 1
ATOM 7622 O O . PRO B 1 459 ? -1.302 15.273 -10.109 1 97.38 459 PRO B O 1
ATOM 7625 N N . SER B 1 460 ? -3.074 15.078 -8.789 1 97.44 460 SER B N 1
ATOM 7626 C CA . SER B 1 460 ? -2.338 15.195 -7.535 1 97.44 460 SER B CA 1
ATOM 7627 C C . SER B 1 460 ? -1.304 14.086 -7.391 1 97.44 460 SER B C 1
ATOM 7629 O O . SER B 1 460 ? -0.274 14.266 -6.738 1 97.44 460 SER B O 1
ATOM 7631 N N . TYR B 1 461 ? -1.568 12.914 -8.031 1 96.75 461 TYR B N 1
ATOM 7632 C CA . TYR B 1 461 ? -0.688 11.766 -7.848 1 96.75 461 TYR B CA 1
ATOM 7633 C C . TYR B 1 461 ? 0.589 11.922 -8.664 1 96.75 461 TYR B C 1
ATOM 7635 O O . TYR B 1 461 ? 1.525 11.133 -8.516 1 96.75 461 TYR B O 1
ATOM 7643 N N . LYS B 1 462 ? 0.682 12.938 -9.484 1 97.75 462 LYS B N 1
ATOM 7644 C CA . LYS B 1 462 ? 1.799 13.07 -10.422 1 97.75 462 LYS B CA 1
ATOM 7645 C C . LYS B 1 462 ? 2.891 13.969 -9.844 1 97.75 462 LYS B C 1
ATOM 7647 O O . LYS B 1 462 ? 3.844 14.32 -10.547 1 97.75 462 LYS B O 1
ATOM 7652 N N . VAL B 1 463 ? 2.719 14.32 -8.594 1 97.81 463 VAL B N 1
ATOM 7653 C CA . VAL B 1 463 ? 3.703 15.18 -7.945 1 97.81 463 VAL B CA 1
ATOM 7654 C C . VAL B 1 463 ? 4.051 14.625 -6.566 1 97.81 463 VAL B C 1
ATOM 7656 O O . VAL B 1 463 ? 3.32 13.797 -6.023 1 97.81 463 VAL B O 1
ATOM 7659 N N . LYS B 1 464 ? 5.176 15.008 -6.094 1 96.38 464 LYS B N 1
ATOM 7660 C CA . LYS B 1 464 ? 5.59 14.719 -4.727 1 96.38 464 LYS B CA 1
ATOM 7661 C C . LYS B 1 464 ? 6.078 15.984 -4.02 1 96.38 464 LYS B C 1
ATOM 7663 O O . LYS B 1 464 ? 6.523 16.938 -4.672 1 96.38 464 LYS B O 1
ATOM 7668 N N . GLU B 1 465 ? 5.949 15.984 -2.727 1 95.81 465 GLU B N 1
ATOM 7669 C CA . GLU B 1 465 ? 6.363 17.141 -1.939 1 95.81 465 GLU B CA 1
ATOM 7670 C C . GLU B 1 465 ? 7.871 17.359 -2.021 1 95.81 465 GLU B C 1
ATOM 7672 O O . GLU B 1 465 ? 8.641 16.391 -1.965 1 95.81 465 GLU B O 1
ATOM 7677 N N . LYS B 1 466 ? 8.25 18.547 -2.262 1 95.81 466 LYS B N 1
ATOM 7678 C CA . LYS B 1 466 ? 9.656 18.922 -2.178 1 95.81 466 LYS B CA 1
ATOM 7679 C C . LYS B 1 466 ? 9.992 19.484 -0.805 1 95.81 466 LYS B C 1
ATOM 7681 O O . LYS B 1 466 ? 9.531 20.578 -0.448 1 95.81 466 LYS B O 1
ATOM 7686 N N . ILE B 1 467 ? 10.797 18.844 -0.036 1 94.94 467 ILE B N 1
ATOM 7687 C CA . ILE B 1 467 ? 11.164 19.281 1.31 1 94.94 467 ILE B CA 1
ATOM 7688 C C . ILE B 1 467 ? 12.367 20.203 1.245 1 94.94 467 ILE B C 1
ATOM 7690 O O . ILE B 1 467 ? 13.422 19.844 0.713 1 94.94 467 ILE B O 1
ATOM 7694 N N . GLU B 1 468 ? 12.164 21.391 1.738 1 94.25 468 GLU B N 1
ATOM 7695 C CA . GLU B 1 468 ? 13.234 22.375 1.788 1 94.25 468 GLU B CA 1
ATOM 7696 C C . GLU B 1 468 ? 13.953 22.344 3.133 1 94.25 468 GLU B C 1
ATOM 7698 O O . GLU B 1 468 ? 13.32 22.266 4.184 1 94.25 468 GLU B O 1
ATOM 7703 N N . THR B 1 469 ? 15.281 22.312 3.047 1 96.81 469 THR B N 1
ATOM 7704 C CA . THR B 1 469 ? 16.062 22.312 4.281 1 96.81 469 THR B CA 1
ATOM 7705 C C . THR B 1 469 ? 16.703 23.672 4.508 1 96.81 469 THR B C 1
ATOM 7707 O O . THR B 1 469 ? 17.016 24.391 3.553 1 96.81 469 THR B O 1
ATOM 7710 N N . VAL B 1 470 ? 16.781 24.047 5.707 1 96.88 470 VAL B N 1
ATOM 7711 C CA . VAL B 1 470 ? 17.391 25.312 6.125 1 96.88 470 VAL B CA 1
ATOM 7712 C C . VAL B 1 470 ? 18.5 25.031 7.141 1 96.88 470 VAL B C 1
ATOM 7714 O O . VAL B 1 470 ? 18.375 24.141 7.992 1 96.88 470 VAL B O 1
ATOM 7717 N N . LYS B 1 471 ? 19.609 25.719 7.051 1 96.5 471 LYS B N 1
ATOM 7718 C CA . LYS B 1 471 ? 20.703 25.578 8.008 1 96.5 471 LYS B CA 1
ATOM 7719 C C . LYS B 1 471 ? 20.406 26.359 9.289 1 96.5 471 LYS B C 1
ATOM 7721 O O . LYS B 1 471 ? 20.828 27.516 9.43 1 96.5 471 LYS B O 1
ATOM 7726 N N . TYR B 1 472 ? 19.828 25.781 10.227 1 96.75 472 TYR B N 1
ATOM 7727 C CA . TYR B 1 472 ? 19.609 26.328 11.555 1 96.75 472 TYR B CA 1
ATOM 7728 C C . TYR B 1 472 ? 20.812 26.078 12.453 1 96.75 472 TYR B C 1
ATOM 7730 O O . TYR B 1 472 ? 21.594 25.156 12.227 1 96.75 472 TYR B O 1
ATOM 7738 N N . PRO B 1 473 ? 20.938 26.953 13.453 1 95.88 473 PRO B N 1
ATOM 7739 C CA . PRO B 1 473 ? 21.906 26.594 14.484 1 95.88 473 PRO B CA 1
ATOM 7740 C C . PRO B 1 473 ? 21.547 25.297 15.203 1 95.88 473 PRO B C 1
ATOM 7742 O O . PRO B 1 473 ? 20.375 25 15.414 1 95.88 473 PRO B O 1
ATOM 7745 N N . THR B 1 474 ? 22.531 24.547 15.617 1 95.06 474 THR B N 1
ATOM 7746 C CA . THR B 1 474 ? 22.281 23.203 16.156 1 95.06 474 THR B CA 1
ATOM 7747 C C . THR B 1 474 ? 22.344 23.219 17.688 1 95.06 474 THR B C 1
ATOM 7749 O O . THR B 1 474 ? 21.938 22.25 18.328 1 95.06 474 THR B O 1
ATOM 7752 N N . TYR B 1 475 ? 22.766 24.25 18.234 1 95.81 475 TYR B N 1
ATOM 7753 C CA . TYR B 1 475 ? 22.812 24.391 19.688 1 95.81 475 TYR B CA 1
ATOM 7754 C C . TYR B 1 475 ? 23.438 23.172 20.344 1 95.81 475 TYR B C 1
ATOM 7756 O O . TYR B 1 475 ? 22.812 22.531 21.203 1 95.81 475 TYR B O 1
ATOM 7764 N N . GLN B 1 476 ? 24.609 22.828 20.078 1 92.19 476 GLN B N 1
ATOM 7765 C CA . GLN B 1 476 ? 25.312 21.641 20.562 1 92.19 476 GLN B CA 1
ATOM 7766 C C . GLN B 1 476 ? 25.391 21.625 22.094 1 92.19 476 GLN B C 1
ATOM 7768 O O . GLN B 1 476 ? 25.406 20.547 22.703 1 92.19 476 GLN B O 1
ATOM 7773 N N . GLU B 1 477 ? 25.281 22.734 22.641 1 87.62 477 GLU B N 1
ATOM 7774 C CA . GLU B 1 477 ? 25.344 22.875 24.094 1 87.62 477 GLU B CA 1
ATOM 7775 C C . GLU B 1 477 ? 24.109 22.266 24.766 1 87.62 477 GLU B C 1
ATOM 7777 O O . GLU B 1 477 ? 24.156 21.891 25.938 1 87.62 477 GLU B O 1
ATOM 7782 N N . ALA B 1 478 ? 23.047 22.219 24.109 1 88.38 478 ALA B N 1
ATOM 7783 C CA . ALA B 1 478 ? 21.797 21.688 24.656 1 88.38 478 ALA B CA 1
ATOM 7784 C C . ALA B 1 478 ? 21.766 20.172 24.594 1 88.38 478 ALA B C 1
ATOM 7786 O O . ALA B 1 478 ? 20.891 19.547 25.172 1 88.38 478 ALA B O 1
ATOM 7787 N N . GLU B 1 479 ? 22.656 19.484 23.906 1 76.19 479 GLU B N 1
ATOM 7788 C CA . GLU B 1 479 ? 22.656 18.047 23.719 1 76.19 479 GLU B CA 1
ATOM 7789 C C . GLU B 1 479 ? 23.281 17.328 24.906 1 76.19 479 GLU B C 1
ATOM 7791 O O . GLU B 1 479 ? 23.047 16.125 25.109 1 76.19 479 GLU B O 1
ATOM 7796 N N . LYS B 1 480 ? 23.891 18.234 25.734 1 60.31 480 LYS B N 1
ATOM 7797 C CA . LYS B 1 480 ? 24.547 17.641 26.906 1 60.31 480 LYS B CA 1
ATOM 7798 C C . LYS B 1 480 ? 23.578 17.562 28.094 1 60.31 480 LYS B C 1
ATOM 7800 O O . LYS B 1 480 ? 22.75 18.453 28.266 1 60.31 480 LYS B O 1
#

Foldseek 3Di:
DPDPDDCDPPPDDDPLLVVLVVVLVVLVVVLVVLCVVLVVVLVPDDPVCNVVSVVVSVVVSLVSVLVSVLSVVVSCPPPCNQVVLVVLLVVVLVQVLLLQQPLQEDPDQAQFAAEEEEQQDPDAPLLSLLQVLQSSLVCQQLSHHYAYDFACPLQDNNGLCVWAPDSHDHHHDQDYPAEEEDPDSVVCVPGRYYYYDGLVPDPPDDPSFPPAAAPVCCVSQVVQEPRSSLQVSLSSVVSSRHGDPVLVVVLVVLCVVLVDDPQEEEEEAEDDDCDPPLDDHDAVVVQVVVLVSVVVSVVVVDPDPAYEYEYHYLALCVVVVCCVVCVRHHYGYDSQQSPCCHPVNGRYNSVVSSLVSSLCSNLVHQAYEYALSDSSRLSSQSNVCSVGSYCPPRYDHQWFDHDRVSGDFFKKFFQDWDDDPDDQADTDDGGFIWRWGGDNVPQKTWTARPVVRDTHIDGPVRIGTDHHHDHGDSSVVSVD/DPDPDDCDPPPDDDPLLVVLVVVLVVLVVVLVVLCVVLVVVLVPDDDVCNVVSVVVSVVVSLVSVLVSVLSVVCSCPPPCNQVVLVVLLVVVLVQVLLLQQDLQEDPDQAQFAAEEEELQDPDAPLLSLLQVLQSSLVCQQLSHHYAYDFACPLQDNNGLCVWAPDSHDHHHDQDYPAEEEDPDSVVCVPGRYYYYDTLVPDPPDDPSFPPAAAPVCCVSQVVQEPRSSLQVSLSSVVSSRHGDPVLVVVLVVLCVVLVDDPQEEEEEAEDDDCDPPLDDHDDVVVLVVVLVSVVVSVVVVDPDPAYEYEYHYLDLCVVVVCCVVCVRHHYGYDSQQSPCCHPVNGRYNSVVSSLVSSLCSNLVHQAYEYALSDSSRLSSQSNVCSVGSYCPPRYDHQWFDHDRVSGDFFKKFFQDWDDDPDDQADTDDGGFIWRWGGDNVPQKTWTARPVVRDTHIDGPVRIGTDHHHDHGDSPVVSVD

Radius of gyration: 33.9 Å; Cα contacts (8 Å, |Δi|>4): 1652; chains: 2; bounding box: 59×106×75 Å

InterPro domains:
  IPR001452 SH3 domain [PF14604] (414-464)
  IPR001452 SH3 domain [PS50002] (407-468)
  IPR001452 SH3 domain [SM00326] (410-467)
  IPR027350 Glycosyltransferase family 23 (GT23) domain [PS51659] (111-398)
  IPR035653 Alpha-(1,6)-fucosyltransferase, SH3 domain [cd11792] (411-465)
  IPR036028 SH3-like domain superfamily [SSF50044] (413-472)
  IPR045573 Alpha-(1,6)-fucosyltransferase, N- and catalytic domain [PF19745] (6-403)

Solvent-accessible surface area (backbone atoms only — not comparable to full-atom values): 51439 Å² total; per-residue (Å²): 132,84,76,82,73,84,83,68,85,63,77,66,80,44,50,65,40,43,46,36,52,51,48,37,52,50,37,54,51,37,47,49,28,26,51,55,46,54,55,59,52,53,64,75,46,54,72,73,56,34,48,56,47,48,58,50,48,52,54,53,49,47,55,52,50,44,50,35,53,50,41,52,53,50,50,57,42,38,82,55,35,42,58,46,41,47,51,51,37,49,53,53,50,52,51,51,54,37,37,52,50,45,53,25,40,44,93,52,44,79,74,46,36,32,28,37,36,68,54,75,55,94,61,56,69,48,54,33,50,52,50,52,43,52,50,44,39,44,14,54,50,66,67,22,27,50,32,76,48,26,74,61,24,72,43,35,57,81,15,57,59,70,52,17,49,64,79,28,88,57,35,81,69,84,73,56,94,35,77,45,66,59,62,32,69,80,73,39,65,84,42,30,25,33,36,51,70,57,72,94,69,50,54,64,74,68,78,55,42,48,56,42,26,47,48,94,48,36,69,62,34,52,37,64,25,85,41,45,36,56,47,57,54,19,53,51,49,55,64,57,64,35,58,27,69,69,51,48,49,48,53,52,51,49,40,60,70,62,60,72,57,84,64,25,36,14,33,46,52,75,66,51,86,48,45,76,70,85,33,79,76,67,61,70,69,67,51,48,55,56,51,51,52,50,50,57,50,46,51,75,78,40,88,72,90,59,55,32,31,37,53,42,42,42,42,59,65,49,58,59,52,48,45,69,75,39,68,83,43,45,77,38,64,61,56,68,36,10,53,26,52,22,81,87,38,56,56,28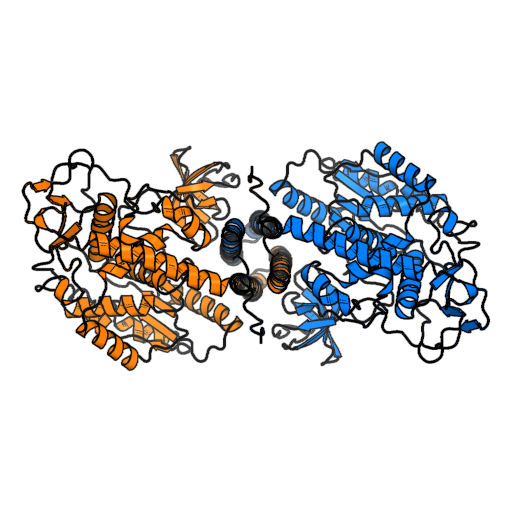,56,64,20,46,52,30,53,53,50,44,29,50,54,39,25,68,29,72,30,32,36,31,37,40,84,36,47,58,47,45,50,13,54,28,52,25,37,74,76,36,57,61,42,69,75,42,59,45,52,77,67,34,54,89,79,58,92,80,39,53,87,53,44,25,33,24,70,38,71,39,78,53,90,52,87,59,35,41,68,38,43,60,72,39,44,29,38,59,74,34,54,68,74,44,31,35,24,33,28,28,35,64,85,77,70,44,71,26,32,40,59,49,79,34,44,42,83,52,83,44,66,27,90,49,71,78,53,71,77,43,77,106,132,84,76,83,73,85,83,69,84,62,75,65,81,42,50,67,39,42,46,37,53,51,48,35,52,50,38,54,51,38,46,49,27,27,51,54,47,54,56,59,52,53,66,76,47,53,72,72,55,36,48,56,48,47,58,52,49,51,54,53,49,47,54,52,52,44,51,36,52,49,41,52,52,49,50,58,42,38,82,55,37,42,59,46,41,48,52,51,37,49,52,53,50,52,52,52,51,36,36,50,51,46,53,25,40,46,94,51,43,79,76,45,36,31,27,37,35,68,53,78,53,95,60,56,68,46,53,32,50,50,51,51,41,52,50,44,40,44,14,54,49,68,68,22,27,47,32,76,47,26,73,61,24,71,43,35,58,82,15,59,61,72,52,16,48,67,80,29,87,55,36,80,70,83,72,56,93,35,76,44,66,60,60,33,71,82,73,40,65,85,42,30,25,31,37,51,70,58,72,92,70,51,52,66,74,67,76,55,41,47,55,43,27,46,48,92,48,37,69,64,32,53,36,63,25,86,41,44,34,56,47,56,54,18,53,51,47,56,65,58,65,35,60,28,69,67,52,48,49,48,52,53,50,49,40,62,72,63,61,72,56,82,65,24,36,15,33,49,51,74,66,52,88,46,46,75,70,84,34,81,75,67,61,68,69,67,51,49,55,55,51,51,52,50,50,58,52,45,52,76,76,41,89,71,90,57,54,31,32,38,53,42,42,41,44,59,65,50,58,59,50,49,45,70,75,40,68,84,44,47,78,37,64,60,57,68,35,11,53,27,50,22,81,87,38,55,60,28,54,62,21,46,53,29,51,52,51,44,30,50,54,39,26,70,29,72,30,32,36,29,36,39,85,34,48,56,48,44,51,13,54,28,51,24,36,74,76,36,56,60,44,69,76,43,60,46,54,78,69,35,54,89,79,59,92,80,40,54,87,52,42,26,33,23,69,36,69,40,78,54,90,51,88,61,35,42,67,41,41,62,73,40,46,30,39,60,74,35,54,68,76,43,31,34,24,33,28,30,34,64,86,78,71,44,72,26,32,40,60,48,80,34,44,42,83,52,85,44,67,30,90,51,71,77,54,71,76,43,78,104

Organism: Xenopus tropicalis (NCBI:txid8364)

pLDDT: mean 91.91, std 12.25, range [19.27, 98.75]